Protein AF-0000000086941706 (afdb_homodimer)

Solvent-accessible surface area (backbone atoms only — not comparable to full-atom values): 48973 Å² total; per-residue (Å²): 126,68,74,56,78,68,49,45,41,41,33,47,43,53,58,71,37,87,64,33,77,87,38,59,58,92,59,58,44,35,61,40,73,43,63,93,41,35,32,38,50,45,38,52,51,53,41,37,74,72,24,40,59,58,37,38,34,35,28,29,51,88,45,45,66,62,49,52,56,53,53,68,74,44,100,70,83,53,42,72,44,83,43,72,40,69,71,91,52,90,73,35,62,34,44,53,48,50,73,50,44,89,80,56,88,43,28,35,36,39,34,38,20,37,30,43,57,48,68,65,66,62,59,54,53,47,54,29,59,76,65,67,33,45,33,27,36,38,35,36,53,66,59,75,78,78,89,68,93,62,53,19,58,92,72,91,76,81,80,88,39,40,34,40,27,28,32,66,88,78,34,34,33,62,40,56,44,55,46,82,78,37,77,70,44,41,75,43,59,32,65,55,51,72,73,37,59,38,35,33,40,30,34,52,51,42,76,54,56,34,38,38,33,36,44,51,55,55,54,47,53,58,72,38,88,80,58,41,30,41,80,80,38,47,51,33,50,56,29,57,50,38,80,53,76,75,80,74,76,68,76,62,69,74,68,80,86,66,83,73,75,72,78,76,52,72,57,55,45,51,49,72,69,40,76,46,57,69,49,49,65,65,62,38,68,70,67,64,79,74,68,94,51,54,41,74,71,69,47,88,51,41,36,31,45,43,65,61,63,63,82,54,53,68,48,59,47,55,34,58,66,41,43,53,48,44,48,73,41,40,74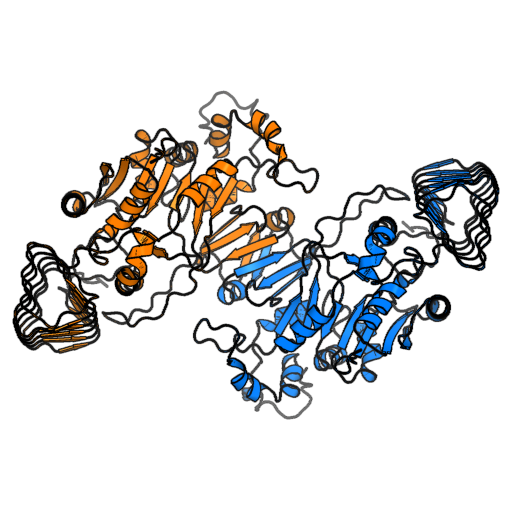,87,41,32,46,69,56,68,74,43,79,86,78,71,46,56,34,87,64,32,46,75,59,38,87,45,58,50,92,59,37,35,36,22,48,55,16,39,35,36,46,70,23,40,40,33,50,25,32,36,30,31,47,22,40,37,35,42,46,22,35,39,36,48,27,40,36,35,38,42,25,36,38,31,41,45,20,38,40,32,39,28,41,35,31,43,45,15,35,40,27,40,44,20,39,36,34,21,22,29,34,13,49,60,24,73,43,60,60,59,40,74,48,64,39,33,68,48,44,62,66,71,70,75,72,64,76,75,124,125,69,74,56,79,67,47,45,40,42,32,48,43,54,58,70,37,87,63,32,78,86,39,58,58,93,59,58,43,36,61,42,73,43,64,95,41,36,32,38,50,45,41,50,49,53,42,37,73,69,23,39,58,58,37,38,34,35,28,28,51,88,45,46,64,61,49,52,57,53,52,69,74,42,99,68,83,52,43,73,44,83,43,74,39,69,70,91,51,89,70,36,60,33,44,52,48,50,71,49,42,88,78,56,88,44,28,35,34,37,34,37,21,38,31,42,57,48,69,65,67,63,58,52,54,47,53,29,59,75,65,66,32,45,34,27,37,39,36,37,53,65,58,74,79,78,87,69,91,63,51,17,59,93,72,91,77,80,81,88,39,40,35,42,28,28,33,67,87,79,34,33,32,62,41,55,45,54,46,81,80,38,77,69,45,41,76,43,60,32,64,55,51,72,73,38,58,39,36,34,40,30,36,51,52,42,74,54,56,33,38,40,32,36,43,51,55,56,54,46,53,57,73,38,88,80,58,42,30,42,79,81,40,46,51,34,50,55,29,57,51,36,80,52,77,75,79,76,76,68,78,70,66,74,72,74,91,62,84,72,76,72,76,76,51,72,57,54,46,52,48,72,69,41,75,44,61,68,48,49,66,63,62,38,67,70,68,65,82,73,69,92,55,55,42,75,70,69,48,90,51,41,35,32,45,44,66,60,62,65,82,54,51,69,47,60,46,54,33,59,64,42,43,54,50,45,47,73,42,40,72,86,41,33,45,70,56,68,74,43,78,86,79,70,46,56,33,87,64,32,44,73,59,39,84,46,58,50,92,60,37,34,38,23,49,56,17,38,35,35,44,70,22,39,40,33,49,24,33,37,28,31,47,21,40,37,34,43,45,22,38,39,34,48,27,40,36,35,36,41,25,35,39,33,40,46,20,38,40,32,39,27,40,35,30,42,44,15,34,39,27,41,43,20,39,37,34,20,22,30,34,12,48,59,24,74,43,60,60,59,40,72,48,65,40,34,68,49,42,62,67,74,68,74,72,63,77,78,125

Nearest PDB structures (foldseek):
  6jlz-assembly1_E  TM=8.530E-01  e=1.316E-26  Schizosaccharomyces pombe 972h-
  7f67-assembly1_E  TM=8.960E-01  e=2.495E-17  Homo sapiens
  7vlk-assembly1_F  TM=8.810E-01  e=3.562E-17  Homo sapiens
  3hl3-assembly1_A  TM=7.445E-01  e=5.877E-09  Bacillus anthracis
  3pkq-assembly3_C  TM=7.030E-01  e=4.557E-09  Salmonella enterica subsp. enterica serovar Typhimurium

pLDDT: mean 86.59, std 17.86, range [18.78, 98.81]

Sequence (918 aa):
MHKILEFQVVVLAAGKGSRMPDVGGSVSKCLLPVGPYPVLWYPLNMLEKIGFQDVMIVVLDEDKSNILNALEKCPLKIKYELIVIPSEEDWGTANSLKHVSARINTDLLVISGDLITNINLNDVLNLHRKHDACVTSLFFNNGPEEWIELPGPKTKSKPDRDLVCIDKETERLVFLASASDFEENVTIPRLLVKKYDALSIYSRLLDAHVYVMKHWILDYIVDSEKFTSIKGEVVPYIVKKQLTKPNNLVEKKGTSEKNAEINKGIFDYAVETGYERKIREISAYNDHKHGNKGVYFNDALRCYAHIPSKNTFAIRVNTLSSFYLSNNKILSKWQDLTGSSLFERFHPNSEVKTKQIDDNCTVGEKTIINEKTSIKNSFIGSNCNIENKVRLTNCILMNNVTIKESCVLQDCVVYTGATVGTNCSMQYCLIGPHHLVPESTKSNHQLHAETTDNMITLGMHKILEFQVVVLAAGKGSRMPDVGGSVSKCLLPVGPYPVLWYPLNMLEKIGFQDVMIVVLDEDKSNILNALEKCPLKIKYELIVIPSEEDWGTANSLKHVSARINTDLLVISGDLITNINLNDVLNLHRKHDACVTSLFFNNGPEEWIELPGPKTKSKPDRDLVCIDKETERLVFLASASDFEENVTIPRLLVKKYDALSIYSRLLDAHVYVMKHWILDYIVDSEKFTSIKGEVVPYIVKKQLTKPNNLVEKKGTSEKNAEINKGIFDYAVETGYERKIREISAYNDHKHGNKGVYFNDALRCYAHIPSKNTFAIRVNTLSSFYLSNNKILSKWQDLTGSSLFERFHPNSEVKTKQIDDNCTVGEKTIINEKTSIKNSFIGSNCNIENKVRLTNCILMNNVTIKESCVLQDCVVYTGATVGTNCSMQYCLIGPHHLVPESTKSNHQLHAETTDNMITLG

Secondary structure (DSSP, 8-state):
-----SEEEEEE-----TTS---SS---GGG-EETTEETTHHHHHHHHHHT--EEEEEEEGGGHHHHHHHHHTS---SEEEEEEE-SSS---HHHHHHHHGGG--SEEEEEETTEEE---THHHHHHHHHTT-SEEEEEE---SPPP-PPSSS---PPPP-EEEEEETTT-BEEEEEEGGG-SSEEEEEHHHHHH-SEEEEESS-EEEEEEEE-HHHHHHHHH-S----IIIIIHHHHHHHTTSPP--SGGGGGS-SSS------HHHHHHHH-TTHHHHHHSTTSS--SSSS-GGGG-S--EEEE---TT--EEE--SHHHHHHHHHHTTTTHHHHHSS----SB-TT-EE--SEE-TT-EE-TT-EE-SS-EEES-EE-SS-EE-TT-EEES-EE-TT-EE-TT-EEES-EE-TT-EEPTT-EEES-EE-TT-EEPTT-EEES-EES---TTS----/-----SEEEEEE-----TTS---SS---GGG-EETTEETTHHHHHHHHHHT--EEEEEEEGGGHHHHHHHHHTS---SEEEEEEE-SSS---HHHHHHHHGGG--SEEEEEETTEEE---THHHHHHHHHTT-SEEEEEE---SPPP-PPSSS---PPPP-EEEEEETTT-BEEEEEEGGG-SSEEEEEHHHHHH-SEEEEESS-EEEEEEEE-HHHHHHHHH-S----IIIIIHHHHHHHTTSPP--STTTTSS-SS-------HHHHHHHH-TTHHHHHHSTTSS--SSSS-GGGG-S--EEEE---TT--EEE--SHHHHHHHHHHTTTTHHHHHSS----SB-TT-EE--SEE-TT-EE-TT-EE-SS-EEES-EE-SS-EE-TT-EEES-EE-TT-EE-TT-EEES-EE-TT-EEPTT-EEES-EE-TT-EEPTT-EEES-EES-----S----

Radius of gyration: 36.16 Å; Cα contacts (8 Å, |Δi|>4): 1972; chains: 2; bounding box: 80×105×86 Å

InterPro domains:
  IPR005835 Nucleotidyl transferase domain [PF00483] (9-140)
  IPR029044 Nucleotide-diphospho-sugar transferases [G3DSA:3.90.550.10] (4-332)
  IPR029044 Nucleotide-diphospho-sugar transferases [SSF53448] (7-417)
  IPR051960 Eukaryotic Initiation Factor 2B Subunit Gamma [PTHR45989] (1-444)
  IPR056764 EIF2B subunit epsilon/gamma, LbH domain [PF25084] (354-437)

Structure (mmCIF, N/CA/C/O backbone):
data_AF-0000000086941706-model_v1
#
loop_
_entity.id
_entity.type
_entity.pdbx_description
1 polymer 'Translation initiation factor eIF2B subunit gamma'
#
loop_
_atom_site.group_PDB
_atom_site.id
_atom_site.type_symbol
_atom_site.label_atom_id
_atom_site.label_alt_id
_atom_site.label_comp_id
_atom_site.label_asym_id
_atom_site.label_entity_id
_atom_site.label_seq_id
_atom_site.pdbx_PDB_ins_code
_atom_site.Cartn_x
_atom_site.Cartn_y
_atom_site.Cartn_z
_atom_site.occupancy
_atom_site.B_iso_or_equiv
_atom_site.auth_seq_id
_atom_site.auth_comp_id
_atom_site.auth_asym_id
_atom_site.auth_atom_id
_atom_site.pdbx_PDB_model_num
ATOM 1 N N . MET A 1 1 ? -17.031 -32.656 9.672 1 50.44 1 MET A N 1
ATOM 2 C CA . MET A 1 1 ? -16.484 -31.625 8.812 1 50.44 1 MET A CA 1
ATOM 3 C C . MET A 1 1 ? -17.594 -30.766 8.219 1 50.44 1 MET A C 1
ATOM 5 O O . MET A 1 1 ? -18.656 -31.266 7.863 1 50.44 1 MET A O 1
ATOM 9 N N . HIS A 1 2 ? -17.672 -29.5 8.469 1 66.5 2 HIS A N 1
ATOM 10 C CA . HIS A 1 2 ? -18.703 -28.578 8.023 1 66.5 2 HIS A CA 1
ATOM 11 C C . HIS A 1 2 ? -18.828 -28.578 6.5 1 66.5 2 HIS A C 1
ATOM 13 O O . HIS A 1 2 ? -17.812 -28.547 5.793 1 66.5 2 HIS A O 1
ATOM 19 N N . LYS A 1 3 ? -20.016 -29.094 5.969 1 73.81 3 LYS A N 1
ATOM 20 C CA . LYS A 1 3 ? -20.312 -29.141 4.543 1 73.81 3 LYS A CA 1
ATOM 21 C C . LYS A 1 3 ? -20.594 -27.75 3.988 1 73.81 3 LYS A C 1
ATOM 23 O O . LYS A 1 3 ? -21.328 -26.969 4.602 1 73.81 3 LYS A O 1
ATOM 28 N N . ILE A 1 4 ? -19.812 -27.406 2.949 1 81.25 4 ILE A N 1
ATOM 29 C CA . ILE A 1 4 ? -20.031 -26.125 2.281 1 81.25 4 ILE A CA 1
ATOM 30 C C . ILE A 1 4 ? -20.984 -26.312 1.104 1 81.25 4 ILE A C 1
ATOM 32 O O . ILE A 1 4 ? -20.625 -26.938 0.104 1 81.25 4 ILE A O 1
ATOM 36 N N . LEU A 1 5 ? -22.203 -25.828 1.22 1 82.94 5 LEU A N 1
ATOM 37 C CA . LEU A 1 5 ? -23.219 -26.016 0.191 1 82.94 5 LEU A CA 1
ATOM 38 C C . LEU A 1 5 ? -23.5 -24.719 -0.542 1 82.94 5 LEU A C 1
ATOM 40 O O . LEU A 1 5 ? -24.125 -24.719 -1.606 1 82.94 5 LEU A O 1
ATOM 44 N N . GLU A 1 6 ? -22.906 -23.719 0.011 1 91.25 6 GLU A N 1
ATOM 45 C CA . GLU A 1 6 ? -23.156 -22.375 -0.508 1 91.25 6 GLU A CA 1
ATOM 46 C C . GLU A 1 6 ? -22.453 -22.156 -1.847 1 91.25 6 GLU A C 1
ATOM 48 O O . GLU A 1 6 ? -22.875 -21.312 -2.639 1 91.25 6 GLU A O 1
ATOM 53 N N . PHE A 1 7 ? -21.469 -22.969 -2.096 1 95.25 7 PHE A N 1
ATOM 54 C CA . PHE A 1 7 ? -20.656 -22.781 -3.295 1 95.25 7 PHE A CA 1
ATOM 55 C C . PHE A 1 7 ? -20.562 -24.078 -4.082 1 95.25 7 PHE A C 1
ATOM 57 O O . PHE A 1 7 ? -20.391 -25.156 -3.496 1 95.25 7 PHE A O 1
ATOM 64 N N . GLN A 1 8 ? -20.75 -24.031 -5.301 1 97 8 GLN A N 1
ATOM 65 C CA . GLN A 1 8 ? -20.328 -25.109 -6.184 1 97 8 GLN A CA 1
ATOM 66 C C . GLN A 1 8 ? -18.922 -24.859 -6.723 1 97 8 GLN A C 1
ATOM 68 O O . GLN A 1 8 ? -18.484 -23.719 -6.824 1 97 8 GLN A O 1
ATOM 73 N N . VAL A 1 9 ? -18.234 -25.938 -7.02 1 98.12 9 VAL A N 1
ATOM 74 C CA . VAL A 1 9 ? -16.812 -25.797 -7.348 1 98.12 9 VAL A CA 1
ATOM 75 C C . VAL A 1 9 ? -16.562 -26.297 -8.773 1 98.12 9 VAL A C 1
ATOM 77 O O . VAL A 1 9 ? -17.031 -27.359 -9.148 1 98.12 9 VAL A O 1
ATOM 80 N N . VAL A 1 10 ? -15.875 -25.469 -9.555 1 98.19 10 VAL A N 1
ATOM 81 C CA . VAL A 1 10 ? -15.391 -25.859 -10.875 1 98.19 10 VAL A CA 1
ATOM 82 C C . VAL A 1 10 ? -13.867 -25.812 -10.898 1 98.19 10 VAL A C 1
ATOM 84 O O . VAL A 1 10 ? -13.258 -24.781 -10.625 1 98.19 10 VAL A O 1
ATOM 87 N N . VAL A 1 11 ? -13.242 -26.938 -11.188 1 98.31 11 VAL A N 1
ATOM 88 C CA . VAL A 1 11 ? -11.797 -27.031 -11.352 1 98.31 11 VAL A CA 1
ATOM 89 C C . VAL A 1 11 ? -11.445 -27.047 -12.836 1 98.31 11 VAL A C 1
ATOM 91 O O . VAL A 1 11 ? -11.914 -27.906 -13.586 1 98.31 11 VAL A O 1
ATOM 94 N N . LEU A 1 12 ? -10.641 -26.078 -13.227 1 96.56 12 LEU A N 1
ATOM 95 C CA . LEU A 1 12 ? -10.234 -25.984 -14.625 1 96.56 12 LEU A CA 1
ATOM 96 C C . LEU A 1 12 ? -8.961 -26.781 -14.883 1 96.56 12 LEU A C 1
ATOM 98 O O . LEU A 1 12 ? -7.883 -26.391 -14.422 1 96.56 12 LEU A O 1
ATOM 102 N N . ALA A 1 13 ? -9.031 -27.844 -15.617 1 95.56 13 ALA A N 1
ATOM 103 C CA . ALA A 1 13 ? -7.898 -28.719 -15.859 1 95.56 13 ALA A CA 1
ATOM 104 C C . ALA A 1 13 ? -7.766 -29.047 -17.344 1 95.56 13 ALA A C 1
ATOM 106 O O . ALA A 1 13 ? -7.305 -30.125 -17.719 1 95.56 13 ALA A O 1
ATOM 107 N N . ALA A 1 14 ? -8.164 -28.109 -18.219 1 90.25 14 ALA A N 1
ATOM 108 C CA . ALA A 1 14 ? -8.156 -28.391 -19.656 1 90.25 14 ALA A CA 1
ATOM 109 C C . ALA A 1 14 ? -7 -27.656 -20.344 1 90.25 14 ALA A C 1
ATOM 111 O O . ALA A 1 14 ? -6.902 -27.656 -21.562 1 90.25 14 ALA A O 1
ATOM 112 N N . GLY A 1 15 ? -6.152 -27.125 -19.594 1 84.25 15 GLY A N 1
ATOM 113 C CA . GLY A 1 15 ? -5.051 -26.391 -20.203 1 84.25 15 GLY A CA 1
ATOM 114 C C . GLY A 1 15 ? -4.031 -27.297 -20.875 1 84.25 15 GLY A C 1
ATOM 115 O O . GLY A 1 15 ? -3.627 -28.312 -20.312 1 84.25 15 GLY A O 1
ATOM 116 N N . LYS A 1 16 ? -3.57 -26.906 -22.016 1 76.81 16 LYS A N 1
ATOM 117 C CA . LYS A 1 16 ? -2.643 -27.719 -22.812 1 76.81 16 LYS A CA 1
ATOM 118 C C . LYS A 1 16 ? -1.199 -27.469 -22.375 1 76.81 16 LYS A C 1
ATOM 120 O O . LYS A 1 16 ? -0.305 -28.25 -22.719 1 76.81 16 LYS A O 1
ATOM 125 N N . GLY A 1 17 ? -0.981 -26.484 -21.562 1 78.5 17 GLY A N 1
ATOM 126 C CA . GLY A 1 17 ? 0.374 -26.188 -21.125 1 78.5 17 GLY A CA 1
ATOM 127 C C . GLY A 1 17 ? 1.203 -25.484 -22.188 1 78.5 17 GLY A C 1
ATOM 128 O O . GLY A 1 17 ? 2.324 -25.906 -22.484 1 78.5 17 GLY A O 1
ATOM 129 N N . SER A 1 18 ? 0.688 -24.469 -22.688 1 74.94 18 SER A N 1
ATOM 130 C CA . SER A 1 18 ? 1.327 -23.75 -23.781 1 74.94 18 SER A CA 1
ATOM 131 C C . SER A 1 18 ? 2.652 -23.141 -23.344 1 74.94 18 SER A C 1
ATOM 133 O O . SER A 1 18 ? 3.518 -22.859 -24.172 1 74.94 18 SER A O 1
ATOM 135 N N . ARG A 1 19 ? 2.891 -23.078 -22.109 1 74.81 19 ARG A N 1
ATOM 136 C CA . ARG A 1 19 ? 4.105 -22.438 -21.594 1 74.81 19 ARG A CA 1
ATOM 137 C C . ARG A 1 19 ? 5.164 -23.484 -21.266 1 74.81 19 ARG A C 1
ATOM 139 O O . ARG A 1 19 ? 6.297 -23.141 -20.922 1 74.81 19 ARG A O 1
ATOM 146 N N . MET A 1 20 ? 4.766 -24.688 -21.375 1 83.81 20 MET A N 1
ATOM 147 C CA . MET A 1 20 ? 5.691 -25.797 -21.188 1 83.81 20 MET A CA 1
ATOM 148 C C . MET A 1 20 ? 6.457 -26.094 -22.469 1 83.81 20 MET A C 1
ATOM 150 O O . MET A 1 20 ? 5.945 -25.859 -23.562 1 83.81 20 MET A O 1
ATOM 154 N N . PRO A 1 21 ? 7.66 -26.516 -22.281 1 82.12 21 PRO A N 1
ATOM 155 C CA . PRO A 1 21 ? 8.406 -26.859 -23.5 1 82.12 21 PRO A CA 1
ATOM 156 C C . PRO A 1 21 ? 7.73 -27.969 -24.312 1 82.12 21 PRO A C 1
ATOM 158 O O . PRO A 1 21 ? 7.094 -28.859 -23.734 1 82.12 21 PRO A O 1
ATOM 161 N N . ASP A 1 22 ? 7.934 -27.766 -25.625 1 81 22 ASP A N 1
ATOM 162 C CA . ASP A 1 22 ? 7.5 -28.844 -26.516 1 81 22 ASP A CA 1
ATOM 163 C C . ASP A 1 22 ? 8.438 -30.047 -26.406 1 81 22 ASP A C 1
ATOM 165 O O . ASP A 1 22 ? 9.594 -29.969 -26.828 1 81 22 ASP A O 1
ATOM 169 N N . VAL A 1 23 ? 7.91 -31.109 -25.891 1 85.25 23 VAL A N 1
ATOM 170 C CA . VAL A 1 23 ? 8.766 -32.25 -25.625 1 85.25 23 VAL A CA 1
ATOM 171 C C . VAL A 1 23 ? 8.453 -33.375 -26.625 1 85.25 23 VAL A C 1
ATOM 173 O O . VAL A 1 23 ? 8.797 -34.531 -26.406 1 85.25 23 VAL A O 1
ATOM 176 N N . GLY A 1 24 ? 7.773 -33.062 -27.719 1 76.06 24 GLY A N 1
ATOM 177 C CA . GLY A 1 24 ? 7.539 -33.969 -28.812 1 76.06 24 GLY A CA 1
ATOM 178 C C . GLY A 1 24 ? 6.344 -34.875 -28.578 1 76.06 24 GLY A C 1
ATOM 179 O O . GLY A 1 24 ? 6.18 -35.875 -29.281 1 76.06 24 GLY A O 1
ATOM 180 N N . GLY A 1 25 ? 5.496 -34.625 -27.625 1 76.75 25 GLY A N 1
ATOM 181 C CA . GLY A 1 25 ? 4.312 -35.406 -27.328 1 76.75 25 GLY A CA 1
ATOM 182 C C . GLY A 1 25 ? 3.303 -34.656 -26.469 1 76.75 25 GLY A C 1
ATOM 183 O O . GLY A 1 25 ? 3.533 -33.531 -26.078 1 76.75 25 GLY A O 1
ATOM 184 N N . SER A 1 26 ? 2.203 -35.406 -26.422 1 74.88 26 SER A N 1
ATOM 185 C CA . SER A 1 26 ? 1.126 -34.812 -25.656 1 74.88 26 SER A CA 1
ATOM 186 C C . SER A 1 26 ? 1.318 -35.062 -24.156 1 74.88 26 SER A C 1
ATOM 188 O O . SER A 1 26 ? 1.572 -36.188 -23.734 1 74.88 26 SER A O 1
ATOM 190 N N . VAL A 1 27 ? 1.432 -34.062 -23.406 1 80 27 VAL A N 1
ATOM 191 C CA . VAL A 1 27 ? 1.508 -34.125 -21.953 1 80 27 VAL A CA 1
ATOM 192 C C . VAL A 1 27 ? 0.434 -33.25 -21.328 1 80 27 VAL A C 1
ATOM 194 O O . VAL A 1 27 ? 0.351 -32.062 -21.641 1 80 27 VAL A O 1
ATOM 197 N N . SER A 1 28 ? -0.455 -33.875 -20.656 1 83.56 28 SER A N 1
ATOM 198 C CA . SER A 1 28 ? -1.454 -33.094 -19.938 1 83.56 28 SER A CA 1
ATOM 199 C C . SER A 1 28 ? -0.85 -32.406 -18.719 1 83.56 28 SER A C 1
ATOM 201 O O . SER A 1 28 ? -0.355 -33.094 -17.812 1 83.56 28 SER A O 1
ATOM 203 N N . LYS A 1 29 ? -0.934 -31.172 -18.609 1 88.94 29 LYS A N 1
ATOM 204 C CA . LYS A 1 29 ? -0.33 -30.391 -17.547 1 88.94 29 LYS A CA 1
ATOM 205 C C . LYS A 1 29 ? -0.837 -30.828 -16.172 1 88.94 29 LYS A C 1
ATOM 207 O O . LYS A 1 29 ? -0.067 -30.906 -15.211 1 88.94 29 LYS A O 1
ATOM 212 N N . CYS A 1 30 ? -2.131 -31.172 -16.125 1 92.12 30 CYS A N 1
ATOM 213 C CA . CYS A 1 30 ? -2.744 -31.484 -14.844 1 92.12 30 CYS A CA 1
ATOM 214 C C . CYS A 1 30 ? -2.299 -32.844 -14.352 1 92.12 30 CYS A C 1
ATOM 216 O O . CYS A 1 30 ? -2.525 -33.219 -13.195 1 92.12 30 CYS A O 1
ATOM 218 N N . LEU A 1 31 ? -1.572 -33.625 -15.219 1 93 31 LEU A N 1
ATOM 219 C CA . LEU A 1 31 ? -1.137 -34.969 -14.844 1 93 31 LEU A CA 1
ATOM 220 C C . LEU A 1 31 ? 0.365 -35 -14.578 1 93 31 LEU A C 1
ATOM 222 O O . LEU A 1 31 ? 0.924 -36.062 -14.266 1 93 31 LEU A O 1
ATOM 226 N N . LEU A 1 32 ? 0.968 -33.875 -14.688 1 94.44 32 LEU A N 1
ATOM 227 C CA . LEU A 1 32 ? 2.387 -33.812 -14.352 1 94.44 32 LEU A CA 1
ATOM 228 C C . LEU A 1 32 ? 2.623 -34.281 -12.914 1 94.44 32 LEU A C 1
ATOM 230 O O . LEU A 1 32 ? 1.889 -33.875 -12.008 1 94.44 32 LEU A O 1
ATOM 234 N N . PRO A 1 33 ? 3.605 -35.094 -12.773 1 95.38 33 PRO A N 1
ATOM 235 C CA . PRO A 1 33 ? 3.855 -35.625 -11.422 1 95.38 33 PRO A CA 1
ATOM 236 C C . PRO A 1 33 ? 4.59 -34.594 -10.539 1 95.38 33 PRO A C 1
ATOM 238 O O . PRO A 1 33 ? 5.637 -34.094 -10.93 1 95.38 33 PRO A O 1
ATOM 241 N N . VAL A 1 34 ? 4.062 -34.312 -9.477 1 95.81 34 VAL A N 1
ATOM 242 C CA . VAL A 1 34 ? 4.719 -33.562 -8.414 1 95.81 34 VAL A CA 1
ATOM 243 C C . VAL A 1 34 ? 4.742 -34.375 -7.133 1 95.81 34 VAL A C 1
ATOM 245 O O . VAL A 1 34 ? 3.711 -34.531 -6.473 1 95.81 34 VAL A O 1
ATOM 248 N N . GLY A 1 35 ? 5.953 -34.781 -6.82 1 92.88 35 GLY A N 1
ATOM 249 C CA . GLY A 1 35 ? 6.004 -35.781 -5.738 1 92.88 35 GLY A CA 1
ATOM 250 C C . GLY A 1 35 ? 5.285 -37.062 -6.062 1 92.88 35 GLY A C 1
ATOM 251 O O . GLY A 1 35 ? 5.52 -37.656 -7.113 1 92.88 35 GLY A O 1
ATOM 252 N N . PRO A 1 36 ? 4.461 -37.5 -5.078 1 89.88 36 PRO A N 1
ATOM 253 C CA . PRO A 1 36 ? 3.828 -38.812 -5.266 1 89.88 36 PRO A CA 1
ATOM 254 C C . PRO A 1 36 ? 2.564 -38.75 -6.121 1 89.88 36 PRO A C 1
ATOM 256 O O . PRO A 1 36 ? 2.059 -39.781 -6.57 1 89.88 36 PRO A O 1
ATOM 259 N N . TYR A 1 37 ? 2.061 -37.562 -6.344 1 93.94 37 TYR A N 1
ATOM 260 C CA . TYR A 1 37 ? 0.763 -37.469 -7.004 1 93.94 37 TYR A CA 1
ATOM 261 C C . TYR A 1 37 ? 0.808 -36.438 -8.141 1 93.94 37 TYR A C 1
ATOM 263 O O . TYR A 1 37 ? 1.704 -35.594 -8.195 1 93.94 37 TYR A O 1
ATOM 271 N N . PRO A 1 38 ? -0.141 -36.594 -9.086 1 95.5 38 PRO A N 1
ATOM 272 C CA . PRO A 1 38 ? -0.213 -35.594 -10.156 1 95.5 38 PRO A CA 1
ATOM 273 C C . PRO A 1 38 ? -0.659 -34.219 -9.641 1 95.5 38 PRO A C 1
ATOM 275 O O . PRO A 1 38 ? -1.306 -34.125 -8.594 1 95.5 38 PRO A O 1
ATOM 278 N N . VAL A 1 39 ? -0.38 -33.219 -10.367 1 96.81 39 VAL A N 1
ATOM 279 C CA . VAL A 1 39 ? -0.642 -31.828 -10 1 96.81 39 VAL A CA 1
ATOM 280 C C . VAL A 1 39 ? -2.115 -31.656 -9.641 1 96.81 39 VAL A C 1
ATOM 282 O O . VAL A 1 39 ? -2.449 -31 -8.664 1 96.81 39 VAL A O 1
ATOM 285 N N . LEU A 1 40 ? -3.041 -32.281 -10.328 1 97.81 40 LEU A N 1
ATOM 286 C CA . LEU A 1 40 ? -4.48 -32.125 -10.172 1 97.81 40 LEU A CA 1
ATOM 287 C C . LEU A 1 40 ? -4.934 -32.594 -8.797 1 97.81 40 LEU A C 1
ATOM 289 O O . LEU A 1 40 ? -5.953 -32.156 -8.273 1 97.81 40 LEU A O 1
ATOM 293 N N . TRP A 1 41 ? -4.18 -33.469 -8.219 1 97.31 41 TRP A N 1
ATOM 294 C CA . TRP A 1 41 ? -4.527 -34.031 -6.918 1 97.31 41 TRP A CA 1
ATOM 295 C C . TRP A 1 41 ? -4.504 -32.938 -5.844 1 97.31 41 TRP A C 1
ATOM 297 O O . TRP A 1 41 ? -5.34 -32.938 -4.941 1 97.31 41 TRP A O 1
ATOM 307 N N . TYR A 1 42 ? -3.662 -32.031 -5.969 1 97.62 42 TYR A N 1
ATOM 308 C CA . TYR A 1 42 ? -3.383 -31.062 -4.902 1 97.62 42 TYR A CA 1
ATOM 309 C C . TYR A 1 42 ? -4.555 -30.109 -4.711 1 97.62 42 TYR A C 1
ATOM 311 O O . TYR A 1 42 ? -5.035 -29.938 -3.59 1 97.62 42 TYR A O 1
ATOM 319 N N . PRO A 1 43 ? -5.043 -29.453 -5.754 1 97.88 43 PRO A N 1
ATOM 320 C CA . PRO A 1 43 ? -6.223 -28.625 -5.52 1 97.88 43 PRO A CA 1
ATOM 321 C C . PRO A 1 43 ? -7.43 -29.438 -5.043 1 97.88 43 PRO A C 1
ATOM 323 O O . PRO A 1 43 ? -8.227 -28.938 -4.242 1 97.88 43 PRO A O 1
ATOM 326 N N . LEU A 1 44 ? -7.578 -30.672 -5.512 1 97.94 44 LEU A N 1
ATOM 327 C CA . LEU A 1 44 ? -8.688 -31.516 -5.086 1 97.94 44 LEU A CA 1
ATOM 328 C C . LEU A 1 44 ? -8.57 -31.859 -3.607 1 97.94 44 LEU A C 1
ATOM 330 O O . LEU A 1 44 ? -9.555 -31.844 -2.871 1 97.94 44 LEU A O 1
ATOM 334 N N . ASN A 1 45 ? -7.355 -32.219 -3.271 1 96.81 45 ASN A N 1
ATOM 335 C CA . ASN A 1 45 ? -7.105 -32.5 -1.864 1 96.81 45 ASN A CA 1
ATOM 336 C C . ASN A 1 45 ? -7.387 -31.297 -0.979 1 96.81 45 ASN A C 1
ATOM 338 O O . ASN A 1 45 ? -7.938 -31.422 0.114 1 96.81 45 ASN A O 1
ATOM 342 N N . MET A 1 46 ? -7 -30.156 -1.422 1 96.5 46 MET A N 1
ATOM 343 C CA . MET A 1 46 ? -7.254 -28.906 -0.692 1 96.5 46 MET A CA 1
ATOM 344 C C . MET A 1 46 ? -8.75 -28.688 -0.518 1 96.5 46 MET A C 1
ATOM 346 O O . MET A 1 46 ? -9.203 -28.328 0.573 1 96.5 46 MET A O 1
ATOM 350 N N . LEU A 1 47 ? -9.523 -28.906 -1.566 1 97.25 47 LEU A N 1
ATOM 351 C CA . LEU A 1 47 ? -10.969 -28.734 -1.538 1 97.25 47 LEU A CA 1
ATOM 352 C C . LEU A 1 47 ? -11.617 -29.75 -0.591 1 97.25 47 LEU A C 1
ATOM 354 O O . LEU A 1 47 ? -12.523 -29.391 0.171 1 97.25 47 LEU A O 1
ATOM 358 N N . GLU A 1 48 ? -11.117 -30.953 -0.643 1 95.38 48 GLU A N 1
ATOM 359 C CA . GLU A 1 48 ? -11.602 -31.984 0.261 1 95.38 48 GLU A CA 1
ATOM 360 C C . GLU A 1 48 ? -11.367 -31.609 1.719 1 95.38 48 GLU A C 1
ATOM 362 O O . GLU A 1 48 ? -12.273 -31.719 2.551 1 95.38 48 GLU A O 1
ATOM 367 N N . LYS A 1 49 ? -10.258 -31.109 2.008 1 93.5 49 LYS A N 1
ATOM 368 C CA . LYS A 1 49 ? -9.859 -30.766 3.373 1 93.5 49 LYS A CA 1
ATOM 369 C C . LYS A 1 49 ? -10.727 -29.656 3.943 1 93.5 49 LYS A C 1
ATOM 371 O O . LYS A 1 49 ? -10.992 -29.625 5.148 1 93.5 49 LYS A O 1
ATOM 376 N N . ILE A 1 50 ? -11.141 -28.781 3.088 1 92.94 50 ILE A N 1
ATOM 377 C CA . ILE A 1 50 ? -11.883 -27.641 3.6 1 92.94 50 ILE A CA 1
ATOM 378 C C . ILE A 1 50 ? -13.367 -28 3.707 1 92.94 50 ILE A C 1
ATOM 380 O O . ILE A 1 50 ? -14.141 -27.266 4.328 1 92.94 50 ILE A O 1
ATOM 384 N N . GLY A 1 51 ? -13.773 -29.094 3.035 1 93.38 51 GLY A N 1
ATOM 385 C CA . GLY A 1 51 ? -15.117 -29.578 3.334 1 93.38 51 GLY A CA 1
ATOM 386 C C . GLY A 1 51 ? -16 -29.688 2.104 1 93.38 51 GLY A C 1
ATOM 387 O O . GLY A 1 51 ? -17.188 -29.969 2.213 1 93.38 51 GLY A O 1
ATOM 388 N N . PHE A 1 52 ? -15.469 -29.484 0.974 1 95.94 52 PHE A N 1
ATOM 389 C CA . PHE A 1 52 ? -16.266 -29.688 -0.23 1 95.94 52 PHE A CA 1
ATOM 390 C C . PHE A 1 52 ? -16.5 -31.172 -0.481 1 95.94 52 PHE A C 1
ATOM 392 O O . PHE A 1 52 ? -15.594 -32 -0.288 1 95.94 52 PHE A O 1
ATOM 399 N N . GLN A 1 53 ? -17.672 -31.484 -0.99 1 94.88 53 GLN A N 1
ATOM 400 C CA . GLN A 1 53 ? -18.047 -32.875 -1.163 1 94.88 53 GLN A CA 1
ATOM 401 C C . GLN A 1 53 ? -17.969 -33.312 -2.631 1 94.88 53 GLN A C 1
ATOM 403 O O . GLN A 1 53 ? -17.734 -34.469 -2.939 1 94.88 53 GLN A O 1
ATOM 408 N N . ASP A 1 54 ? -18.25 -32.406 -3.436 1 95.19 54 ASP A N 1
ATOM 409 C CA . ASP A 1 54 ? -18.25 -32.688 -4.867 1 95.19 54 ASP A CA 1
ATOM 410 C C . ASP A 1 54 ? -17.688 -31.516 -5.664 1 95.19 54 ASP A C 1
ATOM 412 O O . ASP A 1 54 ? -17.766 -30.359 -5.215 1 95.19 54 ASP A O 1
ATOM 416 N N . VAL A 1 55 ? -17.125 -31.875 -6.773 1 97.5 55 VAL A N 1
ATOM 417 C CA . VAL A 1 55 ? -16.547 -30.844 -7.629 1 97.5 55 VAL A CA 1
ATOM 418 C C . VAL A 1 55 ? -16.734 -31.234 -9.094 1 97.5 55 VAL A C 1
ATOM 420 O O . VAL A 1 55 ? -16.859 -32.406 -9.422 1 97.5 55 VAL A O 1
ATOM 423 N N . MET A 1 56 ? -16.844 -30.219 -9.945 1 98.12 56 MET A N 1
ATOM 424 C CA . MET A 1 56 ? -16.797 -30.406 -11.391 1 98.12 56 MET A CA 1
ATOM 425 C C . MET A 1 56 ? -15.406 -30.109 -11.938 1 98.12 56 MET A C 1
ATOM 427 O O . MET A 1 56 ? -14.859 -29.031 -11.695 1 98.12 56 MET A O 1
ATOM 431 N N . ILE A 1 57 ? -14.859 -31.078 -12.656 1 98.12 57 ILE A N 1
ATOM 432 C CA . ILE A 1 57 ? -13.547 -30.891 -13.258 1 98.12 57 ILE A CA 1
ATOM 433 C C . ILE A 1 57 ? -13.688 -30.797 -14.773 1 98.12 57 ILE A C 1
ATOM 435 O O . ILE A 1 57 ? -14.164 -31.734 -15.422 1 98.12 57 ILE A O 1
ATOM 439 N N . VAL A 1 58 ? -13.266 -29.656 -15.312 1 97.12 58 VAL A N 1
ATOM 440 C CA . VAL A 1 58 ? -13.297 -29.469 -16.766 1 97.12 58 VAL A CA 1
ATOM 441 C C . VAL A 1 58 ? -12.016 -30.016 -17.375 1 97.12 58 VAL A C 1
ATOM 443 O O . VAL A 1 58 ? -10.914 -29.578 -17.031 1 97.12 58 VAL A O 1
ATOM 446 N N . VAL A 1 59 ? -12.133 -30.938 -18.297 1 95.81 59 VAL A N 1
ATOM 447 C CA . VAL A 1 59 ? -10.969 -31.594 -18.875 1 95.81 59 VAL A CA 1
ATOM 448 C C . VAL A 1 59 ? -11.125 -31.656 -20.391 1 95.81 59 VAL A C 1
ATOM 450 O O . VAL A 1 59 ? -12.234 -31.531 -20.922 1 95.81 59 VAL A O 1
ATOM 453 N N . LEU A 1 60 ? -10.023 -31.797 -21.062 1 92.81 60 LEU A N 1
ATOM 454 C CA . LEU A 1 60 ? -10.078 -32.062 -22.5 1 92.81 60 LEU A CA 1
ATOM 455 C C . LEU A 1 60 ? -10.516 -33.5 -22.766 1 92.81 60 LEU A C 1
ATOM 457 O O . LEU A 1 60 ? -10.164 -34.406 -22 1 92.81 60 LEU A O 1
ATOM 461 N N . ASP A 1 61 ? -11.18 -33.656 -23.828 1 92.81 61 ASP A N 1
ATOM 462 C CA . ASP A 1 61 ? -11.688 -34.969 -24.188 1 92.81 61 ASP A CA 1
ATOM 463 C C . ASP A 1 61 ? -10.555 -36 -24.281 1 92.81 61 ASP A C 1
ATOM 465 O O . ASP A 1 61 ? -10.68 -37.125 -23.781 1 92.81 61 ASP A O 1
ATOM 469 N N . GLU A 1 62 ? -9.445 -35.656 -24.828 1 89.25 62 GLU A N 1
ATOM 470 C CA . GLU A 1 62 ? -8.328 -36.562 -25.062 1 89.25 62 GLU A CA 1
ATOM 471 C C . GLU A 1 62 ? -7.664 -36.969 -23.75 1 89.25 62 GLU A C 1
ATOM 473 O O . GLU A 1 62 ? -6.969 -38 -23.703 1 89.25 62 GLU A O 1
ATOM 478 N N . ASP A 1 63 ? -7.938 -36.25 -22.719 1 92 63 ASP A N 1
ATOM 479 C CA . ASP A 1 63 ? -7.25 -36.5 -21.453 1 92 63 ASP A CA 1
ATOM 480 C C . ASP A 1 63 ? -8.172 -37.188 -20.453 1 92 63 ASP A C 1
ATOM 482 O O . ASP A 1 63 ? -7.723 -37.625 -19.391 1 92 63 ASP A O 1
ATOM 486 N N . LYS A 1 64 ? -9.422 -37.312 -20.719 1 94.81 64 LYS A N 1
ATOM 487 C CA . LYS A 1 64 ? -10.43 -37.781 -19.766 1 94.81 64 LYS A CA 1
ATOM 488 C C . LYS A 1 64 ? -10.039 -39.125 -19.156 1 94.81 64 LYS A C 1
ATOM 490 O O . LYS A 1 64 ? -9.984 -39.281 -17.938 1 94.81 64 LYS A O 1
ATOM 495 N N . SER A 1 65 ? -9.703 -40.062 -20.016 1 93.88 65 SER A N 1
ATOM 496 C CA . SER A 1 65 ? -9.398 -41.438 -19.547 1 93.88 65 SER A CA 1
ATOM 497 C C . SER A 1 65 ? -8.148 -41.438 -18.688 1 93.88 65 SER A C 1
ATOM 499 O O . SER A 1 65 ? -8.125 -42.094 -17.625 1 93.88 65 SER A O 1
ATOM 501 N N . ASN A 1 66 ? -7.156 -40.781 -19.141 1 92.06 66 ASN A N 1
ATOM 502 C CA . ASN A 1 66 ? -5.906 -40.719 -18.391 1 92.06 66 ASN A CA 1
ATOM 503 C C . ASN A 1 66 ? -6.098 -40.094 -17.031 1 92.06 66 ASN A C 1
ATOM 505 O O . ASN A 1 66 ? -5.523 -40.531 -16.031 1 92.06 66 ASN A O 1
ATOM 509 N N . ILE A 1 67 ? -6.941 -39.062 -17 1 95.31 67 ILE A N 1
ATOM 510 C CA . ILE A 1 67 ? -7.172 -38.344 -15.758 1 95.31 67 ILE A CA 1
ATOM 511 C C . ILE A 1 67 ? -7.969 -39.219 -14.789 1 95.31 67 ILE A C 1
ATOM 513 O O . ILE A 1 67 ? -7.645 -39.281 -13.602 1 95.31 67 ILE A O 1
ATOM 517 N N . LEU A 1 68 ? -8.969 -39.844 -15.289 1 95.31 68 LEU A N 1
ATOM 518 C CA . LEU A 1 68 ? -9.766 -40.75 -14.461 1 95.31 68 LEU A CA 1
ATOM 519 C C . LEU A 1 68 ? -8.891 -41.844 -13.852 1 95.31 68 LEU A C 1
ATOM 521 O O . LEU A 1 68 ? -8.961 -42.094 -12.648 1 95.31 68 LEU A O 1
ATOM 525 N N . ASN A 1 69 ? -8.031 -42.438 -14.688 1 93.12 69 ASN A N 1
ATOM 526 C CA . ASN A 1 69 ? -7.141 -43.5 -14.234 1 93.12 69 ASN A CA 1
ATOM 527 C C . ASN A 1 69 ? -6.168 -43 -13.172 1 93.12 69 ASN A C 1
ATOM 529 O O . ASN A 1 69 ? -5.902 -43.688 -12.195 1 93.12 69 ASN A O 1
ATOM 533 N N . ALA A 1 70 ? -5.656 -41.875 -13.375 1 93 70 ALA A N 1
ATOM 534 C CA . ALA A 1 70 ? -4.684 -41.312 -12.453 1 93 70 ALA A CA 1
ATOM 535 C C . ALA A 1 70 ? -5.332 -41 -11.109 1 93 70 ALA A C 1
ATOM 537 O O . ALA A 1 70 ? -4.773 -41.312 -10.055 1 93 70 ALA A O 1
ATOM 538 N N . LEU A 1 71 ? -6.512 -40.375 -11.117 1 95.31 71 LEU A N 1
ATOM 539 C CA . LEU A 1 71 ? -7.172 -39.938 -9.891 1 95.31 71 LEU A CA 1
ATOM 540 C C . LEU A 1 71 ? -7.66 -41.156 -9.086 1 95.31 71 LEU A C 1
ATOM 542 O O . LEU A 1 71 ? -7.68 -41.125 -7.855 1 95.31 71 LEU A O 1
ATOM 546 N N . GLU A 1 72 ? -7.996 -42.188 -9.758 1 93.5 72 GLU A N 1
ATOM 547 C CA . GLU A 1 72 ? -8.461 -43.375 -9.086 1 93.5 72 GLU A CA 1
ATOM 548 C C . GLU A 1 72 ? -7.352 -44 -8.227 1 93.5 72 GLU A C 1
ATOM 550 O O . GLU A 1 72 ? -7.629 -44.656 -7.227 1 93.5 72 GLU A O 1
ATOM 555 N N . LYS A 1 73 ? -6.168 -43.75 -8.609 1 89.81 73 LYS A N 1
ATOM 556 C CA . LYS A 1 73 ? -5.02 -44.281 -7.902 1 89.81 73 LYS A CA 1
ATOM 557 C C . LYS A 1 73 ? -4.562 -43.375 -6.781 1 89.81 73 LYS A C 1
ATOM 559 O O . LYS A 1 73 ? -3.594 -43.656 -6.078 1 89.81 73 LYS A O 1
ATOM 564 N N . CYS A 1 74 ? -5.176 -42.281 -6.637 1 91.69 74 CYS A N 1
ATOM 565 C CA . CYS A 1 74 ? -4.828 -41.312 -5.609 1 91.69 74 CYS A CA 1
ATOM 566 C C . CYS A 1 74 ? -5.781 -41.406 -4.422 1 91.69 74 CYS A C 1
ATOM 568 O O . CYS A 1 74 ? -6.938 -41.812 -4.578 1 91.69 74 CYS A O 1
ATOM 570 N N . PRO A 1 75 ? -5.25 -41.125 -3.24 1 91.62 75 PRO A N 1
ATOM 571 C CA . PRO A 1 75 ? -6.129 -41.094 -2.068 1 91.62 75 PRO A CA 1
ATOM 572 C C . PRO A 1 75 ? -7.012 -39.875 -2.025 1 91.62 75 PRO A C 1
ATOM 574 O O . PRO A 1 75 ? -6.637 -38.844 -1.417 1 91.62 75 PRO A O 1
ATOM 577 N N . LEU A 1 76 ? -8.148 -39.938 -2.645 1 93.88 76 LEU A N 1
ATOM 578 C CA . LEU A 1 76 ? -9.125 -38.875 -2.689 1 93.88 76 LEU A CA 1
ATOM 579 C C . LEU A 1 76 ? -10.508 -39.375 -2.307 1 93.88 76 LEU A C 1
ATOM 581 O O . LEU A 1 76 ? -10.961 -40.406 -2.807 1 93.88 76 LEU A O 1
ATOM 585 N N . LYS A 1 77 ? -11.172 -38.656 -1.473 1 94.31 77 LYS A N 1
ATOM 586 C CA . LYS A 1 77 ? -12.523 -39 -1.045 1 94.31 77 LYS A CA 1
ATOM 587 C C . LYS A 1 77 ? -13.57 -38.094 -1.7 1 94.31 77 LYS A C 1
ATOM 589 O O . LYS A 1 77 ? -14.734 -38.469 -1.803 1 94.31 77 LYS A O 1
ATOM 594 N N . ILE A 1 78 ? -13.156 -37 -2.137 1 95.31 78 ILE A N 1
ATOM 595 C CA . ILE A 1 78 ? -14.078 -36.031 -2.744 1 95.31 78 ILE A CA 1
ATOM 596 C C . ILE A 1 78 ? -14.648 -36.625 -4.035 1 95.31 78 ILE A C 1
ATOM 598 O O . ILE A 1 78 ? -13.93 -37.25 -4.801 1 95.31 78 ILE A O 1
ATOM 602 N N . LYS A 1 79 ? -15.938 -36.406 -4.227 1 96.69 79 LYS A N 1
ATOM 603 C CA . LYS A 1 79 ? -16.547 -36.812 -5.477 1 96.69 79 LYS A CA 1
ATOM 604 C C . LYS A 1 79 ? -16.266 -35.844 -6.602 1 96.69 79 LYS A C 1
ATOM 606 O O . LYS A 1 79 ? -16.219 -34.625 -6.367 1 96.69 79 LYS A O 1
ATOM 611 N N . TYR A 1 80 ? -16.016 -36.406 -7.734 1 97.19 80 TYR A N 1
ATOM 612 C CA . TYR A 1 80 ? -15.758 -35.5 -8.859 1 97.19 80 TYR A CA 1
ATOM 613 C C . TYR A 1 80 ? -16.469 -36 -10.117 1 97.19 80 TYR A C 1
ATOM 615 O O . TYR A 1 80 ? -16.672 -37.188 -10.297 1 97.19 80 TYR A O 1
ATOM 623 N N . GLU A 1 81 ? -16.922 -35.062 -10.859 1 96.94 81 GLU A N 1
ATOM 624 C CA . GLU A 1 81 ? -17.484 -35.281 -12.188 1 96.94 81 GLU A CA 1
ATOM 625 C C . GLU A 1 81 ? -16.594 -34.625 -13.258 1 96.94 81 GLU A C 1
ATOM 627 O O . GLU A 1 81 ? -16.266 -33.438 -13.172 1 96.94 81 GLU A O 1
ATOM 632 N N . LEU A 1 82 ? -16.188 -35.469 -14.219 1 97.31 82 LEU A N 1
ATOM 633 C CA . LEU A 1 82 ? -15.383 -34.938 -15.32 1 97.31 82 LEU A CA 1
ATOM 634 C C . LEU A 1 82 ? -16.281 -34.375 -16.422 1 97.31 82 LEU A C 1
ATOM 636 O O . LEU A 1 82 ? -17.125 -35.094 -16.969 1 97.31 82 LEU A O 1
ATOM 640 N N . ILE A 1 83 ? -16.172 -33.094 -16.609 1 96.69 83 ILE A N 1
ATOM 641 C CA . ILE A 1 83 ? -16.875 -32.406 -17.703 1 96.69 83 ILE A CA 1
ATOM 642 C C . ILE A 1 83 ? -15.93 -32.219 -18.891 1 96.69 83 ILE A C 1
ATOM 644 O O . ILE A 1 83 ? -14.93 -31.516 -18.781 1 96.69 83 ILE A O 1
ATOM 648 N N . VAL A 1 84 ? -16.328 -32.781 -20.016 1 95.31 84 VAL A N 1
ATOM 649 C CA . VAL A 1 84 ? -15.414 -32.844 -21.156 1 95.31 84 VAL A CA 1
ATOM 650 C C . VAL A 1 84 ? -15.68 -31.656 -22.094 1 95.31 84 VAL A C 1
ATOM 652 O O . VAL A 1 84 ? -16.844 -31.297 -22.328 1 95.31 84 VAL A O 1
ATOM 655 N N . ILE A 1 85 ? -14.641 -31.062 -22.531 1 93.5 85 ILE A N 1
ATOM 656 C CA . ILE A 1 85 ? -14.727 -30.078 -23.609 1 93.5 85 ILE A CA 1
ATOM 657 C C . ILE A 1 85 ? -13.93 -30.578 -24.812 1 93.5 85 ILE A C 1
ATOM 659 O O . ILE A 1 85 ? -13 -31.375 -24.672 1 93.5 85 ILE A O 1
ATOM 663 N N . PRO A 1 86 ? -14.273 -30.031 -26 1 90.06 86 PRO A N 1
ATOM 664 C CA . PRO A 1 86 ? -13.609 -30.531 -27.203 1 90.06 86 PRO A CA 1
ATOM 665 C C . PRO A 1 86 ? -12.133 -30.141 -27.266 1 90.06 86 PRO A C 1
ATOM 667 O O . PRO A 1 86 ? -11.773 -29.031 -26.906 1 90.06 86 PRO A O 1
ATOM 670 N N . SER A 1 87 ? -11.289 -31.078 -27.781 1 83.81 87 SER A N 1
ATOM 671 C CA . SER A 1 87 ? -9.844 -30.875 -27.875 1 83.81 87 SER A CA 1
ATOM 672 C C . SER A 1 87 ? -9.484 -30.047 -29.109 1 83.81 87 SER A C 1
ATOM 674 O O . SER A 1 87 ? -8.414 -29.438 -29.156 1 83.81 87 SER A O 1
ATOM 676 N N . GLU A 1 88 ? -10.289 -30.031 -30.047 1 83.06 88 GLU A N 1
ATOM 677 C CA . GLU A 1 88 ? -10 -29.391 -31.328 1 83.06 88 GLU A CA 1
ATOM 678 C C . GLU A 1 88 ? -10.258 -27.891 -31.266 1 83.06 88 GLU A C 1
ATOM 680 O O . GLU A 1 88 ? -9.789 -27.125 -32.125 1 83.06 88 GLU A O 1
ATOM 685 N N . GLU A 1 89 ? -10.984 -27.516 -30.203 1 81.19 89 GLU A N 1
ATOM 686 C CA . GLU A 1 89 ? -11.281 -26.094 -30.016 1 81.19 89 GLU A CA 1
ATOM 687 C C . GLU A 1 89 ? -10.445 -25.5 -28.891 1 81.19 89 GLU A C 1
ATOM 689 O O . GLU A 1 89 ? -10.117 -26.188 -27.922 1 81.19 89 GLU A O 1
ATOM 694 N N . ASP A 1 90 ? -9.93 -24.375 -29.156 1 81.06 90 ASP A N 1
ATOM 695 C CA . ASP A 1 90 ? -9.156 -23.672 -28.125 1 81.06 90 ASP A CA 1
ATOM 696 C C . ASP A 1 90 ? -10.047 -22.781 -27.281 1 81.06 90 ASP A C 1
ATOM 698 O O . ASP A 1 90 ? -10.023 -21.547 -27.422 1 81.06 90 ASP A O 1
ATOM 702 N N . TRP A 1 91 ? -10.734 -23.438 -26.328 1 87.25 91 TRP A N 1
ATOM 703 C CA . TRP A 1 91 ? -11.641 -22.688 -25.453 1 87.25 91 TRP A CA 1
ATOM 704 C C . TRP A 1 91 ? -10.867 -22 -24.344 1 87.25 91 TRP A C 1
ATOM 706 O O . TRP A 1 91 ? -9.961 -22.578 -23.75 1 87.25 91 TRP A O 1
ATOM 716 N N . GLY A 1 92 ? -11.25 -20.766 -24.109 1 90.62 92 GLY A N 1
ATOM 717 C CA . GLY A 1 92 ? -10.734 -20.094 -22.938 1 90.62 92 GLY A CA 1
ATOM 718 C C . GLY A 1 92 ? -11.445 -20.484 -21.656 1 90.62 92 GLY A C 1
ATOM 719 O O . GLY A 1 92 ? -12.367 -21.312 -21.672 1 90.62 92 GLY A O 1
ATOM 720 N N . THR A 1 93 ? -10.984 -19.984 -20.562 1 93.06 93 THR A N 1
ATOM 721 C CA . THR A 1 93 ? -11.531 -20.328 -19.25 1 93.06 93 THR A CA 1
ATOM 722 C C . THR A 1 93 ? -12.977 -19.859 -19.125 1 93.06 93 THR A C 1
ATOM 724 O O . THR A 1 93 ? -13.805 -20.531 -18.516 1 93.06 93 THR A O 1
ATOM 727 N N . ALA A 1 94 ? -13.297 -18.719 -19.703 1 94.31 94 ALA A N 1
ATOM 728 C CA . ALA A 1 94 ? -14.664 -18.219 -19.641 1 94.31 94 ALA A CA 1
ATOM 729 C C . ALA A 1 94 ? -15.602 -19.094 -20.484 1 94.31 94 ALA A C 1
ATOM 731 O O . ALA A 1 94 ? -16.734 -19.359 -20.094 1 94.31 94 ALA A O 1
ATOM 732 N N . ASN A 1 95 ? -15.094 -19.547 -21.609 1 93.06 95 ASN A N 1
ATOM 733 C CA . ASN A 1 95 ? -15.867 -20.469 -22.438 1 93.06 95 ASN A CA 1
ATOM 734 C C . ASN A 1 95 ? -16.172 -21.766 -21.703 1 93.06 95 ASN A C 1
ATOM 736 O O . ASN A 1 95 ? -17.297 -22.281 -21.781 1 93.06 95 ASN A O 1
ATOM 740 N N . SER A 1 96 ? -15.164 -22.266 -21.016 1 93.31 96 SER A N 1
ATOM 741 C CA . SER A 1 96 ? -15.336 -23.484 -20.234 1 93.31 96 SER A CA 1
ATOM 742 C C . SER A 1 96 ? -16.422 -23.297 -19.172 1 93.31 96 SER A C 1
ATOM 744 O O . SER A 1 96 ? -17.234 -24.203 -18.953 1 93.31 96 SER A O 1
ATOM 746 N N . LEU A 1 97 ? -16.422 -22.172 -18.578 1 94 97 LEU A N 1
ATOM 747 C CA . LEU A 1 97 ? -17.422 -21.891 -17.562 1 94 97 LEU A CA 1
ATOM 748 C C . LEU A 1 97 ? -18.812 -21.812 -18.172 1 94 97 LEU A C 1
ATOM 750 O O . LEU A 1 97 ? -19.781 -22.266 -17.562 1 94 97 LEU A O 1
ATOM 754 N N . LYS A 1 98 ? -18.906 -21.203 -19.328 1 94.06 98 LYS A N 1
ATOM 755 C CA . LYS A 1 98 ? -20.188 -21.156 -20.031 1 94.06 98 LYS A CA 1
ATOM 756 C C . LYS A 1 98 ? -20.719 -22.547 -20.297 1 94.06 98 LYS A C 1
ATOM 758 O O . LYS A 1 98 ? -21.922 -22.797 -20.141 1 94.06 98 LYS A O 1
ATOM 763 N N . HIS A 1 99 ? -19.812 -23.375 -20.609 1 93.12 99 HIS A N 1
ATOM 764 C CA . HIS A 1 99 ? -20.156 -24.75 -20.938 1 93.12 99 HIS A CA 1
ATOM 765 C C . HIS A 1 99 ? -20.75 -25.469 -19.734 1 93.12 99 HIS A C 1
ATOM 767 O O . HIS A 1 99 ? -21.609 -26.328 -19.891 1 93.12 99 HIS A O 1
ATOM 773 N N . VAL A 1 100 ? -20.391 -25.125 -18.547 1 95.06 100 VAL A N 1
ATOM 774 C CA . VAL A 1 100 ? -20.844 -25.828 -17.359 1 95.06 100 VAL A CA 1
ATOM 775 C C . VAL A 1 100 ? -21.938 -25.016 -16.656 1 95.06 100 VAL A C 1
ATOM 777 O O . VAL A 1 100 ? -22.484 -25.438 -15.633 1 95.06 100 VAL A O 1
ATOM 780 N N . SER A 1 101 ? -22.359 -23.938 -17.172 1 94.75 101 SER A N 1
ATOM 781 C CA . SER A 1 101 ? -23.203 -22.953 -16.5 1 94.75 101 SER A CA 1
ATOM 782 C C . SER A 1 101 ? -24.547 -23.562 -16.109 1 94.75 101 SER A C 1
ATOM 784 O O . SER A 1 101 ? -25.094 -23.25 -15.047 1 94.75 101 SER A O 1
ATOM 786 N N . ALA A 1 102 ? -25.062 -24.438 -16.906 1 93.69 102 ALA A N 1
ATOM 787 C CA . ALA A 1 102 ? -26.375 -25.031 -16.688 1 93.69 102 ALA A CA 1
ATOM 788 C C . ALA A 1 102 ? -26.406 -25.891 -15.422 1 93.69 102 ALA A C 1
ATOM 790 O O . ALA A 1 102 ? -27.469 -26.109 -14.836 1 93.69 102 ALA A O 1
ATOM 791 N N . ARG A 1 103 ? -25.266 -26.281 -15.023 1 94.75 103 ARG A N 1
ATOM 792 C CA . ARG A 1 103 ? -25.172 -27.172 -13.883 1 94.75 103 ARG A CA 1
ATOM 793 C C . ARG A 1 103 ? -24.922 -26.391 -12.594 1 94.75 103 ARG A C 1
ATOM 795 O O . ARG A 1 103 ? -24.906 -26.969 -11.5 1 94.75 103 ARG A O 1
ATOM 802 N N . ILE A 1 104 ? -24.75 -25.172 -12.742 1 95.12 104 ILE A N 1
ATOM 803 C CA . ILE A 1 104 ? -24.391 -24.359 -11.594 1 95.12 104 ILE A CA 1
ATOM 804 C C . ILE A 1 104 ? -25.609 -23.531 -11.148 1 95.12 104 ILE A C 1
ATOM 806 O O . ILE A 1 104 ? -26.188 -22.797 -11.945 1 95.12 104 ILE A O 1
ATOM 810 N N . ASN A 1 105 ? -25.953 -23.641 -9.828 1 93.81 105 ASN A N 1
ATOM 811 C CA . ASN A 1 105 ? -27.141 -22.953 -9.344 1 93.81 105 ASN A CA 1
ATOM 812 C C . ASN A 1 105 ? -26.844 -22.125 -8.094 1 93.81 105 ASN A C 1
ATOM 814 O O . ASN A 1 105 ? -27.75 -21.547 -7.5 1 93.81 105 ASN A O 1
ATOM 818 N N . THR A 1 106 ? -25.656 -22.109 -7.648 1 94.88 106 THR A N 1
ATOM 819 C CA . THR A 1 106 ? -25.203 -21.328 -6.5 1 94.88 106 THR A CA 1
ATOM 820 C C . THR A 1 106 ? -24 -20.484 -6.867 1 94.88 106 THR A C 1
ATOM 822 O O . THR A 1 106 ? -23.562 -20.469 -8.016 1 94.88 106 THR A O 1
ATOM 825 N N . ASP A 1 107 ? -23.547 -19.734 -5.883 1 95.81 107 ASP A N 1
ATOM 826 C CA . ASP A 1 107 ? -22.266 -19.078 -6.098 1 95.81 107 ASP A CA 1
ATOM 827 C C . ASP A 1 107 ? -21.172 -20.094 -6.422 1 95.81 107 ASP A C 1
ATOM 829 O O . ASP A 1 107 ? -21.328 -21.281 -6.145 1 95.81 107 ASP A O 1
ATOM 833 N N . LEU A 1 108 ? -20.203 -19.547 -7.055 1 96.25 108 LEU A N 1
ATOM 834 C CA . LEU A 1 108 ? -19.266 -20.484 -7.656 1 96.25 108 LEU A CA 1
ATOM 835 C C . LEU A 1 108 ? -17.828 -20.203 -7.191 1 96.25 108 LEU A C 1
ATOM 837 O O . LEU A 1 108 ? -17.453 -19.047 -7.008 1 96.25 108 LEU A O 1
ATOM 841 N N . LEU A 1 109 ? -17.125 -21.266 -6.906 1 98.19 109 LEU A N 1
ATOM 842 C CA . LEU A 1 109 ? -15.672 -21.234 -6.727 1 98.19 109 LEU A CA 1
ATOM 843 C C . LEU A 1 109 ? -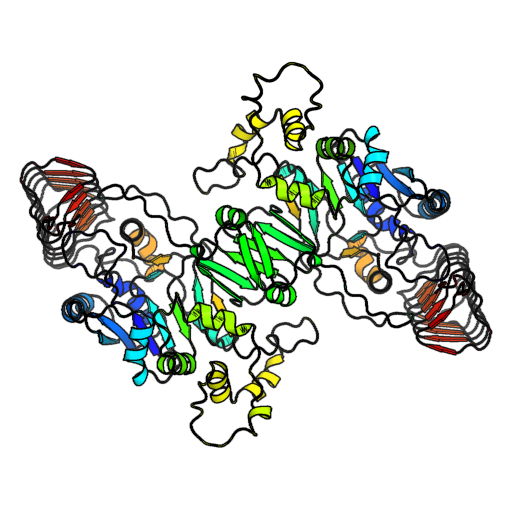14.961 -21.844 -7.93 1 98.19 109 LEU A C 1
ATOM 845 O O . LEU A 1 109 ? -15.188 -23.016 -8.266 1 98.19 109 LEU A O 1
ATOM 849 N N . VAL A 1 110 ? -14.219 -21.031 -8.609 1 98.31 110 VAL A N 1
ATOM 850 C CA . VAL A 1 110 ? -13.422 -21.5 -9.734 1 98.31 110 VAL A CA 1
ATOM 851 C C . VAL A 1 110 ? -11.961 -21.656 -9.305 1 98.31 110 VAL A C 1
ATOM 853 O O . VAL A 1 110 ? -11.383 -20.734 -8.719 1 98.31 110 VAL A O 1
ATOM 856 N N . ILE A 1 111 ? -11.344 -22.781 -9.586 1 98.06 111 ILE A N 1
ATOM 857 C CA . ILE A 1 111 ? -9.961 -23.031 -9.195 1 98.06 111 ILE A CA 1
ATOM 858 C C . ILE A 1 111 ? -9.211 -23.672 -10.359 1 98.06 111 ILE A C 1
ATOM 860 O O . ILE A 1 111 ? -9.75 -24.531 -11.062 1 98.06 111 ILE A O 1
ATOM 864 N N . SER A 1 112 ? -7.988 -23.203 -10.461 1 96.5 112 SER A N 1
ATOM 865 C CA . SER A 1 112 ? -7.133 -23.828 -11.461 1 96.5 112 SER A CA 1
ATOM 866 C C . SER A 1 112 ? -6.668 -25.203 -11.016 1 96.5 112 SER A C 1
ATOM 868 O O . SER A 1 112 ? -6.379 -25.422 -9.828 1 96.5 112 SER A O 1
ATOM 870 N N . GLY A 1 113 ? -6.469 -26.078 -11.953 1 97.12 113 GLY A N 1
ATOM 871 C CA . GLY A 1 113 ? -6.031 -27.438 -11.664 1 97.12 113 GLY A CA 1
ATOM 872 C C . GLY A 1 113 ? -4.527 -27.562 -11.5 1 97.12 113 GLY A C 1
ATOM 873 O O . GLY A 1 113 ? -4.016 -28.641 -11.211 1 97.12 113 GLY A O 1
ATOM 874 N N . ASP A 1 114 ? -3.824 -26.438 -11.609 1 96.44 114 ASP A N 1
ATOM 875 C CA . ASP A 1 114 ? -2.367 -26.5 -11.547 1 96.44 114 ASP A CA 1
ATOM 876 C C . ASP A 1 114 ? -1.835 -25.766 -10.312 1 96.44 114 ASP A C 1
ATOM 878 O O . ASP A 1 114 ? -0.65 -25.438 -10.25 1 96.44 114 ASP A O 1
ATOM 882 N N . LEU A 1 115 ? -2.691 -25.547 -9.344 1 97.25 115 LEU A N 1
ATOM 883 C CA . LEU A 1 115 ? -2.307 -24.781 -8.172 1 97.25 115 LEU A CA 1
ATOM 884 C C . LEU A 1 115 ? -1.903 -25.703 -7.02 1 97.25 115 LEU A C 1
ATOM 886 O O . LEU A 1 115 ? -2.615 -26.656 -6.707 1 97.25 115 LEU A O 1
ATOM 890 N N . ILE A 1 116 ? -0.755 -25.484 -6.457 1 97.88 116 ILE A N 1
ATOM 891 C CA . ILE A 1 116 ? -0.32 -26.109 -5.223 1 97.88 116 ILE A CA 1
ATOM 892 C C . ILE A 1 116 ? -0.101 -25.062 -4.145 1 97.88 116 ILE A C 1
ATOM 894 O O . ILE A 1 116 ? 0.732 -24.156 -4.301 1 97.88 116 ILE A O 1
ATOM 898 N N . THR A 1 117 ? -0.836 -25.125 -3.078 1 97.88 117 THR A N 1
ATOM 899 C CA . THR A 1 117 ? -0.704 -24.125 -2.035 1 97.88 117 THR A CA 1
ATOM 900 C C . THR A 1 117 ? -1.166 -24.672 -0.688 1 97.88 117 THR A C 1
ATOM 902 O O . THR A 1 117 ? -1.934 -25.625 -0.634 1 97.88 117 THR A O 1
ATOM 905 N N . ASN A 1 118 ? -0.67 -24.125 0.368 1 96.44 118 ASN A N 1
ATOM 906 C CA . ASN A 1 118 ? -1.098 -24.5 1.71 1 96.44 118 ASN A CA 1
ATOM 907 C C . ASN A 1 118 ? -2.021 -23.453 2.322 1 96.44 118 ASN A C 1
ATOM 909 O O . ASN A 1 118 ? -2.184 -23.406 3.543 1 96.44 118 ASN A O 1
ATOM 913 N N . ILE A 1 119 ? -2.602 -22.688 1.509 1 96.62 119 ILE A N 1
ATOM 914 C CA . ILE A 1 119 ? -3.498 -21.641 1.988 1 96.62 119 ILE A CA 1
ATOM 915 C C . ILE A 1 119 ? -4.723 -22.266 2.645 1 96.62 119 ILE A C 1
ATOM 917 O O . ILE A 1 119 ? -5.113 -23.391 2.301 1 96.62 119 ILE A O 1
ATOM 921 N N . ASN A 1 120 ? -5.309 -21.562 3.615 1 95.69 120 ASN A N 1
ATOM 922 C CA . ASN A 1 120 ? -6.668 -21.859 4.055 1 95.69 120 ASN A CA 1
ATOM 923 C C . ASN A 1 120 ? -7.707 -21.188 3.164 1 95.69 120 ASN A C 1
ATOM 925 O O . ASN A 1 120 ? -7.984 -20 3.322 1 95.69 120 ASN A O 1
ATOM 929 N N . LEU A 1 121 ? -8.281 -21.938 2.332 1 96.5 121 LEU A N 1
ATOM 930 C CA . LEU A 1 121 ? -9.195 -21.406 1.329 1 96.5 121 LEU A CA 1
ATOM 931 C C . LEU A 1 121 ? -10.406 -20.766 1.988 1 96.5 121 LEU A C 1
ATOM 933 O O . LEU A 1 121 ? -11.094 -19.938 1.374 1 96.5 121 LEU A O 1
ATOM 937 N N . ASN A 1 122 ? -10.719 -21.094 3.244 1 96.12 122 ASN A N 1
ATOM 938 C CA . ASN A 1 122 ? -11.812 -20.453 3.977 1 96.12 122 ASN A CA 1
ATOM 939 C C . ASN A 1 122 ? -11.609 -18.953 4.09 1 96.12 122 ASN A C 1
ATOM 941 O O . ASN A 1 122 ? -12.578 -18.188 4.145 1 96.12 122 ASN A O 1
ATOM 945 N N . ASP A 1 123 ? -10.367 -18.578 4.125 1 96.75 123 ASP A N 1
ATOM 946 C CA . ASP A 1 123 ? -10.078 -17.156 4.215 1 96.75 123 ASP A CA 1
ATOM 947 C C . ASP A 1 123 ? -10.641 -16.406 3.012 1 96.75 123 ASP A C 1
ATOM 949 O O . ASP A 1 123 ? -11.172 -15.297 3.158 1 96.75 123 ASP A O 1
ATOM 953 N N . VAL A 1 124 ? -10.523 -16.969 1.865 1 97.56 124 VAL A N 1
ATOM 954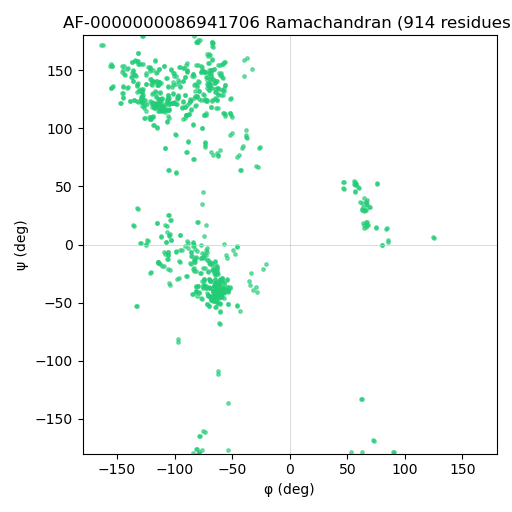 C CA . VAL A 1 124 ? -11.023 -16.375 0.634 1 97.56 124 VAL A CA 1
ATOM 955 C C . VAL A 1 124 ? -12.555 -16.359 0.644 1 97.56 124 VAL A C 1
ATOM 957 O O . VAL A 1 124 ? -13.18 -15.352 0.328 1 97.56 124 VAL A O 1
ATOM 960 N N . LEU A 1 125 ? -13.156 -17.484 1.041 1 97.38 125 LEU A N 1
ATOM 961 C CA . LEU A 1 125 ? -14.609 -17.609 1.086 1 97.38 125 LEU A CA 1
ATOM 962 C C . LEU A 1 125 ? -15.203 -16.641 2.104 1 97.38 125 LEU A C 1
ATOM 964 O O . LEU A 1 125 ? -16.234 -16 1.835 1 97.38 125 LEU A O 1
ATOM 968 N N . ASN A 1 126 ? -14.555 -16.531 3.221 1 96.81 126 ASN A N 1
ATOM 969 C CA . ASN A 1 126 ? -15.016 -15.625 4.266 1 96.81 126 ASN A CA 1
ATOM 970 C C . ASN A 1 126 ? -14.961 -14.172 3.812 1 96.81 126 ASN A C 1
ATOM 972 O O . ASN A 1 126 ? -15.867 -13.391 4.117 1 96.81 126 ASN A O 1
ATOM 976 N N . LEU A 1 127 ? -13.922 -13.859 3.154 1 96.5 127 LEU A N 1
ATOM 977 C CA . LEU A 1 127 ? -13.82 -12.508 2.615 1 96.5 127 LEU A CA 1
ATOM 978 C C . LEU A 1 127 ? -14.961 -12.219 1.651 1 96.5 127 LEU A C 1
ATOM 980 O O . LEU A 1 127 ? -15.555 -11.133 1.694 1 96.5 127 LEU A O 1
ATOM 984 N N . HIS A 1 128 ? -15.273 -13.109 0.821 1 96.5 128 HIS A N 1
ATOM 985 C CA . HIS A 1 128 ? -16.359 -13 -0.139 1 96.5 128 HIS A CA 1
ATOM 986 C C . HIS A 1 128 ? -17.703 -12.805 0.569 1 96.5 128 HIS A C 1
ATOM 988 O O . HIS A 1 128 ? -18.469 -11.906 0.221 1 96.5 128 HIS A O 1
ATOM 994 N N . ARG A 1 129 ? -17.906 -13.594 1.627 1 94.69 129 ARG A N 1
ATOM 995 C CA . ARG A 1 129 ? -19.141 -13.555 2.406 1 94.69 129 ARG A CA 1
ATOM 996 C C . ARG A 1 129 ? -19.266 -12.242 3.176 1 94.69 129 ARG A C 1
ATOM 998 O O . ARG A 1 129 ? -20.312 -11.602 3.15 1 94.69 129 ARG A O 1
ATOM 1005 N N . LYS A 1 130 ? -18.172 -11.93 3.824 1 93.56 130 LYS A N 1
ATOM 1006 C CA . LYS A 1 130 ? -18.141 -10.773 4.707 1 93.56 130 LYS A CA 1
ATOM 1007 C C . LYS A 1 130 ? -18.578 -9.508 3.973 1 93.56 130 LYS A C 1
ATOM 1009 O O . LYS A 1 130 ? -19.297 -8.68 4.527 1 93.56 130 LYS A O 1
ATOM 1014 N N . HIS A 1 131 ? -18.219 -9.398 2.717 1 92.5 131 HIS A N 1
ATOM 1015 C CA . HIS A 1 131 ? -18.469 -8.156 1.996 1 92.5 131 HIS A CA 1
ATOM 1016 C C . HIS A 1 131 ? -19.516 -8.344 0.905 1 92.5 131 HIS A C 1
ATOM 1018 O O . HIS A 1 131 ? -19.719 -7.457 0.075 1 92.5 131 HIS A O 1
ATOM 1024 N N . ASP A 1 132 ? -20.125 -9.562 0.881 1 92.44 132 ASP A N 1
ATOM 1025 C CA . ASP A 1 132 ? -21.078 -9.867 -0.18 1 92.44 132 ASP A CA 1
ATOM 1026 C C . ASP A 1 132 ? -20.516 -9.469 -1.547 1 92.44 132 ASP A C 1
ATOM 1028 O O . ASP A 1 132 ? -21.172 -8.734 -2.295 1 92.44 132 ASP A O 1
ATOM 1032 N N . ALA A 1 133 ? -19.297 -9.859 -1.789 1 95.25 133 ALA A N 1
ATOM 1033 C CA . ALA A 1 133 ? -18.562 -9.492 -2.996 1 95.25 133 ALA A CA 1
ATOM 1034 C C . ALA A 1 133 ? -19.141 -10.188 -4.227 1 95.25 133 ALA A C 1
ATOM 1036 O O . ALA A 1 133 ? -19.719 -11.273 -4.121 1 95.25 133 ALA A O 1
ATOM 1037 N N . CYS A 1 134 ? -19.062 -9.523 -5.344 1 95.44 134 CYS A N 1
ATOM 1038 C CA . CYS A 1 134 ? -19.453 -10.195 -6.578 1 95.44 134 CYS A CA 1
ATOM 1039 C C . CYS A 1 134 ? -18.344 -11.109 -7.078 1 95.44 134 CYS A C 1
ATOM 1041 O O . CYS A 1 134 ? -18.609 -12.18 -7.621 1 95.44 134 CYS A O 1
ATOM 1043 N N . VAL A 1 135 ? -17.078 -10.609 -6.84 1 97.5 135 VAL A N 1
ATOM 1044 C CA . VAL A 1 135 ? -15.922 -11.422 -7.199 1 97.5 135 VAL A CA 1
ATOM 1045 C C . VAL A 1 135 ? -14.836 -11.281 -6.133 1 97.5 135 VAL A C 1
ATOM 1047 O O . VAL A 1 135 ? -14.594 -10.188 -5.621 1 97.5 135 VAL A O 1
ATOM 1050 N N . THR A 1 136 ? -14.242 -12.344 -5.719 1 98.44 136 THR A N 1
ATOM 1051 C CA . THR A 1 136 ? -13.07 -12.375 -4.848 1 98.44 136 THR A CA 1
ATOM 1052 C C . THR A 1 136 ? -11.953 -13.203 -5.473 1 98.44 136 THR A C 1
ATOM 1054 O O . THR A 1 136 ? -12.164 -14.352 -5.863 1 98.44 136 THR A O 1
ATOM 1057 N N . SER A 1 137 ? -10.82 -12.578 -5.609 1 98.44 137 SER A N 1
ATOM 1058 C CA . SER A 1 137 ? -9.672 -13.227 -6.227 1 98.44 137 SER A CA 1
ATOM 1059 C C . SER A 1 137 ? -8.586 -13.531 -5.195 1 98.44 137 SER A C 1
ATOM 1061 O O . SER A 1 137 ? -8.5 -12.859 -4.164 1 98.44 137 SER A O 1
ATOM 1063 N N . LEU A 1 138 ? -7.793 -14.547 -5.504 1 98.5 138 LEU A N 1
ATOM 1064 C CA . LEU A 1 138 ? -6.68 -14.938 -4.645 1 98.5 138 LEU A CA 1
ATOM 1065 C C . LEU A 1 138 ? -5.344 -14.664 -5.332 1 98.5 138 LEU A C 1
ATOM 1067 O O . LEU A 1 138 ? -5.125 -15.102 -6.465 1 98.5 138 LEU A O 1
ATOM 1071 N N . PHE A 1 139 ? -4.523 -13.859 -4.668 1 97.56 139 PHE A N 1
ATOM 1072 C CA . PHE A 1 139 ? -3.17 -13.57 -5.125 1 97.56 139 PHE A CA 1
ATOM 1073 C C . PHE A 1 139 ? -2.145 -13.977 -4.074 1 97.56 139 PHE A C 1
ATOM 1075 O O . PHE A 1 139 ? -2.445 -13.977 -2.877 1 97.56 139 PHE A O 1
ATOM 1082 N N . PHE A 1 140 ? -0.946 -14.32 -4.566 1 96.44 140 PHE A N 1
ATOM 1083 C CA . PHE A 1 140 ? 0.136 -14.617 -3.637 1 96.44 140 PHE A CA 1
ATOM 1084 C C . PHE A 1 140 ? 1.312 -13.672 -3.855 1 96.44 140 PHE A C 1
ATOM 1086 O O . PHE A 1 140 ? 1.652 -13.352 -4.996 1 96.44 140 PHE A O 1
ATOM 1093 N N . ASN A 1 141 ? 1.848 -13.234 -2.723 1 91.75 141 ASN A N 1
ATOM 1094 C CA . ASN A 1 141 ? 3.023 -12.367 -2.75 1 91.75 141 ASN A CA 1
ATOM 1095 C C . ASN A 1 141 ? 4.305 -13.156 -2.496 1 91.75 141 ASN A C 1
ATOM 1097 O O . ASN A 1 141 ? 5.031 -12.883 -1.542 1 91.75 141 ASN A O 1
ATOM 1101 N N . ASN A 1 142 ? 4.664 -14.094 -3.307 1 81.44 142 ASN A N 1
ATOM 1102 C CA . ASN A 1 142 ? 5.789 -14.992 -3.086 1 81.44 142 ASN A CA 1
ATOM 1103 C C . ASN A 1 142 ? 7.105 -14.359 -3.527 1 81.44 142 ASN A C 1
ATOM 1105 O O . ASN A 1 142 ? 8.18 -14.914 -3.277 1 81.44 142 ASN A O 1
ATOM 1109 N N . GLY A 1 143 ? 7.055 -13.172 -4.031 1 75.81 143 GLY A N 1
ATOM 1110 C CA . GLY A 1 143 ? 8.297 -12.586 -4.523 1 75.81 143 GLY A CA 1
ATOM 1111 C C . GLY A 1 143 ? 8.781 -13.219 -5.816 1 75.81 143 GLY A C 1
ATOM 1112 O O . GLY A 1 143 ? 8.047 -13.977 -6.457 1 75.81 143 GLY A O 1
ATOM 1113 N N . PRO A 1 144 ? 9.984 -12.891 -6.156 1 71.88 144 PRO A N 1
ATOM 1114 C CA . PRO A 1 144 ? 10.547 -13.492 -7.367 1 71.88 144 PRO A CA 1
ATOM 1115 C C . PRO A 1 144 ? 10.844 -14.977 -7.207 1 71.88 144 PRO A C 1
ATOM 1117 O O . PRO A 1 144 ? 11.203 -15.43 -6.117 1 71.88 144 PRO A O 1
ATOM 1120 N N . GLU A 1 145 ? 10.508 -15.594 -8.273 1 75.88 145 GLU A N 1
ATOM 1121 C CA . GLU A 1 145 ? 10.812 -17.016 -8.273 1 75.88 145 GLU A CA 1
ATOM 1122 C C . GLU A 1 145 ? 12.297 -17.266 -8.008 1 75.88 145 GLU A C 1
ATOM 1124 O O . GLU A 1 145 ? 13.148 -16.547 -8.523 1 75.88 145 GLU A O 1
ATOM 1129 N N . GLU A 1 146 ? 12.57 -18.234 -7.18 1 79.19 146 GLU A N 1
ATOM 1130 C CA . GLU A 1 146 ? 13.953 -18.625 -6.91 1 79.19 146 GLU A CA 1
ATOM 1131 C C . GLU A 1 146 ? 14.641 -19.125 -8.172 1 79.19 146 GLU A C 1
ATOM 1133 O O . GLU A 1 146 ? 14.039 -19.844 -8.977 1 79.19 146 GLU A O 1
ATOM 1138 N N . TRP A 1 147 ? 15.82 -18.641 -8.336 1 80.44 147 TRP A N 1
ATOM 1139 C CA . TRP A 1 147 ? 16.578 -19.109 -9.492 1 80.44 147 TRP A CA 1
ATOM 1140 C C . TRP A 1 147 ? 17 -20.562 -9.312 1 80.44 147 TRP A C 1
ATOM 1142 O O . TRP A 1 147 ? 17.453 -20.953 -8.234 1 80.44 147 TRP A O 1
ATOM 1152 N N . ILE A 1 148 ? 16.766 -21.328 -10.375 1 85.38 148 ILE A N 1
ATOM 1153 C CA . ILE A 1 148 ? 17.219 -22.719 -10.391 1 85.38 148 ILE A CA 1
ATOM 1154 C C . ILE A 1 148 ? 17.641 -23.109 -11.805 1 85.38 148 ILE A C 1
ATOM 1156 O O . ILE A 1 148 ? 17.031 -22.688 -12.789 1 85.38 148 ILE A O 1
ATOM 1160 N N . GLU A 1 149 ? 18.734 -23.766 -11.797 1 90.69 149 GLU A N 1
ATOM 1161 C CA . GLU A 1 149 ? 19.156 -24.281 -13.102 1 90.69 149 GLU A CA 1
ATOM 1162 C C . GLU A 1 149 ? 18.172 -25.328 -13.633 1 90.69 149 GLU A C 1
ATOM 1164 O O . GLU A 1 149 ? 17.844 -26.281 -12.93 1 90.69 149 GLU A O 1
ATOM 1169 N N . LEU A 1 150 ? 17.672 -25.109 -14.859 1 92 150 LEU A N 1
ATOM 1170 C CA . LEU A 1 150 ? 16.578 -25.922 -15.375 1 92 150 LEU A CA 1
ATOM 1171 C C . LEU A 1 150 ? 17.078 -26.953 -16.391 1 92 150 LEU A C 1
ATOM 1173 O O . LEU A 1 150 ? 18.078 -26.703 -17.062 1 92 150 LEU A O 1
ATOM 1177 N N . PRO A 1 151 ? 16.391 -28.062 -16.453 1 93.62 151 PRO A N 1
ATOM 1178 C CA . PRO A 1 151 ? 16.672 -29 -17.531 1 93.62 151 PRO A CA 1
ATOM 1179 C C . PRO A 1 151 ? 16.219 -28.484 -18.906 1 93.62 151 PRO A C 1
ATOM 1181 O O . PRO A 1 151 ? 15.297 -27.672 -18.984 1 93.62 151 PRO A O 1
ATOM 1184 N N . GLY A 1 152 ? 16.859 -29.031 -19.891 1 90.5 152 GLY A N 1
ATOM 1185 C CA . GLY A 1 152 ? 16.516 -28.625 -21.25 1 90.5 152 GLY A CA 1
ATOM 1186 C C . GLY A 1 152 ? 17.328 -27.438 -21.734 1 90.5 152 GLY A C 1
ATOM 1187 O O . GLY A 1 152 ? 18.203 -26.938 -21.031 1 90.5 152 GLY A O 1
ATOM 1188 N N . PRO A 1 153 ? 17.047 -27.031 -22.891 1 87.44 153 PRO A N 1
ATOM 1189 C CA . PRO A 1 153 ? 17.75 -25.875 -23.438 1 87.44 153 PRO A CA 1
ATOM 1190 C C . PRO A 1 153 ? 17.406 -24.578 -22.719 1 87.44 153 PRO A C 1
ATOM 1192 O O . PRO A 1 153 ? 16.312 -24.438 -22.172 1 87.44 153 PRO A O 1
ATOM 1195 N N . LYS A 1 154 ? 18.438 -23.719 -22.688 1 81.38 154 LYS A N 1
ATOM 1196 C CA . LYS A 1 154 ? 18.234 -22.438 -22.031 1 81.38 154 LYS A CA 1
ATOM 1197 C C . LYS A 1 154 ? 17.156 -21.609 -22.734 1 81.38 154 LYS A C 1
ATOM 1199 O O . LYS A 1 154 ? 17.141 -21.531 -23.969 1 81.38 154 LYS A O 1
ATOM 1204 N N . THR A 1 155 ? 16.141 -21.359 -22.016 1 75.06 155 THR A N 1
ATOM 1205 C CA . THR A 1 155 ? 15.094 -20.5 -22.562 1 75.06 155 THR A CA 1
ATOM 1206 C C . THR A 1 155 ? 14.961 -19.219 -21.75 1 75.06 155 THR A C 1
ATOM 1208 O O . THR A 1 155 ? 15.188 -19.219 -20.531 1 75.06 155 THR A O 1
ATOM 1211 N N . LYS A 1 156 ? 14.938 -18.094 -22.438 1 64.69 156 LYS A N 1
ATOM 1212 C CA . LYS A 1 156 ? 14.68 -16.828 -21.766 1 64.69 156 LYS A CA 1
ATOM 1213 C C . LYS A 1 156 ? 13.18 -16.531 -21.703 1 64.69 156 LYS A C 1
ATOM 1215 O O . LYS A 1 156 ? 12.508 -16.453 -22.719 1 64.69 156 LYS A O 1
ATOM 1220 N N . SER A 1 157 ? 12.477 -16.938 -20.734 1 65.69 157 SER A N 1
ATOM 1221 C CA . SER A 1 157 ? 11.062 -16.594 -20.688 1 65.69 157 SER A CA 1
ATOM 1222 C C . SER A 1 157 ? 10.805 -15.453 -19.703 1 65.69 157 SER A C 1
ATOM 1224 O O . SER A 1 157 ? 11.367 -15.445 -18.594 1 65.69 157 SER A O 1
ATOM 1226 N N . LYS A 1 158 ? 10.203 -14.344 -20.266 1 69.44 158 LYS A N 1
ATOM 1227 C CA . LYS A 1 158 ? 9.781 -13.258 -19.375 1 69.44 158 LYS A CA 1
ATOM 1228 C C . LYS A 1 158 ? 8.367 -13.5 -18.844 1 69.44 158 LYS A C 1
ATOM 1230 O O . LYS A 1 158 ? 7.426 -13.664 -19.625 1 69.44 158 LYS A O 1
ATOM 1235 N N . PRO A 1 159 ? 8.273 -13.562 -17.484 1 72.19 159 PRO A N 1
ATOM 1236 C CA . PRO A 1 159 ? 6.934 -13.797 -16.953 1 72.19 159 PRO A CA 1
ATOM 1237 C C . PRO A 1 159 ? 6 -12.609 -17.156 1 72.19 159 PRO A C 1
ATOM 1239 O O . PRO A 1 159 ? 6.445 -11.461 -17.141 1 72.19 159 PRO A O 1
ATOM 1242 N N . ASP A 1 160 ? 4.727 -12.969 -17.578 1 75.12 160 ASP A N 1
ATOM 1243 C CA . ASP A 1 160 ? 3.693 -11.938 -17.609 1 75.12 160 ASP A CA 1
ATOM 1244 C C . ASP A 1 160 ? 3.398 -11.398 -16.219 1 75.12 160 ASP A C 1
ATOM 1246 O O . ASP A 1 160 ? 3.387 -12.156 -15.242 1 75.12 160 ASP A O 1
ATOM 1250 N N . ARG A 1 161 ? 3.322 -10.094 -16.188 1 85.94 161 ARG A N 1
ATOM 1251 C CA . ARG A 1 161 ? 3.025 -9.477 -14.898 1 85.94 161 ARG A CA 1
ATOM 1252 C C . ARG A 1 161 ? 1.713 -8.695 -14.953 1 85.94 161 ARG A C 1
ATOM 1254 O O . ARG A 1 161 ? 1.352 -8.156 -16 1 85.94 161 ARG A O 1
ATOM 1261 N N . ASP A 1 162 ? 1.009 -8.828 -13.875 1 92.38 162 ASP A N 1
ATOM 1262 C CA . ASP A 1 162 ? -0.215 -8.047 -13.727 1 92.38 162 ASP A CA 1
ATOM 1263 C C . ASP A 1 162 ? -0.033 -6.93 -12.703 1 92.38 162 ASP A C 1
ATOM 1265 O O . ASP A 1 162 ? 0.746 -7.07 -11.758 1 92.38 162 ASP A O 1
ATOM 1269 N N . LEU A 1 163 ? -0.644 -5.863 -13.023 1 94.62 163 LEU A N 1
ATOM 1270 C CA . LEU A 1 163 ? -0.752 -4.789 -12.047 1 94.62 163 LEU A CA 1
ATOM 1271 C C . 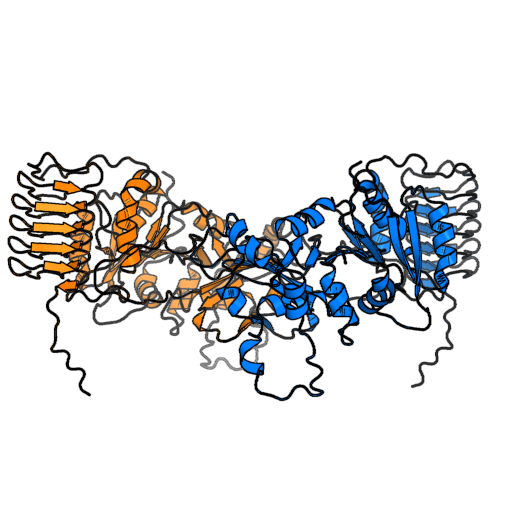LEU A 1 163 ? -2.027 -4.93 -11.227 1 94.62 163 LEU A C 1
ATOM 1273 O O . LEU A 1 163 ? -3.133 -4.918 -11.773 1 94.62 163 LEU A O 1
ATOM 1277 N N . VAL A 1 164 ? -1.839 -5.102 -9.953 1 97 164 VAL A N 1
ATOM 1278 C CA . VAL A 1 164 ? -2.953 -5.309 -9.039 1 97 164 VAL A CA 1
ATOM 1279 C C . VAL A 1 164 ? -3.006 -4.168 -8.023 1 97 164 VAL A C 1
ATOM 1281 O O . VAL A 1 164 ? -2.029 -3.914 -7.312 1 97 164 VAL A O 1
ATOM 1284 N N . CYS A 1 165 ? -4.094 -3.459 -8.008 1 96.88 165 CYS A N 1
ATOM 1285 C CA . CYS A 1 165 ? -4.258 -2.371 -7.051 1 96.88 165 CYS A CA 1
ATOM 1286 C C . CYS A 1 165 ? -5.352 -2.697 -6.039 1 96.88 165 CYS A C 1
ATOM 1288 O O . CYS A 1 165 ? -6.461 -3.076 -6.418 1 96.88 165 CYS A O 1
ATOM 1290 N N . ILE A 1 166 ? -5.031 -2.516 -4.785 1 97.31 166 ILE A N 1
ATOM 1291 C CA . ILE A 1 166 ? -5.941 -2.887 -3.711 1 97.31 166 ILE A CA 1
ATOM 1292 C C . ILE A 1 166 ? -6.047 -1.741 -2.705 1 97.31 166 ILE A C 1
ATOM 1294 O O . ILE A 1 166 ? -5.051 -1.078 -2.404 1 97.31 166 ILE A O 1
ATOM 1298 N N . ASP A 1 167 ? -7.285 -1.514 -2.266 1 95.06 167 ASP A N 1
ATOM 1299 C CA . ASP A 1 167 ? -7.469 -0.584 -1.154 1 95.06 167 ASP A CA 1
ATOM 1300 C C . ASP A 1 167 ? -6.879 -1.148 0.137 1 95.06 167 ASP A C 1
ATOM 1302 O O . ASP A 1 167 ? -7.25 -2.242 0.567 1 95.06 167 ASP A O 1
ATOM 1306 N N . LYS A 1 168 ? -6 -0.421 0.747 1 89 168 LYS A N 1
ATOM 1307 C CA . LYS A 1 168 ? -5.281 -0.906 1.923 1 89 168 LYS A CA 1
ATOM 1308 C C . LYS A 1 168 ? -6.238 -1.151 3.086 1 89 168 LYS A C 1
ATOM 1310 O O . LYS A 1 168 ? -6.047 -2.086 3.867 1 89 168 LYS A O 1
ATOM 1315 N N . GLU A 1 169 ? -7.215 -0.451 3.211 1 87.12 169 GLU A N 1
ATOM 1316 C CA . GLU A 1 169 ? -8.102 -0.5 4.371 1 87.12 169 GLU A CA 1
ATOM 1317 C C . GLU A 1 169 ? -9.102 -1.643 4.254 1 87.12 169 GLU A C 1
ATOM 1319 O O . GLU A 1 169 ? -9.367 -2.346 5.234 1 87.12 169 GLU A O 1
ATOM 1324 N N . THR A 1 170 ? -9.68 -1.929 3.092 1 89.94 170 THR A N 1
ATOM 1325 C CA . THR A 1 170 ? -10.805 -2.844 2.957 1 89.94 170 THR A CA 1
ATOM 1326 C C . THR A 1 170 ? -10.406 -4.082 2.162 1 89.94 170 THR A C 1
ATOM 1328 O O . THR A 1 170 ? -11.156 -5.059 2.105 1 89.94 170 THR A O 1
ATOM 1331 N N . GLU A 1 171 ? -9.312 -4.145 1.449 1 93.69 171 GLU A N 1
ATOM 1332 C CA . GLU A 1 171 ? -8.852 -5.219 0.578 1 93.69 171 GLU A CA 1
ATOM 1333 C C . GLU A 1 171 ? -9.641 -5.254 -0.726 1 93.69 171 GLU A C 1
ATOM 1335 O O . GLU A 1 171 ? -9.672 -6.273 -1.415 1 93.69 171 GLU A O 1
ATOM 1340 N N . ARG A 1 172 ? -10.359 -4.184 -1.002 1 96.31 172 ARG A N 1
ATOM 1341 C CA . ARG A 1 172 ? -11.086 -4.062 -2.258 1 96.31 172 ARG A CA 1
ATOM 1342 C C . ARG A 1 172 ? -10.133 -4.043 -3.447 1 96.31 172 ARG A C 1
ATOM 1344 O O . ARG A 1 172 ? -9.125 -3.332 -3.432 1 96.31 172 ARG A O 1
ATOM 1351 N N . LEU A 1 173 ? -10.375 -4.965 -4.355 1 97.88 173 LEU A N 1
ATOM 1352 C CA . LEU A 1 173 ? -9.648 -4.949 -5.621 1 97.88 173 LEU A CA 1
ATOM 1353 C C . LEU A 1 173 ? -10.164 -3.842 -6.531 1 97.88 173 LEU A C 1
ATOM 1355 O O . LEU A 1 173 ? -11.266 -3.945 -7.082 1 97.88 173 LEU A O 1
ATOM 1359 N N . VAL A 1 174 ? -9.367 -2.787 -6.797 1 96.81 174 VAL A N 1
ATOM 1360 C CA . VAL A 1 174 ? -9.945 -1.583 -7.387 1 96.81 174 VAL A CA 1
ATOM 1361 C C . VAL A 1 174 ? -9.391 -1.377 -8.797 1 96.81 174 VAL A C 1
ATOM 1363 O O . VAL A 1 174 ? -9.93 -0.589 -9.57 1 96.81 174 VAL A O 1
ATOM 1366 N N . PHE A 1 175 ? -8.359 -2.029 -9.102 1 96.25 175 PHE A N 1
ATOM 1367 C CA . PHE A 1 175 ? -7.754 -1.931 -10.422 1 96.25 175 PHE A CA 1
ATOM 1368 C C . PHE A 1 175 ? -6.984 -3.203 -10.766 1 96.25 175 PHE A C 1
ATOM 1370 O O . PHE A 1 175 ? -6.305 -3.77 -9.906 1 96.25 175 PHE A O 1
ATOM 1377 N N . LEU A 1 176 ? -7.121 -3.691 -11.938 1 96.56 176 LEU A N 1
ATOM 1378 C CA . LEU A 1 176 ? -6.461 -4.891 -12.445 1 96.56 176 LEU A CA 1
ATOM 1379 C C . LEU A 1 176 ? -6.172 -4.762 -13.938 1 96.56 176 LEU A C 1
ATOM 1381 O O . LEU A 1 176 ? -7.082 -4.539 -14.734 1 96.56 176 LEU A O 1
ATOM 1385 N N . ALA A 1 177 ? -4.898 -4.887 -14.266 1 93.5 177 ALA A N 1
ATOM 1386 C CA . ALA A 1 177 ? -4.496 -4.793 -15.664 1 93.5 177 ALA A CA 1
ATOM 1387 C C . ALA A 1 177 ? -3.203 -5.559 -15.922 1 93.5 177 ALA A C 1
ATOM 1389 O O . ALA A 1 177 ? -2.42 -5.789 -14.992 1 93.5 177 ALA A O 1
ATOM 1390 N N . SER A 1 178 ? -3.057 -5.988 -17.156 1 90.38 178 SER A N 1
ATOM 1391 C CA . SER A 1 178 ? -1.771 -6.559 -17.547 1 90.38 178 SER A CA 1
ATOM 1392 C C . SER A 1 178 ? -0.69 -5.484 -17.625 1 90.38 178 SER A C 1
ATOM 1394 O O . SER A 1 178 ? -0.938 -4.383 -18.125 1 90.38 178 SER A O 1
ATOM 1396 N N . ALA A 1 179 ? 0.444 -5.781 -17.094 1 85.62 179 ALA A N 1
ATOM 1397 C CA . ALA A 1 179 ? 1.55 -4.828 -17.156 1 85.62 179 ALA A CA 1
ATOM 1398 C C . ALA A 1 179 ? 1.901 -4.496 -18.609 1 85.62 179 ALA A C 1
ATOM 1400 O O . ALA A 1 179 ? 2.354 -3.389 -18.906 1 85.62 179 ALA A O 1
ATOM 1401 N N . SER A 1 180 ? 1.667 -5.418 -19.484 1 84.56 180 SER A N 1
ATOM 1402 C CA . SER A 1 180 ? 2.004 -5.258 -20.891 1 84.56 180 SER A CA 1
ATOM 1403 C C . SER A 1 180 ? 1.11 -4.215 -21.562 1 84.56 180 SER A C 1
ATOM 1405 O O . SER A 1 180 ? 1.414 -3.74 -22.656 1 84.56 180 SER A O 1
ATOM 1407 N N . ASP A 1 181 ? 0.06 -3.898 -20.875 1 87.19 181 ASP A N 1
ATOM 1408 C CA . ASP A 1 181 ? -0.866 -2.918 -21.438 1 87.19 181 ASP A CA 1
ATOM 1409 C C . ASP A 1 181 ? -0.299 -1.505 -21.328 1 87.19 181 ASP A C 1
ATOM 1411 O O . ASP A 1 181 ? -0.821 -0.573 -21.953 1 87.19 181 ASP A O 1
ATOM 1415 N N . PHE A 1 182 ? 0.787 -1.433 -20.547 1 89.88 182 PHE A N 1
ATOM 1416 C CA . PHE A 1 182 ? 1.356 -0.113 -20.297 1 89.88 182 PHE A CA 1
ATOM 1417 C C . PHE A 1 182 ? 2.746 -0.001 -20.922 1 89.88 182 PHE A C 1
ATOM 1419 O O . PHE A 1 182 ? 3.535 -0.946 -20.859 1 89.88 182 PHE A O 1
ATOM 1426 N N . GLU A 1 183 ? 3.039 1.029 -21.516 1 89.44 183 GLU A N 1
ATOM 1427 C CA . GLU A 1 183 ? 4.344 1.234 -22.125 1 89.44 183 GLU A CA 1
ATOM 1428 C C . GLU A 1 183 ? 5.273 2.027 -21.219 1 89.44 183 GLU A C 1
ATOM 1430 O O . GLU A 1 183 ? 5.836 1.478 -20.266 1 89.44 183 GLU A O 1
ATOM 1435 N N . GLU A 1 184 ? 5.152 3.412 -21.188 1 89.88 184 GLU A N 1
ATOM 1436 C CA . GLU A 1 184 ? 6.094 4.238 -20.438 1 89.88 184 GLU A CA 1
ATOM 1437 C C . GLU A 1 184 ? 5.523 4.609 -19.078 1 89.88 184 GLU A C 1
ATOM 1439 O O . GLU A 1 184 ? 6.273 4.77 -18.109 1 89.88 184 GLU A O 1
ATOM 1444 N N . ASN A 1 185 ? 4.254 4.68 -19.078 1 93 185 ASN A N 1
ATOM 1445 C CA . ASN A 1 185 ? 3.596 5.105 -17.859 1 93 185 ASN A CA 1
ATOM 1446 C C . ASN A 1 185 ? 2.412 4.203 -17.516 1 93 185 ASN A C 1
ATOM 1448 O O . ASN A 1 185 ? 1.792 3.621 -18.406 1 93 185 ASN A O 1
ATOM 1452 N N . VAL A 1 186 ? 2.24 4.027 -16.281 1 93.19 186 VAL A N 1
ATOM 1453 C CA . VAL A 1 186 ? 1.033 3.381 -15.773 1 93.19 186 VAL A CA 1
ATOM 1454 C C . VAL A 1 186 ? -0.036 4.434 -15.484 1 93.19 186 VAL A C 1
ATOM 1456 O O . VAL A 1 186 ? 0.231 5.43 -14.805 1 93.19 186 VAL A O 1
ATOM 1459 N N . THR A 1 187 ? -1.197 4.219 -16 1 93.5 187 THR A N 1
ATOM 1460 C CA . THR A 1 187 ? -2.301 5.156 -15.828 1 93.5 187 THR A CA 1
ATOM 1461 C C . THR A 1 187 ? -3.406 4.547 -14.977 1 93.5 187 THR A C 1
ATOM 1463 O O . THR A 1 187 ? -3.904 3.459 -15.281 1 93.5 187 THR A O 1
ATOM 1466 N N . ILE A 1 188 ? -3.768 5.227 -13.914 1 92.69 188 ILE A N 1
ATOM 1467 C CA . ILE A 1 188 ? -4.867 4.809 -13.047 1 92.69 188 ILE A CA 1
ATOM 1468 C C . ILE A 1 188 ? -5.93 5.902 -13 1 92.69 188 ILE A C 1
ATOM 1470 O O . ILE A 1 188 ? -5.602 7.094 -12.992 1 92.69 188 ILE A O 1
ATOM 1474 N N . PRO A 1 189 ? -7.184 5.551 -12.961 1 92.75 189 PRO A N 1
ATOM 1475 C CA . PRO A 1 189 ? -8.234 6.566 -12.867 1 92.75 189 PRO A CA 1
ATOM 1476 C C . PRO A 1 189 ? -8.102 7.445 -11.625 1 92.75 189 PRO A C 1
ATOM 1478 O O . PRO A 1 189 ? -7.926 6.93 -10.523 1 92.75 189 PRO A O 1
ATOM 1481 N N . ARG A 1 190 ? -8.203 8.75 -11.789 1 92.31 190 ARG A N 1
ATOM 1482 C CA . ARG A 1 190 ? -8.086 9.695 -10.688 1 92.31 190 ARG A CA 1
ATOM 1483 C C . ARG A 1 190 ? -9.172 9.453 -9.641 1 92.31 190 ARG A C 1
ATOM 1485 O O . ARG A 1 190 ? -8.961 9.695 -8.453 1 92.31 190 ARG A O 1
ATOM 1492 N N . LEU A 1 191 ? -10.305 8.969 -10.07 1 91.25 191 LEU A N 1
ATOM 1493 C CA . LEU A 1 191 ? -11.43 8.688 -9.188 1 91.25 191 LEU A CA 1
ATOM 1494 C C . LEU A 1 191 ? -11.016 7.719 -8.078 1 91.25 191 LEU A C 1
ATOM 1496 O O . LEU A 1 191 ? -11.531 7.793 -6.961 1 91.25 191 LEU A O 1
ATOM 1500 N N . LEU A 1 192 ? -10.094 6.797 -8.391 1 92.06 192 LEU A N 1
ATOM 1501 C CA . LEU A 1 192 ? -9.641 5.832 -7.398 1 92.06 192 LEU A CA 1
ATOM 1502 C C . LEU A 1 192 ? -8.883 6.531 -6.27 1 92.06 192 LEU A C 1
ATOM 1504 O O . LEU A 1 192 ? -9.078 6.207 -5.094 1 92.06 192 LEU A O 1
ATOM 1508 N N . VAL A 1 193 ? -8.094 7.512 -6.66 1 89.06 193 VAL A N 1
ATOM 1509 C CA . VAL A 1 193 ? -7.289 8.227 -5.68 1 89.06 193 VAL A CA 1
ATOM 1510 C C . VAL A 1 193 ? -8.18 9.164 -4.863 1 89.06 193 VAL A C 1
ATOM 1512 O O . VAL A 1 193 ? -7.887 9.445 -3.699 1 89.06 193 VAL A O 1
ATOM 1515 N N . LYS A 1 194 ? -9.211 9.633 -5.434 1 87.88 194 LYS A N 1
ATOM 1516 C CA . LYS A 1 194 ? -10.172 10.469 -4.719 1 87.88 194 LYS A CA 1
ATOM 1517 C C . LYS A 1 194 ? -11 9.648 -3.742 1 87.88 194 LYS A C 1
ATOM 1519 O O . LYS A 1 194 ? -11.289 10.102 -2.631 1 87.88 194 LYS A O 1
ATOM 1524 N N . LYS A 1 195 ? -11.312 8.438 -4.18 1 88.5 195 LYS A N 1
ATOM 1525 C CA . LYS A 1 195 ? -12.242 7.586 -3.439 1 88.5 195 LYS A CA 1
ATOM 1526 C C . LYS A 1 195 ? -11.539 6.875 -2.285 1 88.5 195 LYS A C 1
ATOM 1528 O O . LYS A 1 195 ? -12.125 6.688 -1.217 1 88.5 195 LYS A O 1
ATOM 1533 N N . TYR A 1 196 ? -10.312 6.516 -2.549 1 90.12 196 TYR A N 1
ATOM 1534 C CA . TYR A 1 196 ? -9.594 5.719 -1.562 1 90.12 196 TYR A CA 1
ATOM 1535 C C . TYR A 1 196 ? -8.406 6.496 -0.992 1 90.12 196 TYR A C 1
ATOM 1537 O O . TYR A 1 196 ? -7.648 7.117 -1.737 1 90.12 196 TYR A O 1
ATOM 1545 N N . ASP A 1 197 ? -8.18 6.43 0.313 1 87.94 197 ASP A N 1
ATOM 1546 C CA . ASP A 1 197 ? -7.145 7.191 1.004 1 87.94 197 ASP A CA 1
ATOM 1547 C C . ASP A 1 197 ? -5.762 6.609 0.735 1 87.94 197 ASP A C 1
ATOM 1549 O O . ASP A 1 197 ? -4.773 7.344 0.674 1 87.94 197 ASP A O 1
ATOM 1553 N N . ALA A 1 198 ? -5.742 5.316 0.627 1 92.69 198 ALA A N 1
ATOM 1554 C CA . ALA A 1 198 ? -4.48 4.609 0.438 1 92.69 198 ALA A CA 1
ATOM 1555 C C . ALA A 1 198 ? -4.664 3.391 -0.463 1 92.69 198 ALA A C 1
ATOM 1557 O O . ALA A 1 198 ? -5.551 2.564 -0.226 1 92.69 198 ALA A O 1
ATOM 1558 N N . LEU A 1 199 ? -3.867 3.32 -1.488 1 95.38 199 LEU A N 1
ATOM 1559 C CA . LEU A 1 199 ? -3.898 2.211 -2.434 1 95.38 199 LEU A CA 1
ATOM 1560 C C . LEU A 1 199 ? -2.557 1.486 -2.467 1 95.38 199 LEU A C 1
ATOM 1562 O O . LEU A 1 199 ? -1.501 2.121 -2.404 1 95.38 199 LEU A O 1
ATOM 1566 N N . SER A 1 200 ? -2.605 0.232 -2.559 1 96.38 200 SER A N 1
ATOM 1567 C CA . SER A 1 200 ? -1.415 -0.582 -2.783 1 96.38 200 SER A CA 1
ATOM 1568 C C . SER A 1 200 ? -1.363 -1.101 -4.215 1 96.38 200 SER A C 1
ATOM 1570 O O . SER A 1 200 ? -2.314 -1.722 -4.691 1 96.38 200 SER A O 1
ATOM 1572 N N . ILE A 1 201 ? -0.309 -0.832 -4.863 1 95.62 201 ILE A N 1
ATOM 1573 C CA . ILE A 1 201 ? -0.093 -1.326 -6.219 1 95.62 201 ILE A CA 1
ATOM 1574 C C . ILE A 1 201 ? 0.948 -2.443 -6.199 1 95.62 201 ILE A C 1
ATOM 1576 O O . ILE A 1 201 ? 2.078 -2.24 -5.746 1 95.62 201 ILE A O 1
ATOM 1580 N N . TYR A 1 202 ? 0.563 -3.582 -6.703 1 95.25 202 TYR A N 1
ATOM 1581 C CA . TYR A 1 202 ? 1.457 -4.73 -6.785 1 95.25 202 TYR A CA 1
ATOM 1582 C C . TYR A 1 202 ? 1.76 -5.082 -8.234 1 95.25 202 TYR A C 1
ATOM 1584 O O . TYR A 1 202 ? 0.871 -5.039 -9.094 1 95.25 202 TYR A O 1
ATOM 1592 N N . SER A 1 203 ? 2.975 -5.422 -8.492 1 92 203 SER A N 1
ATOM 1593 C CA . SER A 1 203 ? 3.336 -5.762 -9.867 1 92 203 SER A CA 1
ATOM 1594 C C . SER A 1 203 ? 3.924 -7.168 -9.945 1 92 203 SER A C 1
ATOM 1596 O O . SER A 1 203 ? 4.242 -7.648 -11.039 1 92 203 SER A O 1
ATOM 1598 N N . ARG A 1 204 ? 3.982 -7.906 -8.852 1 90.69 204 ARG A N 1
ATOM 1599 C CA . ARG A 1 204 ? 4.66 -9.203 -8.891 1 90.69 204 ARG A CA 1
ATOM 1600 C C . ARG A 1 204 ? 3.836 -10.273 -8.188 1 90.69 204 ARG A C 1
ATOM 1602 O O . ARG A 1 204 ? 4.371 -11.305 -7.777 1 90.69 204 ARG A O 1
ATOM 1609 N N . LEU A 1 205 ? 2.598 -9.93 -8 1 94.12 205 LEU A N 1
ATOM 1610 C CA . LEU A 1 205 ? 1.759 -10.945 -7.375 1 94.12 205 LEU A CA 1
ATOM 1611 C C . LEU A 1 205 ? 1.538 -12.125 -8.312 1 94.12 205 LEU A C 1
ATOM 1613 O O . LEU A 1 205 ? 1.436 -11.953 -9.531 1 94.12 205 LEU A O 1
ATOM 1617 N N . LEU A 1 206 ? 1.466 -13.266 -7.73 1 93.69 206 LEU A N 1
ATOM 1618 C CA . LEU A 1 206 ? 1.035 -14.461 -8.453 1 93.69 206 LEU A CA 1
ATOM 1619 C C . LEU A 1 206 ? -0.483 -14.602 -8.414 1 93.69 206 LEU A C 1
ATOM 1621 O O . LEU A 1 206 ? -1.069 -14.766 -7.344 1 93.69 206 LEU A O 1
ATOM 1625 N N . ASP A 1 207 ? -1.085 -14.445 -9.562 1 95.31 207 ASP A N 1
ATOM 1626 C CA . ASP A 1 207 ? -2.504 -14.773 -9.656 1 95.31 207 ASP A CA 1
ATOM 1627 C C . ASP A 1 207 ? -2.73 -16.281 -9.516 1 95.31 207 ASP A C 1
ATOM 1629 O O . ASP A 1 207 ? -2.27 -17.062 -10.344 1 95.31 207 ASP A O 1
ATOM 1633 N N . ALA A 1 208 ? -3.445 -16.688 -8.508 1 97.06 208 ALA A N 1
ATOM 1634 C CA . ALA A 1 208 ? -3.648 -18.109 -8.211 1 97.06 208 ALA A CA 1
ATOM 1635 C C . ALA A 1 208 ? -4.672 -18.734 -9.156 1 97.06 208 ALA A C 1
ATOM 1637 O O . ALA A 1 208 ? -4.809 -19.953 -9.219 1 97.06 208 ALA A O 1
ATOM 1638 N N . HIS A 1 209 ? -5.352 -17.953 -9.875 1 96.94 209 HIS A N 1
ATOM 1639 C CA . HIS A 1 209 ? -6.484 -18.391 -10.68 1 96.94 209 HIS A CA 1
ATOM 1640 C C . HIS A 1 209 ? -7.531 -19.094 -9.812 1 96.94 209 HIS A C 1
ATOM 1642 O O . HIS A 1 209 ? -7.969 -20.203 -10.133 1 96.94 209 HIS A O 1
ATOM 1648 N N . VAL A 1 210 ? -7.797 -18.484 -8.75 1 98.5 210 VAL A N 1
ATOM 1649 C CA . VAL A 1 210 ? -8.875 -18.844 -7.832 1 98.5 210 VAL A CA 1
ATOM 1650 C C . VAL A 1 210 ? -9.859 -17.672 -7.715 1 98.5 210 VAL A C 1
ATOM 1652 O O . VAL A 1 210 ? -9.477 -16.578 -7.312 1 98.5 210 VAL A O 1
ATOM 1655 N N . TYR A 1 211 ? -11.086 -17.938 -8.047 1 98.5 211 TYR A N 1
ATOM 1656 C CA . TYR A 1 211 ? -12.094 -16.875 -8.078 1 98.5 211 TYR A CA 1
ATOM 1657 C C . TYR A 1 211 ? -13.391 -17.344 -7.422 1 98.5 211 TYR A C 1
ATOM 1659 O O . TYR A 1 211 ? -13.938 -18.391 -7.781 1 98.5 211 TYR A O 1
ATOM 1667 N N . VAL A 1 212 ? -13.844 -16.625 -6.461 1 98.31 212 VAL A N 1
ATOM 1668 C CA . VAL A 1 212 ? -15.195 -16.797 -5.938 1 98.31 212 VAL A CA 1
ATOM 1669 C C . VAL A 1 212 ? -16.141 -15.773 -6.578 1 98.31 212 VAL A C 1
ATOM 1671 O O . VAL A 1 212 ? -15.844 -14.578 -6.59 1 98.31 212 VAL A O 1
ATOM 1674 N N . MET A 1 213 ? -17.203 -16.234 -7.133 1 97.12 213 MET A N 1
ATOM 1675 C CA . MET A 1 213 ? -18.078 -15.328 -7.863 1 97.12 213 MET A CA 1
ATOM 1676 C C . MET A 1 213 ? -19.547 -15.594 -7.527 1 97.12 213 MET A C 1
ATOM 1678 O O . MET A 1 213 ? -19.938 -16.734 -7.309 1 97.12 213 MET A O 1
ATOM 1682 N N . LYS A 1 214 ? -20.312 -14.562 -7.594 1 95.56 214 LYS A N 1
ATOM 1683 C CA . LYS A 1 214 ? -21.766 -14.711 -7.516 1 95.56 214 LYS A CA 1
ATOM 1684 C C . LYS A 1 214 ? -22.312 -15.414 -8.758 1 95.56 214 LYS A C 1
ATOM 1686 O O . LYS A 1 214 ? -21.766 -15.258 -9.852 1 95.56 214 LYS A O 1
ATOM 1691 N N . HIS A 1 215 ? -23.359 -16.094 -8.523 1 95.06 215 HIS A N 1
ATOM 1692 C CA . HIS A 1 215 ? -23.969 -16.859 -9.602 1 95.06 215 HIS A CA 1
ATOM 1693 C C . HIS A 1 215 ? -24.359 -15.961 -10.773 1 95.06 215 HIS A C 1
ATOM 1695 O O . HIS A 1 215 ? -24.203 -16.344 -11.93 1 95.06 215 HIS A O 1
ATOM 1701 N N . TRP A 1 216 ? -24.828 -14.797 -10.445 1 92.81 216 TRP A N 1
ATOM 1702 C CA . TRP A 1 216 ? -25.375 -13.93 -11.492 1 92.81 216 TRP A CA 1
ATOM 1703 C C . TRP A 1 216 ? -24.266 -13.469 -12.43 1 92.81 216 TRP A C 1
ATOM 1705 O O . TRP A 1 216 ? -24.531 -13.039 -13.555 1 92.81 216 TRP A O 1
ATOM 1715 N N . ILE A 1 217 ? -23.031 -13.492 -11.977 1 94 217 ILE A N 1
ATOM 1716 C CA . ILE A 1 217 ? -21.906 -13.172 -12.852 1 94 217 ILE A CA 1
ATOM 1717 C C . ILE A 1 217 ? -21.828 -14.203 -13.977 1 94 217 ILE A C 1
ATOM 1719 O O . ILE A 1 217 ? -21.547 -13.852 -15.125 1 94 217 ILE A O 1
ATOM 1723 N N . LEU A 1 218 ? -22.016 -15.469 -13.609 1 93.62 218 LEU A N 1
ATOM 1724 C CA . LEU A 1 218 ? -22.031 -16.531 -14.602 1 93.62 218 LEU A CA 1
ATOM 1725 C C . LEU A 1 218 ? -23.125 -16.281 -15.641 1 93.62 218 LEU A C 1
ATOM 1727 O O . LEU A 1 218 ? -22.906 -16.469 -16.844 1 93.62 218 LEU A O 1
ATOM 1731 N N . ASP A 1 219 ? -24.25 -15.836 -15.133 1 92 219 ASP A N 1
ATOM 1732 C CA . ASP A 1 219 ? -25.344 -15.508 -16.047 1 92 219 ASP A CA 1
ATOM 1733 C C . ASP A 1 219 ? -24.922 -14.406 -17.031 1 92 219 ASP A C 1
ATOM 1735 O O . ASP A 1 219 ? -25.234 -14.484 -18.219 1 92 219 ASP A O 1
ATOM 1739 N N . TYR A 1 220 ? -24.281 -13.484 -16.5 1 92 220 TYR A N 1
ATOM 1740 C CA . TYR A 1 220 ? -23.812 -12.375 -17.312 1 92 220 TYR A CA 1
ATOM 1741 C C . TYR A 1 220 ? -22.812 -12.852 -18.375 1 92 220 TYR A C 1
ATOM 1743 O O . TYR A 1 220 ? -22.875 -12.43 -19.531 1 92 220 TYR A O 1
ATOM 1751 N N . ILE A 1 221 ? -21.875 -13.695 -18 1 92.56 221 ILE A N 1
ATOM 1752 C CA . ILE A 1 221 ? -20.844 -14.227 -18.891 1 92.56 221 ILE A CA 1
ATOM 1753 C C . ILE A 1 221 ? -21.5 -15 -20.031 1 92.56 221 ILE A C 1
ATOM 1755 O O . ILE A 1 221 ? -21.094 -14.883 -21.188 1 92.56 221 ILE A O 1
ATOM 1759 N N . VAL A 1 222 ? -22.484 -15.75 -19.703 1 91.31 222 VAL A N 1
ATOM 1760 C CA . VAL A 1 222 ? -23.188 -16.578 -20.688 1 91.31 222 VAL A CA 1
ATOM 1761 C C . VAL A 1 222 ? -23.891 -15.695 -21.703 1 91.31 222 VAL A C 1
ATOM 1763 O O . VAL A 1 222 ? -23.828 -15.953 -22.906 1 91.31 222 VAL A O 1
ATOM 1766 N N . ASP A 1 223 ? -24.469 -14.656 -21.156 1 89.56 223 ASP A N 1
ATOM 1767 C CA . ASP A 1 223 ? -25.25 -13.781 -22.016 1 89.56 223 ASP A CA 1
ATOM 1768 C C . ASP A 1 223 ? -24.359 -12.867 -22.844 1 89.56 223 ASP A C 1
ATOM 1770 O O . ASP A 1 223 ? -24.734 -12.422 -23.938 1 89.56 223 ASP A O 1
ATOM 1774 N N . SER A 1 224 ? -23.188 -12.703 -22.219 1 85.62 224 SER A N 1
ATOM 1775 C CA . SER A 1 224 ? -22.234 -11.828 -22.906 1 85.62 224 SER A CA 1
ATOM 1776 C C . SER A 1 224 ? -21.344 -12.617 -23.844 1 85.62 224 SER A C 1
ATOM 1778 O O . SER A 1 224 ? -20.875 -13.711 -23.516 1 85.62 224 SER A O 1
ATOM 1780 N N . GLU A 1 225 ? -21.391 -12.523 -25.141 1 79.88 225 GLU A N 1
ATOM 1781 C CA . GLU A 1 225 ? -20.562 -13.281 -26.094 1 79.88 225 GLU A CA 1
ATOM 1782 C C . GLU A 1 225 ? -19.172 -12.672 -26.219 1 79.88 225 GLU A C 1
ATOM 1784 O O . GLU A 1 225 ? -18.344 -13.156 -27 1 79.88 225 GLU A O 1
ATOM 1789 N N . LYS A 1 226 ? -18.812 -11.914 -25.281 1 88.19 226 LYS A N 1
ATOM 1790 C CA . LYS A 1 226 ? -17.594 -11.141 -25.516 1 88.19 226 LYS A CA 1
ATOM 1791 C C . LYS A 1 226 ? -16.422 -11.703 -24.719 1 88.19 226 LYS A C 1
ATOM 1793 O O . LYS A 1 226 ? -15.258 -11.406 -25.016 1 88.19 226 LYS A O 1
ATOM 1798 N N . PHE A 1 227 ? -16.688 -12.594 -23.766 1 92.5 227 PHE A N 1
ATOM 1799 C CA . PHE A 1 227 ? -15.625 -13 -22.859 1 92.5 227 PHE A CA 1
ATOM 1800 C C . PHE A 1 227 ? -15.078 -14.375 -23.25 1 92.5 227 PHE A C 1
ATOM 1802 O O . PHE A 1 227 ? -15.852 -15.305 -23.5 1 92.5 227 PHE A O 1
ATOM 1809 N N . THR A 1 228 ? -13.75 -14.484 -23.234 1 92.44 228 THR A N 1
ATOM 1810 C CA . THR A 1 228 ? -13.102 -15.758 -23.5 1 92.44 228 THR A CA 1
ATOM 1811 C C . THR A 1 228 ? -12.25 -16.203 -22.312 1 92.44 228 THR A C 1
ATOM 1813 O O . THR A 1 228 ? -11.977 -17.391 -22.156 1 92.44 228 THR A O 1
ATOM 1816 N N . SER A 1 229 ? -11.844 -15.273 -21.531 1 94.12 229 SER A N 1
ATOM 1817 C CA . SER A 1 229 ? -10.945 -15.57 -20.422 1 94.12 229 SER A CA 1
ATOM 1818 C C . SER A 1 229 ? -11.422 -14.914 -19.125 1 94.12 229 SER A C 1
ATOM 1820 O O . SER A 1 229 ? -11.836 -13.75 -19.141 1 94.12 229 SER A O 1
ATOM 1822 N N . ILE A 1 230 ? -11.359 -15.664 -18.062 1 94.69 230 ILE A N 1
ATOM 1823 C CA . ILE A 1 230 ? -11.75 -15.125 -16.766 1 94.69 230 ILE A CA 1
ATOM 1824 C C . ILE A 1 230 ? -10.703 -14.117 -16.281 1 94.69 230 ILE A C 1
ATOM 1826 O O . ILE A 1 230 ? -11.031 -12.969 -15.977 1 94.69 230 ILE A O 1
ATOM 1830 N N . LYS A 1 231 ? -9.461 -14.531 -16.297 1 93.38 231 LYS A N 1
ATOM 1831 C CA . LYS A 1 231 ? -8.359 -13.727 -15.781 1 93.38 231 LYS A CA 1
ATOM 1832 C C . LYS A 1 231 ? -8.133 -12.484 -16.656 1 93.38 231 LYS A C 1
ATOM 1834 O O . LYS A 1 231 ? -7.98 -11.383 -16.141 1 93.38 231 LYS A O 1
ATOM 1839 N N . GLY A 1 232 ? -8.148 -12.68 -17.891 1 91.69 232 GLY A N 1
ATOM 1840 C CA . GLY A 1 232 ? -7.738 -11.633 -18.812 1 91.69 232 GLY A CA 1
ATOM 1841 C C . GLY A 1 232 ? -8.844 -10.648 -19.125 1 91.69 232 GLY A C 1
ATOM 1842 O O . GLY A 1 232 ? -8.57 -9.492 -19.469 1 91.69 232 GLY A O 1
ATOM 1843 N N . GLU A 1 233 ? -10.086 -11.094 -18.938 1 94.38 233 GLU A N 1
ATOM 1844 C CA . GLU A 1 233 ? -11.164 -10.234 -19.438 1 94.38 233 GLU A CA 1
ATOM 1845 C C . GLU A 1 233 ? -12.258 -10.055 -18.391 1 94.38 233 GLU A C 1
ATOM 1847 O O . GLU A 1 233 ? -12.57 -8.93 -18 1 94.38 233 GLU A O 1
ATOM 1852 N N . VAL A 1 234 ? -12.781 -11.141 -17.859 1 95.38 234 VAL A N 1
ATOM 1853 C CA . VAL A 1 234 ? -13.969 -11.078 -17.016 1 95.38 234 VAL A CA 1
ATOM 1854 C C . VAL A 1 234 ? -13.648 -10.289 -15.734 1 95.38 234 VAL A C 1
ATOM 1856 O O . VAL A 1 234 ? -14.312 -9.297 -15.438 1 95.38 234 VAL A O 1
ATOM 1859 N N . VAL A 1 235 ? -12.609 -10.695 -15.031 1 96.75 235 VAL A N 1
ATOM 1860 C CA . VAL A 1 235 ? -12.297 -10.102 -13.734 1 96.75 235 VAL A CA 1
ATOM 1861 C C . VAL A 1 235 ? -11.898 -8.641 -13.922 1 96.75 235 VAL A C 1
ATOM 1863 O O . VAL A 1 235 ? -12.461 -7.75 -13.289 1 96.75 235 VAL A O 1
ATOM 1866 N N . PRO A 1 236 ? -10.977 -8.32 -14.875 1 95.62 236 PRO A N 1
ATOM 1867 C CA . PRO A 1 236 ? -10.633 -6.918 -15.094 1 95.62 236 PRO A CA 1
ATOM 1868 C C . PRO A 1 236 ? -11.844 -6.062 -15.469 1 95.62 236 PRO A C 1
ATOM 1870 O O . PRO A 1 236 ? -11.953 -4.914 -15.031 1 95.62 236 PRO A O 1
ATOM 1873 N N . TYR A 1 237 ? -12.734 -6.633 -16.234 1 95.06 237 TYR A N 1
ATOM 1874 C CA . TYR A 1 237 ? -13.93 -5.91 -16.656 1 95.06 237 TYR A CA 1
ATOM 1875 C C . TYR A 1 237 ? -14.797 -5.555 -15.461 1 95.06 237 TYR A C 1
ATOM 1877 O O . TYR A 1 237 ? -15.242 -4.41 -15.328 1 95.06 237 TYR A O 1
ATOM 1885 N N . ILE A 1 238 ? -15.055 -6.508 -14.617 1 95.38 238 ILE A N 1
ATOM 1886 C CA . ILE A 1 238 ? -15.914 -6.297 -13.453 1 95.38 238 ILE A CA 1
ATOM 1887 C C . ILE A 1 238 ? -15.266 -5.293 -12.508 1 95.38 238 ILE A C 1
ATOM 1889 O O . ILE A 1 238 ? -15.938 -4.426 -11.953 1 95.38 238 ILE A O 1
ATOM 1893 N N . VAL A 1 239 ? -13.977 -5.391 -12.328 1 96.25 239 VAL A N 1
ATOM 1894 C CA . VAL A 1 239 ? -13.234 -4.473 -11.469 1 96.25 239 VAL A CA 1
ATOM 1895 C C . VAL A 1 239 ? -13.375 -3.045 -11.984 1 96.25 239 VAL A C 1
ATOM 1897 O O . VAL A 1 239 ? -13.617 -2.117 -11.203 1 96.25 239 VAL A O 1
ATOM 1900 N N . LYS A 1 240 ? -13.258 -2.859 -13.242 1 93.5 240 LYS A N 1
ATOM 1901 C CA . LYS A 1 240 ? -13.398 -1.544 -13.852 1 93.5 240 LYS A CA 1
ATOM 1902 C C . LYS A 1 240 ? -14.812 -0.999 -13.672 1 93.5 240 LYS A C 1
ATOM 1904 O O . LYS A 1 240 ? -15 0.194 -13.422 1 93.5 240 LYS A O 1
ATOM 1909 N N . LYS A 1 241 ? -15.797 -1.854 -13.781 1 92.56 241 LYS A N 1
ATOM 1910 C CA . LYS A 1 241 ? -17.203 -1.455 -13.727 1 92.56 241 LYS A CA 1
ATOM 1911 C C . LYS A 1 241 ? -17.609 -1.031 -12.32 1 92.56 241 LYS A C 1
ATOM 1913 O O . LYS A 1 241 ? -18.641 -0.403 -12.125 1 92.56 241 LYS A O 1
ATOM 1918 N N . GLN A 1 242 ? -16.781 -1.329 -11.312 1 89.69 242 GLN A N 1
ATOM 1919 C CA . GLN A 1 242 ? -17.062 -0.907 -9.945 1 89.69 242 GLN A CA 1
ATOM 1920 C C . GLN A 1 242 ? -17.141 0.614 -9.844 1 89.69 242 GLN A C 1
ATOM 1922 O O . GLN A 1 242 ? -17.828 1.146 -8.977 1 89.69 242 GLN A O 1
ATOM 1927 N N . LEU A 1 243 ? -16.375 1.304 -10.695 1 86.56 243 LEU A N 1
ATOM 1928 C CA . LEU A 1 243 ? -16.266 2.758 -10.641 1 86.56 243 LEU A CA 1
ATOM 1929 C C . LEU A 1 243 ? -17.453 3.422 -11.336 1 86.56 243 LEU A C 1
ATOM 1931 O O . LEU A 1 243 ? -17.641 4.637 -11.227 1 86.56 243 LEU A O 1
ATOM 1935 N N . THR A 1 244 ? -18.188 2.643 -12.023 1 84.5 244 THR A N 1
ATOM 1936 C CA . THR A 1 244 ? -19.312 3.201 -12.781 1 84.5 244 THR A CA 1
ATOM 1937 C C . THR A 1 244 ? -20.625 3.016 -12.031 1 84.5 244 THR A C 1
ATOM 1939 O O . THR A 1 244 ? -20.766 2.076 -11.25 1 84.5 244 THR A O 1
ATOM 1942 N N . LYS A 1 245 ? -21.531 4.02 -12.164 1 77.19 245 LYS A N 1
ATOM 1943 C CA . LYS A 1 245 ? -22.859 3.945 -11.562 1 77.19 245 LYS A CA 1
ATOM 1944 C C . LYS A 1 245 ? -23.859 3.295 -12.508 1 77.19 245 LYS A C 1
ATOM 1946 O O . LYS A 1 245 ? -23.734 3.414 -13.734 1 77.19 245 LYS A O 1
ATOM 1951 N N . PRO A 1 246 ? -24.875 2.578 -11.852 1 73.94 246 PRO A N 1
ATOM 1952 C CA . PRO A 1 246 ? -25.906 1.978 -12.695 1 73.94 246 PRO A CA 1
ATOM 1953 C C . PRO A 1 246 ? -26.703 3.018 -13.477 1 73.94 246 PRO A C 1
ATOM 1955 O O . PRO A 1 246 ? -26.906 4.137 -12.992 1 73.94 246 PRO A O 1
ATOM 1958 N N . ASN A 1 247 ? -26.875 2.898 -14.789 1 61.34 247 ASN A N 1
ATOM 1959 C CA . ASN A 1 247 ? -27.719 3.779 -15.578 1 61.34 247 ASN A CA 1
ATOM 1960 C C . ASN A 1 247 ? -29.156 3.789 -15.055 1 61.34 247 ASN A C 1
ATOM 1962 O O . ASN A 1 247 ? -29.703 2.74 -14.703 1 61.34 247 ASN A O 1
ATOM 1966 N N . ASN A 1 248 ? -29.719 4.879 -14.484 1 49.72 248 ASN A N 1
ATOM 1967 C CA . ASN A 1 248 ? -31.141 4.996 -14.125 1 49.72 248 ASN A CA 1
ATOM 1968 C C . ASN A 1 248 ? -32.031 4.625 -15.289 1 49.72 248 ASN A C 1
ATOM 1970 O O . ASN A 1 248 ? -31.859 5.102 -16.406 1 49.72 248 ASN A O 1
ATOM 1974 N N . LEU A 1 249 ? -32.812 3.469 -15.266 1 41 249 LEU A N 1
ATOM 1975 C CA . LEU A 1 249 ? -33.875 3.133 -16.188 1 41 249 LEU A CA 1
ATOM 1976 C C . LEU A 1 249 ? -34.844 4.301 -16.359 1 41 249 LEU A C 1
ATOM 1978 O O . LEU A 1 249 ? -35.875 4.172 -17 1 41 249 LEU A O 1
ATOM 1982 N N . VAL A 1 250 ? -34.875 5.5 -15.719 1 37.94 250 VAL A N 1
ATOM 1983 C CA . VAL A 1 250 ? -36.062 6.34 -15.914 1 37.94 250 VAL A CA 1
ATOM 1984 C C . VAL A 1 250 ? -36.219 6.684 -17.391 1 37.94 250 VAL A C 1
ATOM 1986 O O . VAL A 1 250 ? -37.312 6.672 -17.938 1 37.94 250 VAL A O 1
ATOM 1989 N N . GLU A 1 251 ? -35.219 7.309 -18.016 1 39.97 251 GLU A N 1
ATOM 1990 C CA . GLU A 1 251 ? -35.594 8.102 -19.172 1 39.97 251 GLU A CA 1
ATOM 1991 C C . GLU A 1 251 ? -35.875 7.219 -20.391 1 39.97 251 GLU A C 1
ATOM 1993 O O . GLU A 1 251 ? -36.094 7.715 -21.5 1 39.97 251 GLU A O 1
ATOM 1998 N N . LYS A 1 252 ? -35.594 5.957 -20.25 1 40.69 252 LYS A N 1
ATOM 1999 C CA . LYS A 1 252 ? -35.875 5.293 -21.516 1 40.69 252 LYS A CA 1
ATOM 2000 C C . LYS A 1 252 ? -37.375 5.117 -21.75 1 40.69 252 LYS A C 1
ATOM 2002 O O . LYS A 1 252 ? -37.781 4.281 -22.547 1 40.69 252 LYS A O 1
ATOM 2007 N N . LYS A 1 253 ? -38.25 5.621 -21 1 36.19 253 LYS A N 1
ATOM 2008 C CA . LYS A 1 253 ? -39.656 5.387 -21.312 1 36.19 253 LYS A CA 1
ATOM 2009 C C . LYS A 1 253 ? -39.969 5.777 -22.75 1 36.19 253 LYS A C 1
ATOM 2011 O O . LYS A 1 253 ? -41.094 5.562 -23.234 1 36.19 253 LYS A O 1
ATOM 2016 N N . GLY A 1 254 ? -39.438 6.898 -23.281 1 36.91 254 GLY A N 1
ATOM 2017 C CA . GLY A 1 254 ? -40.094 7.328 -24.5 1 36.91 254 GLY A CA 1
ATOM 2018 C C . GLY A 1 254 ? -39.906 6.387 -25.672 1 36.91 254 GLY A C 1
ATOM 2019 O O . GLY A 1 254 ? -40.375 6.645 -26.781 1 36.91 254 GLY A O 1
ATOM 2020 N N . THR A 1 255 ? -38.625 5.82 -25.938 1 34.97 255 THR A N 1
ATOM 2021 C CA . THR A 1 255 ? -38.688 5.184 -27.25 1 34.97 255 THR A CA 1
ATOM 2022 C C . THR A 1 255 ? -39.531 3.918 -27.188 1 34.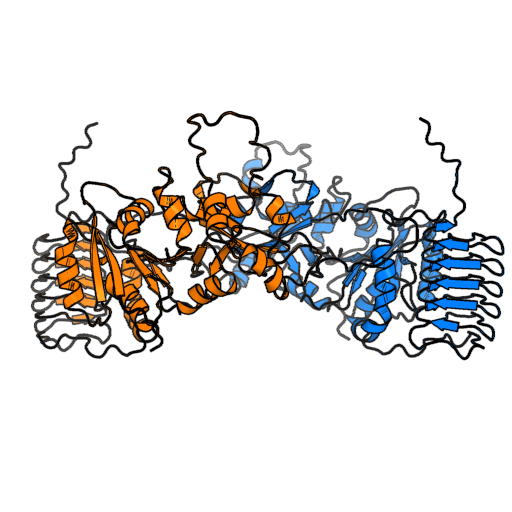97 255 THR A C 1
ATOM 2024 O O . THR A 1 255 ? -39.625 3.266 -26.141 1 34.97 255 THR A O 1
ATOM 2027 N N . SER A 1 256 ? -40.438 3.531 -28.297 1 34.34 256 SER A N 1
ATOM 2028 C CA . SER A 1 256 ? -41.344 2.445 -28.641 1 34.34 256 SER A CA 1
ATOM 2029 C C . SER A 1 256 ? -40.781 1.092 -28.234 1 34.34 256 SER A C 1
ATOM 2031 O O . SER A 1 256 ? -39.562 0.938 -28.094 1 34.34 256 SER A O 1
ATOM 2033 N N . GLU A 1 257 ? -41.625 0.086 -27.781 1 35.06 257 GLU A N 1
ATOM 2034 C CA . GLU A 1 257 ? -41.656 -1.323 -27.406 1 35.06 257 GLU A CA 1
ATOM 2035 C C . GLU A 1 257 ? -40.688 -2.137 -28.281 1 35.06 257 GLU A C 1
ATOM 2037 O O . GLU A 1 257 ? -40.5 -3.334 -28.047 1 35.06 257 GLU A O 1
ATOM 2042 N N . LYS A 1 258 ? -40.594 -1.668 -29.625 1 37.94 258 LYS A N 1
ATOM 2043 C CA . LYS A 1 258 ? -40.125 -2.764 -30.469 1 37.94 258 LYS A CA 1
ATOM 2044 C C . LYS A 1 258 ? -38.844 -3.357 -29.922 1 37.94 258 LYS A C 1
ATOM 2046 O O . LYS A 1 258 ? -38.469 -3.125 -28.766 1 37.94 258 LYS A O 1
ATOM 2051 N N . ASN A 1 259 ? -37.844 -3.604 -31.047 1 33.88 259 ASN A N 1
ATOM 2052 C CA . ASN A 1 259 ? -36.719 -4.504 -31.219 1 33.88 259 ASN A CA 1
ATOM 2053 C C . ASN A 1 259 ? -35.531 -4.078 -30.344 1 33.88 259 ASN A C 1
ATOM 2055 O O . ASN A 1 259 ? -34.375 -4.418 -30.641 1 33.88 259 ASN A O 1
ATOM 2059 N N . ALA A 1 260 ? -35.625 -2.932 -29.688 1 37.28 260 ALA A N 1
ATOM 2060 C CA . ALA A 1 260 ? -34.312 -2.605 -29.109 1 37.28 260 ALA A CA 1
ATOM 2061 C C . ALA A 1 260 ? -33.875 -3.658 -28.094 1 37.28 260 ALA A C 1
ATOM 2063 O O . ALA A 1 260 ? -34.5 -3.795 -27.031 1 37.28 260 ALA A O 1
ATOM 2064 N N . GLU A 1 261 ? -33.406 -4.867 -28.422 1 40.84 261 GLU A N 1
ATOM 2065 C CA . GLU A 1 261 ? -32.656 -5.828 -27.625 1 40.84 261 GLU A CA 1
ATOM 2066 C C . GLU A 1 261 ? -31.812 -5.125 -26.578 1 40.84 261 GLU A C 1
ATOM 2068 O O . GLU A 1 261 ? -30.828 -4.449 -26.906 1 40.84 261 GLU A O 1
ATOM 2073 N N . ILE A 1 262 ? -32.25 -4.523 -25.641 1 46.75 262 ILE A N 1
ATOM 2074 C CA . ILE A 1 262 ? -31.609 -3.822 -24.547 1 46.75 262 ILE A CA 1
ATOM 2075 C C . ILE A 1 262 ? -30.484 -4.688 -23.969 1 46.75 262 ILE A C 1
ATOM 2077 O O . ILE A 1 262 ? -30.734 -5.742 -23.391 1 46.75 262 ILE A O 1
ATOM 2081 N N . ASN A 1 263 ? -29.375 -4.801 -24.625 1 56.62 263 ASN A N 1
ATOM 2082 C CA . ASN A 1 263 ? -28.172 -5.43 -24.078 1 56.62 263 ASN A CA 1
ATOM 2083 C C . ASN A 1 263 ? -27.984 -5.109 -22.609 1 56.62 263 ASN A C 1
ATOM 2085 O O . ASN A 1 263 ? -27.812 -3.947 -22.234 1 56.62 263 ASN A O 1
ATOM 2089 N N . LYS A 1 264 ? -28.516 -5.996 -21.703 1 72.5 264 LYS A N 1
ATOM 2090 C CA . LYS A 1 264 ? -28.422 -5.898 -20.234 1 72.5 264 LYS A CA 1
ATOM 2091 C C . LYS A 1 264 ? -26.984 -5.711 -19.797 1 72.5 264 LYS A C 1
ATOM 2093 O O . LYS A 1 264 ? -26.078 -6.414 -20.266 1 72.5 264 LYS A O 1
ATOM 2098 N N . GLY A 1 265 ? -26.734 -4.586 -19.266 1 79.75 265 GLY A N 1
ATOM 2099 C CA . GLY A 1 265 ? -25.422 -4.363 -18.656 1 79.75 265 GLY A CA 1
ATOM 2100 C C . GLY A 1 265 ? -25.219 -5.148 -17.375 1 79.75 265 GLY A C 1
ATOM 2101 O O . GLY A 1 265 ? -26.141 -5.812 -16.891 1 79.75 265 GLY A O 1
ATOM 2102 N N . ILE A 1 266 ? -24.125 -5.289 -16.922 1 84.62 266 ILE A N 1
ATOM 2103 C CA . ILE A 1 266 ? -23.766 -6.09 -15.75 1 84.62 266 ILE A CA 1
ATOM 2104 C C . ILE A 1 266 ? -24.594 -5.652 -14.547 1 84.62 266 ILE A C 1
ATOM 2106 O O . ILE A 1 266 ? -24.922 -6.469 -13.688 1 84.62 266 ILE A O 1
ATOM 2110 N N . PHE A 1 267 ? -24.969 -4.418 -14.492 1 82.94 267 PHE A N 1
ATOM 2111 C CA . PHE A 1 267 ? -25.719 -3.891 -13.359 1 82.94 267 PHE A CA 1
ATOM 2112 C C . PHE A 1 267 ? -27.125 -4.477 -13.312 1 82.94 267 PHE A C 1
ATOM 2114 O O . PHE A 1 267 ? -27.719 -4.625 -12.242 1 82.94 267 PHE A O 1
ATOM 2121 N N . ASP A 1 268 ? -27.641 -4.758 -14.461 1 79.56 268 ASP A N 1
ATOM 2122 C CA . ASP A 1 268 ? -28.953 -5.367 -14.531 1 79.56 268 ASP A CA 1
ATOM 2123 C C . ASP A 1 268 ? -28.969 -6.742 -13.859 1 79.56 268 ASP A C 1
ATOM 2125 O O . ASP A 1 268 ? -29.953 -7.117 -13.219 1 79.56 268 ASP A O 1
ATOM 2129 N N . TYR A 1 269 ? -27.938 -7.426 -14.023 1 81.81 269 TYR A N 1
ATOM 2130 C CA . TYR A 1 269 ? -27.812 -8.75 -13.414 1 81.81 269 TYR A CA 1
ATOM 2131 C C . TYR A 1 269 ? -27.594 -8.641 -11.906 1 81.81 269 TYR A C 1
ATOM 2133 O O . TYR A 1 269 ? -28.109 -9.461 -11.141 1 81.81 269 TYR A O 1
ATOM 2141 N N . ALA A 1 270 ? -26.891 -7.664 -11.5 1 75.38 270 ALA A N 1
ATOM 2142 C CA . ALA A 1 270 ? -26.609 -7.438 -10.086 1 75.38 270 ALA A CA 1
ATOM 2143 C C . ALA A 1 270 ? -27.875 -7.07 -9.32 1 75.38 270 ALA A C 1
ATOM 2145 O O . ALA A 1 270 ? -28.062 -7.5 -8.18 1 75.38 270 ALA A O 1
ATOM 2146 N N . VAL A 1 271 ? -28.672 -6.176 -9.82 1 64 271 VAL A N 1
ATOM 2147 C CA . VAL A 1 271 ? -29.891 -5.656 -9.203 1 64 271 VAL A CA 1
ATOM 2148 C C . VAL A 1 271 ? -30.938 -6.754 -9.133 1 64 271 VAL A C 1
ATOM 2150 O O . VAL A 1 271 ? -31.641 -6.883 -8.133 1 64 271 VAL A O 1
ATOM 2153 N N . GLU A 1 272 ? -31.047 -7.434 -10.297 1 54.97 272 GLU A N 1
ATOM 2154 C CA . GLU A 1 272 ? -32.062 -8.469 -10.344 1 54.97 272 GLU A CA 1
ATOM 2155 C C . GLU A 1 272 ? -31.938 -9.438 -9.164 1 54.97 272 GLU A C 1
ATOM 2157 O O . GLU A 1 272 ? -32.938 -9.906 -8.625 1 54.97 272 GLU A O 1
ATOM 2162 N N . THR A 1 273 ? -30.719 -9.633 -8.906 1 50.34 273 THR A N 1
ATOM 2163 C CA . THR A 1 273 ? -30.531 -10.594 -7.824 1 50.34 273 THR A CA 1
ATOM 2164 C C . THR A 1 273 ? -30.516 -9.891 -6.469 1 50.34 273 THR A C 1
ATOM 2166 O O . THR A 1 273 ? -30.625 -10.539 -5.426 1 50.34 273 THR A O 1
ATOM 2169 N N . GLY A 1 274 ? -30.141 -8.656 -6.355 1 47.66 274 GLY A N 1
ATOM 2170 C CA . GLY A 1 274 ? -30 -7.848 -5.148 1 47.66 274 GLY A CA 1
ATOM 2171 C C . GLY A 1 274 ? -31.328 -7.371 -4.602 1 47.66 274 GLY A C 1
ATOM 2172 O O . GLY A 1 274 ? -31.656 -6.188 -4.703 1 47.66 274 GLY A O 1
ATOM 2173 N N . TYR A 1 275 ? -32.375 -7.953 -4.609 1 40.44 275 TYR A N 1
ATOM 2174 C CA . TYR A 1 275 ? -33.344 -7.672 -3.576 1 40.44 275 TYR A CA 1
ATOM 2175 C C . TYR A 1 275 ? -32.688 -7.051 -2.35 1 40.44 275 TYR A C 1
ATOM 2177 O O . TYR A 1 275 ? -33.375 -6.492 -1.488 1 40.44 275 TYR A O 1
ATOM 2185 N N . GLU A 1 276 ? -31.391 -7.148 -2.203 1 39.66 276 GLU A N 1
ATOM 2186 C CA . GLU A 1 276 ? -30.766 -6.824 -0.93 1 39.66 276 GLU A CA 1
ATOM 2187 C C . GLU A 1 276 ? -30.406 -5.344 -0.857 1 39.66 276 GLU A C 1
ATOM 2189 O O . GLU A 1 276 ? -29.641 -4.926 0.02 1 39.66 276 GLU A O 1
ATOM 2194 N N . ARG A 1 277 ? -30.656 -4.52 -1.725 1 40.28 277 ARG A N 1
ATOM 2195 C CA . ARG A 1 277 ? -30.484 -3.082 -1.538 1 40.28 277 ARG A CA 1
ATOM 2196 C C . ARG A 1 277 ? -31.062 -2.635 -0.196 1 40.28 277 ARG A C 1
ATOM 2198 O O . ARG A 1 277 ? -30.469 -1.797 0.487 1 40.28 277 ARG A O 1
ATOM 2205 N N . LYS A 1 278 ? -32.312 -3.027 -0.023 1 40.28 278 LYS A N 1
ATOM 2206 C CA . LYS A 1 278 ? -32.906 -2.658 1.258 1 40.28 278 LYS A CA 1
ATOM 2207 C C . LYS A 1 278 ? -32.031 -3.123 2.424 1 40.28 278 LYS A C 1
ATOM 2209 O O . LYS A 1 278 ? -31.938 -2.436 3.441 1 40.28 278 LYS A O 1
ATOM 2214 N N . ILE A 1 279 ? -31.5 -4.258 2.295 1 37.88 279 ILE A N 1
ATOM 2215 C CA . ILE A 1 279 ? -30.688 -4.77 3.396 1 37.88 279 ILE A CA 1
ATOM 2216 C C . ILE A 1 279 ? -29.344 -4.047 3.432 1 37.88 279 ILE A C 1
ATOM 2218 O O . ILE A 1 279 ? -28.703 -3.98 4.48 1 37.88 279 ILE A O 1
ATOM 2222 N N . ARG A 1 280 ? -28.875 -3.648 2.316 1 41.06 280 ARG A N 1
ATOM 2223 C CA . ARG A 1 280 ? -27.609 -2.922 2.326 1 41.06 280 ARG A CA 1
ATOM 2224 C C . ARG A 1 280 ? -27.734 -1.607 3.092 1 41.06 280 ARG A C 1
ATOM 2226 O O . ARG A 1 280 ? -26.75 -1.098 3.631 1 41.06 280 ARG A O 1
ATOM 2233 N N . GLU A 1 281 ? -28.891 -1.049 2.998 1 40.94 281 GLU A N 1
ATOM 2234 C CA . GLU A 1 281 ? -29.156 0.117 3.838 1 40.94 281 GLU A CA 1
ATOM 2235 C C . GLU A 1 281 ? -28.953 -0.214 5.316 1 40.94 281 GLU A C 1
ATOM 2237 O O . GLU A 1 281 ? -28.484 0.625 6.09 1 40.94 281 GLU A O 1
ATOM 2242 N N . ILE A 1 282 ? -29.422 -1.434 5.699 1 40.22 282 ILE A N 1
ATOM 2243 C CA . ILE A 1 282 ? -29.344 -1.779 7.117 1 40.22 282 ILE A CA 1
ATOM 2244 C C . ILE A 1 282 ? -27.906 -2.137 7.48 1 40.22 282 ILE A C 1
ATOM 2246 O O . ILE A 1 282 ? -27.438 -1.816 8.578 1 40.22 282 ILE A O 1
ATOM 2250 N N . SER A 1 283 ? -27.219 -2.977 6.676 1 36.06 283 SER A N 1
ATOM 2251 C CA . SER A 1 283 ? -25.875 -3.422 7.059 1 36.06 283 SER A CA 1
ATOM 2252 C C . SER A 1 283 ? -24.859 -2.297 6.922 1 36.06 283 SER A C 1
ATOM 2254 O O . SER A 1 283 ? -23.656 -2.525 7.051 1 36.06 283 SER A O 1
ATOM 2256 N N . ALA A 1 284 ? -25.156 -1.195 6.488 1 37.06 284 ALA A N 1
ATOM 2257 C CA . ALA A 1 284 ? -24.344 0.017 6.434 1 37.06 284 ALA A CA 1
ATOM 2258 C C . ALA A 1 284 ? -23.625 0.255 7.754 1 37.06 284 ALA A C 1
ATOM 2260 O O . ALA A 1 284 ? -23.047 1.326 7.973 1 37.06 284 ALA A O 1
ATOM 2261 N N . TYR A 1 285 ? -23.891 -0.652 8.711 1 34.62 285 TYR A N 1
ATOM 2262 C CA . TYR A 1 285 ? -23.281 -0.252 9.977 1 34.62 285 TYR A CA 1
ATOM 2263 C C . TYR A 1 285 ? -21.766 -0.159 9.844 1 34.62 285 TYR A C 1
ATOM 2265 O O . TYR A 1 285 ? -21.141 0.765 10.375 1 34.62 285 TYR A O 1
ATOM 2273 N N . ASN A 1 286 ? -21.031 -1.408 9.648 1 35.59 286 ASN A N 1
ATOM 2274 C CA . ASN A 1 286 ? -19.688 -1.532 10.203 1 35.59 286 ASN A CA 1
ATOM 2275 C C . ASN A 1 286 ? -18.641 -0.884 9.297 1 35.59 286 ASN A C 1
ATOM 2277 O O . ASN A 1 286 ? -17.453 -0.891 9.609 1 35.59 286 ASN A O 1
ATOM 2281 N N . ASP A 1 287 ? -18.828 -1.099 8.023 1 37 287 ASP A N 1
ATOM 2282 C CA . ASP A 1 287 ? -17.484 -0.898 7.5 1 37 287 ASP A CA 1
ATOM 2283 C C . ASP A 1 287 ? -17 0.53 7.746 1 37 287 ASP A C 1
ATOM 2285 O O . ASP A 1 287 ? -16.016 0.747 8.453 1 37 287 ASP A O 1
ATOM 2289 N N . HIS A 1 288 ? -16.844 1.39 6.594 1 38.91 288 HIS A N 1
ATOM 2290 C CA . HIS A 1 288 ? -15.969 2.555 6.656 1 38.91 288 HIS A CA 1
ATOM 2291 C C . HIS A 1 288 ? -16.594 3.67 7.488 1 38.91 288 HIS A C 1
ATOM 2293 O O . HIS A 1 288 ? -17.703 4.121 7.191 1 38.91 288 HIS A O 1
ATOM 2299 N N . LYS A 1 289 ? -16.453 3.629 8.734 1 37.53 289 LYS A N 1
ATOM 2300 C CA . LYS A 1 289 ? -16.844 4.688 9.664 1 37.53 289 LYS A CA 1
ATOM 2301 C C . LYS A 1 289 ? -16.625 6.066 9.047 1 37.53 289 LYS A C 1
ATOM 2303 O O . LYS A 1 289 ? -16.812 7.086 9.719 1 37.53 289 LYS A O 1
ATOM 2308 N N . HIS A 1 290 ? -15.562 6.211 8.133 1 37.12 290 HIS A N 1
ATOM 2309 C CA . HIS A 1 290 ? -15.188 7.586 7.812 1 37.12 290 HIS A CA 1
ATOM 2310 C C . HIS A 1 290 ? -16.078 8.164 6.719 1 37.12 290 HIS A C 1
ATOM 2312 O O . HIS A 1 290 ? -16.266 7.535 5.676 1 37.12 290 HIS A O 1
ATOM 2318 N N . GLY A 1 291 ? -16.766 9.383 6.906 1 41.62 291 GLY A N 1
ATOM 2319 C CA . GLY A 1 291 ? -17.578 10.461 6.383 1 41.62 291 GLY A CA 1
ATOM 2320 C C . GLY A 1 291 ? -18.938 10 5.895 1 41.62 291 GLY A C 1
ATOM 2321 O O . GLY A 1 291 ? -19.328 8.844 6.094 1 41.62 291 GLY A O 1
ATOM 2322 N N . ASN A 1 292 ? -19.797 10.945 5.332 1 45.31 292 ASN A N 1
ATOM 2323 C CA . ASN A 1 292 ? -21.172 10.883 4.84 1 45.31 292 ASN A CA 1
ATOM 2324 C C . ASN A 1 292 ? -21.344 9.797 3.783 1 45.31 292 ASN A C 1
ATOM 2326 O O . ASN A 1 292 ? -22.359 9.758 3.082 1 45.31 292 ASN A O 1
ATOM 2330 N N . LYS A 1 293 ? -20.281 9.273 3.379 1 48.56 293 LYS A N 1
ATOM 2331 C CA . LYS A 1 293 ? -20.562 8.352 2.289 1 48.56 293 LYS A CA 1
ATOM 2332 C C . LYS A 1 293 ? -21.047 7.004 2.822 1 48.56 293 LYS A C 1
ATOM 2334 O O . LYS A 1 293 ? -20.688 6.605 3.932 1 48.56 293 LYS A O 1
ATOM 2339 N N . GLY A 1 294 ? -22.141 6.582 2.34 1 50.84 294 GLY A N 1
ATOM 2340 C CA . GLY A 1 294 ? -22.75 5.297 2.646 1 50.84 294 GLY A CA 1
ATOM 2341 C C . GLY A 1 294 ? -21.734 4.172 2.754 1 50.84 294 GLY A C 1
ATOM 2342 O O . GLY A 1 294 ? -20.578 4.328 2.355 1 50.84 294 GLY A O 1
ATOM 2343 N N . VAL A 1 295 ? -22.109 3.156 3.4 1 55.19 295 VAL A N 1
ATOM 2344 C CA . VAL A 1 295 ? -21.359 1.909 3.516 1 55.19 295 VAL A CA 1
ATOM 2345 C C . VAL A 1 295 ? -20.953 1.422 2.127 1 55.19 295 VAL A C 1
ATOM 2347 O O . VAL A 1 295 ? -21.766 1.431 1.196 1 55.19 295 VAL A O 1
ATOM 2350 N N . TYR A 1 296 ? -19.672 1.14 1.84 1 63.75 296 TYR A N 1
ATOM 2351 C CA . TYR A 1 296 ? -19.094 0.64 0.598 1 63.75 296 TYR A CA 1
ATOM 2352 C C . TYR A 1 296 ? -19.219 1.673 -0.516 1 63.75 296 TYR A C 1
ATOM 2354 O O . TYR A 1 296 ? -19.359 1.317 -1.688 1 63.75 296 TYR A O 1
ATOM 2362 N N . PHE A 1 297 ? -19.422 2.953 -0.206 1 62.88 297 PHE A N 1
ATOM 2363 C CA . PHE A 1 297 ? -19.547 4.031 -1.178 1 62.88 297 PHE A CA 1
ATOM 2364 C C . PHE A 1 297 ? -20.797 3.836 -2.045 1 62.88 297 PHE A C 1
ATOM 2366 O O . PHE A 1 297 ? -20.828 4.281 -3.195 1 62.88 297 PHE A O 1
ATOM 2373 N N . ASN A 1 298 ? -21.719 2.912 -1.585 1 66.62 298 ASN A N 1
ATOM 2374 C CA . ASN A 1 298 ? -22.953 2.58 -2.299 1 66.62 298 ASN A CA 1
ATOM 2375 C C . ASN A 1 298 ? -22.656 1.881 -3.623 1 66.62 298 ASN A C 1
ATOM 2377 O O . ASN A 1 298 ? -23.406 2.041 -4.594 1 66.62 298 ASN A O 1
ATOM 2381 N N . ASP A 1 299 ? -21.594 1.178 -3.676 1 79.19 299 ASP A N 1
ATOM 2382 C CA . ASP A 1 299 ? -21.203 0.501 -4.91 1 79.19 299 ASP A CA 1
ATOM 2383 C C . ASP A 1 299 ? -22.016 -0.782 -5.105 1 79.19 299 ASP A C 1
ATOM 2385 O O . ASP A 1 299 ? -22.125 -1.594 -4.188 1 79.19 299 ASP A O 1
ATOM 2389 N N . ALA A 1 300 ? -22.578 -1.009 -6.281 1 79.94 300 ALA A N 1
ATOM 2390 C CA . ALA A 1 300 ? -23.328 -2.207 -6.629 1 79.94 300 ALA A CA 1
ATOM 2391 C C . ALA A 1 300 ? -22.406 -3.393 -6.867 1 79.94 300 ALA A C 1
ATOM 2393 O O . ALA A 1 300 ? -22.75 -4.535 -6.547 1 79.94 300 ALA A O 1
ATOM 2394 N N . LEU A 1 301 ? -21.312 -3.133 -7.426 1 90.75 301 LEU A N 1
ATOM 2395 C CA . LEU A 1 301 ? -20.297 -4.152 -7.684 1 90.75 301 LEU A CA 1
ATOM 2396 C C . LEU A 1 301 ? -19.125 -4.004 -6.727 1 90.75 301 LEU A C 1
ATOM 2398 O O . LEU A 1 301 ? -18.625 -2.896 -6.516 1 90.75 301 LEU A O 1
ATOM 2402 N N . ARG A 1 302 ? -18.781 -5.121 -6.094 1 94 302 ARG A N 1
ATOM 2403 C CA . ARG A 1 302 ? -17.656 -5.121 -5.164 1 94 302 ARG A CA 1
ATOM 2404 C C . ARG A 1 302 ? -16.734 -6.297 -5.434 1 94 302 ARG A C 1
ATOM 2406 O O . ARG A 1 302 ? -17.156 -7.449 -5.445 1 94 302 ARG A O 1
ATOM 2413 N N . CYS A 1 303 ? -15.516 -5.988 -5.672 1 97.62 303 CYS A N 1
ATOM 2414 C CA . CYS A 1 303 ? -14.484 -7 -5.906 1 97.62 303 CYS A CA 1
ATOM 2415 C C . CYS A 1 303 ? -13.422 -6.953 -4.82 1 97.62 303 CYS A C 1
ATOM 2417 O O . CYS A 1 303 ? -13.031 -5.875 -4.371 1 97.62 303 CYS A O 1
ATOM 2419 N N . TYR A 1 304 ? -12.969 -8.078 -4.406 1 98.06 304 TYR A N 1
ATOM 2420 C CA . TYR A 1 304 ? -11.961 -8.141 -3.348 1 98.06 304 TYR A CA 1
ATOM 2421 C C . TYR A 1 304 ? -10.82 -9.07 -3.734 1 98.06 304 TYR A C 1
ATOM 2423 O O . TYR A 1 304 ? -10.969 -9.898 -4.637 1 98.06 304 TYR A O 1
ATOM 2431 N N . ALA A 1 305 ? -9.695 -8.867 -3.17 1 98.19 305 ALA A N 1
ATOM 2432 C CA . ALA A 1 305 ? -8.508 -9.688 -3.371 1 98.19 305 ALA A CA 1
ATOM 2433 C C . ALA A 1 305 ? -7.918 -10.133 -2.035 1 98.19 305 ALA A C 1
ATOM 2435 O O . ALA A 1 305 ? -7.66 -9.305 -1.157 1 98.19 305 ALA A O 1
ATOM 2436 N N . HIS A 1 306 ? -7.812 -11.383 -1.88 1 98.19 306 HIS A N 1
ATOM 2437 C CA . HIS A 1 306 ? -7.121 -11.914 -0.711 1 98.19 306 HIS A CA 1
ATOM 2438 C C . HIS A 1 306 ? -5.645 -12.164 -1.013 1 98.19 306 HIS A C 1
ATOM 2440 O O . HIS A 1 306 ? -5.312 -12.844 -1.984 1 98.19 306 HIS A O 1
ATOM 2446 N N . ILE A 1 307 ? -4.773 -11.57 -0.263 1 96.94 307 ILE A N 1
ATOM 2447 C CA . ILE A 1 307 ? -3.33 -11.781 -0.338 1 96.94 307 ILE A CA 1
ATOM 2448 C C . ILE A 1 307 ? -2.822 -12.344 0.99 1 96.94 307 ILE A C 1
ATOM 2450 O O . ILE A 1 307 ? -2.645 -11.594 1.956 1 96.94 307 ILE A O 1
ATOM 2454 N N . PRO A 1 308 ? -2.564 -13.656 1.005 1 96.56 308 PRO A N 1
ATOM 2455 C CA . PRO A 1 308 ? -2.068 -14.242 2.256 1 96.56 308 PRO A CA 1
ATOM 2456 C C . PRO A 1 308 ? -0.668 -13.75 2.617 1 96.56 308 PRO A C 1
ATOM 2458 O O . PRO A 1 308 ? -0.045 -13.023 1.843 1 96.56 308 PRO A O 1
ATOM 2461 N N . SER A 1 309 ? -0.243 -14.156 3.779 1 93.88 309 SER A N 1
ATOM 2462 C CA . SER A 1 309 ? 1.093 -13.812 4.254 1 93.88 309 SER A CA 1
ATOM 2463 C C . SER A 1 309 ? 2.168 -14.305 3.293 1 93.88 309 SER A C 1
ATOM 2465 O O . SER A 1 309 ? 1.968 -15.297 2.59 1 93.88 309 SER A O 1
ATOM 2467 N N . LYS A 1 310 ? 3.295 -13.664 3.314 1 90.06 310 LYS A N 1
ATOM 2468 C CA . LYS A 1 310 ? 4.398 -13.977 2.414 1 90.06 310 LYS A CA 1
ATOM 2469 C C . LYS A 1 310 ? 4.93 -15.383 2.66 1 90.06 310 LYS A C 1
ATOM 2471 O O . LYS A 1 310 ? 5.562 -15.977 1.786 1 90.06 310 LYS A O 1
ATOM 2476 N N . ASN A 1 311 ? 4.637 -15.93 3.762 1 91.25 311 ASN A N 1
ATOM 2477 C CA . ASN A 1 311 ? 5.141 -17.25 4.129 1 91.25 311 ASN A CA 1
ATOM 2478 C C . ASN A 1 311 ? 4.254 -18.359 3.572 1 91.25 311 ASN A C 1
ATOM 2480 O O . ASN A 1 311 ? 4.613 -19.531 3.641 1 91.25 311 ASN A O 1
ATOM 2484 N N . THR A 1 312 ? 3.135 -18.062 2.979 1 95.81 312 THR A N 1
ATOM 2485 C CA . THR A 1 312 ? 2.238 -19.062 2.414 1 95.81 312 THR A CA 1
ATOM 2486 C C . THR A 1 312 ? 2.822 -19.656 1.134 1 95.81 312 THR A C 1
ATOM 2488 O O . THR A 1 312 ? 3.223 -18.922 0.231 1 95.81 312 THR A O 1
ATOM 2491 N N . PHE A 1 313 ? 2.922 -20.922 1.172 1 95.62 313 PHE A N 1
ATOM 2492 C CA . PHE A 1 313 ? 3.465 -21.625 0.009 1 95.62 313 PHE A CA 1
ATOM 2493 C C . PHE A 1 313 ? 2.443 -21.672 -1.121 1 95.62 313 PHE A C 1
ATOM 2495 O O . PHE A 1 313 ? 1.282 -22.016 -0.903 1 95.62 313 PHE A O 1
ATOM 2502 N N . ALA A 1 314 ? 2.877 -21.266 -2.307 1 96.94 314 ALA A N 1
ATOM 2503 C CA . ALA A 1 314 ? 2.01 -21.344 -3.479 1 96.94 314 ALA A CA 1
ATOM 2504 C C . ALA A 1 314 ? 2.828 -21.422 -4.762 1 96.94 314 ALA A C 1
ATOM 2506 O O . ALA A 1 314 ? 3.801 -20.688 -4.934 1 96.94 314 ALA A O 1
ATOM 2507 N N . ILE A 1 315 ? 2.453 -22.297 -5.609 1 95.62 315 ILE A N 1
ATOM 2508 C CA . ILE A 1 315 ? 3.072 -22.453 -6.922 1 95.62 315 ILE A CA 1
ATOM 2509 C C . ILE A 1 315 ? 2.016 -22.875 -7.945 1 95.62 315 ILE A C 1
ATOM 2511 O O . ILE A 1 315 ? 1.157 -23.703 -7.66 1 95.62 315 ILE A O 1
ATOM 2515 N N . ARG A 1 316 ? 1.986 -22.203 -9.039 1 94.12 316 ARG A N 1
ATOM 2516 C CA . ARG A 1 316 ? 1.257 -22.688 -10.203 1 94.12 316 ARG A CA 1
ATOM 2517 C C . ARG A 1 316 ? 2.172 -23.484 -11.133 1 94.12 316 ARG A C 1
ATOM 2519 O O . ARG A 1 316 ? 3.164 -22.953 -11.633 1 94.12 316 ARG A O 1
ATOM 2526 N N . VAL A 1 317 ? 1.868 -24.703 -11.312 1 94.81 317 VAL A N 1
ATOM 2527 C CA . VAL A 1 317 ? 2.713 -25.578 -12.125 1 94.81 317 VAL A CA 1
ATOM 2528 C C . VAL A 1 317 ? 2.35 -25.422 -13.602 1 94.81 317 VAL A C 1
ATOM 2530 O O . VAL A 1 317 ? 1.729 -26.312 -14.188 1 94.81 317 VAL A O 1
ATOM 2533 N N . ASN A 1 318 ? 2.754 -24.281 -14.156 1 90.56 318 ASN A N 1
ATOM 2534 C CA . ASN A 1 318 ? 2.369 -24 -15.531 1 90.56 318 ASN A CA 1
ATOM 2535 C C . ASN A 1 318 ? 3.586 -23.703 -16.406 1 90.56 318 ASN A C 1
ATOM 2537 O O . ASN A 1 318 ? 3.451 -23.453 -17.609 1 90.56 318 ASN A O 1
ATOM 2541 N N . THR A 1 319 ? 4.754 -23.75 -15.852 1 89.31 319 THR A N 1
ATOM 2542 C CA . THR A 1 319 ? 6.02 -23.641 -16.562 1 89.31 319 THR A CA 1
ATOM 2543 C C . THR A 1 319 ? 6.98 -24.734 -16.141 1 89.31 319 THR A C 1
ATOM 2545 O O . THR A 1 319 ? 6.754 -25.406 -15.125 1 89.31 319 THR A O 1
ATOM 2548 N N . LEU A 1 320 ? 8.023 -24.906 -16.953 1 91.06 320 LEU A N 1
ATOM 2549 C CA . LEU A 1 320 ? 9.039 -25.891 -16.594 1 91.06 320 LEU A CA 1
ATOM 2550 C C . LEU A 1 320 ? 9.695 -25.516 -15.258 1 91.06 320 LEU A C 1
ATOM 2552 O O . LEU A 1 320 ? 9.945 -26.391 -14.422 1 91.06 320 LEU A O 1
ATOM 2556 N N . SER A 1 321 ? 9.922 -24.281 -15.148 1 91.06 321 SER A N 1
ATOM 2557 C CA . SER A 1 321 ? 10.555 -23.797 -13.922 1 91.06 321 SER A CA 1
ATOM 2558 C C . SER A 1 321 ? 9.703 -24.109 -12.695 1 91.06 321 SER A C 1
ATOM 2560 O O . SER A 1 321 ? 10.195 -24.672 -11.719 1 91.06 321 SER A O 1
ATOM 2562 N N . SER A 1 322 ? 8.445 -23.75 -12.773 1 92.31 322 SER A N 1
ATOM 2563 C CA . SER A 1 322 ? 7.562 -24 -11.633 1 92.31 322 SER A CA 1
ATOM 2564 C C . SER A 1 322 ? 7.383 -25.5 -11.391 1 92.31 322 SER A C 1
ATOM 2566 O O . SER A 1 322 ? 7.258 -25.938 -10.242 1 92.31 322 SER A O 1
ATOM 2568 N N . PHE A 1 323 ? 7.371 -26.297 -12.414 1 94.56 323 PHE A N 1
ATOM 2569 C CA . PHE A 1 323 ? 7.273 -27.75 -12.289 1 94.56 323 PHE A CA 1
ATOM 2570 C C . PHE A 1 323 ? 8.484 -28.312 -11.555 1 94.56 323 PHE A C 1
ATOM 2572 O O . PHE A 1 323 ? 8.336 -29.062 -10.586 1 94.56 323 PHE A O 1
ATOM 2579 N N . TYR A 1 324 ? 9.578 -27.906 -12.023 1 94.19 324 TYR A N 1
ATOM 2580 C CA . TYR A 1 324 ? 10.828 -28.375 -11.43 1 94.19 324 TYR A CA 1
ATOM 2581 C C . TYR A 1 324 ? 10.953 -27.891 -9.984 1 94.19 324 TYR A C 1
ATOM 2583 O O . TYR A 1 324 ? 11.305 -28.672 -9.094 1 94.19 324 TYR A O 1
ATOM 2591 N N . LEU A 1 325 ? 10.625 -26.688 -9.758 1 93.12 325 LEU A N 1
ATOM 2592 C CA . LEU A 1 325 ? 10.703 -26.094 -8.422 1 93.12 325 LEU A CA 1
ATOM 2593 C C . LEU A 1 325 ? 9.742 -26.797 -7.469 1 93.12 325 LEU A C 1
ATOM 2595 O O . LEU A 1 325 ? 10.07 -27.031 -6.305 1 93.12 325 LEU A O 1
ATOM 2599 N N . SER A 1 326 ? 8.562 -27.047 -7.945 1 95.44 326 SER A N 1
ATOM 2600 C CA . SER A 1 326 ? 7.574 -27.719 -7.102 1 95.44 326 SER A CA 1
ATOM 2601 C C . SER A 1 326 ? 8.086 -29.078 -6.629 1 95.44 326 SER A C 1
ATOM 2603 O O . SER A 1 326 ? 7.883 -29.453 -5.473 1 95.44 326 SER A O 1
ATOM 2605 N N . ASN A 1 327 ? 8.719 -29.781 -7.484 1 95.38 327 ASN A N 1
ATOM 2606 C CA . ASN A 1 327 ? 9.234 -31.094 -7.117 1 95.38 327 ASN A CA 1
ATOM 2607 C C . ASN A 1 327 ? 10.406 -30.984 -6.145 1 95.38 327 ASN A C 1
ATOM 2609 O O . ASN A 1 327 ? 10.602 -31.859 -5.301 1 95.38 327 ASN A O 1
ATOM 2613 N N . ASN A 1 328 ? 11.109 -29.938 -6.262 1 92.5 328 ASN A N 1
ATOM 2614 C CA . ASN A 1 328 ? 12.227 -29.703 -5.352 1 92.5 328 ASN A CA 1
ATOM 2615 C C . ASN A 1 328 ? 11.734 -29.359 -3.945 1 92.5 328 ASN A C 1
ATOM 2617 O O . ASN A 1 328 ? 12.422 -29.625 -2.961 1 92.5 328 ASN A O 1
ATOM 2621 N N . LYS A 1 329 ? 10.555 -28.891 -3.873 1 93.62 329 LYS A N 1
ATOM 2622 C CA . LYS A 1 329 ? 10.102 -28.344 -2.594 1 93.62 329 LYS A CA 1
ATOM 2623 C C . LYS A 1 329 ? 8.984 -29.203 -2 1 93.62 329 LYS A C 1
ATOM 2625 O O . LYS A 1 329 ? 8.68 -29.094 -0.81 1 93.62 329 LYS A O 1
ATOM 2630 N N . ILE A 1 330 ? 8.367 -30.031 -2.703 1 95.19 330 ILE A N 1
ATOM 2631 C CA . ILE A 1 330 ? 7.094 -30.656 -2.367 1 95.19 330 ILE A CA 1
ATOM 2632 C C . ILE A 1 330 ? 7.242 -31.469 -1.085 1 95.19 330 ILE A C 1
ATOM 2634 O O . ILE A 1 330 ? 6.375 -31.422 -0.206 1 95.19 330 ILE A O 1
ATOM 2638 N N . LEU A 1 331 ? 8.32 -32.188 -0.903 1 93.88 331 LEU A N 1
ATOM 2639 C CA . LEU A 1 331 ? 8.484 -33.062 0.258 1 93.88 331 LEU A CA 1
ATOM 2640 C C . LEU A 1 331 ? 8.68 -32.219 1.528 1 93.88 331 LEU A C 1
ATOM 2642 O O . LEU A 1 331 ? 8.117 -32.562 2.576 1 93.88 331 LEU A O 1
ATOM 2646 N N . SER A 1 332 ? 9.516 -31.188 1.417 1 92.69 332 SER A N 1
ATOM 2647 C CA . SER A 1 332 ? 9.742 -30.328 2.574 1 92.69 332 SER A CA 1
ATOM 2648 C C . SER A 1 332 ? 8.461 -29.625 2.99 1 92.69 332 SER A C 1
ATOM 2650 O O . SER A 1 332 ? 8.297 -29.25 4.156 1 92.69 332 SER A O 1
ATOM 2652 N N . LYS A 1 333 ? 7.52 -29.484 2.062 1 94.88 333 LYS A N 1
ATOM 2653 C CA . LYS A 1 333 ? 6.281 -28.75 2.342 1 94.88 333 LYS A CA 1
ATOM 2654 C C . LYS A 1 333 ? 5.113 -29.719 2.523 1 94.88 333 LYS A C 1
ATOM 2656 O O . LYS A 1 333 ? 3.967 -29.297 2.682 1 94.88 333 LYS A O 1
ATOM 2661 N N . TRP A 1 334 ? 5.371 -30.969 2.568 1 95.12 334 TRP A N 1
ATOM 2662 C CA . TRP A 1 334 ? 4.336 -31.984 2.51 1 95.12 334 TRP A CA 1
ATOM 2663 C C . TRP A 1 334 ? 3.395 -31.875 3.703 1 95.12 334 TRP A C 1
ATOM 2665 O O . TRP A 1 334 ? 2.172 -31.844 3.537 1 95.12 334 TRP A O 1
ATOM 2675 N N . GLN A 1 335 ? 3.961 -31.734 4.863 1 93.75 335 GLN A N 1
ATOM 2676 C CA . GLN A 1 335 ? 3.152 -31.672 6.074 1 93.75 335 GLN A CA 1
ATOM 2677 C C . GLN A 1 335 ? 2.254 -30.438 6.066 1 93.75 335 GLN A C 1
ATOM 2679 O O . GLN A 1 335 ? 1.083 -30.516 6.445 1 93.75 335 GLN A O 1
ATOM 2684 N N . ASP A 1 336 ? 2.775 -29.375 5.652 1 93.88 336 ASP A N 1
ATOM 2685 C CA . ASP A 1 336 ? 2.01 -28.125 5.59 1 93.88 336 ASP A CA 1
ATOM 2686 C C . ASP A 1 336 ? 0.882 -28.234 4.566 1 93.88 336 ASP A C 1
ATOM 2688 O O . ASP A 1 336 ? -0.18 -27.625 4.746 1 93.88 336 ASP A O 1
ATOM 2692 N N . LEU A 1 337 ? 1.118 -28.922 3.502 1 94.44 337 LEU A N 1
ATOM 2693 C CA . LEU A 1 337 ? 0.183 -29.016 2.385 1 94.44 337 LEU A CA 1
ATOM 2694 C C . LEU A 1 337 ? -0.942 -30 2.703 1 94.44 337 LEU A C 1
ATOM 2696 O O . LEU A 1 337 ? -2.107 -29.734 2.4 1 94.44 337 LEU A O 1
ATOM 2700 N N . THR A 1 338 ? -0.58 -31.125 3.338 1 92 338 THR A N 1
ATOM 2701 C CA . THR A 1 338 ? -1.538 -32.219 3.432 1 92 338 THR A CA 1
ATOM 2702 C C . THR A 1 338 ? -2.016 -32.406 4.871 1 92 338 THR A C 1
ATOM 2704 O O . THR A 1 338 ? -3.035 -33.062 5.117 1 92 338 THR A O 1
ATOM 2707 N N . GLY A 1 339 ? -1.282 -31.875 5.777 1 89.62 339 GLY A N 1
ATOM 2708 C CA . GLY A 1 339 ? -1.625 -32.031 7.18 1 89.62 339 GLY A CA 1
ATOM 2709 C C . GLY A 1 339 ? -1.188 -33.375 7.742 1 89.62 339 GLY A C 1
ATOM 2710 O O . GLY A 1 339 ? -1.437 -33.688 8.906 1 89.62 339 GLY A O 1
ATOM 2711 N N . SER A 1 340 ? -0.571 -34.188 6.875 1 87.19 340 SER A N 1
ATOM 2712 C CA . SER A 1 340 ? -0.116 -35.531 7.301 1 87.19 340 SER A CA 1
ATOM 2713 C C . SER A 1 340 ? 1.275 -35.812 6.758 1 87.19 340 SER A C 1
ATOM 2715 O O . SER A 1 340 ? 1.759 -35.156 5.852 1 87.19 340 SER A O 1
ATOM 2717 N N . SER A 1 341 ? 1.905 -36.719 7.449 1 86.94 341 SER A N 1
ATOM 2718 C CA . SER A 1 341 ? 3.209 -37.156 6.961 1 86.94 341 SER A CA 1
ATOM 2719 C C . SER A 1 341 ? 3.068 -38.094 5.762 1 86.94 341 SER A C 1
ATOM 2721 O O . SER A 1 341 ? 2.031 -38.75 5.582 1 86.94 341 SER A O 1
ATOM 2723 N N . LEU A 1 342 ? 4.043 -38 4.965 1 86.12 342 LEU A N 1
ATOM 2724 C CA . LEU A 1 342 ? 4.082 -38.938 3.844 1 86.12 342 LEU A CA 1
ATOM 2725 C C . LEU A 1 342 ? 4.52 -40.344 4.301 1 86.12 342 LEU A C 1
ATOM 2727 O O . LEU A 1 342 ? 5.684 -40.531 4.66 1 86.12 342 LEU A O 1
ATOM 2731 N N . PHE A 1 343 ? 3.652 -41.219 4.484 1 76.5 343 PHE A N 1
ATOM 2732 C CA . PHE A 1 343 ? 3.955 -42.5 5.09 1 76.5 343 PHE A CA 1
ATOM 2733 C C . PHE A 1 343 ? 4.465 -43.5 4.047 1 76.5 343 PHE A C 1
ATOM 2735 O O . PHE A 1 343 ? 5.414 -44.219 4.301 1 76.5 343 PHE A O 1
ATOM 2742 N N . GLU A 1 344 ? 3.898 -43.562 2.934 1 83.06 344 GLU A N 1
ATOM 2743 C CA . GLU A 1 344 ? 4.27 -44.562 1.933 1 83.06 344 GLU A CA 1
ATOM 2744 C C . GLU A 1 344 ? 5.012 -43.906 0.764 1 83.06 344 GLU A C 1
ATOM 2746 O O . GLU A 1 344 ? 4.43 -43.688 -0.301 1 83.06 344 GLU A O 1
ATOM 2751 N N . ARG A 1 345 ? 6.348 -43.719 1.014 1 90.75 345 ARG A N 1
ATOM 2752 C CA . ARG A 1 345 ? 7.172 -43.156 -0.051 1 90.75 345 ARG A CA 1
ATOM 2753 C C . ARG A 1 345 ? 7.355 -44.156 -1.188 1 90.75 345 ARG A C 1
ATOM 2755 O O . ARG A 1 345 ? 7.395 -43.781 -2.359 1 90.75 345 ARG A O 1
ATOM 2762 N N . PHE A 1 346 ? 7.473 -45.438 -0.772 1 94.12 346 PHE A N 1
ATOM 2763 C CA . PHE A 1 346 ? 7.566 -46.5 -1.747 1 94.12 346 PHE A CA 1
ATOM 2764 C C . PHE A 1 346 ? 6.262 -47.281 -1.815 1 94.12 346 PHE A C 1
ATOM 2766 O O . PHE A 1 346 ? 5.77 -47.781 -0.795 1 94.12 346 PHE A O 1
ATOM 2773 N N . HIS A 1 347 ? 5.695 -47.375 -2.988 1 92.81 347 HIS A N 1
ATOM 2774 C CA . HIS A 1 347 ? 4.473 -48.156 -3.139 1 92.81 347 HIS A CA 1
ATOM 2775 C C . HIS A 1 347 ? 4.688 -49.594 -2.715 1 92.81 347 HIS A C 1
ATOM 2777 O O . HIS A 1 347 ? 5.734 -50.188 -3.008 1 92.81 347 HIS A O 1
ATOM 2783 N N . PRO A 1 348 ? 3.682 -50.219 -2.115 1 92.06 348 PRO A N 1
ATOM 2784 C CA . PRO A 1 348 ? 3.83 -51.594 -1.61 1 92.06 348 PRO A CA 1
ATOM 2785 C C . PRO A 1 348 ? 4.098 -52.594 -2.721 1 92.06 348 PRO A C 1
ATOM 2787 O O . PRO A 1 348 ? 4.742 -53.625 -2.484 1 92.06 348 PRO A O 1
ATOM 2790 N N . ASN A 1 349 ? 3.701 -52.281 -3.887 1 94.69 349 ASN A N 1
ATOM 2791 C CA . ASN A 1 349 ? 3.855 -53.219 -5.004 1 94.69 349 ASN A CA 1
ATOM 2792 C C . ASN A 1 349 ? 5.133 -52.938 -5.789 1 94.69 349 ASN A C 1
ATOM 2794 O O . ASN A 1 349 ? 5.348 -53.5 -6.859 1 94.69 349 ASN A O 1
ATOM 2798 N N . SER A 1 350 ? 5.914 -52.062 -5.242 1 95.69 350 SER A N 1
ATOM 2799 C CA . SER A 1 350 ? 7.195 -51.812 -5.891 1 95.69 350 SER A CA 1
ATOM 2800 C C . SER A 1 350 ? 8.281 -52.719 -5.355 1 95.69 350 SER A C 1
ATOM 2802 O O . SER A 1 350 ? 8.109 -53.375 -4.309 1 95.69 350 SER A O 1
ATOM 2804 N N . GLU A 1 351 ? 9.312 -52.969 -6.172 1 97.75 351 GLU A N 1
ATOM 2805 C CA . GLU A 1 351 ? 10.469 -53.75 -5.777 1 97.75 351 GLU A CA 1
ATOM 2806 C C . GLU A 1 351 ? 11.742 -52.906 -5.766 1 97.75 351 GLU A C 1
ATOM 2808 O O . GLU A 1 351 ? 12.352 -52.688 -6.812 1 97.75 351 GLU A O 1
ATOM 2813 N N . VAL A 1 352 ? 12.133 -52.5 -4.559 1 97.06 352 VAL A N 1
ATOM 2814 C CA . VAL A 1 352 ? 13.328 -51.688 -4.402 1 97.06 352 VAL A CA 1
ATOM 2815 C C . VAL A 1 352 ? 14.453 -52.531 -3.805 1 97.06 352 VAL A C 1
ATOM 2817 O O . VAL A 1 352 ? 14.484 -52.781 -2.596 1 97.06 352 VAL A O 1
ATOM 2820 N N . LYS A 1 353 ? 15.391 -52.844 -4.691 1 97.06 353 LYS A N 1
ATOM 2821 C CA . LYS A 1 353 ? 16.453 -53.781 -4.285 1 97.06 353 LYS A CA 1
ATOM 2822 C C . LYS A 1 353 ? 17.688 -53.031 -3.818 1 97.06 353 LYS A C 1
ATOM 2824 O O . LYS A 1 353 ? 18.562 -53.594 -3.174 1 97.06 353 LYS A O 1
ATOM 2829 N N . THR A 1 354 ? 17.734 -51.781 -4.113 1 95.44 354 THR A N 1
ATOM 2830 C CA . THR A 1 354 ? 18.906 -51 -3.742 1 95.44 354 THR A CA 1
ATOM 2831 C C . THR A 1 354 ? 18.828 -50.562 -2.283 1 95.44 354 THR A C 1
ATOM 2833 O O . THR A 1 354 ? 17.734 -50.406 -1.736 1 95.44 354 THR A O 1
ATOM 2836 N N . LYS A 1 355 ? 20.031 -50.312 -1.643 1 94.12 355 LYS A N 1
ATOM 2837 C CA . LYS A 1 355 ? 20.125 -49.781 -0.288 1 94.12 355 LYS A CA 1
ATOM 2838 C C . LYS A 1 355 ? 20.547 -48.312 -0.303 1 94.12 355 LYS A C 1
ATOM 2840 O O . LYS A 1 355 ? 20.531 -47.656 0.733 1 94.12 355 LYS A O 1
ATOM 2845 N N . GLN A 1 356 ? 20.875 -47.844 -1.473 1 96.56 356 GLN A N 1
ATOM 2846 C CA . GLN A 1 356 ? 21.359 -46.5 -1.609 1 96.56 356 GLN A CA 1
ATOM 2847 C C . GLN A 1 356 ? 20.281 -45.594 -2.201 1 96.56 356 GLN A C 1
ATOM 2849 O O . GLN A 1 356 ? 20.453 -45.031 -3.287 1 96.56 356 GLN A O 1
ATOM 2854 N N . ILE A 1 357 ? 19.234 -45.406 -1.552 1 95.75 357 ILE A N 1
ATOM 2855 C CA . ILE A 1 357 ? 18.125 -44.531 -1.909 1 95.75 357 ILE A CA 1
ATOM 2856 C C . ILE A 1 357 ? 17.797 -43.625 -0.73 1 95.75 357 ILE A C 1
ATOM 2858 O O . ILE A 1 357 ? 17.609 -44.094 0.395 1 95.75 357 ILE A O 1
ATOM 2862 N N . ASP A 1 358 ? 17.828 -42.375 -0.924 1 94.5 358 ASP A N 1
ATOM 2863 C CA . ASP A 1 358 ? 17.703 -41.438 0.194 1 94.5 358 ASP A CA 1
ATOM 2864 C C . ASP A 1 358 ? 16.25 -41.188 0.538 1 94.5 358 ASP A C 1
ATOM 2866 O O . ASP A 1 358 ? 15.344 -41.75 -0.088 1 94.5 358 ASP A O 1
ATOM 2870 N N . ASP A 1 359 ? 16 -40.312 1.573 1 91.69 359 ASP A N 1
ATOM 2871 C CA . ASP A 1 359 ? 14.68 -40.125 2.152 1 91.69 359 ASP A CA 1
ATOM 2872 C C . ASP A 1 359 ? 13.852 -39.156 1.302 1 91.69 359 ASP A C 1
ATOM 2874 O O . ASP A 1 359 ? 12.648 -39 1.52 1 91.69 359 ASP A O 1
ATOM 2878 N N . ASN A 1 360 ? 14.406 -38.594 0.273 1 93.31 360 ASN A N 1
ATOM 2879 C CA . ASN A 1 360 ? 13.703 -37.625 -0.563 1 93.31 360 ASN A CA 1
ATOM 2880 C C . ASN A 1 360 ? 13.289 -38.219 -1.901 1 93.31 360 ASN A C 1
ATOM 2882 O O . ASN A 1 360 ? 13.203 -37.531 -2.908 1 93.31 360 ASN A O 1
ATOM 2886 N N . CYS A 1 361 ? 13.133 -39.531 -1.917 1 94.75 361 CYS A N 1
ATOM 2887 C CA . CYS A 1 361 ? 12.727 -40.219 -3.135 1 94.75 361 CYS A CA 1
ATOM 2888 C C . CYS A 1 361 ? 11.359 -40.875 -2.961 1 94.75 361 CYS A C 1
ATOM 2890 O O . CYS A 1 361 ? 10.977 -41.25 -1.848 1 94.75 361 CYS A O 1
ATOM 2892 N N . THR A 1 362 ? 10.648 -40.938 -4.016 1 95.44 362 THR A N 1
ATOM 2893 C CA . THR A 1 362 ? 9.414 -41.719 -4.07 1 95.44 362 THR A CA 1
ATOM 2894 C C . THR A 1 362 ? 9.453 -42.719 -5.223 1 95.44 362 THR A C 1
ATOM 2896 O O . THR A 1 362 ? 10.117 -42.469 -6.234 1 95.44 362 THR A O 1
ATOM 2899 N N . VAL A 1 363 ? 8.789 -43.875 -5.004 1 96.62 363 VAL A N 1
ATOM 2900 C CA . VAL A 1 363 ? 8.75 -44.938 -6.012 1 96.62 363 VAL A CA 1
ATOM 2901 C C . VAL A 1 363 ? 7.305 -45.375 -6.234 1 96.62 363 VAL A C 1
ATOM 2903 O O . VAL A 1 363 ? 6.602 -45.75 -5.289 1 96.62 363 VAL A O 1
ATOM 2906 N N . GLY A 1 364 ? 6.863 -45.375 -7.477 1 94.75 364 GLY A N 1
ATOM 2907 C CA . GLY A 1 364 ? 5.48 -45.688 -7.816 1 94.75 364 GLY A CA 1
ATOM 2908 C C . GLY A 1 364 ? 5.191 -47.156 -7.875 1 94.75 364 GLY A C 1
ATOM 2909 O O . GLY A 1 364 ? 6.07 -48 -7.605 1 94.75 364 GLY A O 1
ATOM 2910 N N . GLU A 1 365 ? 4 -47.469 -8.258 1 94.06 365 GLU A N 1
ATOM 2911 C CA . GLU A 1 365 ? 3.494 -48.844 -8.281 1 94.06 365 GLU A CA 1
ATOM 2912 C C . GLU A 1 365 ? 4.191 -49.656 -9.352 1 94.06 365 GLU A C 1
ATOM 2914 O O . GLU A 1 365 ? 4.422 -49.188 -10.469 1 94.06 365 GLU A O 1
ATOM 2919 N N . LYS A 1 366 ? 4.605 -50.875 -9.039 1 96.69 366 LYS A N 1
ATOM 2920 C CA . LYS A 1 366 ? 5.125 -51.875 -9.953 1 96.69 366 LYS A CA 1
ATOM 2921 C C . LYS A 1 366 ? 6.469 -51.438 -10.531 1 96.69 366 LYS A C 1
ATOM 2923 O O . LYS A 1 366 ? 6.875 -51.938 -11.594 1 96.69 366 LYS A O 1
ATOM 2928 N N . THR A 1 367 ? 7.051 -50.5 -9.898 1 97.69 367 THR A N 1
ATOM 2929 C CA . THR A 1 367 ? 8.391 -50.094 -10.305 1 97.69 367 THR A CA 1
ATOM 2930 C C . THR A 1 367 ? 9.453 -51 -9.711 1 97.69 367 THR A C 1
ATOM 2932 O O . THR A 1 367 ? 9.344 -51.406 -8.547 1 97.69 367 THR A O 1
ATOM 2935 N N . ILE A 1 368 ? 10.445 -51.344 -10.562 1 98.56 368 ILE A N 1
ATOM 2936 C CA . ILE A 1 368 ? 11.539 -52.188 -10.133 1 98.56 368 ILE A CA 1
ATOM 2937 C C . ILE A 1 368 ? 12.852 -51.406 -10.148 1 98.56 368 ILE A C 1
ATOM 2939 O O . ILE A 1 368 ? 13.25 -50.875 -11.195 1 98.56 368 ILE A O 1
ATOM 2943 N N . ILE A 1 369 ? 13.492 -51.312 -9 1 98.25 369 ILE A N 1
ATOM 2944 C CA . ILE A 1 369 ? 14.82 -50.719 -8.883 1 98.25 369 ILE A CA 1
ATOM 2945 C C . ILE A 1 369 ? 15.836 -51.781 -8.492 1 98.25 369 ILE A C 1
ATOM 2947 O O . ILE A 1 369 ? 15.766 -52.344 -7.395 1 98.25 369 ILE A O 1
ATOM 2951 N N . ASN A 1 370 ? 16.75 -52.031 -9.383 1 97.69 370 ASN A N 1
ATOM 2952 C CA . ASN A 1 370 ? 17.688 -53.125 -9.203 1 97.69 370 ASN A CA 1
ATOM 2953 C C . ASN A 1 370 ? 18.828 -52.719 -8.266 1 97.69 370 ASN A C 1
ATOM 2955 O O . ASN A 1 370 ? 18.891 -51.594 -7.793 1 97.69 370 ASN A O 1
ATOM 2959 N N . GLU A 1 371 ? 19.734 -53.688 -7.902 1 96 371 GLU A N 1
ATOM 2960 C CA . GLU A 1 371 ? 20.828 -53.5 -6.945 1 96 371 GLU A CA 1
ATOM 2961 C C . GLU A 1 371 ? 21.922 -52.625 -7.508 1 96 371 GLU A C 1
ATOM 2963 O O . GLU A 1 371 ? 21.922 -52.281 -8.695 1 96 371 GLU A O 1
ATOM 2968 N N . LYS A 1 372 ? 22.766 -52.094 -6.699 1 96.19 372 LYS A N 1
ATOM 2969 C CA . LYS A 1 372 ? 23.922 -51.281 -7.035 1 96.19 372 LYS A CA 1
ATOM 2970 C C . LYS A 1 372 ? 23.516 -49.969 -7.715 1 96.19 372 LYS A C 1
ATOM 2972 O O . LYS A 1 372 ? 24.141 -49.562 -8.688 1 96.19 372 LYS A O 1
ATOM 2977 N N . THR A 1 373 ? 22.406 -49.5 -7.328 1 96.69 373 THR A N 1
ATOM 2978 C CA . THR A 1 373 ? 21.891 -48.25 -7.859 1 96.69 373 THR A CA 1
ATOM 2979 C C . THR A 1 373 ? 21.859 -47.188 -6.77 1 96.69 373 THR A C 1
ATOM 2981 O O . THR A 1 373 ? 21.656 -47.5 -5.594 1 96.69 373 THR A O 1
ATOM 2984 N N . SER A 1 374 ? 22.219 -46 -7.121 1 98.06 374 SER A N 1
ATOM 2985 C CA . SER A 1 374 ? 22.172 -44.875 -6.211 1 98.06 374 SER A CA 1
ATOM 2986 C C . SER A 1 374 ? 21.125 -43.844 -6.648 1 98.06 374 SER A C 1
ATOM 2988 O O . SER A 1 374 ? 21.219 -43.281 -7.734 1 98.06 374 SER A O 1
ATOM 2990 N N . ILE A 1 375 ? 20.156 -43.625 -5.82 1 97.75 375 ILE A N 1
ATOM 2991 C CA . ILE A 1 375 ? 19.062 -42.719 -6.156 1 97.75 375 ILE A CA 1
ATOM 2992 C C . ILE A 1 375 ? 18.938 -41.625 -5.086 1 97.75 375 ILE A C 1
ATOM 2994 O O . ILE A 1 375 ? 18.719 -41.938 -3.908 1 97.75 375 ILE A O 1
ATOM 2998 N N . LYS A 1 376 ? 19.062 -40.438 -5.52 1 97.19 376 LYS A N 1
ATOM 2999 C CA . LYS A 1 376 ? 19.016 -39.281 -4.598 1 97.19 376 LYS A CA 1
ATOM 3000 C C . LYS A 1 376 ? 18.016 -38.25 -5.07 1 97.19 376 LYS A C 1
ATOM 3002 O O . LYS A 1 376 ? 18.031 -37.844 -6.242 1 97.19 376 LYS A O 1
ATOM 3007 N N . ASN A 1 377 ? 17.156 -37.781 -4.16 1 95.88 377 ASN A N 1
ATOM 3008 C CA . ASN A 1 377 ? 16.234 -36.688 -4.41 1 95.88 377 ASN A CA 1
ATOM 3009 C C . ASN A 1 377 ? 15.516 -36.844 -5.746 1 95.88 377 ASN A C 1
ATOM 3011 O O . ASN A 1 377 ? 15.555 -35.938 -6.586 1 95.88 377 ASN A O 1
ATOM 3015 N N . SER A 1 378 ? 14.898 -37.969 -5.953 1 96.88 378 SER A N 1
ATOM 3016 C CA . SER A 1 378 ? 14.297 -38.25 -7.246 1 96.88 378 SER A CA 1
ATOM 3017 C C . SER A 1 378 ? 12.906 -38.875 -7.082 1 96.88 378 SER A C 1
ATOM 3019 O O . SER A 1 378 ? 12.656 -39.594 -6.117 1 96.88 378 SER A O 1
ATOM 3021 N N . PHE A 1 379 ? 12.109 -38.562 -7.992 1 97.06 379 PHE A N 1
ATOM 3022 C CA . PHE A 1 379 ? 10.75 -39.094 -8.023 1 97.06 379 PHE A CA 1
ATOM 3023 C C . PHE A 1 379 ? 10.578 -40.062 -9.188 1 97.06 379 PHE A C 1
ATOM 3025 O O . PHE A 1 379 ? 10.703 -39.656 -10.352 1 97.06 379 PHE A O 1
ATOM 3032 N N . ILE A 1 380 ? 10.266 -41.25 -8.836 1 97.56 380 ILE A N 1
ATOM 3033 C CA . ILE A 1 380 ? 10.141 -42.281 -9.852 1 97.56 380 ILE A CA 1
ATOM 3034 C C . ILE A 1 380 ? 8.68 -42.75 -9.953 1 97.56 380 ILE A C 1
ATOM 3036 O O . ILE A 1 380 ? 8.086 -43.156 -8.953 1 97.56 380 ILE A O 1
ATOM 3040 N N . GLY A 1 381 ? 8.078 -42.688 -11.102 1 95.88 381 GLY A N 1
ATOM 3041 C CA . GLY A 1 381 ? 6.684 -43.031 -11.336 1 95.88 381 GLY A CA 1
ATOM 3042 C C . GLY A 1 381 ? 6.414 -44.531 -11.305 1 95.88 381 GLY A C 1
ATOM 3043 O O . GLY A 1 381 ? 7.199 -45.281 -10.75 1 95.88 381 GLY A O 1
ATOM 3044 N N . SER A 1 382 ? 5.281 -44.906 -11.891 1 95.75 382 SER A N 1
ATOM 3045 C CA . SER A 1 382 ? 4.844 -46.281 -11.883 1 95.75 382 SER A CA 1
ATOM 3046 C C . SER A 1 382 ? 5.379 -47.062 -13.086 1 95.75 382 SER A C 1
ATOM 3048 O O . SER A 1 382 ? 5.637 -46.469 -14.141 1 95.75 382 SER A O 1
ATOM 3050 N N . ASN A 1 383 ? 5.566 -48.312 -12.891 1 97.06 383 ASN A N 1
ATOM 3051 C CA . ASN A 1 383 ? 5.938 -49.219 -13.961 1 97.06 383 ASN A CA 1
ATOM 3052 C C . ASN A 1 383 ? 7.277 -48.844 -14.586 1 97.06 383 ASN A C 1
ATOM 3054 O O . ASN A 1 383 ? 7.43 -48.875 -15.805 1 97.06 383 ASN A O 1
ATOM 3058 N N . CYS A 1 384 ? 8.125 -48.406 -13.742 1 98.06 384 CYS A N 1
ATOM 3059 C CA . CYS A 1 384 ? 9.469 -48.062 -14.219 1 98.06 384 CYS A CA 1
ATOM 3060 C C . CYS A 1 384 ? 10.422 -49.25 -13.969 1 98.06 384 CYS A C 1
ATOM 3062 O O . CYS A 1 384 ? 10.156 -50.094 -13.117 1 98.06 384 CYS A O 1
ATOM 3064 N N . ASN A 1 385 ? 11.438 -49.312 -14.82 1 98.75 385 ASN A N 1
ATOM 3065 C CA . ASN A 1 385 ? 12.508 -50.281 -14.672 1 98.75 385 ASN A CA 1
ATOM 3066 C C . ASN A 1 385 ? 13.875 -49.625 -14.641 1 98.75 385 ASN A C 1
ATOM 3068 O O . ASN A 1 385 ? 14.352 -49.125 -15.672 1 98.75 385 ASN A O 1
ATOM 3072 N N . ILE A 1 386 ? 14.492 -49.625 -13.461 1 98.69 386 ILE A N 1
ATOM 3073 C CA . ILE A 1 386 ? 15.828 -49.062 -13.297 1 98.69 386 ILE A CA 1
ATOM 3074 C C . ILE A 1 386 ? 16.844 -50.188 -13.148 1 98.69 386 ILE A C 1
ATOM 3076 O O . ILE A 1 386 ? 16.875 -50.875 -12.125 1 98.69 386 ILE A O 1
ATOM 3080 N N . GLU A 1 387 ? 17.656 -50.344 -14.125 1 98.25 387 GLU A N 1
ATOM 3081 C CA . GLU A 1 387 ? 18.609 -51.469 -14.172 1 98.25 387 GLU A CA 1
ATOM 3082 C C . GLU A 1 387 ? 19.812 -51.188 -13.266 1 98.25 387 GLU A C 1
ATOM 3084 O O . GLU A 1 387 ? 19.828 -50.219 -12.531 1 98.25 387 GLU A O 1
ATOM 3089 N N . ASN A 1 388 ? 20.797 -52.188 -13.266 1 97.56 388 ASN A N 1
ATOM 3090 C CA . ASN A 1 388 ? 21.922 -52.156 -12.344 1 97.56 388 ASN A CA 1
ATOM 3091 C C . ASN A 1 388 ? 22.875 -51 -12.656 1 97.56 388 ASN A C 1
ATOM 3093 O O . ASN A 1 388 ? 22.969 -50.562 -13.797 1 97.56 388 ASN A O 1
ATOM 3097 N N . LYS A 1 389 ? 23.562 -50.469 -11.609 1 97.44 389 LYS A N 1
ATOM 3098 C CA . LYS A 1 389 ? 24.641 -49.5 -11.711 1 97.44 389 LYS A CA 1
ATOM 3099 C C . LYS A 1 389 ? 24.141 -48.156 -12.25 1 97.44 389 LYS A C 1
ATOM 3101 O O . LYS A 1 389 ? 24.828 -47.531 -13.055 1 97.44 389 LYS A O 1
ATOM 3106 N N . VAL A 1 390 ? 22.953 -47.844 -11.898 1 98.38 390 VAL A N 1
ATOM 3107 C CA . VAL A 1 390 ? 22.375 -46.562 -12.312 1 98.38 390 VAL A CA 1
ATOM 3108 C C . VAL A 1 390 ? 22.484 -45.531 -11.18 1 98.38 390 VAL A C 1
ATOM 3110 O O . VAL A 1 390 ? 22.344 -45.906 -10.008 1 98.38 390 VAL A O 1
ATOM 3113 N N . ARG A 1 391 ? 22.828 -44.312 -11.516 1 98.56 391 ARG A N 1
ATOM 3114 C CA . ARG A 1 391 ? 22.844 -43.188 -10.57 1 98.56 391 ARG A CA 1
ATOM 3115 C C . ARG A 1 391 ? 21.859 -42.094 -10.992 1 98.56 391 ARG A C 1
ATOM 3117 O O . ARG A 1 391 ? 22.016 -41.5 -12.062 1 98.56 391 ARG A O 1
ATOM 3124 N N . LEU A 1 392 ? 20.891 -41.844 -10.195 1 98.25 392 LEU A N 1
ATOM 3125 C CA . LEU A 1 392 ? 19.922 -40.781 -10.414 1 98.25 392 LEU A CA 1
ATOM 3126 C C . LEU A 1 392 ? 20 -39.719 -9.32 1 98.25 392 LEU A C 1
ATOM 3128 O O . LEU A 1 392 ? 19.922 -40.031 -8.133 1 98.25 392 LEU A O 1
ATOM 3132 N N . THR A 1 393 ? 20.25 -38.469 -9.711 1 98 393 THR A N 1
ATOM 3133 C CA . THR A 1 393 ? 20.281 -37.375 -8.766 1 98 393 THR A CA 1
ATOM 3134 C C . THR A 1 393 ? 19.359 -36.219 -9.242 1 98 393 THR A C 1
ATOM 3136 O O . THR A 1 393 ? 19.578 -35.656 -10.312 1 98 393 THR A O 1
ATOM 3139 N N . ASN A 1 394 ? 18.328 -35.875 -8.422 1 96.88 394 ASN A N 1
ATOM 3140 C CA . ASN A 1 394 ? 17.406 -34.812 -8.719 1 96.88 394 ASN A CA 1
ATOM 3141 C C . ASN A 1 394 ? 16.656 -35.031 -10.031 1 96.88 394 ASN A C 1
ATOM 3143 O O . ASN A 1 394 ? 16.641 -34.188 -10.906 1 96.88 394 ASN A O 1
ATOM 3147 N N . CYS A 1 395 ? 16.109 -36.219 -10.18 1 97.88 395 CYS A N 1
ATOM 3148 C CA . CYS A 1 395 ? 15.438 -36.594 -11.422 1 97.88 395 CYS A CA 1
ATOM 3149 C C . CYS A 1 395 ? 13.945 -36.781 -11.203 1 97.88 395 CYS A C 1
ATOM 3151 O O . CYS A 1 395 ? 13.516 -37.094 -10.086 1 97.88 395 CYS A O 1
ATOM 3153 N N . ILE A 1 396 ? 13.266 -36.531 -12.219 1 98 396 ILE A N 1
ATOM 3154 C CA . ILE A 1 396 ? 11.836 -36.844 -12.273 1 98 396 ILE A CA 1
ATOM 3155 C C . ILE A 1 396 ? 11.562 -37.844 -13.398 1 98 396 ILE A C 1
ATOM 3157 O O . ILE A 1 396 ? 11.711 -37.5 -14.578 1 98 396 ILE A O 1
ATOM 3161 N N . LEU A 1 397 ? 11.219 -39.031 -13.031 1 98 397 LEU A N 1
ATOM 3162 C CA . LEU A 1 397 ? 10.844 -40.062 -13.992 1 98 397 LEU A CA 1
ATOM 3163 C C . LEU A 1 397 ? 9.336 -40.281 -13.992 1 98 397 LEU A C 1
ATOM 3165 O O . LEU A 1 397 ? 8.766 -40.688 -12.977 1 98 397 LEU A O 1
ATOM 3169 N N . MET A 1 398 ? 8.719 -40.094 -15.102 1 95.88 398 MET A N 1
ATOM 3170 C CA . MET A 1 398 ? 7.289 -40.344 -15.211 1 95.88 398 MET A CA 1
ATOM 3171 C C . MET A 1 398 ? 7.012 -41.844 -15.352 1 95.88 398 MET A C 1
ATOM 3173 O O . MET A 1 398 ? 7.84 -42.688 -14.969 1 95.88 398 MET A O 1
ATOM 3177 N N . ASN A 1 399 ? 5.836 -42.188 -15.766 1 94.88 399 ASN A N 1
ATOM 3178 C CA . ASN A 1 399 ? 5.441 -43.594 -15.773 1 94.88 399 ASN A CA 1
ATOM 3179 C C . ASN A 1 399 ? 6.062 -44.344 -16.953 1 94.88 399 ASN A C 1
ATOM 3181 O O . ASN A 1 399 ? 6.352 -43.75 -17.984 1 94.88 399 ASN A O 1
ATOM 3185 N N . ASN A 1 400 ? 6.332 -45.625 -16.75 1 96.81 400 ASN A N 1
ATOM 3186 C CA . ASN A 1 400 ? 6.734 -46.531 -17.812 1 96.81 400 ASN A CA 1
ATOM 3187 C C . ASN A 1 400 ? 8.102 -46.156 -18.375 1 96.81 400 ASN A C 1
ATOM 3189 O O . ASN A 1 400 ? 8.32 -46.25 -19.594 1 96.81 400 ASN A O 1
ATOM 3193 N N . VAL A 1 401 ? 8.93 -45.719 -17.531 1 98 401 VAL A N 1
ATOM 3194 C CA . VAL A 1 401 ? 10.273 -45.312 -17.953 1 98 401 VAL A CA 1
ATOM 3195 C C . VAL A 1 401 ? 11.25 -46.469 -17.703 1 98 401 VAL A C 1
ATOM 3197 O O . VAL A 1 401 ? 11.141 -47.156 -16.703 1 98 401 VAL A O 1
ATOM 3200 N N . THR A 1 402 ? 12.172 -46.625 -18.641 1 98.75 402 THR A N 1
ATOM 3201 C CA . THR A 1 402 ? 13.234 -47.625 -18.484 1 98.75 402 THR A CA 1
ATOM 3202 C C . THR A 1 402 ? 14.602 -46.938 -18.531 1 98.75 402 THR A C 1
ATOM 3204 O O . THR A 1 402 ? 14.922 -46.25 -19.516 1 98.75 402 THR A O 1
ATOM 3207 N N . ILE A 1 403 ? 15.367 -47.125 -17.5 1 98.75 403 ILE A N 1
ATOM 3208 C CA . ILE A 1 403 ? 16.75 -46.656 -17.469 1 98.75 403 ILE A CA 1
ATOM 3209 C C . ILE A 1 403 ? 17.688 -47.875 -17.484 1 98.75 403 ILE A C 1
ATOM 3211 O O . ILE A 1 403 ? 17.734 -48.656 -16.531 1 98.75 403 ILE A O 1
ATOM 3215 N N . LYS A 1 404 ? 18.438 -48.031 -18.516 1 98.44 404 LYS A N 1
ATOM 3216 C CA . LYS A 1 404 ? 19.281 -49.188 -18.688 1 98.44 404 LYS A CA 1
ATOM 3217 C C . LYS A 1 404 ? 20.562 -49.094 -17.859 1 98.44 404 LYS A C 1
ATOM 3219 O O . LYS A 1 404 ? 20.781 -48.094 -17.172 1 98.44 404 LYS A O 1
ATOM 3224 N N . GLU A 1 405 ? 21.344 -50.125 -18 1 98 405 GLU A N 1
ATOM 3225 C CA . GLU A 1 405 ? 22.469 -50.344 -17.094 1 98 405 GLU A CA 1
ATOM 3226 C C . GLU A 1 405 ? 23.516 -49.219 -17.219 1 98 405 GLU A C 1
ATOM 3228 O O . GLU A 1 405 ? 23.781 -48.75 -18.328 1 98 405 GLU A O 1
ATOM 3233 N N . SER A 1 406 ? 24.094 -48.781 -16.141 1 97.81 406 SER A N 1
ATOM 3234 C CA . SER A 1 406 ? 25.281 -47.938 -16.031 1 97.81 406 SER A CA 1
ATOM 3235 C C . SER A 1 406 ? 25 -46.531 -16.516 1 97.81 406 SER A C 1
ATOM 3237 O O . SER A 1 406 ? 25.875 -45.875 -17.094 1 97.81 406 SER A O 1
ATOM 3239 N N . CYS A 1 407 ? 23.75 -46.062 -16.328 1 98.44 407 CYS A N 1
ATOM 3240 C CA . CYS A 1 407 ? 23.406 -44.688 -16.688 1 98.44 407 CYS A CA 1
ATOM 3241 C C . CYS A 1 407 ? 23.625 -43.75 -15.5 1 98.44 407 CYS A C 1
ATOM 3243 O O . CYS A 1 407 ? 23.469 -44.156 -14.344 1 98.44 407 CYS A O 1
ATOM 3245 N N . VAL A 1 408 ? 24.062 -42.531 -15.75 1 98.62 408 VAL A N 1
ATOM 3246 C CA . VAL A 1 408 ? 24.188 -41.469 -14.766 1 98.62 408 VAL A CA 1
ATOM 3247 C C . VAL A 1 408 ? 23.344 -40.281 -15.195 1 98.62 408 VAL A C 1
ATOM 3249 O O . VAL A 1 408 ? 23.688 -39.562 -16.156 1 98.62 408 VAL A O 1
ATOM 3252 N N . LEU A 1 409 ? 22.266 -40.031 -14.531 1 98.44 409 LEU A N 1
ATOM 3253 C CA . LEU A 1 409 ? 21.375 -38.938 -14.836 1 98.44 409 LEU A CA 1
ATOM 3254 C C . LEU A 1 409 ? 21.328 -37.938 -13.672 1 98.44 409 LEU A C 1
ATOM 3256 O O . LEU A 1 409 ? 21.141 -38.344 -12.516 1 98.44 409 LEU A O 1
ATOM 3260 N N . GLN A 1 410 ? 21.562 -36.719 -13.945 1 98.25 410 GLN A N 1
ATOM 3261 C CA . GLN A 1 410 ? 21.484 -35.656 -12.961 1 98.25 410 GLN A CA 1
ATOM 3262 C C . GLN A 1 410 ? 20.594 -34.5 -13.461 1 98.25 410 GLN A C 1
ATOM 3264 O O . GLN A 1 410 ? 20.828 -33.969 -14.547 1 98.25 410 GLN A O 1
ATOM 3269 N N . ASP A 1 411 ? 19.609 -34.125 -12.656 1 97.5 411 ASP A N 1
ATOM 3270 C CA . ASP A 1 411 ? 18.719 -33 -12.969 1 97.5 411 ASP A CA 1
ATOM 3271 C C . ASP A 1 411 ? 18.047 -33.188 -14.328 1 97.5 411 ASP A C 1
ATOM 3273 O O . ASP A 1 411 ? 18.062 -32.281 -15.172 1 97.5 411 ASP A O 1
ATOM 3277 N N . CYS A 1 412 ? 17.438 -34.344 -14.492 1 97.75 412 CYS A N 1
ATOM 3278 C CA . CYS A 1 412 ? 16.75 -34.688 -15.734 1 97.75 412 CYS A CA 1
ATOM 3279 C C . CYS A 1 412 ? 15.273 -34.938 -15.5 1 97.75 412 CYS A C 1
ATOM 3281 O O . CYS A 1 412 ? 14.883 -35.344 -14.398 1 97.75 412 CYS A O 1
ATOM 3283 N N . VAL A 1 413 ? 14.555 -34.656 -16.5 1 97.31 413 VAL A N 1
ATOM 3284 C CA . VAL A 1 413 ? 13.148 -35.062 -16.531 1 97.31 413 VAL A CA 1
ATOM 3285 C C . VAL A 1 413 ? 12.922 -36.062 -17.672 1 97.31 413 VAL A C 1
ATOM 3287 O O . VAL A 1 413 ? 13.195 -35.75 -18.828 1 97.31 413 VAL A O 1
ATOM 3290 N N . VAL A 1 414 ? 12.5 -37.219 -17.266 1 97.38 414 VAL A N 1
ATOM 3291 C CA . VAL A 1 414 ? 12.242 -38.25 -18.234 1 97.38 414 VAL A CA 1
ATOM 3292 C C . VAL A 1 414 ? 10.734 -38.5 -18.344 1 97.38 414 VAL A C 1
ATOM 3294 O O . VAL A 1 414 ? 10.117 -39 -17.406 1 97.38 414 VAL A O 1
ATOM 3297 N N . TYR A 1 415 ? 10.141 -38.25 -19.484 1 95.44 415 TYR A N 1
ATOM 3298 C CA . TYR A 1 415 ? 8.695 -38.312 -19.656 1 95.44 415 TYR A CA 1
ATOM 3299 C C . TYR A 1 415 ? 8.242 -39.75 -19.875 1 95.44 415 TYR A C 1
ATOM 3301 O O . TYR A 1 415 ? 9.062 -40.656 -19.969 1 95.44 415 TYR A O 1
ATOM 3309 N N . THR A 1 416 ? 6.973 -39.875 -19.922 1 94.56 416 THR A N 1
ATOM 3310 C CA . THR A 1 416 ? 6.312 -41.156 -19.891 1 94.56 416 THR A CA 1
ATOM 3311 C C . THR A 1 416 ? 6.785 -42.031 -21.047 1 94.56 416 THR A C 1
ATOM 3313 O O . THR A 1 416 ? 6.855 -41.594 -22.203 1 94.56 416 THR A O 1
ATOM 3316 N N . GLY A 1 417 ? 7.191 -43.219 -20.75 1 95.06 417 GLY A N 1
ATOM 3317 C CA . GLY A 1 417 ? 7.449 -44.25 -21.766 1 95.06 417 GLY A CA 1
ATOM 3318 C C . GLY A 1 417 ? 8.844 -44.156 -22.359 1 95.06 417 GLY A C 1
ATOM 3319 O O . GLY A 1 417 ? 9.219 -44.969 -23.203 1 95.06 417 GLY A O 1
ATOM 3320 N N . ALA A 1 418 ? 9.617 -43.312 -21.938 1 96.5 418 ALA A N 1
ATOM 3321 C CA . ALA A 1 418 ? 10.953 -43.094 -22.5 1 96.5 418 ALA A CA 1
ATOM 3322 C C . ALA A 1 418 ? 11.914 -44.188 -22.031 1 96.5 418 ALA A C 1
ATOM 3324 O O . ALA A 1 418 ? 11.688 -44.812 -21 1 96.5 418 ALA A O 1
ATOM 3325 N N . THR A 1 419 ? 12.922 -44.438 -22.859 1 98.38 419 THR A N 1
ATOM 3326 C CA . THR A 1 419 ? 13.977 -45.406 -22.531 1 98.38 419 THR A CA 1
ATOM 3327 C C . THR A 1 419 ? 15.352 -44.75 -22.719 1 98.38 419 THR A C 1
ATOM 3329 O O . THR A 1 419 ? 15.641 -44.156 -23.75 1 98.38 419 THR A O 1
ATOM 3332 N N . VAL A 1 420 ? 16.125 -44.844 -21.688 1 98.38 420 VAL A N 1
ATOM 3333 C CA . VAL A 1 420 ? 17.5 -44.375 -21.766 1 98.38 420 VAL A CA 1
ATOM 3334 C C . VAL A 1 420 ? 18.453 -45.562 -21.938 1 98.38 420 VAL A C 1
ATOM 3336 O O . VAL A 1 420 ? 18.531 -46.438 -21.062 1 98.38 420 VAL A O 1
ATOM 3339 N N . GLY A 1 421 ? 19.219 -45.594 -22.984 1 97.94 421 GLY A N 1
ATOM 3340 C CA . GLY A 1 421 ? 20.109 -46.688 -23.312 1 97.94 421 GLY A CA 1
ATOM 3341 C C . GLY A 1 421 ? 21.25 -46.844 -22.312 1 97.94 421 GLY A C 1
ATOM 3342 O O . GLY A 1 421 ? 21.422 -46 -21.438 1 97.94 421 GLY A O 1
ATOM 3343 N N . THR A 1 422 ? 21.984 -47.969 -22.578 1 97.94 422 THR A N 1
ATOM 3344 C CA . THR A 1 422 ? 23.031 -48.344 -21.641 1 97.94 422 THR A CA 1
ATOM 3345 C C . THR A 1 422 ? 24.156 -47.312 -21.641 1 97.94 422 THR A C 1
ATOM 3347 O O . THR A 1 422 ? 24.469 -46.75 -22.688 1 97.94 422 THR A O 1
ATOM 3350 N N . ASN A 1 423 ? 24.719 -47.031 -20.547 1 97.94 423 ASN A N 1
ATOM 3351 C CA . ASN A 1 423 ? 25.938 -46.25 -20.375 1 97.94 423 ASN A CA 1
ATOM 3352 C C . ASN A 1 423 ? 25.75 -44.812 -20.828 1 97.94 423 ASN A C 1
ATOM 3354 O O . ASN A 1 423 ? 26.609 -44.25 -21.5 1 97.94 423 ASN A O 1
ATOM 3358 N N . CYS A 1 424 ? 24.578 -44.25 -20.516 1 98.31 424 CYS A N 1
ATOM 3359 C CA . CYS A 1 424 ? 24.312 -42.844 -20.844 1 98.31 424 CYS A CA 1
ATOM 3360 C C . CYS A 1 424 ? 24.688 -41.938 -19.672 1 98.31 424 CYS A C 1
ATOM 3362 O O . CYS A 1 424 ? 24.547 -42.344 -18.516 1 98.31 424 CYS A O 1
ATOM 3364 N N . SER A 1 425 ? 25.266 -40.781 -19.922 1 98.5 425 SER A N 1
ATOM 3365 C CA . SER A 1 425 ? 25.547 -39.719 -18.969 1 98.5 425 SER A CA 1
ATOM 3366 C C . SER A 1 425 ? 24.859 -38.438 -19.344 1 98.5 425 SER A C 1
ATOM 3368 O O . SER A 1 425 ? 25.266 -37.75 -20.312 1 98.5 425 SER A O 1
ATOM 3370 N N . MET A 1 426 ? 23.859 -38.031 -18.594 1 98 426 MET A N 1
ATOM 3371 C CA . MET A 1 426 ? 23.031 -36.906 -18.969 1 98 426 MET A CA 1
ATOM 3372 C C . MET A 1 426 ? 22.844 -35.938 -17.797 1 98 426 MET A C 1
ATOM 3374 O O . MET A 1 426 ? 22.594 -36.375 -16.672 1 98 426 MET A O 1
ATOM 3378 N N . GLN A 1 427 ? 23.047 -34.656 -18.031 1 97.69 427 GLN A N 1
ATOM 3379 C CA . GLN A 1 427 ? 22.859 -33.594 -17.047 1 97.69 427 GLN A CA 1
ATOM 3380 C C . GLN A 1 427 ? 21.953 -32.5 -17.594 1 97.69 427 GLN A C 1
ATOM 3382 O O . GLN A 1 427 ? 22.188 -32 -18.688 1 97.69 427 GLN A O 1
ATOM 3387 N N . TYR A 1 428 ? 20.969 -32.188 -16.812 1 97.06 428 TYR A N 1
ATOM 3388 C CA . TYR A 1 428 ? 20.047 -31.125 -17.188 1 97.06 428 TYR A CA 1
ATOM 3389 C C . TYR A 1 428 ? 19.406 -31.406 -18.531 1 97.06 428 TYR A C 1
ATOM 3391 O O . TYR A 1 428 ? 19.406 -30.547 -19.422 1 97.06 428 TYR A O 1
ATOM 3399 N N . CYS A 1 429 ? 18.812 -32.562 -18.656 1 97.06 429 CYS A N 1
ATOM 3400 C CA . CYS A 1 429 ? 18.234 -32.938 -19.938 1 97.06 429 CYS A CA 1
ATOM 3401 C C . CYS A 1 429 ? 16.734 -33.25 -19.781 1 97.06 429 CYS A C 1
ATOM 3403 O O . CYS A 1 429 ? 16.281 -33.562 -18.703 1 97.06 429 CYS A O 1
ATOM 3405 N N . LEU A 1 430 ? 16.094 -33.031 -20.891 1 96.06 430 LEU A N 1
ATOM 3406 C CA . LEU A 1 430 ? 14.719 -33.469 -21.047 1 96.06 430 LEU A CA 1
ATOM 3407 C C . LEU A 1 430 ? 14.617 -34.594 -22.047 1 96.06 430 LEU A C 1
ATOM 3409 O O . LEU A 1 430 ? 15.18 -34.531 -23.141 1 96.06 430 LEU A O 1
ATOM 3413 N N . ILE A 1 431 ? 14.016 -35.656 -21.578 1 96.38 431 ILE A N 1
ATOM 3414 C CA . ILE A 1 431 ? 13.789 -36.781 -22.484 1 96.38 431 ILE A CA 1
ATOM 3415 C C . ILE A 1 431 ? 12.297 -36.906 -22.766 1 96.38 431 ILE A C 1
ATOM 3417 O O . ILE A 1 431 ? 11.516 -37.25 -21.875 1 96.38 431 ILE A O 1
ATOM 3421 N N . GLY A 1 432 ? 11.867 -36.719 -24 1 94.19 432 GLY A N 1
ATOM 3422 C CA . GLY A 1 432 ? 10.469 -36.656 -24.391 1 94.19 432 GLY A CA 1
ATOM 3423 C C . GLY A 1 432 ? 9.766 -38 -24.234 1 94.19 432 GLY A C 1
ATOM 3424 O O . GLY A 1 432 ? 10.414 -39.031 -24.016 1 94.19 432 GLY A O 1
ATOM 3425 N N . PRO A 1 433 ? 8.438 -37.938 -24.391 1 93.44 433 PRO A N 1
ATOM 3426 C CA . PRO A 1 433 ? 7.652 -39.188 -24.234 1 93.44 433 PRO A CA 1
ATOM 3427 C C . PRO A 1 433 ? 7.98 -40.219 -25.281 1 93.44 433 PRO A C 1
ATOM 3429 O O . PRO A 1 433 ? 8.094 -39.906 -26.469 1 93.44 433 PRO A O 1
ATOM 3432 N N . HIS A 1 434 ? 8.219 -41.469 -24.812 1 93.62 434 HIS A N 1
ATOM 3433 C CA . HIS A 1 434 ? 8.422 -42.656 -25.656 1 93.62 434 HIS A CA 1
ATOM 3434 C C . HIS A 1 434 ? 9.688 -42.5 -26.5 1 93.62 434 HIS A C 1
ATOM 3436 O O . HIS A 1 434 ? 9.828 -43.188 -27.531 1 93.62 434 HIS A O 1
ATOM 3442 N N . HIS A 1 435 ? 10.5 -41.656 -26.125 1 94.81 435 HIS A N 1
ATOM 3443 C CA . HIS A 1 435 ? 11.75 -41.469 -26.859 1 94.81 435 HIS A CA 1
ATOM 3444 C C . HIS A 1 435 ? 12.805 -42.469 -26.391 1 94.81 435 HIS A C 1
ATOM 3446 O O . HIS A 1 435 ? 12.891 -42.781 -25.203 1 94.81 435 HIS A O 1
ATOM 3452 N N . LEU A 1 436 ? 13.578 -42.875 -27.344 1 96.75 436 LEU A N 1
ATOM 3453 C CA . LEU A 1 436 ? 14.695 -43.75 -27.047 1 96.75 436 LEU A CA 1
ATOM 3454 C C . LEU A 1 436 ? 16.031 -43.031 -27.172 1 96.75 436 LEU A C 1
ATOM 3456 O O . LEU A 1 436 ? 16.391 -42.594 -28.281 1 96.75 436 LEU A O 1
ATOM 3460 N N . VAL A 1 437 ? 16.688 -42.938 -26.094 1 97.19 437 VAL A N 1
ATOM 3461 C CA . VAL A 1 437 ? 18.016 -42.344 -26.125 1 97.19 437 VAL A CA 1
ATOM 3462 C C . VAL A 1 437 ? 19.047 -43.438 -26.453 1 97.19 437 VAL A C 1
ATOM 3464 O O . VAL A 1 437 ? 19.141 -44.438 -25.766 1 97.19 437 VAL A O 1
ATOM 3467 N N . PRO A 1 438 ? 19.812 -43.219 -27.438 1 96.88 438 PRO A N 1
ATOM 3468 C CA . PRO A 1 438 ? 20.812 -44.219 -27.828 1 96.88 438 PRO A CA 1
ATOM 3469 C C . PRO A 1 438 ? 21.844 -44.469 -26.734 1 96.88 438 PRO A C 1
ATOM 3471 O O . PRO A 1 438 ? 22.109 -43.594 -25.906 1 96.88 438 PRO A O 1
ATOM 3474 N N . GLU A 1 439 ? 22.438 -45.719 -26.797 1 97 439 GLU A N 1
ATOM 3475 C CA . GLU A 1 439 ? 23.438 -46.156 -25.812 1 97 439 GLU A CA 1
ATOM 3476 C C . GLU A 1 439 ? 24.656 -45.219 -25.828 1 97 439 GLU A C 1
ATOM 3478 O O . GLU A 1 439 ? 25.016 -44.688 -26.875 1 97 439 GLU A O 1
ATOM 3483 N N . SER A 1 440 ? 25.25 -45.031 -24.781 1 97.38 440 SER A N 1
ATOM 3484 C CA . SER A 1 440 ? 26.5 -44.312 -24.594 1 97.38 440 SER A CA 1
ATOM 3485 C C . SER A 1 440 ? 26.359 -42.844 -24.984 1 97.38 440 SER A C 1
ATOM 3487 O O . SER A 1 440 ? 27.297 -42.219 -25.516 1 97.38 440 SER A O 1
ATOM 3489 N N . THR A 1 441 ? 25.141 -42.312 -24.828 1 97.19 441 THR A N 1
ATOM 3490 C CA . THR A 1 441 ? 24.906 -40.875 -25.125 1 97.19 441 THR A CA 1
ATOM 3491 C C . THR A 1 441 ? 25.359 -40 -23.953 1 97.19 441 THR A C 1
ATOM 3493 O O . THR A 1 441 ? 25.047 -40.312 -22.797 1 97.19 441 THR A O 1
ATOM 3496 N N . LYS A 1 442 ? 26.188 -39 -24.188 1 97.5 442 LYS A N 1
ATOM 3497 C CA . LYS A 1 442 ? 26.562 -37.969 -23.25 1 97.5 442 LYS A CA 1
ATOM 3498 C C . LYS A 1 442 ? 25.922 -36.625 -23.625 1 97.5 442 LYS A C 1
ATOM 3500 O O . LYS A 1 442 ? 26.125 -36.125 -24.75 1 97.5 442 LYS A O 1
ATOM 3505 N N . SER A 1 443 ? 25.109 -36.094 -22.734 1 96.12 443 SER A N 1
ATOM 3506 C CA . SER A 1 443 ? 24.359 -34.906 -23.094 1 96.12 443 SER A CA 1
ATOM 3507 C C . SER A 1 443 ? 24.234 -33.938 -21.906 1 96.12 443 SER A C 1
ATOM 3509 O O . SER A 1 443 ? 24.234 -34.375 -20.75 1 96.12 443 SER A O 1
ATOM 3511 N N . ASN A 1 444 ? 24.234 -32.656 -22.188 1 96.44 444 ASN A N 1
ATOM 3512 C CA . ASN A 1 444 ? 24.062 -31.594 -21.219 1 96.44 444 ASN A CA 1
ATOM 3513 C C . ASN A 1 444 ? 23.156 -30.5 -21.75 1 96.44 444 ASN A C 1
ATOM 3515 O O . ASN A 1 444 ? 23.406 -29.922 -22.797 1 96.44 444 ASN A O 1
ATOM 3519 N N . HIS A 1 445 ? 22.141 -30.266 -21 1 95.62 445 HIS A N 1
ATOM 3520 C CA . HIS A 1 445 ? 21.203 -29.203 -21.344 1 95.62 445 HIS A CA 1
ATOM 3521 C C . HIS A 1 445 ? 20.609 -29.422 -22.734 1 95.62 445 HIS A C 1
ATOM 3523 O O . HIS A 1 445 ? 20.594 -28.516 -23.562 1 95.62 445 HIS A O 1
ATOM 3529 N N . GLN A 1 446 ? 20.094 -30.609 -22.891 1 94.56 446 GLN A N 1
ATOM 3530 C CA . GLN A 1 446 ? 19.531 -30.953 -24.188 1 94.56 446 GLN A CA 1
ATOM 3531 C C . GLN A 1 446 ? 18.109 -31.516 -24.047 1 94.56 446 GLN A C 1
ATOM 3533 O O . GLN A 1 446 ? 17.734 -31.984 -22.969 1 94.56 446 GLN A O 1
ATOM 3538 N N . LEU A 1 447 ? 17.391 -31.375 -25.078 1 94.44 447 LEU A N 1
ATOM 3539 C CA . LEU A 1 447 ? 16.109 -32.031 -25.234 1 94.44 447 LEU A CA 1
ATOM 3540 C C . LEU A 1 447 ? 16.203 -33.219 -26.203 1 94.44 447 LEU A C 1
ATOM 3542 O O . LEU A 1 447 ? 16.641 -33.062 -27.344 1 94.44 447 LEU A O 1
ATOM 3546 N N . HIS A 1 448 ? 15.969 -34.375 -25.688 1 94.56 448 HIS A N 1
ATOM 3547 C CA . HIS A 1 448 ? 15.922 -35.594 -26.516 1 94.56 448 HIS A CA 1
ATOM 3548 C C . HIS A 1 448 ? 14.484 -35.969 -26.844 1 94.56 448 HIS A C 1
ATOM 3550 O O . HIS A 1 448 ? 13.781 -36.531 -26 1 94.56 448 HIS A O 1
ATOM 3556 N N . ALA A 1 449 ? 13.961 -35.562 -27.953 1 89.88 449 ALA A N 1
ATOM 3557 C CA . ALA A 1 449 ? 12.586 -35.812 -28.359 1 89.88 449 ALA A CA 1
ATOM 3558 C C . ALA A 1 449 ? 12.5 -36.031 -29.875 1 89.88 449 ALA A C 1
ATOM 3560 O O . ALA A 1 449 ? 13.461 -35.781 -30.609 1 89.88 449 ALA A O 1
ATOM 3561 N N . GLU A 1 450 ? 11.484 -36.781 -30.391 1 74.44 450 GLU A N 1
ATOM 3562 C CA . GLU A 1 450 ? 11.258 -36.875 -31.828 1 74.44 450 GLU A CA 1
ATOM 3563 C C . GLU A 1 450 ? 10.914 -35.531 -32.438 1 74.44 450 GLU A C 1
ATOM 3565 O O . GLU A 1 450 ? 10.086 -34.781 -31.891 1 74.44 450 GLU A O 1
ATOM 3570 N N . THR A 1 451 ? 11.914 -34.719 -32.625 1 57.69 451 THR A N 1
ATOM 3571 C CA . THR A 1 451 ? 11.586 -33.438 -33.25 1 57.69 451 THR A CA 1
ATOM 3572 C C . THR A 1 451 ? 10.766 -33.656 -34.5 1 57.69 451 THR A C 1
ATOM 3574 O O . THR A 1 451 ? 11.109 -34.5 -35.344 1 57.69 451 THR A O 1
ATOM 3577 N N . THR A 1 452 ? 9.531 -33.594 -34.5 1 45.84 452 THR A N 1
ATOM 3578 C CA . THR A 1 452 ? 8.93 -33.438 -35.812 1 45.84 452 THR A CA 1
ATOM 3579 C C . THR A 1 452 ? 9.695 -32.406 -36.656 1 45.84 452 THR A C 1
ATOM 3581 O O . THR A 1 452 ? 9.688 -31.219 -36.344 1 45.84 452 THR A O 1
ATOM 3584 N N . ASP A 1 453 ? 10.883 -32.562 -37.031 1 38.94 453 ASP A N 1
ATOM 3585 C CA . ASP A 1 453 ? 11.5 -31.766 -38.062 1 38.94 453 ASP A CA 1
ATOM 3586 C C . ASP A 1 453 ? 10.453 -31.281 -39.094 1 38.94 453 ASP A C 1
ATOM 3588 O O . ASP A 1 453 ? 10.734 -30.391 -39.906 1 38.94 453 ASP A O 1
ATOM 3592 N N . ASN A 1 454 ? 9.398 -32.156 -39.438 1 34.06 454 ASN A N 1
ATOM 3593 C CA . ASN A 1 454 ? 8.633 -31.719 -40.625 1 34.06 454 ASN A CA 1
ATOM 3594 C C . ASN A 1 454 ? 7.848 -30.438 -40.344 1 34.06 454 ASN A C 1
ATOM 3596 O O . ASN A 1 454 ? 6.941 -30.078 -41.094 1 34.06 454 ASN A O 1
ATOM 3600 N N . MET A 1 455 ? 7.598 -29.953 -39.219 1 31.7 455 MET A N 1
ATOM 3601 C CA . MET A 1 455 ? 6.977 -28.656 -39.469 1 31.7 455 MET A CA 1
ATOM 3602 C C . MET A 1 455 ? 7.988 -27.672 -40.062 1 31.7 455 MET A C 1
ATOM 3604 O O . MET A 1 455 ? 8.93 -27.25 -39.375 1 31.7 455 MET A O 1
ATOM 3608 N N . ILE A 1 456 ? 8.266 -27.734 -41.281 1 29.66 456 ILE A N 1
ATOM 3609 C CA . ILE A 1 456 ? 8.734 -26.781 -42.281 1 29.66 456 ILE A CA 1
ATOM 3610 C C . ILE A 1 456 ? 8.281 -25.375 -41.875 1 29.66 456 ILE A C 1
ATOM 3612 O O . ILE A 1 456 ? 7.086 -25.094 -41.781 1 29.66 456 ILE A O 1
ATOM 3616 N N . THR A 1 457 ? 8.875 -24.656 -41.062 1 24.81 457 THR A N 1
ATOM 3617 C CA . THR A 1 457 ? 8.742 -23.25 -41.375 1 24.81 457 THR A CA 1
ATOM 3618 C C . THR A 1 457 ? 8.883 -23 -42.875 1 24.81 457 THR A C 1
ATOM 3620 O O . THR A 1 457 ? 9.93 -23.312 -43.469 1 24.81 457 THR A O 1
ATOM 3623 N N . LEU A 1 458 ? 7.863 -23.156 -43.688 1 22.55 458 LEU A N 1
ATOM 3624 C CA . LEU A 1 458 ? 7.773 -22.312 -44.875 1 22.55 458 LEU A CA 1
ATOM 3625 C C . LEU A 1 458 ? 8.234 -20.891 -44.562 1 22.55 458 LEU A C 1
ATOM 3627 O O . LEU A 1 458 ? 7.695 -20.25 -43.656 1 22.55 458 LEU A O 1
ATOM 3631 N N . GLY A 1 459 ? 9.422 -20.562 -44.875 1 18.98 459 GLY A N 1
ATOM 3632 C CA . GLY A 1 459 ? 9.734 -19.234 -45.375 1 18.98 459 GLY A CA 1
ATOM 3633 C C . GLY A 1 459 ? 8.797 -18.766 -46.469 1 18.98 459 GLY A C 1
ATOM 3634 O O . GLY A 1 459 ? 8.266 -19.578 -47.219 1 18.98 459 GLY A O 1
ATOM 3635 N N . MET B 1 1 ? 20.859 14.82 28.5 1 50.62 1 MET B N 1
ATOM 3636 C CA . MET B 1 1 ? 20.141 14.781 27.234 1 50.62 1 MET B CA 1
ATOM 3637 C C . MET B 1 1 ? 21.109 14.758 26.047 1 50.62 1 MET B C 1
ATOM 3639 O O . MET B 1 1 ? 22.125 15.445 26.062 1 50.62 1 MET B O 1
ATOM 3643 N N . HIS B 1 2 ? 21.125 13.766 25.219 1 67 2 HIS B N 1
ATOM 3644 C CA . HIS B 1 2 ? 22.031 13.594 24.078 1 67 2 HIS B CA 1
ATOM 3645 C C . HIS B 1 2 ? 21.922 14.758 23.109 1 67 2 HIS B C 1
ATOM 3647 O O . HIS B 1 2 ? 20.812 15.203 22.781 1 67 2 HIS B O 1
ATOM 3653 N N . LYS B 1 3 ? 23.062 15.594 22.984 1 73.56 3 LYS B N 1
ATOM 3654 C CA . LYS B 1 3 ? 23.141 16.734 22.078 1 73.56 3 LYS B CA 1
ATOM 3655 C C . LYS B 1 3 ? 23.25 16.281 20.625 1 73.56 3 LYS B C 1
ATOM 3657 O O . LYS B 1 3 ? 24.016 15.352 20.312 1 73.56 3 LYS B O 1
ATOM 3662 N N . ILE B 1 4 ? 22.297 16.766 19.812 1 81.06 4 ILE B N 1
ATOM 3663 C CA . ILE B 1 4 ? 22.344 16.469 18.375 1 81.06 4 ILE B CA 1
ATOM 3664 C C . ILE B 1 4 ? 23.125 17.547 17.641 1 81.06 4 ILE B C 1
ATOM 3666 O O . ILE B 1 4 ? 22.672 18.688 17.547 1 81.06 4 ILE B O 1
ATOM 3670 N N . LEU B 1 5 ? 24.328 17.234 17.156 1 82.88 5 LEU B N 1
ATOM 3671 C CA . LEU B 1 5 ? 25.188 18.203 16.516 1 82.88 5 LEU B CA 1
ATOM 3672 C C . LEU B 1 5 ? 25.281 17.938 15.016 1 82.88 5 LEU B C 1
ATOM 3674 O O . LEU B 1 5 ? 25.75 18.797 14.258 1 82.88 5 LEU B O 1
ATOM 3678 N N . GLU B 1 6 ? 24.688 16.844 14.688 1 91.06 6 GLU B N 1
ATOM 3679 C CA . GLU B 1 6 ? 24.781 16.391 13.305 1 91.06 6 GLU B CA 1
ATOM 3680 C C . GLU B 1 6 ? 23.875 17.219 12.383 1 91.06 6 GLU B C 1
ATOM 3682 O O . GLU B 1 6 ? 24.125 17.297 11.18 1 91.06 6 GLU B O 1
ATOM 3687 N N . PHE B 1 7 ? 22.922 17.844 12.977 1 95.25 7 PHE B N 1
ATOM 3688 C CA . PHE B 1 7 ? 21.938 18.594 12.195 1 95.25 7 PHE B CA 1
ATOM 3689 C C . PHE B 1 7 ? 21.812 20.016 12.703 1 95.25 7 PHE B C 1
ATOM 3691 O O . PHE B 1 7 ? 21.797 20.25 13.914 1 95.25 7 PHE B O 1
ATOM 3698 N N . GLN B 1 8 ? 21.812 20.922 11.859 1 97 8 GLN B N 1
ATOM 3699 C CA . GLN B 1 8 ? 21.344 22.266 12.188 1 97 8 GLN B CA 1
ATOM 3700 C C . GLN B 1 8 ? 19.859 22.422 11.859 1 97 8 GLN B C 1
ATOM 3702 O O . GLN B 1 8 ? 19.344 21.719 10.984 1 97 8 GLN B O 1
ATOM 3707 N N . VAL B 1 9 ? 19.188 23.297 12.578 1 98.12 9 VAL B N 1
ATOM 3708 C CA . VAL B 1 9 ? 17.734 23.359 12.461 1 98.12 9 VAL B CA 1
ATOM 3709 C C . VAL B 1 9 ? 17.312 24.734 11.977 1 98.12 9 VAL B C 1
ATOM 3711 O O . VAL B 1 9 ? 17.797 25.75 12.477 1 98.12 9 VAL B O 1
ATOM 3714 N N . VAL B 1 10 ? 16.484 24.766 10.953 1 98.19 10 VAL B N 1
ATOM 3715 C CA . VAL B 1 10 ? 15.844 25.984 10.477 1 98.19 10 VAL B CA 1
ATOM 3716 C C . VAL B 1 10 ? 14.328 25.875 10.648 1 98.19 10 VAL B C 1
ATOM 3718 O O . VAL B 1 10 ? 13.703 24.953 10.117 1 98.19 10 VAL B O 1
ATOM 3721 N N . VAL B 1 11 ? 13.734 26.781 11.406 1 98.31 11 VAL B N 1
ATOM 3722 C CA . VAL B 1 11 ? 12.289 26.859 11.586 1 98.31 11 VAL B CA 1
ATOM 3723 C C . VAL B 1 11 ? 11.727 27.969 10.703 1 98.31 11 VAL B C 1
ATOM 3725 O O . VAL B 1 11 ? 12.141 29.125 10.812 1 98.31 11 VAL B O 1
ATOM 3728 N N . LEU B 1 12 ? 10.82 27.594 9.836 1 96.62 12 LEU B N 1
ATOM 3729 C CA . LEU B 1 12 ? 10.211 28.562 8.938 1 96.62 12 LEU B CA 1
ATOM 3730 C C . LEU B 1 12 ? 8.969 29.172 9.562 1 96.62 12 LEU B C 1
ATOM 3732 O O . LEU B 1 12 ? 7.941 28.516 9.703 1 96.62 12 LEU B O 1
ATOM 3736 N N . ALA B 1 13 ? 9 30.422 9.898 1 95.69 13 ALA B N 1
ATOM 3737 C CA . ALA B 1 13 ? 7.898 31.109 10.578 1 95.69 13 ALA B CA 1
ATOM 3738 C C . ALA B 1 13 ? 7.574 32.438 9.898 1 95.69 13 ALA B C 1
ATOM 3740 O O . ALA B 1 13 ? 7.129 33.375 10.547 1 95.69 13 ALA B O 1
ATOM 3741 N N . ALA B 1 14 ? 7.789 32.531 8.578 1 90.5 14 ALA B N 1
ATOM 3742 C CA . ALA B 1 14 ? 7.586 33.781 7.867 1 90.5 14 ALA B CA 1
ATOM 3743 C C . ALA B 1 14 ? 6.293 33.75 7.055 1 90.5 14 ALA B C 1
ATOM 3745 O O . ALA B 1 14 ? 6.012 34.688 6.293 1 90.5 14 ALA B O 1
ATOM 3746 N N . GLY B 1 15 ? 5.527 32.781 7.242 1 84.25 15 GLY B N 1
ATOM 3747 C CA . GLY B 1 15 ? 4.301 32.688 6.465 1 84.25 15 GLY B CA 1
ATOM 3748 C C . GLY B 1 15 ? 3.258 33.719 6.867 1 84.25 15 GLY B C 1
ATOM 3749 O O . GLY B 1 15 ? 3 33.906 8.055 1 84.25 15 GLY B O 1
ATOM 3750 N N . LYS B 1 16 ? 2.621 34.312 5.91 1 77.12 16 LYS B N 1
ATOM 3751 C CA . LYS B 1 16 ? 1.643 35.344 6.152 1 77.12 16 LYS B CA 1
ATOM 3752 C C . LYS B 1 16 ? 0.264 34.781 6.445 1 77.12 16 LYS B C 1
ATOM 3754 O O . LYS B 1 16 ? -0.618 35.469 6.953 1 77.12 16 LYS B O 1
ATOM 3759 N N . GLY B 1 17 ? 0.102 33.5 6.238 1 78.88 17 GLY B N 1
ATOM 3760 C CA . GLY B 1 17 ? -1.192 32.875 6.484 1 78.88 17 GLY B CA 1
ATOM 3761 C C . GLY B 1 17 ? -2.209 33.188 5.398 1 78.88 17 GLY B C 1
ATOM 3762 O O . GLY B 1 17 ? -3.33 33.594 5.684 1 78.88 17 GLY B O 1
ATOM 3763 N N . SER B 1 18 ? -1.843 32.938 4.23 1 75.5 18 SER B N 1
ATOM 3764 C CA . SER B 1 18 ? -2.68 33.25 3.08 1 75.5 18 SER B CA 1
ATOM 3765 C C . SER B 1 18 ? -3.965 32.438 3.084 1 75.5 18 SER B C 1
ATOM 3767 O O . SER B 1 18 ? -4.957 32.844 2.463 1 75.5 18 SER B O 1
ATOM 3769 N N . ARG B 1 19 ? -4.027 31.438 3.844 1 75.19 19 ARG B N 1
ATOM 3770 C CA . ARG B 1 19 ? -5.195 30.562 3.865 1 75.19 19 ARG B CA 1
ATOM 3771 C C . ARG B 1 19 ? -6.117 30.906 5.031 1 75.19 19 ARG B C 1
ATOM 3773 O O . ARG B 1 19 ? -7.211 30.344 5.152 1 75.19 19 ARG B O 1
ATOM 3780 N N . MET B 1 20 ? -5.66 31.797 5.82 1 84 20 MET B N 1
ATOM 3781 C CA . MET B 1 20 ? -6.477 32.312 6.922 1 84 20 MET B CA 1
ATOM 3782 C C . MET B 1 20 ? -7.398 33.438 6.441 1 84 20 MET B C 1
ATOM 3784 O O . MET B 1 20 ? -7.074 34.125 5.488 1 84 20 MET B O 1
ATOM 3788 N N . PRO B 1 21 ? -8.508 33.469 7.055 1 82.44 21 PRO B N 1
ATOM 3789 C CA . PRO B 1 21 ? -9.398 34.562 6.652 1 82.44 21 PRO B CA 1
ATOM 3790 C C . PRO B 1 21 ? -8.789 35.938 6.883 1 82.44 21 PRO B C 1
ATOM 3792 O O . PRO B 1 21 ? -8.016 36.125 7.828 1 82.44 21 PRO B O 1
ATOM 3795 N N . ASP B 1 22 ? -9.195 36.781 5.918 1 81.25 22 ASP B N 1
ATOM 3796 C CA . ASP B 1 22 ? -8.836 38.188 6.113 1 81.25 22 ASP B CA 1
ATOM 3797 C C . ASP B 1 22 ? -9.664 38.844 7.227 1 81.25 22 ASP B C 1
ATOM 3799 O O . ASP B 1 22 ? -10.875 39.031 7.07 1 81.25 22 ASP B O 1
ATOM 3803 N N . VAL B 1 23 ? -9 39.156 8.289 1 85.62 23 VAL B N 1
ATOM 3804 C CA . VAL B 1 23 ? -9.734 39.656 9.453 1 85.62 23 VAL B CA 1
ATOM 3805 C C . VAL B 1 23 ? -9.5 41.156 9.617 1 85.62 23 VAL B C 1
ATOM 3807 O O . VAL B 1 23 ? -9.734 41.719 10.688 1 85.62 23 VAL B O 1
ATOM 3810 N N . GLY B 1 24 ? -9 41.812 8.586 1 75.94 24 GLY B N 1
ATOM 3811 C CA . GLY B 1 24 ? -8.875 43.25 8.562 1 75.94 24 GLY B CA 1
ATOM 3812 C C . GLY B 1 24 ? -7.605 43.75 9.234 1 75.94 24 GLY B C 1
ATOM 3813 O O . GLY B 1 24 ? -7.504 44.938 9.57 1 75.94 24 GLY B O 1
ATOM 3814 N N . GLY B 1 25 ? -6.648 42.906 9.492 1 77.19 25 GLY B N 1
ATOM 3815 C CA . GLY B 1 25 ? -5.387 43.281 10.117 1 77.19 25 GLY B CA 1
ATOM 3816 C C . GLY B 1 25 ? -4.309 42.219 9.953 1 77.19 25 GLY B C 1
ATOM 3817 O O . GLY B 1 25 ? -4.555 41.156 9.383 1 77.19 25 GLY B O 1
ATOM 3818 N N . SER B 1 26 ? -3.176 42.75 10.391 1 75.5 26 SER B N 1
ATOM 3819 C CA . SER B 1 26 ? -2.035 41.844 10.273 1 75.5 26 SER B CA 1
ATOM 3820 C C . SER B 1 26 ? -1.99 40.844 11.43 1 75.5 26 SER B C 1
ATOM 3822 O O . SER B 1 26 ? -2.092 41.25 12.594 1 75.5 26 SER B O 1
ATOM 3824 N N . VAL B 1 27 ? -2.045 39.625 11.164 1 80.19 27 VAL B N 1
ATOM 3825 C CA . VAL B 1 27 ? -1.902 38.562 12.164 1 80.19 27 VAL B CA 1
ATOM 3826 C C . VAL B 1 27 ? -0.814 37.594 11.727 1 80.19 27 VAL B C 1
ATOM 3828 O O . VAL B 1 27 ? -0.861 37.062 10.609 1 80.19 27 VAL B O 1
ATOM 3831 N N . SER B 1 28 ? 0.196 37.531 12.523 1 83.75 28 SER B N 1
ATOM 3832 C CA . SER B 1 28 ? 1.231 36.562 12.227 1 83.75 28 SER B CA 1
ATOM 3833 C C . SER B 1 28 ? 0.766 35.156 12.578 1 83.75 28 SER B C 1
ATOM 3835 O O . SER B 1 28 ? 0.461 34.875 13.734 1 83.75 28 SER B O 1
ATOM 3837 N N . LYS B 1 29 ? 0.793 34.281 11.688 1 89 29 LYS B N 1
ATOM 3838 C CA . LYS B 1 29 ? 0.3 32.906 11.852 1 89 29 LYS B CA 1
ATOM 3839 C C . LYS B 1 29 ? 1.031 32.219 12.984 1 89 29 LYS B C 1
ATOM 3841 O O . LYS B 1 29 ? 0.417 31.469 13.758 1 89 29 LYS B O 1
ATOM 3846 N N . CYS B 1 30 ? 2.332 32.469 13.07 1 92.31 30 CYS B N 1
ATOM 3847 C CA . CYS B 1 30 ? 3.148 31.75 14.039 1 92.31 30 CYS B CA 1
ATOM 3848 C C . CYS B 1 30 ? 2.873 32.219 15.461 1 92.31 30 CYS B C 1
ATOM 3850 O O . CYS B 1 30 ? 3.283 31.578 16.422 1 92.31 30 CYS B O 1
ATOM 3852 N N . LEU B 1 31 ? 2.082 33.344 15.602 1 93.12 31 LEU B N 1
ATOM 3853 C CA . LEU B 1 31 ? 1.799 33.906 16.922 1 93.12 31 LEU B CA 1
ATOM 3854 C C . LEU B 1 31 ? 0.356 33.625 17.328 1 93.12 31 LEU B C 1
ATOM 3856 O O . LEU B 1 31 ? -0.079 34.031 18.406 1 93.12 31 LEU B O 1
ATOM 3860 N N . LEU B 1 32 ? -0.331 32.938 16.5 1 94.5 32 LEU B N 1
ATOM 3861 C CA . LEU B 1 32 ? -1.688 32.531 16.859 1 94.5 32 LEU B CA 1
ATOM 3862 C C . LEU B 1 32 ? -1.685 31.719 18.156 1 94.5 32 LEU B C 1
ATOM 3864 O O . LEU B 1 32 ? -0.85 30.828 18.328 1 94.5 32 LEU B O 1
ATOM 3868 N N . PRO B 1 33 ? -2.578 32.094 19.031 1 95.38 33 PRO B N 1
ATOM 3869 C CA . PRO B 1 33 ? -2.6 31.375 20.297 1 95.38 33 PRO B CA 1
ATOM 3870 C C . PRO B 1 33 ? -3.26 30 20.203 1 95.38 33 PRO B C 1
ATOM 3872 O O . PRO B 1 33 ? -4.383 29.891 19.703 1 95.38 33 PRO B O 1
ATOM 3875 N N . VAL B 1 34 ? -2.6 29.047 20.562 1 95.88 34 VAL B N 1
ATOM 3876 C CA . VAL B 1 34 ? -3.143 27.703 20.766 1 95.88 34 VAL B CA 1
ATOM 3877 C C . VAL B 1 34 ? -2.92 27.266 22.203 1 95.88 34 VAL B C 1
ATOM 3879 O O . VAL B 1 34 ? -1.797 26.938 22.594 1 95.88 34 VAL B O 1
ATOM 3882 N N . GLY B 1 35 ? -4.047 27.219 22.891 1 92.88 35 GLY B N 1
ATOM 3883 C CA . GLY B 1 35 ? -3.873 27.031 24.328 1 92.88 35 GLY B CA 1
ATOM 3884 C C . GLY B 1 35 ? -3.125 28.156 25 1 92.88 35 GLY B C 1
ATOM 3885 O O . GLY B 1 35 ? -3.469 29.328 24.812 1 92.88 35 GLY B O 1
ATOM 3886 N N . PRO B 1 36 ? -2.143 27.75 25.844 1 89.94 36 PRO B N 1
ATOM 3887 C CA . PRO B 1 36 ? -1.456 28.781 26.625 1 89.94 36 PRO B CA 1
ATOM 3888 C C . PRO B 1 36 ? -0.338 29.469 25.844 1 89.94 36 PRO B C 1
ATOM 3890 O O . PRO B 1 36 ? 0.165 30.516 26.266 1 89.94 36 PRO B O 1
ATOM 3893 N N . TYR B 1 37 ? 0.049 28.906 24.734 1 93.94 37 TYR B N 1
ATOM 3894 C CA . TYR B 1 37 ? 1.229 29.422 24.062 1 93.94 37 TYR B CA 1
ATOM 3895 C C . TYR B 1 37 ? 0.95 29.641 22.578 1 93.94 37 TYR B C 1
ATOM 3897 O O . TYR B 1 37 ? 0.005 29.062 22.031 1 93.94 37 TYR B O 1
ATOM 3905 N N . PRO B 1 38 ? 1.756 30.516 21.953 1 95.5 38 PRO B N 1
ATOM 3906 C CA . PRO B 1 38 ? 1.607 30.672 20.5 1 95.5 38 PRO B CA 1
ATOM 3907 C C . PRO B 1 38 ? 2.033 29.438 19.719 1 95.5 38 PRO B C 1
ATOM 3909 O O . PRO B 1 38 ? 2.822 28.625 20.219 1 95.5 38 PRO B O 1
ATOM 3912 N N . VAL B 1 39 ? 1.577 29.312 18.547 1 96.88 39 VAL B N 1
ATOM 3913 C CA . VAL B 1 39 ? 1.801 28.156 17.688 1 96.88 39 VAL B CA 1
ATOM 3914 C C . VAL B 1 39 ? 3.297 27.875 17.578 1 96.88 39 VAL B C 1
ATOM 3916 O O . VAL B 1 39 ? 3.727 26.719 17.625 1 96.88 39 VAL B O 1
ATOM 3919 N N . LEU B 1 40 ? 4.148 28.859 17.484 1 97.88 40 LEU B N 1
ATOM 3920 C CA . LEU B 1 40 ? 5.586 28.734 17.25 1 97.88 40 LEU B CA 1
ATOM 3921 C C . LEU B 1 40 ? 6.262 28.031 18.422 1 97.88 40 LEU B C 1
ATOM 3923 O O . LEU B 1 40 ? 7.312 27.406 18.266 1 97.88 40 LEU B O 1
ATOM 3927 N N . TRP B 1 41 ? 5.66 28.109 19.547 1 97.38 41 TRP B N 1
ATOM 3928 C CA . TRP B 1 41 ? 6.23 27.5 20.75 1 97.38 41 TRP B CA 1
ATOM 3929 C C . TRP B 1 41 ? 6.289 25.984 20.609 1 97.38 41 TRP B C 1
ATOM 3931 O O . TRP B 1 41 ? 7.246 25.344 21.062 1 97.38 41 TRP B O 1
ATOM 3941 N N . TYR B 1 42 ? 5.383 25.422 19.953 1 97.62 42 TYR B N 1
ATOM 3942 C CA . TYR B 1 42 ? 5.199 23.984 19.938 1 97.62 42 TYR B CA 1
ATOM 3943 C C . TYR B 1 42 ? 6.32 23.297 19.172 1 97.62 42 TYR B C 1
ATOM 3945 O O . TYR B 1 42 ? 6.949 22.359 19.672 1 97.62 42 TYR B O 1
ATOM 3953 N N . PRO B 1 43 ? 6.605 23.703 17.938 1 97.88 43 PRO B N 1
ATOM 3954 C CA . PRO B 1 43 ? 7.754 23.062 17.281 1 97.88 43 PRO B CA 1
ATOM 3955 C C . PRO B 1 43 ? 9.062 23.297 18.031 1 97.88 43 PRO B C 1
ATOM 3957 O O . PRO B 1 43 ? 9.938 22.438 18.047 1 97.88 43 PRO B O 1
ATOM 3960 N N . LEU B 1 44 ? 9.227 24.469 18.656 1 97.94 44 LEU B N 1
ATOM 3961 C CA . LEU B 1 44 ? 10.445 24.766 19.406 1 97.94 44 LEU B CA 1
ATOM 3962 C C . LEU B 1 44 ? 10.555 23.859 20.641 1 97.94 44 LEU B C 1
ATOM 3964 O O . LEU B 1 44 ? 11.641 23.359 20.938 1 97.94 44 LEU B O 1
ATOM 3968 N N . ASN B 1 45 ? 9.43 23.75 21.281 1 96.81 45 ASN B N 1
ATOM 3969 C CA . ASN B 1 45 ? 9.414 22.844 22.438 1 96.81 45 ASN B CA 1
ATOM 3970 C C . ASN B 1 45 ? 9.734 21.406 22.031 1 96.81 45 ASN B C 1
ATOM 3972 O O . ASN B 1 45 ? 10.438 20.703 22.75 1 96.81 45 ASN B O 1
ATOM 3976 N N . MET B 1 46 ? 9.211 20.984 20.938 1 96.5 46 MET B N 1
ATOM 3977 C CA . MET B 1 46 ? 9.492 19.641 20.422 1 96.5 46 MET B CA 1
ATOM 3978 C C . MET B 1 46 ? 10.977 19.469 20.141 1 96.5 46 MET B C 1
ATOM 3980 O O . MET B 1 46 ? 11.562 18.438 20.5 1 96.5 46 MET B O 1
ATOM 3984 N N . LEU B 1 47 ? 11.609 20.469 19.547 1 97.25 47 LEU B N 1
ATOM 3985 C CA . LEU B 1 47 ? 13.031 20.438 19.219 1 97.25 47 LEU B CA 1
ATOM 3986 C C . LEU B 1 47 ? 13.875 20.406 20.5 1 97.25 47 LEU B C 1
ATOM 3988 O O . LEU B 1 47 ? 14.852 19.672 20.578 1 97.25 47 LEU B O 1
ATOM 3992 N N . GLU B 1 48 ? 13.438 21.188 21.438 1 95.38 48 GLU B N 1
ATOM 3993 C CA . GLU B 1 48 ? 14.117 21.203 22.734 1 95.38 48 GLU B CA 1
ATOM 3994 C C . GLU B 1 48 ? 14.078 19.844 23.406 1 95.38 48 GLU B C 1
ATOM 3996 O O . GLU B 1 48 ? 15.102 19.344 23.891 1 95.38 48 GLU B O 1
ATOM 4001 N N . LYS B 1 49 ? 12.984 19.219 23.375 1 93.5 49 LYS B N 1
ATOM 4002 C CA . LYS B 1 49 ? 12.773 17.938 24.031 1 93.5 49 LYS B CA 1
ATOM 4003 C C . LYS B 1 49 ? 13.648 16.844 23.422 1 93.5 49 LYS B C 1
ATOM 4005 O O . LYS B 1 49 ? 14.078 15.93 24.125 1 93.5 49 LYS B O 1
ATOM 4010 N N . ILE B 1 50 ? 13.867 16.969 22.156 1 92.94 50 ILE B N 1
ATOM 4011 C CA . ILE B 1 50 ? 14.602 15.891 21.5 1 92.94 50 ILE B CA 1
ATOM 4012 C C . ILE B 1 50 ? 16.109 16.141 21.641 1 92.94 50 ILE B C 1
ATOM 4014 O O . ILE B 1 50 ? 16.922 15.25 21.359 1 92.94 50 ILE B O 1
ATOM 4018 N N . GLY B 1 51 ? 16.484 17.391 21.984 1 93.31 51 GLY B N 1
ATOM 4019 C CA . GLY B 1 51 ? 17.891 17.562 22.344 1 93.31 51 GLY B CA 1
ATOM 4020 C C . GLY B 1 51 ? 18.578 18.625 21.531 1 93.31 51 GLY B C 1
ATOM 4021 O O . GLY B 1 51 ? 19.797 18.812 21.641 1 93.31 51 GLY B O 1
ATOM 4022 N N . PHE B 1 52 ? 17.891 19.312 20.734 1 95.94 52 PHE B N 1
ATOM 4023 C CA . PHE B 1 52 ? 18.516 20.422 20.016 1 95.94 52 PHE B CA 1
ATOM 4024 C C . PHE B 1 52 ? 18.797 21.594 20.953 1 95.94 52 PHE B C 1
ATOM 4026 O O . PHE B 1 52 ? 17.984 21.906 21.812 1 95.94 52 PHE B O 1
ATOM 4033 N N . GLN B 1 53 ? 19.906 22.266 20.703 1 94.94 53 GLN B N 1
ATOM 4034 C CA . GLN B 1 53 ? 20.344 23.328 21.609 1 94.94 53 GLN B CA 1
ATOM 4035 C C . GLN B 1 53 ? 20.062 24.703 21 1 94.94 53 GLN B C 1
ATOM 4037 O O . GLN B 1 53 ? 19.859 25.672 21.734 1 94.94 53 GLN B O 1
ATOM 4042 N N . ASP B 1 54 ? 20.188 24.75 19.766 1 95.25 54 ASP B N 1
ATOM 4043 C CA . ASP B 1 54 ? 19.984 26.016 19.078 1 95.25 54 ASP B CA 1
ATOM 4044 C C . ASP B 1 54 ? 19.234 25.828 17.75 1 95.25 54 ASP B C 1
ATOM 4046 O O . ASP B 1 54 ? 19.297 24.75 17.156 1 95.25 54 ASP B O 1
ATOM 4050 N N . VAL B 1 55 ? 18.547 26.875 17.406 1 97.56 55 VAL B N 1
ATOM 4051 C CA . VAL B 1 55 ? 17.781 26.828 16.172 1 97.56 55 VAL B CA 1
ATOM 4052 C C . VAL B 1 55 ? 17.766 28.203 15.5 1 97.56 55 VAL B C 1
ATOM 4054 O O . VAL B 1 55 ? 17.938 29.219 16.172 1 97.56 55 VAL B O 1
ATOM 4057 N N . MET B 1 56 ? 17.703 28.188 14.172 1 98.12 56 MET B N 1
ATOM 4058 C CA . MET B 1 56 ? 17.453 29.422 13.414 1 98.12 56 MET B CA 1
ATOM 4059 C C . MET B 1 56 ? 15.984 29.531 13.031 1 98.12 56 MET B C 1
ATOM 4061 O O . MET B 1 56 ? 15.414 28.625 12.438 1 98.12 56 MET B O 1
ATOM 4065 N N . ILE B 1 57 ? 15.398 30.672 13.391 1 98.19 57 ILE B N 1
ATOM 4066 C CA . ILE B 1 57 ? 14 30.922 13.055 1 98.19 57 ILE B CA 1
ATOM 4067 C C . ILE B 1 57 ? 13.914 32.031 12 1 98.19 57 ILE B C 1
ATOM 4069 O O . ILE B 1 57 ? 14.352 33.156 12.227 1 98.19 57 ILE B O 1
ATOM 4073 N N . VAL B 1 58 ? 13.352 31.656 10.844 1 97.19 58 VAL B N 1
ATOM 4074 C CA . VAL B 1 58 ? 13.156 32.656 9.789 1 97.19 58 VAL B CA 1
ATOM 4075 C C . VAL B 1 58 ? 11.836 33.375 10 1 97.19 58 VAL B C 1
ATOM 4077 O O . VAL B 1 58 ? 10.773 32.75 10.047 1 97.19 58 VAL B O 1
ATOM 4080 N N . VAL B 1 59 ? 11.875 34.688 10.109 1 95.94 59 VAL B N 1
ATOM 4081 C CA . VAL B 1 59 ? 10.688 35.469 10.398 1 95.94 59 VAL B CA 1
ATOM 4082 C C . VAL B 1 59 ? 10.625 36.688 9.469 1 95.94 59 VAL B C 1
ATOM 4084 O O . VAL B 1 59 ? 11.641 37.062 8.883 1 95.94 59 VAL B O 1
ATOM 4087 N N . LEU B 1 60 ? 9.453 37.219 9.305 1 92.88 60 LEU B N 1
ATOM 4088 C CA . LEU B 1 60 ? 9.32 38.469 8.602 1 92.88 60 LEU B CA 1
ATOM 4089 C C . LEU B 1 60 ? 9.805 39.625 9.461 1 92.88 60 LEU B C 1
ATOM 4091 O O . LEU B 1 60 ? 9.625 39.625 10.68 1 92.88 60 LEU B O 1
ATOM 4095 N N . ASP B 1 61 ? 10.32 40.594 8.797 1 92.94 61 ASP B N 1
ATOM 4096 C CA . ASP B 1 61 ? 10.852 41.75 9.492 1 92.94 61 ASP B CA 1
ATOM 4097 C C . ASP B 1 61 ? 9.789 42.406 10.375 1 92.94 61 ASP B C 1
ATOM 4099 O O . ASP B 1 61 ? 10.062 42.75 11.523 1 92.94 61 ASP B O 1
ATOM 4103 N N . GLU B 1 62 ? 8.602 42.531 9.922 1 89.38 62 GLU B N 1
ATOM 4104 C CA . GLU B 1 62 ? 7.52 43.219 10.625 1 89.38 62 GLU B CA 1
ATOM 4105 C C . GLU B 1 62 ? 7.082 42.438 11.867 1 89.38 62 GLU B C 1
ATOM 4107 O O . GLU B 1 62 ? 6.477 43 12.773 1 89.38 62 GLU B O 1
ATOM 4112 N N . ASP B 1 63 ? 7.457 41.188 11.938 1 92.12 63 ASP B N 1
ATOM 4113 C CA . ASP B 1 63 ? 6.977 40.344 13.016 1 92.12 63 ASP B CA 1
ATOM 4114 C C . ASP B 1 63 ? 8.078 40.094 14.055 1 92.12 63 ASP B C 1
ATOM 4116 O O . ASP B 1 63 ? 7.812 39.531 15.125 1 92.12 63 ASP B O 1
ATOM 4120 N N . LYS B 1 64 ? 9.281 40.469 13.805 1 94.88 64 LYS B N 1
ATOM 4121 C CA . LYS B 1 64 ? 10.445 40.125 14.609 1 94.88 64 LYS B CA 1
ATOM 4122 C C . LYS B 1 64 ? 10.227 40.5 16.078 1 94.88 64 LYS B C 1
ATOM 4124 O O . LYS B 1 64 ? 10.359 39.656 16.969 1 94.88 64 LYS B O 1
ATOM 4129 N N . SER B 1 65 ? 9.836 41.719 16.297 1 93.94 65 SER B N 1
ATOM 4130 C CA . SER B 1 65 ? 9.688 42.219 17.672 1 93.94 65 SER B CA 1
ATOM 4131 C C . SER B 1 65 ? 8.586 41.5 18.406 1 93.94 65 SER B C 1
ATOM 4133 O O . SER B 1 65 ? 8.75 41.125 19.578 1 93.94 65 SER B O 1
ATOM 4135 N N . ASN B 1 66 ? 7.492 41.344 17.75 1 92.06 66 ASN B N 1
ATOM 4136 C CA . ASN B 1 66 ? 6.363 40.656 18.375 1 92.06 66 ASN B CA 1
ATOM 4137 C C . ASN B 1 66 ? 6.711 39.219 18.719 1 92.06 66 ASN B C 1
ATOM 4139 O O . ASN B 1 66 ? 6.312 38.688 19.766 1 92.06 66 ASN B O 1
ATOM 4143 N N . ILE B 1 67 ? 7.488 38.594 17.844 1 95.38 67 ILE B N 1
ATOM 4144 C CA . ILE B 1 67 ? 7.852 37.188 18.047 1 95.38 67 ILE B CA 1
ATOM 4145 C C . ILE B 1 67 ? 8.828 37.062 19.203 1 95.38 67 ILE B C 1
ATOM 4147 O O . ILE B 1 67 ? 8.688 36.188 20.062 1 95.38 67 ILE B O 1
ATOM 4151 N N . LEU B 1 68 ? 9.781 37.938 19.234 1 95.31 68 LEU B N 1
ATOM 4152 C CA . LEU B 1 68 ? 10.75 37.938 20.328 1 95.31 68 LEU B CA 1
ATOM 4153 C C . LEU B 1 68 ? 10.047 38.125 21.672 1 95.31 68 LEU B C 1
ATOM 4155 O O . LEU B 1 68 ? 10.312 37.375 22.609 1 95.31 68 LEU B O 1
ATOM 4159 N N . ASN B 1 69 ? 9.109 39.094 21.719 1 93.12 69 ASN B N 1
ATOM 4160 C CA . ASN B 1 69 ? 8.367 39.375 22.938 1 93.12 69 ASN B CA 1
ATOM 4161 C C . ASN B 1 69 ? 7.531 38.188 23.375 1 93.12 69 ASN B C 1
ATOM 4163 O O . ASN B 1 69 ? 7.449 37.875 24.562 1 93.12 69 ASN B O 1
ATOM 4167 N N . ALA B 1 70 ? 6.922 37.562 22.469 1 93.12 70 ALA B N 1
ATOM 4168 C CA . ALA B 1 70 ? 6.062 36.406 22.75 1 93.12 70 ALA B CA 1
ATOM 4169 C C . ALA B 1 70 ? 6.875 35.25 23.266 1 93.12 70 ALA B C 1
ATOM 4171 O O . ALA B 1 70 ? 6.5 34.594 24.266 1 93.12 70 ALA B O 1
ATOM 4172 N N . LEU B 1 71 ? 8 34.938 22.625 1 95.38 71 LEU B N 1
ATOM 4173 C CA . LEU B 1 71 ? 8.812 33.781 22.984 1 95.38 71 LEU B CA 1
ATOM 4174 C C . LEU B 1 71 ? 9.484 33.969 24.344 1 95.38 71 LEU B C 1
ATOM 4176 O O . LEU B 1 71 ? 9.68 33.031 25.094 1 95.38 71 LEU B O 1
ATOM 4180 N N . GLU B 1 72 ? 9.781 35.188 24.641 1 93.56 72 GLU B N 1
ATOM 4181 C CA . GLU B 1 72 ? 10.422 35.469 25.922 1 93.56 72 GLU B CA 1
ATOM 4182 C C . GLU B 1 72 ? 9.492 35.156 27.078 1 93.56 72 GLU B C 1
ATOM 4184 O O . GLU B 1 72 ? 9.953 34.844 28.188 1 93.56 72 GLU B O 1
ATOM 4189 N N . LYS B 1 73 ? 8.242 35.188 26.812 1 89.75 73 LYS B N 1
ATOM 4190 C CA . LYS B 1 73 ? 7.246 34.938 27.859 1 89.75 73 LYS B CA 1
ATOM 4191 C C . LYS B 1 73 ? 6.898 33.438 27.922 1 89.75 73 LYS B C 1
ATOM 4193 O O . LYS B 1 73 ? 6.066 33.031 28.734 1 89.75 73 LYS B O 1
ATOM 4198 N N . CYS B 1 74 ? 7.449 32.688 27.125 1 91.69 74 CYS B N 1
ATOM 4199 C CA . CYS B 1 74 ? 7.191 31.25 27.078 1 91.69 74 CYS B CA 1
ATOM 4200 C C . CYS B 1 74 ? 8.312 30.469 27.766 1 91.69 74 CYS B C 1
ATOM 4202 O O . CYS B 1 74 ? 9.453 30.922 27.797 1 91.69 74 CYS B O 1
ATOM 4204 N N . PRO B 1 75 ? 7.945 29.359 28.375 1 91.56 75 PRO B N 1
ATOM 4205 C CA . PRO B 1 75 ? 8.977 28.5 28.969 1 91.56 75 PRO B CA 1
ATOM 4206 C C . PRO B 1 75 ? 9.773 27.734 27.922 1 91.56 75 PRO B C 1
ATOM 4208 O O . PRO B 1 75 ? 9.438 26.594 27.609 1 91.56 75 PRO B O 1
ATOM 4211 N N . LEU B 1 76 ? 10.812 28.328 27.438 1 93.88 76 LEU B N 1
ATOM 4212 C CA . LEU B 1 76 ? 11.695 27.734 26.438 1 93.88 76 LEU B CA 1
ATOM 4213 C C . LEU B 1 76 ? 13.156 27.859 26.859 1 93.88 76 LEU B C 1
ATOM 4215 O O . LEU B 1 76 ? 13.594 28.938 27.266 1 93.88 76 LEU B O 1
ATOM 4219 N N . LYS B 1 77 ? 13.883 26.797 26.766 1 94.38 77 LYS B N 1
ATOM 4220 C CA . LYS B 1 77 ? 15.305 26.797 27.109 1 94.38 77 LYS B CA 1
ATOM 4221 C C . LYS B 1 77 ? 16.172 26.797 25.859 1 94.38 77 LYS B C 1
ATOM 4223 O O . LYS B 1 77 ? 17.344 27.188 25.906 1 94.38 77 LYS B O 1
ATOM 4228 N N . ILE B 1 78 ? 15.633 26.375 24.797 1 95.44 78 ILE B N 1
ATOM 4229 C CA . ILE B 1 78 ? 16.391 26.281 23.562 1 95.44 78 ILE B CA 1
ATOM 4230 C C . ILE B 1 78 ? 16.812 27.688 23.094 1 95.44 78 ILE B C 1
ATOM 4232 O O . ILE B 1 78 ? 16.031 28.641 23.203 1 95.44 78 ILE B O 1
ATOM 4236 N N . LYS B 1 79 ? 18.047 27.766 22.625 1 96.75 79 LYS B N 1
ATOM 4237 C CA . LYS B 1 79 ? 18.5 29.047 22.078 1 96.75 79 LYS B CA 1
ATOM 4238 C C . LYS B 1 79 ? 17.984 29.234 20.656 1 96.75 79 LYS B C 1
ATOM 4240 O O . LYS B 1 79 ? 17.875 28.266 19.891 1 96.75 79 LYS B O 1
ATOM 4245 N N . TYR B 1 80 ? 17.609 30.453 20.406 1 97.19 80 TYR B N 1
ATOM 4246 C CA . TYR B 1 80 ? 17.141 30.719 19.047 1 97.19 80 TYR B CA 1
ATOM 4247 C C . TYR B 1 80 ? 17.688 32.031 18.516 1 97.19 80 TYR B C 1
ATOM 4249 O O . TYR B 1 80 ? 17.938 32.969 19.281 1 97.19 80 TYR B O 1
ATOM 4257 N N . GLU B 1 81 ? 17.969 32.031 17.266 1 96.94 81 GLU B N 1
ATOM 4258 C CA . GLU B 1 81 ? 18.328 33.219 16.5 1 96.94 81 GLU B CA 1
ATOM 4259 C C . GLU B 1 81 ? 17.266 33.531 15.469 1 96.94 81 GLU B C 1
ATOM 4261 O O . GLU B 1 81 ? 16.875 32.688 14.664 1 96.94 81 GLU B O 1
ATOM 4266 N N . LEU B 1 82 ? 16.781 34.781 15.555 1 97.31 82 LEU B N 1
ATOM 4267 C CA . LEU B 1 82 ? 15.797 35.219 14.562 1 97.31 82 LEU B CA 1
ATOM 4268 C C . LEU B 1 82 ? 16.484 35.75 13.312 1 97.31 82 LEU B C 1
ATOM 4270 O O . LEU B 1 82 ? 17.281 36.688 13.383 1 97.31 82 LEU B O 1
ATOM 4274 N N . ILE B 1 83 ? 16.25 35.062 12.219 1 96.75 83 ILE B N 1
ATOM 4275 C CA . ILE B 1 83 ? 16.75 35.5 10.922 1 96.75 83 ILE B CA 1
ATOM 4276 C C . ILE B 1 83 ? 15.633 36.219 10.156 1 96.75 83 ILE B C 1
ATOM 4278 O O . ILE B 1 83 ? 14.617 35.625 9.828 1 96.75 83 ILE B O 1
ATOM 4282 N N . VAL B 1 84 ? 15.891 37.469 9.805 1 95.38 84 VAL B N 1
ATOM 4283 C CA . VAL B 1 84 ? 14.836 38.312 9.258 1 95.38 84 VAL B CA 1
ATOM 4284 C C . VAL B 1 84 ? 14.883 38.281 7.73 1 95.38 84 VAL B C 1
ATOM 4286 O O . VAL B 1 84 ? 15.969 38.281 7.141 1 95.38 84 VAL B O 1
ATOM 4289 N N . ILE B 1 85 ? 13.742 38.156 7.152 1 93.62 85 ILE B N 1
ATOM 4290 C CA . ILE B 1 85 ? 13.602 38.344 5.715 1 93.62 85 ILE B CA 1
ATOM 4291 C C . ILE B 1 85 ? 12.68 39.531 5.441 1 93.62 85 ILE B C 1
ATOM 4293 O O . ILE B 1 85 ? 11.828 39.875 6.266 1 93.62 85 ILE B O 1
ATOM 4297 N N . PRO B 1 86 ? 12.812 40.125 4.223 1 90.19 86 PRO B N 1
ATOM 4298 C CA . PRO B 1 86 ? 12.008 41.312 3.934 1 90.19 86 PRO B CA 1
ATOM 4299 C C . PRO B 1 86 ? 10.523 41 3.811 1 90.19 86 PRO B C 1
ATOM 4301 O O . PRO B 1 86 ? 10.141 39.969 3.242 1 90.19 86 PRO B O 1
ATOM 4304 N N . SER B 1 87 ? 9.672 41.938 4.32 1 84 8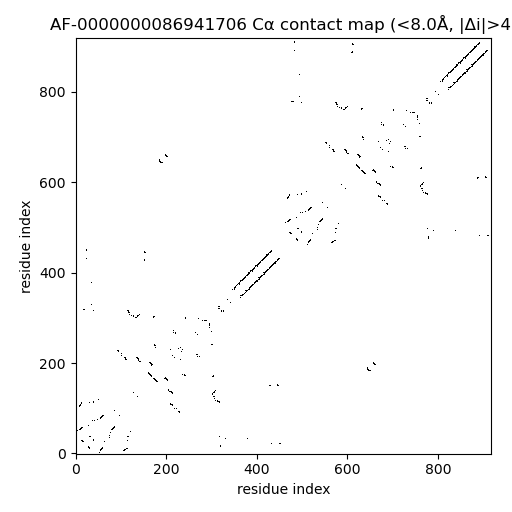7 SER B N 1
ATOM 4305 C CA . SER B 1 87 ? 8.219 41.75 4.312 1 84 87 SER B CA 1
ATOM 4306 C C . SER B 1 87 ? 7.625 42.156 2.963 1 84 87 SER B C 1
ATOM 4308 O O . SER B 1 87 ? 6.523 41.719 2.617 1 84 87 SER B O 1
ATOM 4310 N N . GLU B 1 88 ? 8.289 42.906 2.238 1 83.25 88 GLU B N 1
ATOM 4311 C CA . GLU B 1 88 ? 7.77 43.438 0.982 1 83.25 88 GLU B CA 1
ATOM 4312 C C . GLU B 1 88 ? 7.934 42.438 -0.155 1 83.25 88 GLU B C 1
ATOM 4314 O O . GLU B 1 88 ? 7.289 42.562 -1.198 1 83.25 88 GLU B O 1
ATOM 4319 N N . GLU B 1 89 ? 8.781 41.438 0.143 1 81.44 89 GLU B N 1
ATOM 4320 C CA . GLU B 1 89 ? 9.016 40.406 -0.862 1 81.44 89 GLU B CA 1
ATOM 4321 C C . GLU B 1 89 ? 8.312 39.125 -0.48 1 81.44 89 GLU B C 1
ATOM 4323 O O . GLU B 1 89 ? 8.18 38.812 0.705 1 81.44 89 GLU B O 1
ATOM 4328 N N . ASP B 1 90 ? 7.703 38.531 -1.423 1 81.31 90 ASP B N 1
ATOM 4329 C CA . ASP B 1 90 ? 7.043 37.25 -1.194 1 81.31 90 ASP B CA 1
ATOM 4330 C C . ASP B 1 90 ? 7.996 36.094 -1.466 1 81.31 90 ASP B C 1
ATOM 4332 O O . ASP B 1 90 ? 7.867 35.406 -2.477 1 81.31 90 ASP B O 1
ATOM 4336 N N . TRP B 1 91 ? 8.852 35.844 -0.46 1 87.31 91 TRP B N 1
ATOM 4337 C CA . TRP B 1 91 ? 9.82 34.781 -0.603 1 87.31 91 TRP B CA 1
ATOM 4338 C C . TRP B 1 91 ? 9.18 33.406 -0.321 1 87.31 91 TRP B C 1
ATOM 4340 O O . TRP B 1 91 ? 8.414 33.281 0.636 1 87.31 91 TRP B O 1
ATOM 4350 N N . GLY B 1 92 ? 9.5 32.469 -1.163 1 90.69 92 GLY B N 1
ATOM 4351 C CA . GLY B 1 92 ? 9.125 31.094 -0.868 1 90.69 92 GLY B CA 1
ATOM 4352 C C . GLY B 1 92 ? 10.031 30.438 0.145 1 90.69 92 GLY B C 1
ATOM 4353 O O . GLY B 1 92 ? 10.984 31.047 0.629 1 90.69 92 GLY B O 1
ATOM 4354 N N . THR B 1 93 ? 9.703 29.25 0.508 1 93.12 93 THR B N 1
ATOM 4355 C CA . THR B 1 93 ? 10.453 28.516 1.521 1 93.12 93 THR B CA 1
ATOM 4356 C C . THR B 1 93 ? 11.867 28.203 1.033 1 93.12 93 THR B C 1
ATOM 4358 O O . THR B 1 93 ? 12.82 28.234 1.814 1 93.12 93 THR B O 1
ATOM 4361 N N . ALA B 1 94 ? 12.023 27.922 -0.231 1 94.31 94 ALA B N 1
ATOM 4362 C CA . ALA B 1 94 ? 13.352 27.656 -0.778 1 94.31 94 ALA B CA 1
ATOM 4363 C C . ALA B 1 94 ? 14.211 28.922 -0.774 1 94.31 94 ALA B C 1
ATOM 4365 O O . ALA B 1 94 ? 15.414 28.859 -0.493 1 94.31 94 ALA B O 1
ATOM 4366 N N . ASN B 1 95 ? 13.586 30.031 -1.057 1 93.06 95 ASN B N 1
ATOM 4367 C CA . ASN B 1 95 ? 14.289 31.312 -1 1 93.06 95 ASN B CA 1
ATOM 4368 C C . ASN B 1 95 ? 14.781 31.609 0.412 1 93.06 95 ASN B C 1
ATOM 4370 O O . ASN B 1 95 ? 15.898 32.094 0.59 1 93.06 95 ASN B O 1
ATOM 4374 N N . SER B 1 96 ? 13.914 31.344 1.359 1 93.31 96 SER B N 1
ATOM 4375 C CA . SER B 1 96 ? 14.281 31.547 2.758 1 93.31 96 SER B CA 1
ATOM 4376 C C . SER B 1 96 ? 15.492 30.703 3.137 1 93.31 96 SER B C 1
ATOM 4378 O O . SER B 1 96 ? 16.391 31.172 3.852 1 93.31 96 SER B O 1
ATOM 4380 N N . LEU B 1 97 ? 15.492 29.516 2.65 1 94 97 LEU B N 1
ATOM 4381 C CA . LEU B 1 97 ? 16.609 28.625 2.941 1 94 97 LEU B CA 1
ATOM 4382 C C . LEU B 1 97 ? 17.891 29.141 2.297 1 94 97 LEU B C 1
ATOM 4384 O O . LEU B 1 97 ? 18.969 29.031 2.887 1 94 97 LEU B O 1
ATOM 4388 N N . LYS B 1 98 ? 17.781 29.641 1.087 1 94.12 98 LYS B N 1
ATOM 4389 C CA . LYS B 1 98 ? 18.938 30.234 0.417 1 94.12 98 LYS B CA 1
ATOM 4390 C C . LYS B 1 98 ? 19.516 31.375 1.243 1 94.12 98 LYS B C 1
ATOM 4392 O O . LYS B 1 98 ? 20.75 31.516 1.344 1 94.12 98 LYS B O 1
ATOM 4397 N N . HIS B 1 99 ? 18.625 32.062 1.797 1 93.12 99 HIS B N 1
ATOM 4398 C CA . HIS B 1 99 ? 19.016 33.25 2.588 1 93.12 99 HIS B CA 1
ATOM 4399 C C . HIS B 1 99 ? 19.828 32.812 3.809 1 93.12 99 HIS B C 1
ATOM 4401 O O . HIS B 1 99 ? 20.703 33.562 4.25 1 93.12 99 HIS B O 1
ATOM 4407 N N . VAL B 1 100 ? 19.625 31.688 4.352 1 95.06 100 VAL B N 1
ATOM 4408 C CA . VAL B 1 100 ? 20.297 31.266 5.578 1 95.06 100 VAL B CA 1
ATOM 4409 C C . VAL B 1 100 ? 21.406 30.281 5.246 1 95.06 100 VAL B C 1
ATOM 4411 O O . VAL B 1 100 ? 22.125 29.828 6.137 1 95.06 100 VAL B O 1
ATOM 4414 N N . SER B 1 101 ? 21.672 30 4.039 1 94.75 101 SER B N 1
ATOM 4415 C CA . SER B 1 101 ? 22.547 28.922 3.59 1 94.75 101 SER B CA 1
ATOM 4416 C C . SER B 1 101 ? 23.969 29.109 4.109 1 94.75 101 SER B C 1
ATOM 4418 O O . SER B 1 101 ? 24.641 28.141 4.461 1 94.75 101 SER B O 1
ATOM 4420 N N . ALA B 1 102 ? 24.406 30.312 4.211 1 93.69 102 ALA B N 1
ATOM 4421 C CA . ALA B 1 102 ? 25.781 30.609 4.602 1 93.69 102 ALA B CA 1
ATOM 4422 C C . ALA B 1 102 ? 26.047 30.203 6.051 1 93.69 102 ALA B C 1
ATOM 4424 O O . ALA B 1 102 ? 27.188 29.984 6.445 1 93.69 102 ALA B O 1
ATOM 4425 N N . ARG B 1 103 ? 25.016 30.094 6.766 1 94.75 103 ARG B N 1
ATOM 4426 C CA . ARG B 1 103 ? 25.141 29.781 8.188 1 94.75 103 ARG B CA 1
ATOM 4427 C C . ARG B 1 103 ? 25.031 28.281 8.445 1 94.75 103 ARG B C 1
ATOM 4429 O O . ARG B 1 103 ? 25.219 27.828 9.57 1 94.75 103 ARG B O 1
ATOM 4436 N N . ILE B 1 104 ? 24.766 27.594 7.438 1 95.12 104 ILE B N 1
ATOM 4437 C CA . ILE B 1 104 ? 24.516 26.172 7.586 1 95.12 104 ILE B CA 1
ATOM 4438 C C . ILE B 1 104 ? 25.734 25.391 7.078 1 95.12 104 ILE B C 1
ATOM 4440 O O . ILE B 1 104 ? 26.141 25.547 5.926 1 95.12 104 ILE B O 1
ATOM 4444 N N . ASN B 1 105 ? 26.266 24.484 7.949 1 93.69 105 ASN B N 1
ATOM 4445 C CA . ASN B 1 105 ? 27.469 23.75 7.57 1 93.69 105 ASN B CA 1
ATOM 4446 C C . ASN B 1 105 ? 27.312 22.25 7.773 1 93.69 105 ASN B C 1
ATOM 4448 O O . ASN B 1 105 ? 28.25 21.484 7.574 1 93.69 105 ASN B O 1
ATOM 4452 N N . THR B 1 106 ? 26.203 21.812 8.203 1 94.81 106 THR B N 1
ATOM 4453 C CA . THR B 1 106 ? 25.875 20.406 8.406 1 94.81 106 THR B CA 1
ATOM 4454 C C . THR B 1 106 ? 24.562 20.047 7.703 1 94.81 106 THR B C 1
ATOM 4456 O O . THR B 1 106 ? 23.969 20.891 7.039 1 94.81 106 THR B O 1
ATOM 4459 N N . ASP B 1 107 ? 24.203 18.781 7.824 1 95.81 107 ASP B N 1
ATOM 4460 C CA . ASP B 1 107 ? 22.859 18.422 7.371 1 95.81 107 ASP B CA 1
ATOM 4461 C C . ASP B 1 107 ? 21.812 19.266 8.094 1 95.81 107 ASP B C 1
ATOM 4463 O O . ASP B 1 107 ? 22.078 19.828 9.156 1 95.81 107 ASP B O 1
ATOM 4467 N N . LEU B 1 108 ? 20.734 19.328 7.422 1 96.25 108 LEU B N 1
ATOM 4468 C CA . LEU B 1 108 ? 19.781 20.328 7.879 1 96.25 108 LEU B CA 1
ATOM 4469 C C . LEU B 1 108 ? 18.422 19.688 8.164 1 96.25 108 LEU B C 1
ATOM 4471 O O . LEU B 1 108 ? 18 18.766 7.453 1 96.25 108 LEU B O 1
ATOM 4475 N N . LEU B 1 109 ? 17.812 20.109 9.258 1 98.12 109 LEU B N 1
ATOM 4476 C CA . LEU B 1 109 ? 16.422 19.844 9.555 1 98.12 109 LEU B CA 1
ATOM 4477 C C . LEU B 1 109 ? 15.578 21.109 9.352 1 98.12 109 LEU B C 1
ATOM 4479 O O . LEU B 1 109 ? 15.828 22.125 10 1 98.12 109 LEU B O 1
ATOM 4483 N N . VAL B 1 110 ? 14.695 21.047 8.414 1 98.31 110 VAL B N 1
ATOM 4484 C CA . VAL B 1 110 ? 13.773 22.156 8.164 1 98.31 110 VAL B CA 1
ATOM 4485 C C . VAL B 1 110 ? 12.406 21.828 8.766 1 98.31 110 VAL B C 1
ATOM 4487 O O . VAL B 1 110 ? 11.859 20.75 8.523 1 98.31 110 VAL B O 1
ATOM 4490 N N . ILE B 1 111 ? 11.828 22.719 9.539 1 98.06 111 ILE B N 1
ATOM 4491 C CA . ILE B 1 111 ? 10.531 22.5 10.172 1 98.06 111 ILE B CA 1
ATOM 4492 C C . ILE B 1 111 ? 9.664 23.75 10.039 1 98.06 111 ILE B C 1
ATOM 4494 O O . ILE B 1 111 ? 10.156 24.875 10.156 1 98.06 111 ILE B O 1
ATOM 4498 N N . SER B 1 112 ? 8.414 23.438 9.789 1 96.56 112 SER B N 1
ATOM 4499 C CA . SER B 1 112 ? 7.469 24.547 9.75 1 96.56 112 SER B CA 1
ATOM 4500 C C . SER B 1 112 ? 7.164 25.062 11.148 1 96.56 112 SER B C 1
ATOM 4502 O O . SER B 1 112 ? 7.059 24.281 12.094 1 96.56 112 SER B O 1
ATOM 4504 N N . GLY B 1 113 ? 6.891 26.328 11.242 1 97.19 113 GLY B N 1
ATOM 4505 C CA . GLY B 1 113 ? 6.59 26.953 12.516 1 97.19 113 GLY B CA 1
ATOM 4506 C C . GLY B 1 113 ? 5.137 26.812 12.93 1 97.19 113 GLY B C 1
ATOM 4507 O O . GLY B 1 113 ? 4.742 27.25 14.008 1 97.19 113 GLY B O 1
ATOM 4508 N N . ASP B 1 114 ? 4.352 26.109 12.109 1 96.5 114 ASP B N 1
ATOM 4509 C CA . ASP B 1 114 ? 2.928 26 12.406 1 96.5 114 ASP B CA 1
ATOM 4510 C C . ASP B 1 114 ? 2.531 24.562 12.711 1 96.5 114 ASP B C 1
ATOM 4512 O O . ASP B 1 114 ? 1.35 24.203 12.664 1 96.5 114 ASP B O 1
ATOM 4516 N N . LEU B 1 115 ? 3.51 23.734 13.039 1 97.31 115 LEU B N 1
ATOM 4517 C CA . LEU B 1 115 ? 3.25 22.312 13.25 1 97.31 115 LEU B CA 1
ATOM 4518 C C . LEU B 1 115 ? 3.074 22.016 14.734 1 97.31 115 LEU B C 1
ATOM 4520 O O . LEU B 1 115 ? 3.883 22.438 15.562 1 97.31 115 LEU B O 1
ATOM 4524 N N . ILE B 1 116 ? 2.01 21.359 15.094 1 97.88 116 ILE B N 1
ATOM 4525 C CA . ILE B 1 116 ? 1.798 20.812 16.422 1 97.88 116 ILE B CA 1
ATOM 4526 C C . ILE B 1 116 ? 1.671 19.281 16.328 1 97.88 116 ILE B C 1
ATOM 4528 O O . ILE B 1 116 ? 0.767 18.766 15.672 1 97.88 116 ILE B O 1
ATOM 4532 N N . THR B 1 117 ? 2.559 18.578 16.953 1 97.88 117 THR B N 1
ATOM 4533 C CA . THR B 1 117 ? 2.516 17.125 16.859 1 97.88 117 THR B CA 1
ATOM 4534 C C . THR B 1 117 ? 3.205 16.484 18.062 1 97.88 117 THR B C 1
ATOM 4536 O O . THR B 1 117 ? 4.039 17.125 18.719 1 97.88 117 THR B O 1
ATOM 4539 N N . ASN B 1 118 ? 2.83 15.305 18.406 1 96.44 118 ASN B N 1
ATOM 4540 C CA . ASN B 1 118 ? 3.473 14.562 19.484 1 96.44 118 ASN B CA 1
ATOM 4541 C C . ASN B 1 118 ? 4.402 13.477 18.938 1 96.44 118 ASN B C 1
ATOM 4543 O O . ASN B 1 118 ? 4.738 12.523 19.641 1 96.44 118 ASN B O 1
ATOM 4547 N N . ILE B 1 119 ? 4.805 13.625 17.75 1 96.56 119 ILE B N 1
ATOM 4548 C CA . ILE B 1 119 ? 5.688 12.641 17.125 1 96.56 119 ILE B CA 1
ATOM 4549 C C . ILE B 1 119 ? 7.035 12.633 17.844 1 96.56 119 ILE B C 1
ATOM 4551 O O . ILE B 1 119 ? 7.441 13.641 18.422 1 96.56 119 ILE B O 1
ATOM 4555 N N . ASN B 1 120 ? 7.703 11.484 17.844 1 95.62 120 ASN B N 1
ATOM 4556 C CA . ASN B 1 120 ? 9.133 11.438 18.156 1 95.62 120 ASN B CA 1
ATOM 4557 C C . ASN B 1 120 ? 9.977 11.75 16.922 1 95.62 120 ASN B C 1
ATOM 4559 O O . ASN B 1 120 ? 10.211 10.875 16.078 1 95.62 120 ASN B O 1
ATOM 4563 N N . LEU B 1 121 ? 10.477 12.906 16.891 1 96.5 121 LEU B N 1
ATOM 4564 C CA . LEU B 1 121 ? 11.195 13.391 15.711 1 96.5 121 LEU B CA 1
ATOM 4565 C C . LEU B 1 121 ? 12.445 12.555 15.461 1 96.5 121 LEU B C 1
ATOM 4567 O O . LEU B 1 121 ? 12.977 12.531 14.352 1 96.5 121 LEU B O 1
ATOM 4571 N N . ASN B 1 122 ? 12.961 11.828 16.469 1 96.06 122 ASN B N 1
ATOM 4572 C CA . ASN B 1 122 ? 14.102 10.938 16.297 1 96.06 122 ASN B CA 1
ATOM 4573 C C . ASN B 1 122 ? 13.82 9.867 15.242 1 96.06 122 ASN B C 1
ATOM 4575 O O . ASN B 1 122 ? 14.734 9.406 14.562 1 96.06 122 ASN B O 1
ATOM 4579 N N . ASP B 1 123 ? 12.57 9.516 15.156 1 96.75 123 ASP B N 1
ATOM 4580 C CA . ASP B 1 123 ? 12.211 8.508 14.172 1 96.75 123 ASP B CA 1
ATOM 4581 C C . ASP B 1 123 ? 12.539 8.977 12.758 1 96.75 123 ASP B C 1
ATOM 4583 O O . ASP B 1 123 ? 13.016 8.188 11.938 1 96.75 123 ASP B O 1
ATOM 4587 N N . VAL B 1 124 ? 12.305 10.203 12.484 1 97.5 124 VAL B N 1
ATOM 4588 C CA . VAL B 1 124 ? 12.578 10.789 11.18 1 97.5 124 VAL B CA 1
ATOM 4589 C C . VAL B 1 124 ? 14.094 10.883 10.961 1 97.5 124 VAL B C 1
ATOM 4591 O O . VAL B 1 124 ? 14.594 10.516 9.898 1 97.5 124 VAL B O 1
ATOM 4594 N N . LEU B 1 125 ? 14.812 11.344 11.969 1 97.31 125 LEU B N 1
ATOM 4595 C CA . LEU B 1 125 ? 16.266 11.484 11.891 1 97.31 125 LEU B CA 1
ATOM 4596 C C . LEU B 1 125 ? 16.938 10.133 11.711 1 97.31 125 LEU B C 1
ATOM 4598 O O . LEU B 1 125 ? 17.859 9.992 10.914 1 97.31 125 LEU B O 1
ATOM 4602 N N . ASN B 1 126 ? 16.438 9.172 12.438 1 96.75 126 ASN B N 1
ATOM 4603 C CA . ASN B 1 126 ? 17 7.82 12.344 1 96.75 126 ASN B CA 1
ATOM 4604 C C . ASN B 1 126 ? 16.781 7.223 10.953 1 96.75 126 ASN B C 1
ATOM 4606 O O . ASN B 1 126 ? 17.672 6.547 10.422 1 96.75 126 ASN B O 1
ATOM 4610 N N . LEU B 1 127 ? 15.641 7.441 10.445 1 96.44 127 LEU B N 1
ATOM 4611 C CA . LEU B 1 127 ? 15.367 6.973 9.094 1 96.44 127 LEU B CA 1
ATOM 4612 C C . LEU B 1 127 ? 16.344 7.602 8.102 1 96.44 127 LEU B C 1
ATOM 4614 O O . LEU B 1 127 ? 16.859 6.914 7.219 1 96.44 127 LEU B O 1
ATOM 4618 N N . HIS B 1 128 ? 16.594 8.836 8.211 1 96.5 128 HIS B N 1
ATOM 4619 C CA . HIS B 1 128 ? 17.516 9.57 7.363 1 96.5 128 HIS B CA 1
ATOM 4620 C C . HIS B 1 128 ? 18.922 9 7.469 1 96.5 128 HIS B C 1
ATOM 4622 O O . HIS B 1 128 ? 19.578 8.742 6.453 1 96.5 128 HIS B O 1
ATOM 4628 N N . ARG B 1 129 ? 19.344 8.711 8.711 1 94.69 129 ARG B N 1
ATOM 4629 C CA . ARG B 1 129 ? 20.672 8.18 8.992 1 94.69 129 ARG B CA 1
ATOM 4630 C C . ARG B 1 129 ? 20.812 6.758 8.461 1 94.69 129 ARG B C 1
ATOM 4632 O O . ARG B 1 129 ? 21.797 6.434 7.805 1 94.69 129 ARG B O 1
ATOM 4639 N N . LYS B 1 130 ? 19.812 5.984 8.789 1 93.44 130 LYS B N 1
ATOM 4640 C CA . LYS B 1 130 ? 19.828 4.559 8.477 1 93.44 130 LYS B CA 1
ATOM 4641 C C . LYS B 1 130 ? 20.078 4.332 6.984 1 93.44 130 LYS B C 1
ATOM 4643 O O . LYS B 1 130 ? 20.812 3.426 6.602 1 93.44 130 LYS B O 1
ATOM 4648 N N . HIS B 1 131 ? 19.531 5.184 6.16 1 92.38 131 HIS B N 1
ATOM 4649 C CA . HIS B 1 131 ? 19.594 4.949 4.723 1 92.38 131 HIS B CA 1
ATOM 4650 C C . HIS B 1 131 ? 20.469 5.973 4.027 1 92.38 131 HIS B C 1
ATOM 4652 O O . HIS B 1 131 ? 20.5 6.047 2.797 1 92.38 131 HIS B O 1
ATOM 4658 N N . ASP B 1 132 ? 21.156 6.824 4.852 1 92.31 132 ASP B N 1
ATOM 4659 C CA . ASP B 1 132 ? 21.953 7.895 4.277 1 92.31 132 ASP B CA 1
ATOM 4660 C C . ASP B 1 132 ? 21.188 8.641 3.189 1 92.31 132 ASP B C 1
ATOM 4662 O O . ASP B 1 132 ? 21.672 8.781 2.062 1 92.31 132 ASP B O 1
ATOM 4666 N N . ALA B 1 133 ? 19.969 9.008 3.51 1 95.19 133 ALA B N 1
ATOM 4667 C CA . ALA B 1 133 ? 19.047 9.641 2.578 1 95.19 133 ALA B CA 1
ATOM 4668 C C . ALA B 1 133 ? 19.484 11.062 2.24 1 95.19 133 ALA B C 1
ATOM 4670 O O . ALA B 1 133 ? 20.141 11.719 3.051 1 95.19 133 ALA B O 1
ATOM 4671 N N . CYS B 1 134 ? 19.203 11.477 1.044 1 95.38 134 CYS B N 1
ATOM 4672 C CA . CYS B 1 134 ? 19.453 12.875 0.72 1 95.38 134 CYS B CA 1
ATOM 4673 C C . CYS B 1 134 ? 18.344 13.766 1.252 1 95.38 134 CYS B C 1
ATOM 4675 O O . CYS B 1 134 ? 18.594 14.891 1.682 1 95.38 134 CYS B O 1
ATOM 4677 N N . VAL B 1 135 ? 17.094 13.18 1.2 1 97.44 135 VAL B N 1
ATOM 4678 C CA . VAL B 1 135 ? 15.953 13.891 1.755 1 97.44 135 VAL B CA 1
ATOM 4679 C C . VAL B 1 135 ? 15.031 12.914 2.48 1 97.44 135 VAL B C 1
ATOM 4681 O O . VAL B 1 135 ? 14.797 11.805 2.004 1 97.44 135 VAL B O 1
ATOM 4684 N N . THR B 1 136 ? 14.562 13.242 3.629 1 98.44 136 THR B N 1
ATOM 4685 C CA . THR B 1 136 ? 13.539 12.523 4.375 1 98.44 136 THR B CA 1
ATOM 4686 C C . THR B 1 136 ? 12.391 13.453 4.766 1 98.44 136 THR B C 1
ATOM 4688 O O . THR B 1 136 ? 12.617 14.508 5.359 1 98.44 136 THR B O 1
ATOM 4691 N N . SER B 1 137 ? 11.219 13.078 4.375 1 98.44 137 SER B N 1
ATOM 4692 C CA . SER B 1 137 ? 10.031 13.883 4.641 1 98.44 137 SER B CA 1
ATOM 4693 C C . SER B 1 137 ? 9.133 13.219 5.676 1 98.44 137 SER B C 1
ATOM 4695 O O . SER B 1 137 ? 9.148 12 5.832 1 98.44 137 SER B O 1
ATOM 4697 N N . LEU B 1 138 ? 8.375 14.055 6.379 1 98.5 138 LEU B N 1
ATOM 4698 C CA . LEU B 1 138 ? 7.422 13.578 7.375 1 98.5 138 LEU B CA 1
ATOM 4699 C C . LEU B 1 138 ? 5.988 13.836 6.922 1 98.5 138 LEU B C 1
ATOM 4701 O O . LEU B 1 138 ? 5.637 14.961 6.574 1 98.5 138 LEU B O 1
ATOM 4705 N N . PHE B 1 139 ? 5.223 12.75 6.852 1 97.62 139 PHE B N 1
ATOM 4706 C CA . PHE B 1 139 ? 3.801 12.82 6.535 1 97.62 139 PHE B CA 1
ATOM 4707 C C . PHE B 1 139 ? 2.969 12.211 7.652 1 97.62 139 PHE B C 1
ATOM 4709 O O . PHE B 1 139 ? 3.439 11.328 8.375 1 97.62 139 PHE B O 1
ATOM 4716 N N . PHE B 1 140 ? 1.736 12.727 7.785 1 96.5 140 PHE B N 1
ATOM 4717 C CA . PHE B 1 140 ? 0.822 12.141 8.758 1 96.5 140 PHE B CA 1
ATOM 4718 C C . PHE B 1 140 ? -0.431 11.609 8.07 1 96.5 140 PHE B C 1
ATOM 4720 O O . PHE B 1 140 ? -0.954 12.242 7.148 1 96.5 140 PHE B O 1
ATOM 4727 N N . ASN B 1 141 ? -0.824 10.422 8.516 1 91.88 141 ASN B N 1
ATOM 4728 C CA . ASN B 1 141 ? -2.047 9.805 8.016 1 91.88 141 ASN B CA 1
ATOM 4729 C C . ASN B 1 141 ? -3.219 10.023 8.969 1 91.88 141 ASN B C 1
ATOM 4731 O O . ASN B 1 141 ? -3.814 9.07 9.461 1 91.88 141 ASN B O 1
ATOM 4735 N N . ASN B 1 142 ? -3.629 11.227 9.211 1 81.75 142 ASN B N 1
ATOM 4736 C CA . ASN B 1 142 ? -4.645 11.555 10.203 1 81.75 142 ASN B CA 1
ATOM 4737 C C . ASN B 1 142 ? -6.055 11.391 9.641 1 81.75 142 ASN B C 1
ATOM 4739 O O . ASN B 1 142 ? -7.035 11.477 10.383 1 81.75 142 ASN B O 1
ATOM 4743 N N . GLY B 1 143 ? -6.164 11.023 8.398 1 76.06 143 GLY B N 1
ATOM 4744 C CA . GLY B 1 143 ? -7.5 10.93 7.836 1 76.06 143 GLY B CA 1
ATOM 4745 C C . GLY B 1 143 ? -8.133 12.281 7.566 1 76.06 143 GLY B C 1
ATOM 4746 O O . GLY B 1 143 ? -7.457 13.312 7.625 1 76.06 143 GLY B O 1
ATOM 4747 N N . PRO B 1 144 ? -9.391 12.234 7.281 1 72.31 144 PRO B N 1
ATOM 4748 C CA . PRO B 1 144 ? -10.094 13.5 7.047 1 72.31 144 PRO B CA 1
ATOM 4749 C C . PRO B 1 144 ? -10.258 14.328 8.32 1 72.31 144 PRO B C 1
ATOM 4751 O O . PRO B 1 144 ? -10.43 13.766 9.406 1 72.31 144 PRO B O 1
ATOM 4754 N N . GLU B 1 145 ? -10.039 15.547 8.055 1 76.12 145 GLU B N 1
ATOM 4755 C CA . GLU B 1 145 ? -10.242 16.453 9.188 1 76.12 145 GLU B CA 1
ATOM 4756 C C . GLU B 1 145 ? -11.648 16.312 9.758 1 76.12 145 GLU B C 1
ATOM 4758 O O . GLU B 1 145 ? -12.625 16.188 9.008 1 76.12 145 GLU B O 1
ATOM 4763 N N . GLU B 1 146 ? -11.742 16.297 11.055 1 79.38 146 GLU B N 1
ATOM 4764 C CA . GLU B 1 146 ? -13.031 16.266 11.734 1 79.38 146 GLU B CA 1
ATOM 4765 C C . GLU B 1 146 ? -13.859 17.5 11.406 1 79.38 146 GLU B C 1
ATOM 4767 O O . GLU B 1 146 ? -13.336 18.609 11.359 1 79.38 146 GLU B O 1
ATOM 4772 N N . TRP B 1 147 ? -15.086 17.25 11.109 1 80.56 147 TRP B N 1
ATOM 4773 C CA . TRP B 1 147 ? -15.969 18.375 10.844 1 80.56 147 TRP B CA 1
ATOM 4774 C C . TRP B 1 147 ? -16.25 19.156 12.125 1 80.56 147 TRP B C 1
ATOM 4776 O O . TRP B 1 147 ? -16.5 18.562 13.18 1 80.56 147 TRP B O 1
ATOM 4786 N N . ILE B 1 148 ? -16.125 20.469 12 1 85.5 148 ILE B N 1
ATOM 4787 C CA . ILE B 1 148 ? -16.469 21.359 13.102 1 85.5 148 ILE B CA 1
ATOM 4788 C C . ILE B 1 148 ? -17.078 22.656 12.562 1 85.5 148 ILE B C 1
ATOM 4790 O O . ILE B 1 148 ? -16.641 23.156 11.531 1 85.5 148 ILE B O 1
ATOM 4794 N N . GLU B 1 149 ? -18.109 23 13.227 1 90.75 149 GLU B N 1
ATOM 4795 C CA . GLU B 1 149 ? -18.688 24.297 12.852 1 90.75 149 GLU B CA 1
ATOM 4796 C C . GLU B 1 149 ? -17.719 25.438 13.156 1 90.75 149 GLU B C 1
ATOM 4798 O O . GLU B 1 149 ? -17.234 25.562 14.281 1 90.75 149 GLU B O 1
ATOM 4803 N N . LEU B 1 150 ? -17.422 26.25 12.133 1 92.19 150 LEU B N 1
ATOM 4804 C CA . LEU B 1 150 ? -16.359 27.25 12.266 1 92.19 150 LEU B CA 1
ATOM 4805 C C . LEU B 1 150 ? -16.953 28.641 12.477 1 92.19 150 LEU B C 1
ATOM 4807 O O . LEU B 1 150 ? -18.047 28.938 12.008 1 92.19 150 LEU B O 1
ATOM 4811 N N . PRO B 1 151 ? -16.188 29.453 13.18 1 93.81 151 PRO B N 1
ATOM 4812 C CA . PRO B 1 151 ? -16.578 30.875 13.242 1 93.81 151 PRO B CA 1
ATOM 4813 C C . PRO B 1 151 ? -16.359 31.609 11.922 1 93.81 151 PRO B C 1
ATOM 4815 O O . PRO B 1 151 ? -15.508 31.203 11.125 1 93.81 151 PRO B O 1
ATOM 4818 N N . GLY B 1 152 ? -17.109 32.656 11.797 1 90.81 152 GLY B N 1
ATOM 4819 C CA . GLY B 1 152 ? -17 33.438 10.578 1 90.81 152 GLY B CA 1
ATOM 4820 C C . GLY B 1 152 ? -17.938 33 9.484 1 90.81 152 GLY B C 1
ATOM 4821 O O . GLY B 1 152 ? -18.75 32.062 9.695 1 90.81 152 GLY B O 1
ATOM 4822 N N . PRO B 1 153 ? -17.859 33.625 8.398 1 87.56 153 PRO B N 1
ATOM 4823 C CA . PRO B 1 153 ? -18.719 33.25 7.277 1 87.56 153 PRO B CA 1
ATOM 4824 C C . PRO B 1 153 ? -18.359 31.875 6.695 1 87.56 153 PRO B C 1
ATOM 4826 O O . PRO B 1 153 ? -17.203 31.453 6.781 1 87.56 153 PRO B O 1
ATOM 4829 N N . LYS B 1 154 ? -19.406 31.234 6.195 1 81.19 154 LYS B N 1
ATOM 4830 C CA . LYS B 1 154 ? -19.203 29.906 5.613 1 81.19 154 LYS B CA 1
ATOM 4831 C C . LYS B 1 154 ? -18.297 29.984 4.383 1 81.19 154 LYS B C 1
ATOM 4833 O O . LYS B 1 154 ? -18.469 30.875 3.537 1 81.19 154 LYS B O 1
ATOM 4838 N N . THR B 1 155 ? -17.203 29.344 4.52 1 74.88 155 THR B N 1
ATOM 4839 C CA . THR B 1 155 ? -16.312 29.281 3.371 1 74.88 155 THR B CA 1
ATOM 4840 C C . THR B 1 155 ? -16.141 27.844 2.896 1 74.88 155 THR B C 1
ATOM 4842 O O . THR B 1 155 ? -16.203 26.906 3.699 1 74.88 155 THR B O 1
ATOM 4845 N N . LYS B 1 156 ? -16.281 27.656 1.601 1 64.56 156 LYS B N 1
ATOM 4846 C CA . LYS B 1 156 ? -16.016 26.344 1.015 1 64.56 156 LYS B CA 1
ATOM 4847 C C . LYS B 1 156 ? -14.547 26.203 0.638 1 64.56 156 LYS B C 1
ATOM 4849 O O . LYS B 1 156 ? -14.031 26.953 -0.187 1 64.56 156 LYS B O 1
ATOM 4854 N N . SER B 1 157 ? -13.695 25.781 1.453 1 65.62 157 SER B N 1
ATOM 4855 C CA . SER B 1 157 ? -12.305 25.594 1.032 1 65.62 157 SER B CA 1
ATOM 4856 C C . SER B 1 157 ? -12 24.141 0.742 1 65.62 157 SER B C 1
ATOM 4858 O O . SER B 1 157 ? -12.414 23.25 1.489 1 65.62 157 SER B O 1
ATOM 4860 N N . LYS B 1 158 ? -11.531 23.891 -0.55 1 69.69 158 LYS B N 1
ATOM 4861 C CA . LYS B 1 158 ? -11.062 22.547 -0.883 1 69.69 158 LYS B CA 1
ATOM 4862 C C . LYS B 1 158 ? -9.578 22.391 -0.576 1 69.69 158 LYS B C 1
ATOM 4864 O O . LYS B 1 158 ? -8.75 23.156 -1.077 1 69.69 158 LYS B O 1
ATOM 4869 N N . PRO B 1 159 ? -9.305 21.406 0.326 1 72.19 159 PRO B N 1
ATOM 4870 C CA . PRO B 1 159 ? -7.887 21.25 0.653 1 72.19 159 PRO B CA 1
ATOM 4871 C C . PRO B 1 159 ? -7.07 20.703 -0.518 1 72.19 159 PRO B C 1
ATOM 4873 O O . PRO B 1 159 ? -7.586 19.922 -1.321 1 72.19 159 PRO B O 1
ATOM 4876 N N . ASP B 1 160 ? -5.844 21.328 -0.674 1 75.12 160 ASP B N 1
ATOM 4877 C CA . ASP B 1 160 ? -4.895 20.781 -1.634 1 75.12 160 ASP B CA 1
ATOM 4878 C C . ASP B 1 160 ? -4.434 19.391 -1.203 1 75.12 160 ASP B C 1
ATOM 4880 O O . ASP B 1 160 ? -4.219 19.141 -0.015 1 75.12 160 ASP B O 1
ATOM 4884 N N . ARG B 1 161 ? -4.449 18.531 -2.193 1 85.88 161 ARG B N 1
ATOM 4885 C CA . ARG B 1 161 ? -4.008 17.172 -1.889 1 85.88 161 ARG B CA 1
ATOM 4886 C C . ARG B 1 161 ? -2.77 16.797 -2.701 1 85.88 161 ARG B C 1
ATOM 4888 O O . ARG B 1 161 ? -2.596 17.281 -3.826 1 85.88 161 ARG B O 1
ATOM 4895 N N . ASP B 1 162 ? -1.912 16.125 -2.01 1 92.38 162 ASP B N 1
ATOM 4896 C CA . ASP B 1 162 ? -0.733 15.586 -2.686 1 92.38 162 ASP B CA 1
ATOM 4897 C C . ASP B 1 162 ? -0.835 14.07 -2.855 1 92.38 162 ASP B C 1
ATOM 4899 O O . ASP B 1 162 ? -1.459 13.391 -2.039 1 92.38 162 ASP B O 1
ATOM 4903 N N . LEU B 1 163 ? -0.346 13.664 -3.963 1 94.62 163 LEU B N 1
ATOM 4904 C CA . LEU B 1 163 ? -0.167 12.234 -4.172 1 94.62 163 LEU B CA 1
ATOM 4905 C C . LEU B 1 163 ? 1.222 11.789 -3.727 1 94.62 163 LEU B C 1
ATOM 4907 O O . LEU B 1 163 ? 2.23 12.273 -4.242 1 94.62 163 LEU B O 1
ATOM 4911 N N . VAL B 1 164 ? 1.227 10.922 -2.76 1 97.06 164 VAL B N 1
ATOM 4912 C CA . VAL B 1 164 ? 2.475 10.43 -2.186 1 97.06 164 VAL B CA 1
ATOM 4913 C C . VAL B 1 164 ? 2.596 8.93 -2.42 1 97.06 164 VAL B C 1
ATOM 4915 O O . VAL B 1 164 ? 1.719 8.156 -2.02 1 97.06 164 VAL B O 1
ATOM 4918 N N . CYS B 1 165 ? 3.625 8.531 -3.113 1 96.94 165 CYS B N 1
ATOM 4919 C CA . CYS B 1 165 ? 3.857 7.113 -3.359 1 96.94 165 CYS B CA 1
ATOM 4920 C C . CYS B 1 165 ? 5.105 6.629 -2.631 1 96.94 165 CYS B C 1
ATOM 4922 O O . CYS B 1 165 ? 6.168 7.238 -2.744 1 96.94 165 CYS B O 1
ATOM 4924 N N . ILE B 1 166 ? 4.953 5.535 -1.923 1 97.31 166 ILE B N 1
ATOM 4925 C CA . ILE B 1 166 ? 6.035 5.02 -1.094 1 97.31 166 ILE B CA 1
ATOM 4926 C C . ILE B 1 166 ? 6.207 3.523 -1.345 1 97.31 166 ILE B C 1
ATOM 4928 O O . ILE B 1 166 ? 5.227 2.799 -1.518 1 97.31 166 ILE B O 1
ATOM 4932 N N . ASP B 1 167 ? 7.48 3.129 -1.416 1 95.06 167 ASP B N 1
ATOM 4933 C CA . ASP B 1 167 ? 7.762 1.696 -1.446 1 95.06 167 ASP B CA 1
ATOM 4934 C C . ASP B 1 167 ? 7.406 1.038 -0.115 1 95.06 167 ASP B C 1
ATOM 4936 O O . ASP B 1 167 ? 7.91 1.441 0.936 1 95.06 167 ASP B O 1
ATOM 4940 N N . LYS B 1 168 ? 6.574 0.049 -0.151 1 89 168 LYS B N 1
ATOM 4941 C CA . LYS B 1 168 ? 6.074 -0.585 1.064 1 89 168 LYS B CA 1
ATOM 4942 C C . LYS B 1 168 ? 7.203 -1.246 1.849 1 89 168 LYS B C 1
ATOM 4944 O O . LYS B 1 168 ? 7.191 -1.251 3.08 1 89 168 LYS B O 1
ATOM 4949 N N . GLU B 1 169 ? 8.141 -1.724 1.248 1 87.19 169 GLU B N 1
ATOM 4950 C CA . GLU B 1 169 ? 9.188 -2.518 1.892 1 87.19 169 GLU B CA 1
ATOM 4951 C C . GLU B 1 169 ? 10.234 -1.622 2.545 1 87.19 169 GLU B C 1
ATOM 4953 O O . GLU B 1 169 ? 10.688 -1.896 3.658 1 87.19 169 GLU B O 1
ATOM 4958 N N . THR B 1 170 ? 10.656 -0.509 1.937 1 89.94 170 THR B N 1
ATOM 4959 C CA . THR B 1 170 ? 11.812 0.259 2.387 1 89.94 170 THR B CA 1
ATOM 4960 C C . THR B 1 170 ? 11.383 1.635 2.889 1 89.94 170 THR B C 1
ATOM 4962 O O . THR B 1 170 ? 12.18 2.355 3.494 1 89.94 170 THR B O 1
ATOM 4965 N N . GLU B 1 171 ? 10.203 2.152 2.639 1 93.75 171 GLU B N 1
ATOM 4966 C CA . GLU B 1 171 ? 9.695 3.48 2.977 1 93.75 171 GLU B CA 1
ATOM 4967 C C . GLU B 1 171 ? 10.289 4.547 2.064 1 93.75 171 GLU B C 1
ATOM 4969 O O . GLU B 1 171 ? 10.289 5.734 2.402 1 93.75 171 GLU B O 1
ATOM 4974 N N . ARG B 1 172 ? 10.891 4.113 0.971 1 96.31 172 ARG B N 1
ATOM 4975 C CA . ARG B 1 172 ? 11.422 5.043 -0.019 1 96.31 172 ARG B CA 1
ATOM 4976 C C . ARG B 1 172 ? 10.305 5.871 -0.648 1 96.31 172 ARG B C 1
ATOM 4978 O O . ARG B 1 172 ? 9.266 5.332 -1.031 1 96.31 172 ARG B O 1
ATOM 4985 N N . LEU B 1 173 ? 10.461 7.164 -0.558 1 97.88 173 LEU B N 1
ATOM 4986 C CA . LEU B 1 173 ? 9.555 8.07 -1.264 1 97.88 173 LEU B CA 1
ATOM 4987 C C . LEU B 1 173 ? 9.859 8.078 -2.758 1 97.88 173 LEU B C 1
ATOM 4989 O O . LEU B 1 173 ? 10.867 8.648 -3.186 1 97.88 173 LEU B O 1
ATOM 4993 N N . VAL B 1 174 ? 8.961 7.543 -3.613 1 96.81 174 VAL B N 1
ATOM 4994 C CA . VAL B 1 174 ? 9.367 7.254 -4.984 1 96.81 174 VAL B CA 1
ATOM 4995 C C . VAL B 1 174 ? 8.594 8.148 -5.953 1 96.81 174 VAL B C 1
ATOM 4997 O O . VAL B 1 174 ? 8.961 8.266 -7.125 1 96.81 174 VAL B O 1
ATOM 5000 N N . PHE B 1 175 ? 7.586 8.734 -5.5 1 96.31 175 PHE B N 1
ATOM 5001 C CA . PHE B 1 175 ? 6.785 9.633 -6.324 1 96.31 175 PHE B CA 1
ATOM 5002 C C . PHE B 1 175 ? 6.062 10.664 -5.461 1 96.31 175 PHE B C 1
ATOM 5004 O O . PHE B 1 175 ? 5.551 10.328 -4.387 1 96.31 175 PHE B O 1
ATOM 5011 N N . LEU B 1 176 ? 6.062 11.883 -5.852 1 96.56 176 LEU B N 1
ATOM 5012 C CA . LEU B 1 176 ? 5.422 13 -5.172 1 96.56 176 LEU B CA 1
ATOM 5013 C C . LEU B 1 176 ? 4.906 14.023 -6.172 1 96.56 176 LEU B C 1
ATOM 5015 O O . LEU B 1 176 ? 5.68 14.547 -6.984 1 96.56 176 LEU B O 1
ATOM 5019 N N . ALA B 1 177 ? 3.613 14.266 -6.105 1 93.56 177 ALA B N 1
ATOM 5020 C CA . ALA B 1 177 ? 3.01 15.242 -7.008 1 93.56 177 ALA B CA 1
ATOM 5021 C C . ALA B 1 177 ? 1.743 15.844 -6.402 1 93.56 177 ALA B C 1
ATOM 5023 O O . ALA B 1 177 ? 1.123 15.234 -5.523 1 93.56 177 ALA B O 1
ATOM 5024 N N . SER B 1 178 ? 1.453 17.062 -6.836 1 90.38 178 SER B N 1
ATOM 5025 C CA . SER B 1 178 ? 0.165 17.641 -6.465 1 90.38 178 SER B CA 1
ATOM 5026 C C . SER B 1 178 ? -0.984 16.922 -7.176 1 90.38 178 SER B C 1
ATOM 5028 O O . SER B 1 178 ? -0.883 16.609 -8.359 1 90.38 178 SER B O 1
ATOM 5030 N N . ALA B 1 179 ? -2.021 16.625 -6.449 1 85.88 179 ALA B N 1
ATOM 5031 C CA . ALA B 1 179 ? -3.184 15.992 -7.059 1 85.88 179 ALA B CA 1
ATOM 5032 C C . ALA B 1 179 ? -3.764 16.859 -8.18 1 85.88 179 ALA B C 1
ATOM 5034 O O . ALA B 1 179 ? -4.324 16.328 -9.141 1 85.88 179 ALA B O 1
ATOM 5035 N N . SER B 1 180 ? -3.59 18.125 -8.062 1 84.94 180 SER B N 1
ATOM 5036 C CA . SER B 1 180 ? -4.141 19.078 -9.031 1 84.94 180 SER B CA 1
ATOM 5037 C C . SER B 1 180 ? -3.424 18.969 -10.375 1 84.94 180 SER B C 1
ATOM 5039 O O . SER B 1 180 ? -3.914 19.469 -11.391 1 84.94 180 SER B O 1
ATOM 5041 N N . ASP B 1 181 ? -2.303 18.328 -10.336 1 87.31 181 ASP B N 1
ATOM 5042 C CA . ASP B 1 181 ? -1.534 18.188 -11.57 1 87.31 181 ASP B CA 1
ATOM 5043 C C . ASP B 1 181 ? -2.172 17.156 -12.492 1 87.31 181 ASP B C 1
ATOM 5045 O O . ASP B 1 181 ? -1.81 17.047 -13.672 1 87.31 181 ASP B O 1
ATOM 5049 N N . PHE B 1 182 ? -3.137 16.422 -11.891 1 90 182 PHE B N 1
ATOM 5050 C CA . PHE B 1 182 ? -3.75 15.352 -12.656 1 90 182 PHE B CA 1
ATOM 5051 C C . PHE B 1 182 ? -5.219 15.648 -12.93 1 90 182 PHE B C 1
ATOM 5053 O O . PHE B 1 182 ? -5.926 16.172 -12.062 1 90 182 PHE B O 1
ATOM 5060 N N . GLU B 1 183 ? -5.664 15.398 -14.047 1 89.44 183 GLU B N 1
ATOM 5061 C CA . GLU B 1 183 ? -7.059 15.648 -14.414 1 89.44 183 GLU B CA 1
ATOM 5062 C C . GLU B 1 183 ? -7.895 14.383 -14.289 1 89.44 183 GLU B C 1
ATOM 5064 O O . GLU B 1 183 ? -8.25 13.961 -13.188 1 89.44 183 GLU B O 1
ATOM 5069 N N . GLU B 1 184 ? -7.891 13.484 -15.352 1 90 184 GLU B N 1
ATOM 5070 C CA . GLU B 1 184 ? -8.766 12.32 -15.359 1 90 184 GLU B CA 1
ATOM 5071 C C . GLU B 1 184 ? -8.039 11.078 -14.859 1 90 184 GLU B C 1
ATOM 5073 O O . GLU B 1 184 ? -8.648 10.188 -14.258 1 90 184 GLU B O 1
ATOM 5078 N N . ASN B 1 185 ? -6.781 11.117 -15.094 1 93.06 185 ASN B N 1
ATOM 5079 C CA . ASN B 1 185 ? -5.984 9.953 -14.727 1 93.06 185 ASN B CA 1
ATOM 5080 C C . ASN B 1 185 ? -4.703 10.359 -14 1 93.06 185 ASN B C 1
ATOM 5082 O O . ASN B 1 185 ? -4.184 11.453 -14.211 1 93.06 185 ASN B O 1
ATOM 5086 N N . VAL B 1 186 ? -4.348 9.547 -13.109 1 93.19 186 VAL B N 1
ATOM 5087 C CA . VAL B 1 186 ? -3.037 9.664 -12.469 1 93.19 186 VAL B CA 1
ATOM 5088 C C . VAL B 1 186 ? -2.012 8.836 -13.242 1 93.19 186 VAL B C 1
ATOM 5090 O O . VAL B 1 186 ? -2.246 7.66 -13.539 1 93.19 186 VAL B O 1
ATOM 5093 N N . THR B 1 187 ? -0.926 9.445 -13.586 1 93.56 187 THR B N 1
ATOM 5094 C CA . THR B 1 187 ? 0.124 8.781 -14.352 1 93.56 187 THR B CA 1
ATOM 5095 C C . THR B 1 187 ? 1.382 8.602 -13.508 1 93.56 187 THR B C 1
ATOM 5097 O O . THR B 1 187 ? 1.899 9.57 -12.945 1 93.56 187 THR B O 1
ATOM 5100 N N . ILE B 1 188 ? 1.851 7.383 -13.406 1 92.69 188 ILE B N 1
ATOM 5101 C CA . ILE B 1 188 ? 3.092 7.078 -12.703 1 92.69 188 ILE B CA 1
ATOM 5102 C C . ILE B 1 188 ? 4.07 6.398 -13.656 1 92.69 188 ILE B C 1
ATOM 5104 O O . ILE B 1 188 ? 3.668 5.602 -14.508 1 92.69 188 ILE B O 1
ATOM 5108 N N . PRO B 1 189 ? 5.348 6.695 -13.547 1 92.75 189 PRO B N 1
ATOM 5109 C CA . PRO B 1 189 ? 6.328 6.043 -14.414 1 92.75 189 PRO B CA 1
ATOM 5110 C C . PRO B 1 189 ? 6.316 4.52 -14.281 1 92.75 189 PRO B C 1
ATOM 5112 O O . PRO B 1 189 ? 6.332 3.998 -13.164 1 92.75 189 PRO B O 1
ATOM 5115 N N . ARG B 1 190 ? 6.305 3.793 -15.391 1 92.25 190 ARG B N 1
ATOM 5116 C CA . ARG B 1 190 ? 6.289 2.332 -15.398 1 92.25 190 ARG B CA 1
ATOM 5117 C C . ARG B 1 190 ? 7.527 1.769 -14.711 1 92.25 190 ARG B C 1
ATOM 5119 O O . ARG B 1 190 ? 7.473 0.692 -14.109 1 92.25 190 ARG B O 1
ATOM 5126 N N . LEU B 1 191 ? 8.617 2.496 -14.773 1 91.25 191 LEU B N 1
ATOM 5127 C CA . LEU B 1 191 ? 9.875 2.08 -14.156 1 91.25 191 LEU B CA 1
ATOM 5128 C C . LEU B 1 191 ? 9.695 1.837 -12.664 1 91.25 191 LEU B C 1
ATOM 5130 O O . LEU B 1 191 ? 10.352 0.968 -12.086 1 91.25 191 LEU B O 1
ATOM 5134 N N . LEU B 1 192 ? 8.805 2.609 -12.023 1 92.19 192 LEU B N 1
ATOM 5135 C CA . LEU B 1 192 ? 8.555 2.447 -10.594 1 92.19 192 LEU B CA 1
ATOM 5136 C C . LEU B 1 192 ? 7.93 1.089 -10.297 1 92.19 192 LEU B C 1
ATOM 5138 O O . LEU B 1 192 ? 8.312 0.417 -9.336 1 92.19 192 LEU B O 1
ATOM 5142 N N . VAL B 1 193 ? 7.027 0.702 -11.188 1 89.06 193 VAL B N 1
ATOM 5143 C CA . VAL B 1 193 ? 6.324 -0.562 -10.992 1 89.06 193 VAL B CA 1
ATOM 5144 C C . VAL B 1 193 ? 7.254 -1.728 -11.312 1 89.06 193 VAL B C 1
ATOM 5146 O O . VAL B 1 193 ? 7.113 -2.816 -10.75 1 89.06 193 VAL B O 1
ATOM 5149 N N . LYS B 1 194 ? 8.164 -1.535 -12.172 1 87.94 194 LYS B N 1
ATOM 5150 C CA . LYS B 1 194 ? 9.156 -2.559 -12.5 1 87.94 194 LYS B CA 1
ATOM 5151 C C . LYS B 1 194 ? 10.172 -2.717 -11.375 1 87.94 194 LYS B C 1
ATOM 5153 O O . LYS B 1 194 ? 10.578 -3.834 -11.055 1 87.94 194 LYS B O 1
ATOM 5158 N N . LYS B 1 195 ? 10.508 -1.576 -10.773 1 88.56 195 LYS B N 1
ATOM 5159 C CA . LYS B 1 195 ? 11.586 -1.528 -9.797 1 88.56 195 LYS B CA 1
ATOM 5160 C C . LYS B 1 195 ? 11.109 -1.995 -8.422 1 88.56 195 LYS B C 1
ATOM 5162 O O . LYS B 1 195 ? 11.852 -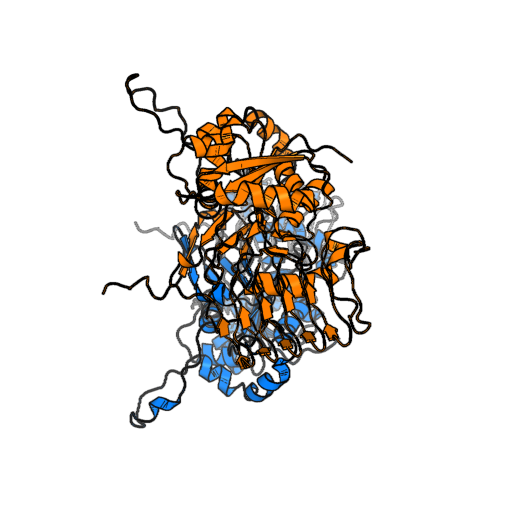2.646 -7.691 1 88.56 195 LYS B O 1
ATOM 5167 N N . TYR B 1 196 ? 9.883 -1.65 -8.141 1 90.12 196 TYR B N 1
ATOM 5168 C CA . TYR B 1 196 ? 9.367 -1.936 -6.805 1 90.12 196 TYR B CA 1
ATOM 5169 C C . TYR B 1 196 ? 8.227 -2.949 -6.863 1 90.12 196 TYR B C 1
ATOM 5171 O O . TYR B 1 196 ? 7.328 -2.834 -7.699 1 90.12 196 TYR B O 1
ATOM 5179 N N . ASP B 1 197 ? 8.195 -3.91 -5.961 1 87.94 197 ASP B N 1
ATOM 5180 C CA . ASP B 1 197 ? 7.223 -4.996 -5.957 1 87.94 197 ASP B CA 1
ATOM 5181 C C . ASP B 1 197 ? 5.859 -4.508 -5.477 1 87.94 197 ASP B C 1
ATOM 5183 O O . ASP B 1 197 ? 4.824 -4.996 -5.93 1 87.94 197 ASP B O 1
ATOM 5187 N N . ALA B 1 198 ? 5.906 -3.588 -4.555 1 92.81 198 ALA B N 1
ATOM 5188 C CA . ALA B 1 198 ? 4.684 -3.072 -3.949 1 92.81 198 ALA B CA 1
ATOM 5189 C C . ALA B 1 198 ? 4.816 -1.589 -3.617 1 92.81 198 ALA B C 1
ATOM 5191 O O . ALA B 1 198 ? 5.781 -1.177 -2.969 1 92.81 198 ALA B O 1
ATOM 5192 N N . LEU B 1 199 ? 3.889 -0.825 -4.109 1 95.44 199 LEU B N 1
ATOM 5193 C CA . LEU B 1 199 ? 3.859 0.614 -3.867 1 95.44 199 LEU B CA 1
ATOM 5194 C C . LEU B 1 199 ? 2.578 1.017 -3.145 1 95.44 199 LEU B C 1
ATOM 5196 O O . LEU B 1 199 ? 1.503 0.489 -3.438 1 95.44 199 LEU B O 1
ATOM 5200 N N . SER B 1 200 ? 2.695 1.908 -2.256 1 96.44 200 SER B N 1
ATOM 5201 C CA . SER B 1 200 ? 1.541 2.525 -1.611 1 96.44 200 SER B CA 1
ATOM 5202 C C . SER B 1 200 ? 1.319 3.947 -2.119 1 96.44 200 SER B C 1
ATOM 5204 O O . SER B 1 200 ? 2.234 4.773 -2.088 1 96.44 200 SER B O 1
ATOM 5206 N N . ILE B 1 201 ? 0.172 4.191 -2.582 1 95.62 201 ILE B N 1
ATOM 5207 C CA . ILE B 1 201 ? -0.203 5.527 -3.031 1 95.62 201 ILE B CA 1
ATOM 5208 C C . ILE B 1 201 ? -1.155 6.164 -2.021 1 95.62 201 ILE B C 1
ATOM 5210 O O . ILE B 1 201 ? -2.223 5.617 -1.736 1 95.62 201 ILE B O 1
ATOM 5214 N N . TYR B 1 202 ? -0.769 7.309 -1.52 1 95.25 202 TYR B N 1
ATOM 5215 C CA . TYR B 1 202 ? -1.59 8.055 -0.572 1 95.25 202 TYR B CA 1
ATOM 5216 C C . TYR B 1 202 ? -2.078 9.359 -1.184 1 95.25 202 TYR B C 1
ATOM 5218 O O . TYR B 1 202 ? -1.327 10.039 -1.887 1 95.25 202 TYR B O 1
ATOM 5226 N N . SER B 1 203 ? -3.291 9.695 -0.909 1 92.06 203 SER B N 1
ATOM 5227 C CA . SER B 1 203 ? -3.826 10.93 -1.466 1 92.06 203 SER B CA 1
ATOM 5228 C C . SER B 1 203 ? -4.336 11.859 -0.367 1 92.06 203 SER B C 1
ATOM 5230 O O . SER B 1 203 ? -4.777 12.969 -0.646 1 92.06 203 SER B O 1
ATOM 5232 N N . ARG B 1 204 ? -4.168 11.5 0.901 1 90.75 204 ARG B N 1
ATOM 5233 C CA . ARG B 1 204 ? -4.762 12.32 1.956 1 90.75 204 ARG B CA 1
ATOM 5234 C C . ARG B 1 204 ? -3.779 12.531 3.102 1 90.75 204 ARG B C 1
ATOM 5236 O O . ARG B 1 204 ? -4.184 12.836 4.227 1 90.75 204 ARG B O 1
ATOM 5243 N N . LEU B 1 205 ? -2.553 12.258 2.781 1 94.25 205 LEU B N 1
ATOM 5244 C CA . LEU B 1 205 ? -1.566 12.5 3.83 1 94.25 205 LEU B CA 1
ATOM 5245 C C . LEU B 1 205 ? -1.408 13.992 4.102 1 94.25 205 LEU B C 1
ATOM 5247 O O . LEU B 1 205 ? -1.497 14.805 3.182 1 94.25 205 LEU B O 1
ATOM 5251 N N . LEU B 1 206 ? -1.175 14.297 5.324 1 93.81 206 LEU B N 1
ATOM 5252 C CA . LEU B 1 206 ? -0.773 15.641 5.711 1 93.81 206 LEU B CA 1
ATOM 5253 C C . LEU B 1 206 ? 0.741 15.805 5.617 1 93.81 206 LEU B C 1
ATOM 5255 O O . LEU B 1 206 ? 1.486 15.133 6.336 1 93.81 206 LEU B O 1
ATOM 5259 N N . ASP B 1 207 ? 1.158 16.609 4.684 1 95.44 207 ASP B N 1
ATOM 5260 C CA . ASP B 1 207 ? 2.568 16.984 4.676 1 95.44 207 ASP B CA 1
ATOM 5261 C C . ASP B 1 207 ? 2.912 17.875 5.875 1 95.44 207 ASP B C 1
ATOM 5263 O O . ASP B 1 207 ? 2.385 18.969 6.012 1 95.44 207 ASP B O 1
ATOM 5267 N N . ALA B 1 208 ? 3.791 17.422 6.723 1 97.06 208 ALA B N 1
ATOM 5268 C CA . ALA B 1 208 ? 4.129 18.125 7.961 1 97.06 208 ALA B CA 1
ATOM 5269 C C . ALA B 1 208 ? 5.039 19.312 7.688 1 97.06 208 ALA B C 1
ATOM 5271 O O . ALA B 1 208 ? 5.242 20.172 8.562 1 97.06 208 ALA B O 1
ATOM 5272 N N . HIS B 1 209 ? 5.555 19.406 6.539 1 96.94 209 HIS B N 1
ATOM 5273 C CA . HIS B 1 209 ? 6.582 20.391 6.215 1 96.94 209 HIS B CA 1
ATOM 5274 C C . HIS B 1 209 ? 7.785 20.25 7.141 1 96.94 209 HIS B C 1
ATOM 5276 O O . HIS B 1 209 ? 8.242 21.234 7.723 1 96.94 209 HIS B O 1
ATOM 5282 N N . VAL B 1 210 ? 8.172 19.062 7.312 1 98.5 210 VAL B N 1
ATOM 5283 C CA . VAL B 1 210 ? 9.398 18.672 8.008 1 98.5 210 VAL B CA 1
ATOM 5284 C C . VAL B 1 210 ? 10.305 17.891 7.051 1 98.5 210 VAL B C 1
ATOM 5286 O O . VAL B 1 210 ? 9.914 16.859 6.52 1 98.5 210 VAL B O 1
ATOM 5289 N N . TYR B 1 211 ? 11.477 18.406 6.859 1 98.5 211 TYR B N 1
ATOM 5290 C CA . TYR B 1 211 ? 12.398 17.828 5.891 1 98.5 211 TYR B CA 1
ATOM 5291 C C . TYR B 1 211 ? 13.805 17.719 6.477 1 98.5 211 TYR B C 1
ATOM 5293 O O . TYR B 1 211 ? 14.359 18.703 6.965 1 98.5 211 TYR B O 1
ATOM 5301 N N . VAL B 1 212 ? 14.352 16.547 6.473 1 98.31 212 VAL B N 1
ATOM 5302 C CA . VAL B 1 212 ? 15.773 16.359 6.742 1 98.31 212 VAL B CA 1
ATOM 5303 C C . VAL B 1 212 ? 16.547 16.25 5.426 1 98.31 212 VAL B C 1
ATOM 5305 O O . VAL B 1 212 ? 16.172 15.477 4.547 1 98.31 212 VAL B O 1
ATOM 5308 N N . MET B 1 213 ? 17.547 17.047 5.273 1 97.12 213 MET B N 1
ATOM 5309 C CA . MET B 1 213 ? 18.25 17.078 3.992 1 97.12 213 MET B CA 1
ATOM 5310 C C . MET B 1 213 ? 19.75 17.094 4.199 1 97.12 213 MET B C 1
ATOM 5312 O O . MET B 1 213 ? 20.25 17.688 5.156 1 97.12 213 MET B O 1
ATOM 5316 N N . LYS B 1 214 ? 20.438 16.531 3.271 1 95.44 214 LYS B N 1
ATOM 5317 C CA . LYS B 1 214 ? 21.891 16.672 3.227 1 95.44 214 LYS B CA 1
ATOM 5318 C C . LYS B 1 214 ? 22.297 18.094 2.895 1 95.44 214 LYS B C 1
ATOM 5320 O O . LYS B 1 214 ? 21.609 18.797 2.156 1 95.44 214 LYS B O 1
ATOM 5325 N N . HIS B 1 215 ? 23.406 18.422 3.406 1 95 215 HIS B N 1
ATOM 5326 C CA . HIS B 1 215 ? 23.906 19.781 3.223 1 95 215 HIS B CA 1
ATOM 5327 C C . HIS B 1 215 ? 24.062 20.109 1.742 1 95 215 HIS B C 1
ATOM 5329 O O . HIS B 1 215 ? 23.781 21.234 1.32 1 95 215 HIS B O 1
ATOM 5335 N N . TRP B 1 216 ? 24.516 19.141 0.996 1 92.81 216 TRP B N 1
ATOM 5336 C CA . TRP B 1 216 ? 24.828 19.422 -0.402 1 92.81 216 TRP B CA 1
ATOM 5337 C C . TRP B 1 216 ? 23.562 19.75 -1.192 1 92.81 216 TRP B C 1
ATOM 5339 O O . TRP B 1 216 ? 23.641 20.344 -2.27 1 92.81 216 TRP B O 1
ATOM 5349 N N . ILE B 1 217 ? 22.422 19.328 -0.71 1 94 217 ILE B N 1
ATOM 5350 C CA . ILE B 1 217 ? 21.172 19.719 -1.345 1 94 217 ILE B CA 1
ATOM 5351 C C . ILE B 1 217 ? 20.984 21.234 -1.266 1 94 217 ILE B C 1
ATOM 5353 O O . ILE B 1 217 ? 20.516 21.859 -2.219 1 94 217 ILE B O 1
ATOM 5357 N N . LEU B 1 218 ? 21.297 21.781 -0.088 1 93.56 218 LEU B N 1
ATOM 5358 C CA . LEU B 1 218 ? 21.234 23.234 0.086 1 93.56 218 LEU B CA 1
ATOM 5359 C C . LEU B 1 218 ? 22.156 23.938 -0.907 1 93.56 218 LEU B C 1
ATOM 5361 O O . LEU B 1 218 ? 21.781 24.953 -1.493 1 93.56 218 LEU B O 1
ATOM 5365 N N . ASP B 1 219 ? 23.312 23.344 -1.093 1 92 219 ASP B N 1
ATOM 5366 C CA . ASP B 1 219 ? 24.234 23.891 -2.074 1 92 219 ASP B CA 1
ATOM 5367 C C . ASP B 1 219 ? 23.625 23.906 -3.471 1 92 219 ASP B C 1
ATOM 5369 O O . ASP B 1 219 ? 23.75 24.875 -4.207 1 92 219 ASP B O 1
ATOM 5373 N N . TYR B 1 220 ? 23 22.859 -3.748 1 92 220 TYR B N 1
ATOM 5374 C CA . TYR B 1 220 ? 22.344 22.734 -5.047 1 92 220 TYR B CA 1
ATOM 5375 C C . TYR B 1 220 ? 21.234 23.781 -5.207 1 92 220 TYR B C 1
ATOM 5377 O O . TYR B 1 220 ? 21.094 24.391 -6.266 1 92 220 TYR B O 1
ATOM 5385 N N . ILE B 1 221 ? 20.406 23.969 -4.199 1 92.56 221 ILE B N 1
ATOM 5386 C CA . ILE B 1 221 ? 19.297 24.922 -4.215 1 92.56 221 ILE B CA 1
ATOM 5387 C C . ILE B 1 221 ? 19.844 26.328 -4.441 1 92.56 221 ILE B C 1
ATOM 5389 O O . ILE B 1 221 ? 19.25 27.109 -5.203 1 92.56 221 ILE B O 1
ATOM 5393 N N . VAL B 1 222 ? 20.922 26.625 -3.809 1 91.25 222 VAL B N 1
ATOM 5394 C CA . VAL B 1 222 ? 21.5 27.953 -3.891 1 91.25 222 VAL B CA 1
ATOM 5395 C C . VAL B 1 222 ? 22 28.203 -5.312 1 91.25 222 VAL B C 1
ATOM 5397 O O . VAL B 1 222 ? 21.797 29.297 -5.867 1 91.25 222 VAL B O 1
ATOM 5400 N N . ASP B 1 223 ? 22.578 27.172 -5.836 1 89.62 223 ASP B N 1
ATOM 5401 C CA . ASP B 1 223 ? 23.172 27.328 -7.16 1 89.62 223 ASP B CA 1
ATOM 5402 C C . ASP B 1 223 ? 22.109 27.297 -8.25 1 89.62 223 ASP B C 1
ATOM 5404 O O . ASP B 1 223 ? 22.297 27.859 -9.328 1 89.62 223 ASP B O 1
ATOM 5408 N N . SER B 1 224 ? 21.031 26.625 -7.809 1 85.44 224 SER B N 1
ATOM 5409 C CA . SER B 1 224 ? 19.938 26.531 -8.773 1 85.44 224 SER B CA 1
ATOM 5410 C C . SER B 1 224 ? 18.969 27.688 -8.648 1 85.44 224 SER B C 1
ATOM 5412 O O . SER B 1 224 ? 18.656 28.125 -7.535 1 85.44 224 SER B O 1
ATOM 5414 N N . GLU B 1 225 ? 18.812 28.625 -9.539 1 79.69 225 GLU B N 1
ATOM 5415 C CA . GLU B 1 225 ? 17.922 29.781 -9.438 1 79.69 225 GLU B CA 1
ATOM 5416 C C . GLU B 1 225 ? 16.484 29.391 -9.789 1 79.69 225 GLU B C 1
ATOM 5418 O O . GLU B 1 225 ? 15.594 30.25 -9.805 1 79.69 225 GLU B O 1
ATOM 5423 N N . LYS B 1 226 ? 16.219 28.156 -9.719 1 88.19 226 LYS B N 1
ATOM 5424 C CA . LYS B 1 226 ? 14.93 27.766 -10.289 1 88.19 226 LYS B CA 1
ATOM 5425 C C . LYS B 1 226 ? 13.922 27.438 -9.188 1 88.19 226 LYS B C 1
ATOM 5427 O O . LYS B 1 226 ? 12.719 27.391 -9.438 1 88.19 226 LYS B O 1
ATOM 5432 N N . PHE B 1 227 ? 14.383 27.297 -7.953 1 92.56 227 PHE B N 1
ATOM 5433 C CA . PHE B 1 227 ? 13.477 26.797 -6.922 1 92.56 227 PHE B CA 1
ATOM 5434 C C . PHE B 1 227 ? 12.969 27.953 -6.047 1 92.56 227 PHE B C 1
ATOM 5436 O O . PHE B 1 227 ? 13.75 28.797 -5.605 1 92.56 227 PHE B O 1
ATOM 5443 N N . THR B 1 228 ? 11.672 27.906 -5.75 1 92.44 228 THR B N 1
ATOM 5444 C CA . THR B 1 228 ? 11.07 28.891 -4.863 1 92.44 228 THR B CA 1
ATOM 5445 C C . THR B 1 228 ? 10.438 28.219 -3.654 1 92.44 228 THR B C 1
ATOM 5447 O O . THR B 1 228 ? 10.273 28.828 -2.602 1 92.44 228 THR B O 1
ATOM 5450 N N . SER B 1 229 ? 10.086 26.984 -3.812 1 94.12 229 SER B N 1
ATOM 5451 C CA . SER B 1 229 ? 9.375 26.281 -2.754 1 94.12 229 SER B CA 1
ATOM 5452 C C . SER B 1 229 ? 10 24.906 -2.502 1 94.12 229 SER B C 1
ATOM 5454 O O . SER B 1 229 ? 10.344 24.188 -3.445 1 94.12 229 SER B O 1
ATOM 5456 N N . ILE B 1 230 ? 10.141 24.562 -1.245 1 94.69 230 ILE B N 1
ATOM 5457 C CA . ILE B 1 230 ? 10.68 23.25 -0.888 1 94.69 230 ILE B CA 1
ATOM 5458 C C . ILE B 1 230 ? 9.656 22.172 -1.198 1 94.69 230 ILE B C 1
ATOM 5460 O O . ILE B 1 230 ? 9.945 21.219 -1.924 1 94.69 230 ILE B O 1
ATOM 5464 N N . LYS B 1 231 ? 8.453 22.359 -0.715 1 93.38 231 LYS B N 1
ATOM 5465 C CA . LYS B 1 231 ? 7.383 21.375 -0.849 1 93.38 231 LYS B CA 1
ATOM 5466 C C . LYS B 1 231 ? 6.961 21.219 -2.307 1 93.38 231 LYS B C 1
ATOM 5468 O O . LYS B 1 231 ? 6.809 20.094 -2.799 1 93.38 231 LYS B O 1
ATOM 5473 N N . GLY B 1 232 ? 6.812 22.297 -2.947 1 91.75 232 GLY B N 1
ATOM 5474 C CA . GLY B 1 232 ? 6.199 22.281 -4.266 1 91.75 232 GLY B CA 1
ATOM 5475 C C . GLY B 1 232 ? 7.18 21.969 -5.379 1 91.75 232 GLY B C 1
ATOM 5476 O O . GLY B 1 232 ? 6.789 21.469 -6.434 1 91.75 232 GLY B O 1
ATOM 5477 N N . GLU B 1 233 ? 8.461 22.188 -5.098 1 94.38 233 GLU B N 1
ATOM 5478 C CA . GLU B 1 233 ? 9.398 22.094 -6.215 1 94.38 233 GLU B CA 1
ATOM 5479 C C . GLU B 1 233 ? 10.617 21.266 -5.848 1 94.38 233 GLU B C 1
ATOM 5481 O O . GLU B 1 233 ? 10.914 20.266 -6.508 1 94.38 233 GLU B O 1
ATOM 5486 N N . VAL B 1 234 ? 11.289 21.594 -4.762 1 95.38 234 VAL B N 1
ATOM 5487 C CA . VAL B 1 234 ? 12.578 20.984 -4.441 1 95.38 234 VAL B CA 1
ATOM 5488 C C . VAL B 1 234 ? 12.398 19.5 -4.191 1 95.38 234 VAL B C 1
ATOM 5490 O O . VAL B 1 234 ? 13.031 18.672 -4.848 1 95.38 234 VAL B O 1
ATOM 5493 N N . VAL B 1 235 ? 11.492 19.141 -3.285 1 96.69 235 VAL B N 1
ATOM 5494 C CA . VAL B 1 235 ? 11.336 17.75 -2.873 1 96.69 235 VAL B CA 1
ATOM 5495 C C . VAL B 1 235 ? 10.82 16.922 -4.047 1 96.69 235 VAL B C 1
ATOM 5497 O O . VAL B 1 235 ? 11.414 15.898 -4.398 1 96.69 235 VAL B O 1
ATOM 5500 N N . PRO B 1 236 ? 9.75 17.375 -4.754 1 95.62 236 PRO B N 1
ATOM 5501 C CA . PRO B 1 236 ? 9.289 16.609 -5.914 1 95.62 236 PRO B CA 1
ATOM 5502 C C . PRO B 1 236 ? 10.375 16.422 -6.973 1 95.62 236 PRO B C 1
ATOM 5504 O O . PRO B 1 236 ? 10.477 15.352 -7.582 1 95.62 236 PRO B O 1
ATOM 5507 N N . TYR B 1 237 ? 11.18 17.438 -7.152 1 95.06 237 TYR B N 1
ATOM 5508 C CA . TYR B 1 237 ? 12.25 17.375 -8.141 1 95.06 237 TYR B CA 1
ATOM 5509 C C . TYR B 1 237 ? 13.258 16.297 -7.773 1 95.06 237 TYR B C 1
ATOM 5511 O O . TYR B 1 237 ? 13.648 15.492 -8.625 1 95.06 237 TYR B O 1
ATOM 5519 N N . ILE B 1 238 ? 13.695 16.281 -6.555 1 95.38 238 ILE B N 1
ATOM 5520 C CA . ILE B 1 238 ? 14.703 15.328 -6.105 1 95.38 238 ILE B CA 1
ATOM 5521 C C . ILE B 1 238 ? 14.133 13.914 -6.18 1 95.38 238 ILE B C 1
ATOM 5523 O O . ILE B 1 238 ? 14.828 12.977 -6.586 1 95.38 238 ILE B O 1
ATOM 5527 N N . VAL B 1 239 ? 12.891 13.742 -5.797 1 96.25 239 VAL B N 1
ATOM 5528 C CA . VAL B 1 239 ? 12.227 12.445 -5.844 1 96.25 239 VAL B CA 1
ATOM 5529 C C . VAL B 1 239 ? 12.211 11.93 -7.277 1 96.25 239 VAL B C 1
ATOM 5531 O O . VAL B 1 239 ? 12.5 10.758 -7.527 1 96.25 239 VAL B O 1
ATOM 5534 N N . LYS B 1 240 ? 11.883 12.758 -8.195 1 93.5 240 LYS B N 1
ATOM 5535 C CA . LYS B 1 240 ? 11.844 12.391 -9.609 1 93.5 240 LYS B CA 1
ATOM 5536 C C . LYS B 1 240 ? 13.234 12 -10.109 1 93.5 240 LYS B C 1
ATOM 5538 O O . LYS B 1 240 ? 13.375 11.047 -10.891 1 93.5 240 LYS B O 1
ATOM 5543 N N . LYS B 1 241 ? 14.25 12.695 -9.664 1 92.5 241 LYS B N 1
ATOM 5544 C CA . LYS B 1 241 ? 15.609 12.492 -10.141 1 92.5 241 LYS B CA 1
ATOM 5545 C C . LYS B 1 241 ? 16.188 11.172 -9.633 1 92.5 241 LYS B C 1
ATOM 5547 O O . LYS B 1 241 ? 17.203 10.695 -10.141 1 92.5 241 LYS B O 1
ATOM 5552 N N . GLN B 1 242 ? 15.531 10.547 -8.656 1 89.62 242 GLN B N 1
ATOM 5553 C CA . GLN B 1 242 ? 15.977 9.258 -8.148 1 89.62 242 GLN B CA 1
ATOM 5554 C C . GLN B 1 242 ? 15.977 8.203 -9.25 1 89.62 242 GLN B C 1
ATOM 5556 O O . GLN B 1 242 ? 16.75 7.246 -9.203 1 89.62 242 GLN B O 1
ATOM 5561 N N . LEU B 1 243 ? 15.055 8.344 -10.203 1 86.62 243 LEU B N 1
ATOM 5562 C CA . LEU B 1 243 ? 14.859 7.352 -11.258 1 86.62 243 LEU B CA 1
ATOM 5563 C C . LEU B 1 243 ? 15.883 7.531 -12.375 1 86.62 243 LEU B C 1
ATOM 5565 O O . LEU B 1 243 ? 16 6.676 -13.25 1 86.62 243 LEU B O 1
ATOM 5569 N N . THR B 1 244 ? 16.578 8.609 -12.312 1 84.44 244 THR B N 1
ATOM 5570 C CA . THR B 1 244 ? 17.516 8.898 -13.383 1 84.44 244 THR B CA 1
ATOM 5571 C C . THR B 1 244 ? 18.938 8.539 -12.953 1 84.44 244 THR B C 1
ATOM 5573 O O . THR B 1 244 ? 19.266 8.562 -11.766 1 84.44 244 THR B O 1
ATOM 5576 N N . LYS B 1 245 ? 19.75 8.047 -13.938 1 76.94 245 LYS B N 1
ATOM 5577 C CA . LYS B 1 245 ? 21.156 7.73 -13.688 1 76.94 245 LYS B CA 1
ATOM 5578 C C . LYS B 1 245 ? 22.047 8.938 -13.938 1 76.94 245 LYS B C 1
ATOM 5580 O O . LYS B 1 245 ? 21.75 9.781 -14.789 1 76.94 245 LYS B O 1
ATOM 5585 N N . PRO B 1 246 ? 23.203 8.969 -13.117 1 73.69 246 PRO B N 1
ATOM 5586 C CA . PRO B 1 246 ? 24.141 10.07 -13.336 1 73.69 246 PRO B CA 1
ATOM 5587 C C . PRO B 1 246 ? 24.75 10.047 -14.734 1 73.69 246 PRO B C 1
ATOM 5589 O O . PRO B 1 246 ? 24.953 8.977 -15.305 1 73.69 246 PRO B O 1
ATOM 5592 N N . ASN B 1 247 ? 24.734 11.125 -15.508 1 61.38 247 ASN B N 1
ATOM 5593 C CA . ASN B 1 247 ? 25.422 11.219 -16.797 1 61.38 247 ASN B CA 1
ATOM 5594 C C . ASN B 1 247 ? 26.906 10.922 -16.672 1 61.38 247 ASN B C 1
ATOM 5596 O O . ASN B 1 247 ? 27.562 11.391 -15.727 1 61.38 247 ASN B O 1
ATOM 5600 N N . ASN B 1 248 ? 27.484 9.82 -17.172 1 49.47 248 ASN B N 1
ATOM 5601 C CA . ASN B 1 248 ? 28.938 9.578 -17.219 1 49.47 248 ASN B CA 1
ATOM 5602 C C . ASN B 1 248 ? 29.672 10.766 -17.828 1 49.47 248 ASN B C 1
ATOM 5604 O O . ASN B 1 248 ? 29.312 11.258 -18.891 1 49.47 248 ASN B O 1
ATOM 5608 N N . LEU B 1 249 ? 30.484 11.586 -17.047 1 41.72 249 LEU B N 1
ATOM 5609 C CA . LEU B 1 249 ? 31.438 12.578 -17.531 1 41.72 249 LEU B CA 1
ATOM 5610 C C . LEU B 1 249 ? 32.312 11.984 -18.641 1 41.72 249 LEU B C 1
ATOM 5612 O O . LEU B 1 249 ? 33.25 12.641 -19.109 1 41.72 249 LEU B O 1
ATOM 5616 N N . VAL B 1 250 ? 32.438 10.734 -19.109 1 37.06 250 VAL B N 1
ATOM 5617 C CA . VAL B 1 250 ? 33.562 10.406 -20 1 37.06 250 VAL B CA 1
ATOM 5618 C C . VAL B 1 250 ? 33.469 11.273 -21.266 1 37.06 250 VAL B C 1
ATOM 5620 O O . VAL B 1 250 ? 34.5 11.766 -21.734 1 37.06 250 VAL B O 1
ATOM 5623 N N . GLU B 1 251 ? 32.375 11.258 -22.062 1 39.88 251 GLU B N 1
ATOM 5624 C CA . GLU B 1 251 ? 32.594 11.617 -23.453 1 39.88 251 GLU B CA 1
ATOM 5625 C C . GLU B 1 251 ? 32.75 13.125 -23.625 1 39.88 251 GLU B C 1
ATOM 5627 O O . GLU B 1 251 ? 32.719 13.641 -24.734 1 39.88 251 GLU B O 1
ATOM 5632 N N . LYS B 1 252 ? 32.656 13.891 -22.531 1 38.78 252 LYS B N 1
ATOM 5633 C CA . LYS B 1 252 ? 32.906 15.258 -22.969 1 38.78 252 LYS B CA 1
ATOM 5634 C C . LYS B 1 252 ? 34.375 15.477 -23.297 1 38.78 252 LYS B C 1
ATOM 5636 O O . LYS B 1 252 ? 35.062 16.25 -22.609 1 38.78 252 LYS B O 1
ATOM 5641 N N . LYS B 1 253 ? 35.188 14.531 -23.5 1 36.53 253 LYS B N 1
ATOM 5642 C CA . LYS B 1 253 ? 36.531 14.914 -23.844 1 36.53 253 LYS B CA 1
ATOM 5643 C C . LYS B 1 253 ? 36.562 16.047 -24.859 1 36.53 253 LYS B C 1
ATOM 5645 O O . LYS B 1 253 ? 37.531 16.781 -24.969 1 36.53 253 LYS B O 1
ATOM 5650 N N . GLY B 1 254 ? 35.938 15.977 -26.109 1 36.25 254 GLY B N 1
ATOM 5651 C CA . GLY B 1 254 ? 36.406 16.766 -27.234 1 36.25 254 GLY B CA 1
ATOM 5652 C C . GLY B 1 254 ? 36.094 18.25 -27.109 1 36.25 254 GLY B C 1
ATOM 5653 O O . GLY B 1 254 ? 36.406 19.031 -27.984 1 36.25 254 GLY B O 1
ATOM 5654 N N . THR B 1 255 ? 34.875 18.672 -26.641 1 34.38 255 THR B N 1
ATOM 5655 C CA . THR B 1 255 ? 34.781 20.094 -26.953 1 34.38 255 THR B CA 1
ATOM 5656 C C . THR B 1 255 ? 35.719 20.906 -26.047 1 34.38 255 THR B C 1
ATOM 5658 O O . THR B 1 255 ? 35.938 20.531 -24.891 1 34.38 255 THR B O 1
ATOM 5661 N N . SER B 1 256 ? 36.562 21.953 -26.594 1 34.16 256 SER B N 1
ATOM 5662 C CA . SER B 1 256 ? 37.469 22.984 -26.094 1 34.16 256 SER B CA 1
ATOM 5663 C C . SER B 1 256 ? 37 23.516 -24.75 1 34.16 256 SER B C 1
ATOM 5665 O O . SER B 1 256 ? 35.812 23.422 -24.391 1 34.16 256 SER B O 1
ATOM 5667 N N . GLU B 1 257 ? 37.969 24 -23.859 1 35.53 257 GLU B N 1
ATOM 5668 C CA . GLU B 1 257 ? 38.031 24.75 -22.609 1 35.53 257 GLU B CA 1
ATOM 5669 C C . GLU B 1 257 ? 36.906 25.781 -22.547 1 35.53 257 GLU B C 1
ATOM 5671 O O . GLU B 1 257 ? 36.844 26.594 -21.609 1 35.53 257 GLU B O 1
ATOM 5676 N N . LYS B 1 258 ? 36.406 26.203 -23.797 1 34.31 258 LYS B N 1
ATOM 5677 C CA . LYS B 1 258 ? 35.688 27.469 -23.672 1 34.31 258 LYS B CA 1
ATOM 5678 C C . LYS B 1 258 ? 34.594 27.391 -22.594 1 34.31 258 LYS B C 1
ATOM 5680 O O . LYS B 1 258 ? 34.219 26.281 -22.203 1 34.31 258 LYS B O 1
ATOM 5685 N N . ASN B 1 259 ? 33.781 28.609 -22.453 1 33.62 259 ASN B N 1
ATOM 5686 C CA . ASN B 1 259 ? 32.875 29.172 -21.469 1 33.62 259 ASN B CA 1
ATOM 5687 C C . ASN B 1 259 ? 31.719 28.219 -21.156 1 33.62 259 ASN B C 1
ATOM 5689 O O . ASN B 1 259 ? 30.641 28.656 -20.766 1 33.62 259 ASN B O 1
ATOM 5693 N N . ALA B 1 260 ? 31.641 27.047 -21.75 1 35.75 260 ALA B N 1
ATOM 5694 C CA . ALA B 1 260 ? 30.359 26.391 -21.484 1 35.75 260 ALA B CA 1
ATOM 5695 C C . ALA B 1 260 ? 30.156 26.141 -20 1 35.75 260 ALA B C 1
ATOM 5697 O O . ALA B 1 260 ? 30.953 25.422 -19.375 1 35.75 260 ALA B O 1
ATOM 5698 N N . GLU B 1 261 ? 29.734 27.062 -19.172 1 40.12 261 GLU B N 1
ATOM 5699 C CA . GLU B 1 261 ? 29.156 26.969 -17.828 1 40.12 261 GLU B CA 1
ATOM 5700 C C . GLU B 1 261 ? 28.453 25.641 -17.641 1 40.12 261 GLU B C 1
ATOM 5702 O O . GLU B 1 261 ? 27.391 25.391 -18.234 1 40.12 261 GLU B O 1
ATOM 5707 N N . ILE B 1 262 ? 29 24.562 -17.609 1 46.47 262 ILE B N 1
ATOM 5708 C CA . ILE B 1 262 ? 28.469 23.219 -17.344 1 46.47 262 ILE B CA 1
ATOM 5709 C C . ILE B 1 262 ? 27.516 23.266 -16.156 1 46.47 262 ILE B C 1
ATOM 5711 O O . ILE B 1 262 ? 27.922 23.547 -15.023 1 46.47 262 ILE B O 1
ATOM 5715 N N . ASN B 1 263 ? 26.312 23.734 -16.281 1 56.59 263 ASN B N 1
ATOM 5716 C CA . ASN B 1 263 ? 25.234 23.656 -15.305 1 56.59 263 ASN B CA 1
ATOM 5717 C C . ASN B 1 263 ? 25.234 22.328 -14.562 1 56.59 263 ASN B C 1
ATOM 5719 O O . ASN B 1 263 ? 25.062 21.266 -15.172 1 56.59 263 ASN B O 1
ATOM 5723 N N . LYS B 1 264 ? 25.938 22.25 -13.375 1 73 264 LYS B N 1
ATOM 5724 C CA . LYS B 1 264 ? 26.047 21.094 -12.492 1 73 264 LYS B CA 1
ATOM 5725 C C . LYS B 1 264 ? 24.672 20.547 -12.141 1 73 264 LYS B C 1
ATOM 5727 O O . LYS B 1 264 ? 23.766 21.297 -11.789 1 73 264 LYS B O 1
ATOM 5732 N N . GLY B 1 265 ? 24.438 19.375 -12.617 1 79.81 265 GLY B N 1
ATOM 5733 C CA . GLY B 1 265 ? 23.219 18.688 -12.211 1 79.81 265 GLY B CA 1
ATOM 5734 C C . GLY B 1 265 ? 23.25 18.203 -10.781 1 79.81 265 GLY B C 1
ATOM 5735 O O . GLY B 1 265 ? 24.266 18.328 -10.102 1 79.81 265 GLY B O 1
ATOM 5736 N N . ILE B 1 266 ? 22.234 17.875 -10.219 1 84.31 266 ILE B N 1
ATOM 5737 C CA . ILE B 1 266 ? 22.094 17.484 -8.82 1 84.31 266 ILE B CA 1
ATOM 5738 C C . ILE B 1 266 ? 23.062 16.344 -8.516 1 84.31 266 ILE B C 1
ATOM 5740 O O . ILE B 1 266 ? 23.562 16.234 -7.391 1 84.31 266 ILE B O 1
ATOM 5744 N N . PHE B 1 267 ? 23.375 15.531 -9.484 1 82.38 267 PHE B N 1
ATOM 5745 C CA . PHE B 1 267 ? 24.25 14.383 -9.273 1 82.38 267 PHE B CA 1
ATOM 5746 C C . PHE B 1 267 ? 25.672 14.828 -9 1 82.38 267 PHE B C 1
ATOM 5748 O O . PHE B 1 267 ? 26.422 14.148 -8.289 1 82.38 267 PHE B O 1
ATOM 5755 N N . ASP B 1 268 ? 26.016 15.914 -9.578 1 79.38 268 ASP B N 1
ATOM 5756 C CA . ASP B 1 268 ? 27.359 16.453 -9.352 1 79.38 268 ASP B CA 1
ATOM 5757 C C . ASP B 1 268 ? 27.547 16.828 -7.883 1 79.38 268 ASP B C 1
ATOM 5759 O O . ASP B 1 268 ? 28.641 16.656 -7.328 1 79.38 268 ASP B O 1
ATOM 5763 N N . TYR B 1 269 ? 26.562 17.312 -7.309 1 81.31 269 TYR B N 1
ATOM 5764 C CA . TYR B 1 269 ? 26.625 17.688 -5.902 1 81.31 269 TYR B CA 1
ATOM 5765 C C . TYR B 1 269 ? 26.625 16.469 -5 1 81.31 269 TYR B C 1
ATOM 5767 O O . TYR B 1 269 ? 27.297 16.438 -3.967 1 81.31 269 TYR B O 1
ATOM 5775 N N . ALA B 1 270 ? 25.906 15.484 -5.398 1 75 270 ALA B N 1
ATOM 5776 C CA . ALA B 1 270 ? 25.828 14.242 -4.633 1 75 270 ALA B CA 1
ATOM 5777 C C . ALA B 1 270 ? 27.156 13.516 -4.605 1 75 270 ALA B C 1
ATOM 5779 O O . ALA B 1 270 ? 27.547 12.953 -3.582 1 75 270 ALA B O 1
ATOM 5780 N N . VAL B 1 271 ? 27.828 13.383 -5.707 1 63.91 271 VAL B N 1
ATOM 5781 C CA . VAL B 1 271 ? 29.094 12.664 -5.891 1 63.91 271 VAL B CA 1
ATOM 5782 C C . VAL B 1 271 ? 30.219 13.391 -5.16 1 63.91 271 VAL B C 1
ATOM 5784 O O . VAL B 1 271 ? 31.062 12.758 -4.531 1 63.91 271 VAL B O 1
ATOM 5787 N N . GLU B 1 272 ? 30.203 14.727 -5.391 1 55.06 272 GLU B N 1
ATOM 5788 C CA . GLU B 1 272 ? 31.266 15.5 -4.773 1 55.06 272 GLU B CA 1
ATOM 5789 C C . GLU B 1 272 ? 31.359 15.219 -3.277 1 55.06 272 GLU B C 1
ATOM 5791 O O . GLU B 1 272 ? 32.469 15.195 -2.713 1 55.06 272 GLU B O 1
ATOM 5796 N N . THR B 1 273 ? 30.219 15.055 -2.777 1 50.16 273 THR B N 1
ATOM 5797 C CA . THR B 1 273 ? 30.266 14.852 -1.333 1 50.16 273 THR B CA 1
ATOM 5798 C C . THR B 1 273 ? 30.391 13.367 -0.999 1 50.16 273 THR B C 1
ATOM 5800 O O . THR B 1 273 ? 30.703 13.008 0.14 1 50.16 273 THR B O 1
ATOM 5803 N N . GLY B 1 274 ? 29.953 12.453 -1.791 1 47.47 274 GLY B N 1
ATOM 5804 C CA . GLY B 1 274 ? 29.953 11.008 -1.609 1 47.47 274 GLY B CA 1
ATOM 5805 C C . GLY B 1 274 ? 31.328 10.383 -1.812 1 47.47 274 GLY B C 1
ATOM 5806 O O . GLY B 1 274 ? 31.656 9.938 -2.916 1 47.47 274 GLY B O 1
ATOM 5807 N N . TYR B 1 275 ? 32.344 10.789 -1.375 1 40.38 275 TYR B N 1
ATOM 5808 C CA . TYR B 1 275 ? 33.406 9.859 -1.079 1 40.38 275 TYR B CA 1
ATOM 5809 C C . TYR B 1 275 ? 32.875 8.453 -0.855 1 40.38 275 TYR B C 1
ATOM 5811 O O . TYR B 1 275 ? 33.625 7.477 -0.874 1 40.38 275 TYR B O 1
ATOM 5819 N N . GLU B 1 276 ? 31.609 8.289 -0.53 1 39.66 276 GLU B N 1
ATOM 5820 C CA . GLU B 1 276 ? 31.125 7.039 0.056 1 39.66 276 GLU B CA 1
ATOM 5821 C C . GLU B 1 276 ? 30.719 6.043 -1.024 1 39.66 276 GLU B C 1
ATOM 5823 O O . GLU B 1 276 ? 30.047 5.047 -0.738 1 39.66 276 GLU B O 1
ATOM 5828 N N . ARG B 1 277 ? 30.812 6.242 -2.238 1 40.25 277 ARG B N 1
ATOM 5829 C CA . ARG B 1 277 ? 30.594 5.164 -3.201 1 40.25 277 ARG B CA 1
ATOM 5830 C C . ARG B 1 277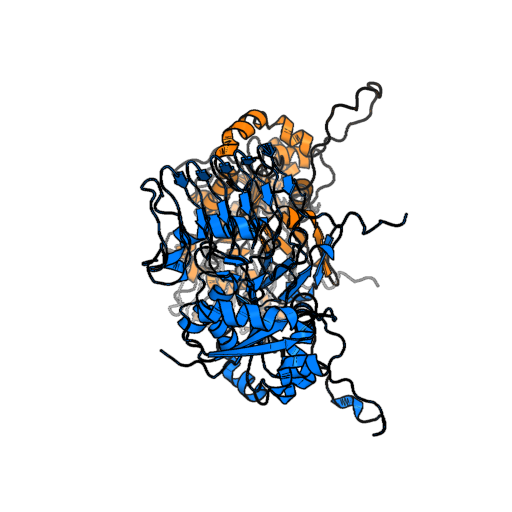 ? 31.328 3.898 -2.775 1 40.25 277 ARG B C 1
ATOM 5832 O O . ARG B 1 277 ? 30.812 2.791 -2.912 1 40.25 277 ARG B O 1
ATOM 5839 N N . LYS B 1 278 ? 32.625 4.125 -2.508 1 40.16 278 LYS B N 1
ATOM 5840 C CA . LYS B 1 278 ? 33.375 2.955 -2.061 1 40.16 278 LYS B CA 1
ATOM 5841 C C . LYS B 1 278 ? 32.688 2.297 -0.858 1 40.16 278 LYS B C 1
ATOM 5843 O O . LYS B 1 278 ? 32.688 1.069 -0.732 1 40.16 278 LYS B O 1
ATOM 5848 N N . ILE B 1 279 ? 32.188 3.09 -0.002 1 37.81 279 ILE B N 1
ATOM 5849 C CA . ILE B 1 279 ? 31.578 2.523 1.194 1 37.81 279 ILE B CA 1
ATOM 5850 C C . ILE B 1 279 ? 30.203 1.933 0.846 1 37.81 279 ILE B C 1
ATOM 5852 O O . ILE B 1 279 ? 29.719 1.029 1.53 1 37.81 279 ILE B O 1
ATOM 5856 N N . ARG B 1 280 ? 29.562 2.496 -0.086 1 41.06 280 ARG B N 1
ATOM 5857 C CA . ARG B 1 280 ? 28.281 1.915 -0.477 1 41.06 280 ARG B CA 1
ATOM 5858 C C . ARG B 1 280 ? 28.453 0.5 -1.014 1 41.06 280 ARG B C 1
ATOM 5860 O O . ARG B 1 280 ? 27.547 -0.327 -0.92 1 41.06 280 ARG B O 1
ATOM 5867 N N . GLU B 1 281 ? 29.562 0.316 -1.628 1 41.06 281 GLU B N 1
ATOM 5868 C CA . GLU B 1 281 ? 29.891 -1.052 -2.014 1 41.06 281 GLU B CA 1
ATOM 5869 C C . GLU B 1 281 ? 29.953 -1.971 -0.797 1 41.06 281 GLU B C 1
ATOM 5871 O O . GLU B 1 281 ? 29.578 -3.141 -0.877 1 41.06 281 GLU B O 1
ATOM 5876 N N . ILE B 1 282 ? 30.516 -1.421 0.307 1 40.38 282 ILE B N 1
ATOM 5877 C CA . ILE B 1 282 ? 30.672 -2.27 1.481 1 40.38 282 ILE B CA 1
ATOM 5878 C C . ILE B 1 282 ? 29.328 -2.43 2.193 1 40.38 282 ILE B C 1
ATOM 5880 O O . ILE B 1 282 ? 29.016 -3.506 2.711 1 40.38 282 ILE B O 1
ATOM 5884 N N . SER B 1 283 ? 28.578 -1.335 2.396 1 35.94 283 SER B N 1
ATOM 5885 C CA . SER B 1 283 ? 27.344 -1.44 3.172 1 35.94 283 SER B CA 1
ATOM 5886 C C . SER B 1 283 ? 26.25 -2.146 2.379 1 35.94 283 SER B C 1
ATOM 5888 O O . SER B 1 283 ? 25.109 -2.244 2.836 1 35.94 283 SER B O 1
ATOM 5890 N N . ALA B 1 284 ? 26.391 -2.479 1.213 1 36.72 284 ALA B N 1
ATOM 5891 C CA . ALA B 1 284 ? 25.5 -3.289 0.379 1 36.72 284 ALA B CA 1
ATOM 5892 C C . ALA B 1 284 ? 25.031 -4.531 1.129 1 36.72 284 ALA B C 1
ATOM 5894 O O . ALA B 1 284 ? 24.422 -5.422 0.54 1 36.72 284 ALA B O 1
ATOM 5895 N N . TYR B 1 285 ? 25.562 -4.664 2.375 1 34.69 285 TYR B N 1
ATOM 5896 C CA . TYR B 1 285 ? 25.172 -5.945 2.957 1 34.69 285 TYR B CA 1
ATOM 5897 C C . TYR B 1 285 ? 23.656 -6.035 3.096 1 34.69 285 TYR B C 1
ATOM 5899 O O . TYR B 1 285 ? 23.062 -7.094 2.854 1 34.69 285 TYR B O 1
ATOM 5907 N N . ASN B 1 286 ? 23.016 -5.148 4.051 1 35.34 286 ASN B N 1
ATOM 5908 C CA . ASN B 1 286 ? 21.812 -5.602 4.73 1 35.34 286 ASN B CA 1
ATOM 5909 C C . ASN B 1 286 ? 20.578 -5.438 3.85 1 35.34 286 ASN B C 1
ATOM 5911 O O . ASN B 1 286 ? 19.469 -5.781 4.258 1 35.34 286 ASN B O 1
ATOM 5915 N N . ASP B 1 287 ? 20.5 -4.312 3.221 1 35.56 287 ASP B N 1
ATOM 5916 C CA . ASP B 1 287 ? 19.078 -4.16 2.953 1 35.56 287 ASP B CA 1
ATOM 5917 C C . ASP B 1 287 ? 18.562 -5.281 2.049 1 35.56 287 ASP B C 1
ATOM 5919 O O . ASP B 1 287 ? 17.609 -5.984 2.398 1 35.56 287 ASP B O 1
ATOM 5923 N N . HIS B 1 288 ? 18.219 -5 0.757 1 38.56 288 HIS B N 1
ATOM 5924 C CA . HIS B 1 288 ? 17.281 -5.848 0.024 1 38.56 288 HIS B CA 1
ATOM 5925 C C . HIS B 1 288 ? 17.938 -7.172 -0.368 1 38.56 288 HIS B C 1
ATOM 5927 O O . HIS B 1 288 ? 18.969 -7.184 -1.041 1 38.56 288 HIS B O 1
ATOM 5933 N N . LYS B 1 289 ? 17.938 -8.141 0.463 1 37.66 289 LYS B N 1
ATOM 5934 C CA . LYS B 1 289 ? 18.297 -9.531 0.206 1 37.66 289 LYS B CA 1
ATOM 5935 C C . LYS B 1 289 ? 17.953 -9.938 -1.223 1 37.66 289 LYS B C 1
ATOM 5937 O O . LYS B 1 289 ? 18.156 -11.086 -1.617 1 37.66 289 LYS B O 1
ATOM 5942 N N . HIS B 1 290 ? 16.734 -9.414 -1.714 1 36.81 290 HIS B N 1
ATOM 5943 C CA . HIS B 1 290 ? 16.266 -10.055 -2.938 1 36.81 290 HIS B CA 1
ATOM 5944 C C . HIS B 1 290 ? 16.953 -9.477 -4.164 1 36.81 290 HIS B C 1
ATOM 5946 O O . HIS B 1 290 ? 17.109 -8.258 -4.281 1 36.81 290 HIS B O 1
ATOM 5952 N N . GLY B 1 291 ? 17.531 -10.336 -5.199 1 40.97 291 GLY B N 1
ATOM 5953 C CA . GLY B 1 291 ? 18.188 -10.562 -6.477 1 40.97 291 GLY B CA 1
ATOM 5954 C C . GLY B 1 291 ? 19.469 -9.773 -6.641 1 40.97 291 GLY B C 1
ATOM 5955 O O . GLY B 1 291 ? 19.922 -9.117 -5.699 1 40.97 291 GLY B O 1
ATOM 5956 N N . ASN B 1 292 ? 20.188 -9.867 -7.809 1 44.16 292 ASN B N 1
ATOM 5957 C CA . ASN B 1 292 ? 21.469 -9.359 -8.289 1 44.16 292 ASN B CA 1
ATOM 5958 C C . ASN B 1 292 ? 21.547 -7.84 -8.156 1 44.16 292 ASN B C 1
ATOM 5960 O O . ASN B 1 292 ? 22.453 -7.211 -8.703 1 44.16 292 ASN B O 1
ATOM 5964 N N . LYS B 1 293 ? 20.484 -7.234 -7.891 1 48.34 293 LYS B N 1
ATOM 5965 C CA . LYS B 1 293 ? 20.688 -5.793 -7.938 1 48.34 293 LYS B CA 1
ATOM 5966 C C . LYS B 1 293 ? 21.297 -5.285 -6.633 1 48.34 293 LYS B C 1
ATOM 5968 O O . LYS B 1 293 ? 21.094 -5.875 -5.57 1 48.34 293 LYS B O 1
ATOM 5973 N N . GLY B 1 294 ? 22.375 -4.566 -6.766 1 50.44 294 GLY B N 1
ATOM 5974 C CA . GLY B 1 294 ? 23.078 -3.924 -5.668 1 50.44 294 GLY B CA 1
ATOM 5975 C C . GLY B 1 294 ? 22.156 -3.369 -4.602 1 50.44 294 GLY B C 1
ATOM 5976 O O . GLY B 1 294 ? 20.938 -3.275 -4.812 1 50.44 294 GLY B O 1
ATOM 5977 N N . VAL B 1 295 ? 22.703 -3.166 -3.48 1 56.31 295 VAL B N 1
ATOM 5978 C CA . VAL B 1 295 ? 22.047 -2.518 -2.352 1 56.31 295 VAL B CA 1
ATOM 5979 C C . VAL B 1 295 ? 21.438 -1.19 -2.799 1 56.31 295 VAL B C 1
ATOM 5981 O O . VAL B 1 295 ? 22.094 -0.412 -3.504 1 56.31 295 VAL B O 1
ATOM 5984 N N . TYR B 1 296 ? 20.156 -0.897 -2.615 1 64.12 296 TYR B N 1
ATOM 5985 C CA . TYR B 1 296 ? 19.406 0.312 -2.93 1 64.12 296 TYR B CA 1
ATOM 5986 C C . TYR B 1 296 ? 19.297 0.506 -4.438 1 64.12 296 TYR B C 1
ATOM 5988 O O . TYR B 1 296 ? 19.266 1.64 -4.922 1 64.12 296 TYR B O 1
ATOM 5996 N N . PHE B 1 297 ? 19.5 -0.523 -5.266 1 62.78 297 PHE B N 1
ATOM 5997 C CA . PHE B 1 297 ? 19.406 -0.464 -6.719 1 62.78 297 PHE B CA 1
ATOM 5998 C C . PHE B 1 297 ? 20.5 0.42 -7.293 1 62.78 297 PHE B C 1
ATOM 6000 O O . PHE B 1 297 ? 20.328 1.017 -8.359 1 62.78 297 PHE B O 1
ATOM 6007 N N . ASN B 1 298 ? 21.562 0.729 -6.426 1 66.88 298 ASN B N 1
ATOM 6008 C CA . ASN B 1 298 ? 22.688 1.575 -6.805 1 66.88 298 ASN B CA 1
ATOM 6009 C C . ASN B 1 298 ? 22.25 3.014 -7.066 1 66.88 298 ASN B C 1
ATOM 6011 O O . ASN B 1 298 ? 22.828 3.699 -7.91 1 66.88 298 ASN B O 1
ATOM 6015 N N . ASP B 1 299 ? 21.234 3.432 -6.418 1 79.31 299 ASP B N 1
ATOM 6016 C CA . ASP B 1 299 ? 20.719 4.777 -6.625 1 79.31 299 ASP B CA 1
ATOM 6017 C C . ASP B 1 299 ? 21.562 5.812 -5.887 1 79.31 299 ASP B C 1
ATOM 6019 O O . ASP B 1 299 ? 21.875 5.637 -4.707 1 79.31 299 ASP B O 1
ATOM 6023 N N . ALA B 1 300 ? 21.969 6.906 -6.531 1 80 300 ALA B N 1
ATOM 6024 C CA . ALA B 1 300 ? 22.734 8 -5.945 1 80 300 ALA B CA 1
ATOM 6025 C C . ALA B 1 300 ? 21.859 8.875 -5.059 1 80 300 ALA B C 1
ATOM 6027 O O . ALA B 1 300 ? 22.312 9.391 -4.039 1 80 300 ALA B O 1
ATOM 6028 N N . LEU B 1 301 ? 20.688 9.062 -5.465 1 90.69 301 LEU B N 1
ATOM 6029 C CA . LEU B 1 301 ? 19.719 9.844 -4.707 1 90.69 301 LEU B CA 1
ATOM 6030 C C . LEU B 1 301 ? 18.688 8.938 -4.043 1 90.69 301 LEU B C 1
ATOM 6032 O O . LEU B 1 301 ? 18.141 8.031 -4.68 1 90.69 301 LEU B O 1
ATOM 6036 N N . ARG B 1 302 ? 18.531 9.156 -2.748 1 93.94 302 ARG B N 1
ATOM 6037 C CA . ARG B 1 302 ? 17.547 8.375 -1.997 1 93.94 302 ARG B CA 1
ATOM 6038 C C . ARG B 1 302 ? 16.672 9.273 -1.141 1 93.94 302 ARG B C 1
ATOM 6040 O O . ARG B 1 302 ? 17.172 10.055 -0.328 1 93.94 302 ARG B O 1
ATOM 6047 N N . CYS B 1 303 ? 15.406 9.188 -1.353 1 97.62 303 CYS B N 1
ATOM 6048 C CA . CYS B 1 303 ? 14.43 9.945 -0.58 1 97.62 303 CYS B CA 1
ATOM 6049 C C . CYS B 1 303 ? 13.531 9.016 0.224 1 97.62 303 CYS B C 1
ATOM 6051 O O . CYS B 1 303 ? 13.141 7.953 -0.26 1 97.62 303 CYS B O 1
ATOM 6053 N N . TYR B 1 304 ? 13.227 9.391 1.404 1 98.06 304 TYR B N 1
ATOM 6054 C CA . TYR B 1 304 ? 12.391 8.562 2.266 1 98.06 304 TYR B CA 1
ATOM 6055 C C . TYR B 1 304 ? 11.266 9.375 2.889 1 98.06 304 TYR B C 1
ATOM 6057 O O . TYR B 1 304 ? 11.328 10.609 2.93 1 98.06 304 TYR B O 1
ATOM 6065 N N . ALA B 1 305 ? 10.227 8.742 3.252 1 98.19 305 ALA B N 1
ATOM 6066 C CA . ALA B 1 305 ? 9.07 9.344 3.92 1 98.19 305 ALA B CA 1
ATOM 6067 C C . ALA B 1 305 ? 8.711 8.578 5.188 1 98.19 305 ALA B C 1
ATOM 6069 O O . ALA B 1 305 ? 8.539 7.355 5.152 1 98.19 305 ALA B O 1
ATOM 6070 N N . HIS B 1 306 ? 8.711 9.266 6.258 1 98.19 306 HIS B N 1
ATOM 6071 C CA . HIS B 1 306 ? 8.227 8.672 7.5 1 98.19 306 HIS B CA 1
ATOM 6072 C C . HIS B 1 306 ? 6.746 8.961 7.711 1 98.19 306 HIS B C 1
ATOM 6074 O O . HIS B 1 306 ? 6.324 10.117 7.664 1 98.19 306 HIS B O 1
ATOM 6080 N N . ILE B 1 307 ? 5.957 7.934 7.863 1 97 307 ILE B N 1
ATOM 6081 C CA . ILE B 1 307 ? 4.539 8.031 8.188 1 97 307 ILE B CA 1
ATOM 6082 C C . ILE B 1 307 ? 4.266 7.348 9.523 1 97 307 ILE B C 1
ATOM 6084 O O . ILE B 1 307 ? 4.191 6.117 9.594 1 97 307 ILE B O 1
ATOM 6088 N N . PRO B 1 308 ? 4.09 8.172 10.578 1 96.62 308 PRO B N 1
ATOM 6089 C CA . PRO B 1 308 ? 3.822 7.566 11.883 1 96.62 308 PRO B CA 1
ATOM 6090 C C . PRO B 1 308 ? 2.459 6.879 11.938 1 96.62 308 PRO B C 1
ATOM 6092 O O . PRO B 1 308 ? 1.686 6.949 10.984 1 96.62 308 PRO B O 1
ATOM 6095 N N . SER B 1 309 ? 2.236 6.227 13.047 1 93.94 309 SER B N 1
ATOM 6096 C CA . SER B 1 309 ? 0.964 5.551 13.273 1 93.94 309 SER B CA 1
ATOM 6097 C C . SER B 1 309 ? -0.203 6.531 13.203 1 93.94 309 SER B C 1
ATOM 6099 O O . SER B 1 309 ? -0.04 7.719 13.484 1 93.94 309 SER B O 1
ATOM 6101 N N . LYS B 1 310 ? -1.353 6.016 12.891 1 90.12 310 LYS B N 1
ATOM 6102 C CA . LYS B 1 310 ? -2.555 6.828 12.719 1 90.12 310 LYS B CA 1
ATOM 6103 C C . LYS B 1 310 ? -2.945 7.516 14.023 1 90.12 310 LYS B C 1
ATOM 6105 O O . LYS B 1 310 ? -3.66 8.516 14.016 1 90.12 310 LYS B O 1
ATOM 6110 N N . ASN B 1 311 ? -2.459 7.059 15.094 1 91.31 311 ASN B N 1
ATOM 6111 C CA . ASN B 1 311 ? -2.814 7.598 16.406 1 91.31 311 ASN B CA 1
ATOM 6112 C C . ASN B 1 311 ? -1.945 8.797 16.766 1 91.31 311 ASN B C 1
ATOM 6114 O O . ASN B 1 311 ? -2.207 9.477 17.766 1 91.31 311 ASN B O 1
ATOM 6118 N N . THR B 1 312 ? -0.948 9.133 15.992 1 95.88 312 THR B N 1
ATOM 6119 C CA . THR B 1 312 ? -0.078 10.273 16.266 1 95.88 312 THR B CA 1
ATOM 6120 C C . THR B 1 312 ? -0.804 11.586 15.984 1 95.88 312 THR B C 1
ATOM 6122 O O . THR B 1 312 ? -1.384 11.766 14.906 1 95.88 312 THR B O 1
ATOM 6125 N N . PHE B 1 313 ? -0.805 12.383 16.984 1 95.69 313 PHE B N 1
ATOM 6126 C CA . PHE B 1 313 ? -1.465 13.672 16.859 1 95.69 313 PHE B CA 1
ATOM 6127 C C . PHE B 1 313 ? -0.621 14.633 16.031 1 95.69 313 PHE B C 1
ATOM 6129 O O . PHE B 1 313 ? 0.581 14.773 16.266 1 95.69 313 PHE B O 1
ATOM 6136 N N . ALA B 1 314 ? -1.255 15.242 15.031 1 96.94 314 ALA B N 1
ATOM 6137 C CA . ALA B 1 314 ? -0.564 16.25 14.227 1 96.94 314 ALA B CA 1
ATOM 6138 C C . ALA B 1 314 ? -1.555 17.219 13.594 1 96.94 314 ALA B C 1
ATOM 6140 O O . ALA B 1 314 ? -2.588 16.797 13.062 1 96.94 314 ALA B O 1
ATOM 6141 N N . ILE B 1 315 ? -1.254 18.453 13.672 1 95.69 315 ILE B N 1
ATOM 6142 C CA . ILE B 1 315 ? -2.043 19.516 13.055 1 95.69 315 ILE B CA 1
ATOM 6143 C C . ILE B 1 315 ? -1.118 20.625 12.555 1 95.69 315 ILE B C 1
ATOM 6145 O O . ILE B 1 315 ? -0.17 21 13.25 1 95.69 315 ILE B O 1
ATOM 6149 N N . ARG B 1 316 ? -1.295 21.031 11.352 1 94.19 316 ARG B N 1
ATOM 6150 C CA . ARG B 1 316 ? -0.71 22.281 10.875 1 94.19 316 ARG B CA 1
ATOM 6151 C C . ARG B 1 316 ? -1.695 23.438 11.016 1 94.19 316 ARG B C 1
ATOM 6153 O O . ARG B 1 316 ? -2.779 23.406 10.43 1 94.19 316 ARG B O 1
ATOM 6160 N N . VAL B 1 317 ? -1.338 24.375 11.805 1 94.94 317 VAL B N 1
ATOM 6161 C CA . VAL B 1 317 ? -2.232 25.5 12.07 1 94.94 317 VAL B CA 1
ATOM 6162 C C . VAL B 1 317 ? -2.098 26.547 10.961 1 94.94 317 VAL B C 1
ATOM 6164 O O . VAL B 1 317 ? -1.509 27.609 11.172 1 94.94 317 VAL B O 1
ATOM 6167 N N . ASN B 1 318 ? -2.656 26.203 9.805 1 90.69 318 ASN B N 1
ATOM 6168 C CA . ASN B 1 318 ? -2.496 27.094 8.656 1 90.69 318 ASN B CA 1
ATOM 6169 C C . ASN B 1 318 ? -3.844 27.484 8.055 1 90.69 318 ASN B C 1
ATOM 6171 O O . ASN B 1 318 ? -3.9 28.234 7.086 1 90.69 318 ASN B O 1
ATOM 6175 N N . THR B 1 319 ? -4.914 27 8.609 1 89.38 319 THR B N 1
ATOM 6176 C CA . THR B 1 319 ? -6.277 27.391 8.25 1 89.38 319 THR B CA 1
ATOM 6177 C C . THR B 1 319 ? -7.09 27.703 9.5 1 89.38 319 THR B C 1
ATOM 6179 O O . THR B 1 319 ? -6.672 27.406 10.617 1 89.38 319 THR B O 1
ATOM 6182 N N . LEU B 1 320 ? -8.227 28.359 9.25 1 91.12 320 LEU B N 1
ATOM 6183 C CA . LEU B 1 320 ? -9.109 28.656 10.383 1 91.12 320 LEU B CA 1
ATOM 6184 C C . LEU B 1 320 ? -9.586 27.359 11.039 1 91.12 320 LEU B C 1
ATOM 6186 O O . LEU B 1 320 ? -9.648 27.266 12.266 1 91.12 320 LEU B O 1
ATOM 6190 N N . SER B 1 321 ? -9.875 26.453 10.203 1 91.12 321 SER B N 1
ATOM 6191 C CA . SER B 1 321 ? -10.352 25.156 10.703 1 91.12 321 SER B CA 1
ATOM 6192 C C . SER B 1 321 ? -9.305 24.5 11.594 1 91.12 321 SER B C 1
ATOM 6194 O O . SER B 1 321 ? -9.617 24.078 12.711 1 91.12 321 SER B O 1
ATOM 6196 N N . SER B 1 322 ? -8.102 24.406 11.102 1 92.31 322 SER B N 1
ATOM 6197 C CA . SER B 1 322 ? -7.051 23.766 11.883 1 92.31 322 SER B CA 1
ATOM 6198 C C . SER B 1 322 ? -6.742 24.562 13.148 1 92.31 322 SER B C 1
ATOM 6200 O O . SER B 1 322 ? -6.418 24 14.188 1 92.31 322 SER B O 1
ATOM 6202 N N . PHE B 1 323 ? -6.824 25.859 13.102 1 94.62 323 PHE B N 1
ATOM 6203 C CA . PHE B 1 323 ? -6.617 26.719 14.266 1 94.62 323 PHE B CA 1
ATOM 6204 C C . PHE B 1 323 ? -7.664 26.438 15.336 1 94.62 323 PHE B C 1
ATOM 6206 O O . PHE B 1 323 ? -7.328 26.203 16.5 1 94.62 323 PHE B O 1
ATOM 6213 N N . TYR B 1 324 ? -8.836 26.453 14.883 1 94.19 324 TYR B N 1
ATOM 6214 C CA . TYR B 1 324 ? -9.953 26.219 15.789 1 94.19 324 TYR B CA 1
ATOM 6215 C C . TYR B 1 324 ? -9.898 24.797 16.359 1 94.19 324 TYR B C 1
ATOM 6217 O O . TYR B 1 324 ? -10.062 24.609 17.578 1 94.19 324 TYR B O 1
ATOM 6225 N N . LEU B 1 325 ? -9.609 23.875 15.547 1 93.12 325 LEU B N 1
ATOM 6226 C CA . LEU B 1 325 ? -9.531 22.469 15.961 1 93.12 325 LEU B CA 1
ATOM 6227 C C . LEU B 1 325 ? -8.391 22.266 16.953 1 93.12 325 LEU B C 1
ATOM 6229 O O . LEU B 1 325 ? -8.531 21.5 17.922 1 93.12 325 LEU B O 1
ATOM 6233 N N . SER B 1 326 ? -7.285 22.875 16.672 1 95.5 326 SER B N 1
ATOM 6234 C CA . SER B 1 326 ? -6.145 22.734 17.578 1 95.5 326 SER B CA 1
ATOM 6235 C C . SER B 1 326 ? -6.492 23.219 18.984 1 95.5 326 SER B C 1
ATOM 6237 O O . SER B 1 326 ? -6.098 22.594 19.969 1 95.5 326 SER B O 1
ATOM 6239 N N . ASN B 1 327 ? -7.195 24.281 19.062 1 95.38 327 ASN B N 1
ATOM 6240 C CA . ASN B 1 327 ? -7.566 24.812 20.375 1 95.38 327 ASN B CA 1
ATOM 6241 C C . ASN B 1 327 ? -8.586 23.922 21.078 1 95.38 327 ASN B C 1
ATOM 6243 O O . ASN B 1 327 ? -8.602 23.828 22.297 1 95.38 327 ASN B O 1
ATOM 6247 N N . ASN B 1 328 ? -9.367 23.281 20.297 1 92.5 328 ASN B N 1
ATOM 6248 C CA . ASN B 1 328 ? -10.352 22.359 20.859 1 92.5 328 ASN B CA 1
ATOM 6249 C C . ASN B 1 328 ? -9.688 21.109 21.422 1 92.5 328 ASN B C 1
ATOM 6251 O O . ASN B 1 328 ? -10.203 20.484 22.344 1 92.5 328 ASN B O 1
ATOM 6255 N N . LYS B 1 329 ? -8.547 20.828 20.938 1 93.62 329 LYS B N 1
ATOM 6256 C CA . LYS B 1 329 ? -7.945 19.531 21.266 1 93.62 329 LYS B CA 1
ATOM 6257 C C . LYS B 1 329 ? -6.703 19.719 22.141 1 93.62 329 LYS B C 1
ATOM 6259 O O . LYS B 1 329 ? -6.242 18.766 22.781 1 93.62 329 LYS B O 1
ATOM 6264 N N . ILE B 1 330 ? -6.141 20.828 22.234 1 95.19 330 ILE B N 1
ATOM 6265 C CA . ILE B 1 330 ? -4.793 21.062 22.734 1 95.19 330 ILE B CA 1
ATOM 6266 C C . ILE B 1 330 ? -4.703 20.609 24.203 1 95.19 330 ILE B C 1
ATOM 6268 O O . ILE B 1 330 ? -3.723 19.984 24.594 1 95.19 330 ILE B O 1
ATOM 6272 N N . LEU B 1 331 ? -5.695 20.859 25.016 1 93.88 331 LEU B N 1
ATOM 6273 C CA . LEU B 1 331 ? -5.629 20.531 26.438 1 93.88 331 LEU B CA 1
ATOM 6274 C C . LEU B 1 331 ? -5.691 19.031 26.641 1 93.88 331 LEU B C 1
ATOM 6276 O O . LEU B 1 331 ? -4.969 18.484 27.484 1 93.88 331 LEU B O 1
ATOM 6280 N N . SER B 1 332 ? -6.602 18.391 25.906 1 92.69 332 SER B N 1
ATOM 6281 C CA . SER B 1 332 ? -6.715 16.938 26.016 1 92.69 332 SER B CA 1
ATOM 6282 C C . SER B 1 332 ? -5.434 16.25 25.547 1 92.69 332 SER B C 1
ATOM 6284 O O . SER B 1 332 ? -5.129 15.133 25.984 1 92.69 332 SER B O 1
ATOM 6286 N N . LYS B 1 333 ? -4.656 16.906 24.719 1 94.88 333 LYS B N 1
ATOM 6287 C CA . LYS B 1 333 ? -3.443 16.312 24.172 1 94.88 333 LYS B CA 1
ATOM 6288 C C . LYS B 1 333 ? -2.197 16.875 24.844 1 94.88 333 LYS B C 1
ATOM 6290 O O . LYS B 1 333 ? -1.072 16.562 24.453 1 94.88 333 LYS B O 1
ATOM 6295 N N . TRP B 1 334 ? -2.369 17.641 25.859 1 95.12 334 TRP B N 1
ATOM 6296 C CA . TRP B 1 334 ? -1.285 18.422 26.453 1 95.12 334 TRP B CA 1
ATOM 6297 C C . TRP B 1 334 ? -0.189 17.5 26.984 1 95.12 334 TRP B C 1
ATOM 6299 O O . TRP B 1 334 ? 0.991 17.688 26.688 1 95.12 334 TRP B O 1
ATOM 6309 N N . GLN B 1 335 ? -0.586 16.484 27.688 1 93.81 335 GLN B N 1
ATOM 6310 C CA . GLN B 1 335 ? 0.383 15.57 28.297 1 93.81 335 GLN B CA 1
ATOM 6311 C C . GLN B 1 335 ? 1.187 14.844 27.219 1 93.81 335 GLN B C 1
ATOM 6313 O O . GLN B 1 335 ? 2.402 14.68 27.359 1 93.81 335 GLN B O 1
ATOM 6318 N N . ASP B 1 336 ? 0.541 14.43 26.219 1 93.81 336 ASP B N 1
ATOM 6319 C CA . ASP B 1 336 ? 1.204 13.727 25.125 1 93.81 336 ASP B CA 1
ATOM 6320 C C . ASP B 1 336 ? 2.178 14.648 24.391 1 93.81 336 ASP B C 1
ATOM 6322 O O . ASP B 1 336 ? 3.213 14.195 23.891 1 93.81 336 ASP B O 1
ATOM 6326 N N . LEU B 1 337 ? 1.834 15.891 24.281 1 94.38 337 LEU B N 1
ATOM 6327 C CA . LEU B 1 337 ? 2.604 16.859 23.516 1 94.38 337 LEU B CA 1
ATOM 6328 C C . LEU B 1 337 ? 3.824 17.328 24.297 1 94.38 337 LEU B C 1
ATOM 6330 O O . LEU B 1 337 ? 4.914 17.469 23.734 1 94.38 337 LEU B O 1
ATOM 6334 N N . THR B 1 338 ? 3.631 17.562 25.609 1 91.88 338 THR B N 1
ATOM 6335 C CA . THR B 1 338 ? 4.664 18.25 26.375 1 91.88 338 THR B CA 1
ATOM 6336 C C . THR B 1 338 ? 5.355 17.312 27.344 1 91.88 338 THR B C 1
ATOM 6338 O O . THR B 1 338 ? 6.438 17.609 27.844 1 91.88 338 THR B O 1
ATOM 6341 N N . GLY B 1 339 ? 4.73 16.234 27.625 1 89.56 339 GLY B N 1
ATOM 6342 C CA . GLY B 1 339 ? 5.285 15.297 28.594 1 89.56 339 GLY B CA 1
ATOM 6343 C C . GLY B 1 339 ? 5.023 15.711 30.031 1 89.56 339 GLY B C 1
ATOM 6344 O O . GLY B 1 339 ? 5.457 15.039 30.969 1 89.56 339 GLY B O 1
ATOM 6345 N N . SER B 1 340 ? 4.348 16.859 30.188 1 87.12 340 SER B N 1
ATOM 6346 C CA . SER B 1 340 ? 4.047 17.359 31.516 1 87.12 340 SER B CA 1
ATOM 6347 C C . SER B 1 340 ? 2.617 17.891 31.609 1 87.12 340 SER B C 1
ATOM 6349 O O . SER B 1 340 ? 1.969 18.109 30.594 1 87.12 340 SER B O 1
ATOM 6351 N N . SER B 1 341 ? 2.154 17.906 32.844 1 86.88 341 SER B N 1
ATOM 6352 C CA . SER B 1 341 ? 0.825 18.469 33.031 1 86.88 341 SER B CA 1
ATOM 6353 C C . SER B 1 341 ? 0.854 19.984 32.969 1 86.88 341 SER B C 1
ATOM 6355 O O . SER B 1 341 ? 1.895 20.609 33.188 1 86.88 341 SER B O 1
ATOM 6357 N N . LEU B 1 342 ? -0.22 20.484 32.531 1 86 342 LEU B N 1
ATOM 6358 C CA . LEU B 1 342 ? -0.356 21.938 32.531 1 86 342 LEU B CA 1
ATOM 6359 C C . LEU B 1 342 ? -0.633 22.453 33.938 1 86 342 LEU B C 1
ATOM 6361 O O . LEU B 1 342 ? -1.713 22.219 34.5 1 86 342 LEU B O 1
ATOM 6365 N N . PHE B 1 343 ? 0.306 22.938 34.594 1 76.25 343 PHE B N 1
ATOM 6366 C CA . PHE B 1 343 ? 0.179 23.297 36 1 76.25 343 PHE B CA 1
ATOM 6367 C C . PHE B 1 343 ? -0.411 24.688 36.188 1 76.25 343 PHE B C 1
ATOM 6369 O O . PHE B 1 343 ? -1.266 24.906 37.031 1 76.25 343 PHE B O 1
ATOM 6376 N N . GLU B 1 344 ? -0.013 25.609 35.438 1 83.12 344 GLU B N 1
ATOM 6377 C CA . GLU B 1 344 ? -0.461 26.984 35.594 1 83.12 344 GLU B CA 1
ATOM 6378 C C . GLU B 1 344 ? -1.403 27.406 34.469 1 83.12 344 GLU B C 1
ATOM 6380 O O . GLU B 1 344 ? -0.996 28.094 33.562 1 83.12 344 GLU B O 1
ATOM 6385 N N . ARG B 1 345 ? -2.695 27.016 34.688 1 90.69 345 ARG B N 1
ATOM 6386 C CA . ARG B 1 345 ? -3.701 27.406 33.719 1 90.69 345 ARG B CA 1
ATOM 6387 C C . ARG B 1 345 ? -3.975 28.891 33.781 1 90.69 345 ARG B C 1
ATOM 6389 O O . ARG B 1 345 ? -4.203 29.531 32.75 1 90.69 345 ARG B O 1
ATOM 6396 N N . PHE B 1 346 ? -3.949 29.406 35.031 1 94.12 346 PHE B N 1
ATOM 6397 C CA . PHE B 1 346 ? -4.109 30.844 35.219 1 94.12 346 PHE B CA 1
ATOM 6398 C C . PHE B 1 346 ? -2.777 31.484 35.594 1 94.12 346 PHE B C 1
ATOM 6400 O O . PHE B 1 346 ? -2.109 31.062 36.531 1 94.12 346 PHE B O 1
ATOM 6407 N N . HIS B 1 347 ? -2.389 32.469 34.844 1 92.75 347 HIS B N 1
ATOM 6408 C CA . HIS B 1 347 ? -1.151 33.188 35.156 1 92.75 347 HIS B CA 1
ATOM 6409 C C . HIS B 1 347 ? -1.207 33.781 36.562 1 92.75 347 HIS B C 1
ATOM 6411 O O . HIS B 1 347 ? -2.242 34.312 37 1 92.75 347 HIS B O 1
ATOM 6417 N N . PRO B 1 348 ? -0.083 33.781 37.25 1 92.06 348 PRO B N 1
ATOM 6418 C CA . PRO B 1 348 ? -0.064 34.281 38.625 1 92.06 348 PRO B CA 1
ATOM 6419 C C . PRO B 1 348 ? -0.427 35.75 38.75 1 92.06 348 PRO B C 1
ATOM 6421 O O . PRO B 1 348 ? -0.965 36.188 39.781 1 92.06 348 PRO B O 1
ATOM 6424 N N . ASN B 1 349 ? -0.221 36.469 37.719 1 94.69 349 ASN B N 1
ATOM 6425 C CA . ASN B 1 349 ? -0.477 37.906 37.75 1 94.69 349 ASN B CA 1
ATOM 6426 C C . ASN B 1 349 ? -1.874 38.25 37.219 1 94.69 349 ASN B C 1
ATOM 6428 O O . ASN B 1 349 ? -2.207 39.406 37 1 94.69 349 ASN B O 1
ATOM 6432 N N . SER B 1 350 ? -2.619 37.188 37 1 95.75 350 SER B N 1
ATOM 6433 C CA . SER B 1 350 ? -3.994 37.438 36.594 1 95.75 350 SER B CA 1
ATOM 6434 C C . SER B 1 350 ? -4.93 37.562 37.781 1 95.75 350 SER B C 1
ATOM 6436 O O . SER B 1 350 ? -4.566 37.188 38.906 1 95.75 350 SER B O 1
ATOM 6438 N N . GLU B 1 351 ? -6.047 38.25 37.594 1 97.75 351 GLU B N 1
ATOM 6439 C CA . GLU B 1 351 ? -7.082 38.406 38.594 1 97.75 351 GLU B CA 1
ATOM 6440 C C . GLU B 1 351 ? -8.391 37.75 38.156 1 97.75 351 GLU B C 1
ATOM 6442 O O . GLU B 1 351 ? -9.164 38.375 37.406 1 97.75 351 GLU B O 1
ATOM 6447 N N . VAL B 1 352 ? -8.625 36.562 38.688 1 97.06 352 VAL B N 1
ATOM 6448 C CA . VAL B 1 352 ? -9.844 35.812 38.344 1 97.06 352 VAL B CA 1
ATOM 6449 C C . VAL B 1 352 ? -10.812 35.844 39.5 1 97.06 352 VAL B C 1
ATOM 6451 O O . VAL B 1 352 ? -10.664 35.062 40.469 1 97.06 352 VAL B O 1
ATOM 6454 N N . LYS B 1 353 ? -11.844 36.656 39.312 1 97.06 353 LYS B N 1
ATOM 6455 C CA . LYS B 1 353 ? -12.766 36.875 40.438 1 97.06 353 LYS B CA 1
ATOM 6456 C C . LYS B 1 353 ? -13.977 35.938 40.344 1 97.06 353 LYS B C 1
ATOM 6458 O O . LYS B 1 353 ? -14.703 35.781 41.312 1 97.06 353 LYS B O 1
ATOM 6463 N N . THR B 1 354 ? -14.156 35.375 39.219 1 95.5 354 THR B N 1
ATOM 6464 C CA . THR B 1 354 ? -15.305 34.5 39.031 1 95.5 354 THR B CA 1
ATOM 6465 C C . THR B 1 354 ? -15.047 33.125 39.625 1 95.5 354 THR B C 1
ATOM 6467 O O . THR B 1 354 ? -13.891 32.688 39.688 1 95.5 354 THR B O 1
ATOM 6470 N N . LYS B 1 355 ? -16.141 32.406 40 1 94.19 355 LYS B N 1
ATOM 6471 C CA . LYS B 1 355 ? -16.078 31.016 40.469 1 94.19 355 LYS B CA 1
ATOM 6472 C C . LYS B 1 355 ? -16.594 30.047 39.406 1 94.19 355 LYS B C 1
ATOM 6474 O O . LYS B 1 355 ? -16.469 28.828 39.562 1 94.19 355 LYS B O 1
ATOM 6479 N N . GLN B 1 356 ? -17.109 30.609 38.344 1 96.62 356 GLN B N 1
ATOM 6480 C CA . GLN B 1 356 ? -17.703 29.797 37.312 1 96.62 356 GLN B CA 1
ATOM 6481 C C . GLN B 1 356 ? -16.781 29.734 36.094 1 96.62 356 GLN B C 1
ATOM 6483 O O . GLN B 1 356 ? -17.156 30.188 35 1 96.62 356 GLN B O 1
ATOM 6488 N N . ILE B 1 357 ? -15.672 29.188 36.219 1 95.69 357 ILE B N 1
ATOM 6489 C CA . ILE B 1 357 ? -14.688 28.969 35.156 1 95.69 357 ILE B CA 1
ATOM 6490 C C . ILE B 1 357 ? -14.25 27.5 35.156 1 95.69 357 ILE B C 1
ATOM 6492 O O . ILE B 1 357 ? -13.875 26.969 36.219 1 95.69 357 ILE B O 1
ATOM 6496 N N . ASP B 1 358 ? -14.406 26.844 34.125 1 94.44 358 ASP B N 1
ATOM 6497 C CA . ASP B 1 358 ? -14.188 25.406 34.094 1 94.44 358 ASP B CA 1
ATOM 6498 C C . ASP B 1 358 ? -12.703 25.078 33.906 1 94.44 358 ASP B C 1
ATOM 6500 O O . ASP B 1 358 ? -11.875 25.984 33.812 1 94.44 358 ASP B O 1
ATOM 6504 N N . ASP B 1 359 ? -12.375 23.734 33.875 1 91.69 359 ASP B N 1
ATOM 6505 C CA . ASP B 1 359 ? -10.992 23.25 33.906 1 91.69 359 ASP B CA 1
ATOM 6506 C C . ASP B 1 359 ? -10.367 23.344 32.5 1 91.69 359 ASP B C 1
ATOM 6508 O O . ASP B 1 359 ? -9.156 23.156 32.375 1 91.69 359 ASP B O 1
ATOM 6512 N N . ASN B 1 360 ? -11.094 23.703 31.5 1 93.19 360 ASN B N 1
ATOM 6513 C CA . ASN B 1 360 ? -10.586 23.766 30.125 1 93.19 360 ASN B CA 1
ATOM 6514 C C . ASN B 1 360 ? -10.336 25.203 29.672 1 93.19 360 ASN B C 1
ATOM 6516 O O . ASN B 1 360 ? -10.461 25.516 28.5 1 93.19 360 ASN B O 1
ATOM 6520 N N . CYS B 1 361 ? -10.094 26.062 30.641 1 94.69 361 CYS B N 1
ATOM 6521 C CA . CYS B 1 361 ? -9.828 27.469 30.344 1 94.69 361 CYS B CA 1
ATOM 6522 C C . CYS B 1 361 ? -8.414 27.859 30.75 1 94.69 361 CYS B C 1
ATOM 6524 O O . CYS B 1 361 ? -7.844 27.266 31.672 1 94.69 361 CYS B O 1
ATOM 6526 N N . THR B 1 362 ? -7.855 28.75 30.031 1 95.44 362 THR B N 1
ATOM 6527 C CA . THR B 1 362 ? -6.59 29.375 30.391 1 95.44 362 THR B CA 1
ATOM 6528 C C . THR B 1 362 ? -6.73 30.906 30.438 1 95.44 362 THR B C 1
ATOM 6530 O O . THR B 1 362 ? -7.555 31.469 29.719 1 95.44 362 THR B O 1
ATOM 6533 N N . VAL B 1 363 ? -5.973 31.531 31.375 1 96.69 363 VAL B N 1
ATOM 6534 C CA . VAL B 1 363 ? -6.008 32.969 31.531 1 96.69 363 VAL B CA 1
ATOM 6535 C C . VAL B 1 363 ? -4.586 33.531 31.516 1 96.69 363 VAL B C 1
ATOM 6537 O O . VAL B 1 363 ? -3.732 33.094 32.281 1 96.69 363 VAL B O 1
ATOM 6540 N N . GLY B 1 364 ? -4.32 34.5 30.656 1 94.75 364 GLY B N 1
ATOM 6541 C CA . GLY B 1 364 ? -2.986 35.062 30.469 1 94.75 364 GLY B CA 1
ATOM 6542 C C . GLY B 1 364 ? -2.607 36.094 31.516 1 94.75 364 GLY B C 1
ATOM 6543 O O . GLY B 1 364 ? -3.381 36.344 32.438 1 94.75 364 GLY B O 1
ATOM 6544 N N . GLU B 1 365 ? -1.469 36.656 31.328 1 94.06 365 GLU B N 1
ATOM 6545 C CA . GLU B 1 365 ? -0.878 37.594 32.281 1 94.06 365 GLU B CA 1
ATOM 6546 C C . GLU B 1 365 ? -1.666 38.875 32.344 1 94.06 365 GLU B C 1
ATOM 6548 O O . GLU B 1 365 ? -2.082 39.406 31.297 1 94.06 365 GLU B O 1
ATOM 6553 N N . LYS B 1 366 ? -1.964 39.406 33.5 1 96.69 366 LYS B N 1
ATOM 6554 C CA . LYS B 1 366 ? -2.543 40.719 33.75 1 96.69 366 LYS B CA 1
ATOM 6555 C C . LYS B 1 366 ? -3.984 40.781 33.25 1 96.69 366 LYS B C 1
ATOM 6557 O O . LYS B 1 366 ? -4.512 41.875 33 1 96.69 366 LYS B O 1
ATOM 6562 N N . THR B 1 367 ? -4.523 39.656 33.031 1 97.69 367 THR B N 1
ATOM 6563 C CA . THR B 1 367 ? -5.93 39.594 32.625 1 97.69 367 THR B CA 1
ATOM 6564 C C . THR B 1 367 ? -6.832 39.656 33.875 1 97.69 367 THR B C 1
ATOM 6566 O O . THR B 1 367 ? -6.531 39.062 34.906 1 97.69 367 THR B O 1
ATOM 6569 N N . ILE B 1 368 ? -7.914 40.469 33.719 1 98.56 368 ILE B N 1
ATOM 6570 C CA . ILE B 1 368 ? -8.875 40.625 34.812 1 98.56 368 ILE B CA 1
ATOM 6571 C C . ILE B 1 368 ? -10.227 40.031 34.375 1 98.56 368 ILE B C 1
ATOM 6573 O O . ILE B 1 368 ? -10.797 40.438 33.375 1 98.56 368 ILE B O 1
ATOM 6577 N N . ILE B 1 369 ? -10.703 39.062 35.125 1 98.25 369 ILE B N 1
ATOM 6578 C CA . ILE B 1 369 ? -12.031 38.5 34.938 1 98.25 369 ILE B CA 1
ATOM 6579 C C . ILE B 1 369 ? -12.906 38.812 36.156 1 98.25 369 ILE B C 1
ATOM 6581 O O . ILE B 1 369 ? -12.648 38.344 37.25 1 98.25 369 ILE B O 1
ATOM 6585 N N . ASN B 1 370 ? -13.914 39.594 35.906 1 97.75 370 ASN B N 1
ATOM 6586 C CA . ASN B 1 370 ? -14.75 40.094 37 1 97.75 370 ASN B CA 1
ATOM 6587 C C . ASN B 1 370 ? -15.773 39.062 37.438 1 97.75 370 ASN B C 1
ATOM 6589 O O . ASN B 1 370 ? -15.844 37.969 36.875 1 97.75 370 ASN B O 1
ATOM 6593 N N . GLU B 1 371 ? -16.547 39.344 38.531 1 96 371 GLU B N 1
ATOM 6594 C CA . GLU B 1 371 ? -17.5 38.438 39.156 1 96 371 GLU B CA 1
ATOM 6595 C C . GLU B 1 371 ? -18.719 38.188 38.281 1 96 371 GLU B C 1
ATOM 6597 O O . GLU B 1 371 ? -18.906 38.906 37.281 1 96 371 GLU B O 1
ATOM 6602 N N . LYS B 1 372 ? -19.469 37.188 38.531 1 96.19 372 LYS B N 1
ATOM 6603 C CA . LYS B 1 372 ? -20.719 36.844 37.844 1 96.19 372 LYS B CA 1
ATOM 6604 C C . LYS B 1 372 ? -20.484 36.531 36.375 1 96.19 372 LYS B C 1
ATOM 6606 O O . LYS B 1 372 ? -21.281 36.969 35.531 1 96.19 372 LYS B O 1
ATOM 6611 N N . THR B 1 373 ? -19.375 36.031 36.094 1 96.69 373 THR B N 1
ATOM 6612 C CA . THR B 1 373 ? -19.031 35.625 34.75 1 96.69 373 THR B CA 1
ATOM 6613 C C . THR B 1 373 ? -18.906 34.125 34.625 1 96.69 373 THR B C 1
ATOM 6615 O O . THR B 1 373 ? -18.484 33.438 35.562 1 96.69 373 THR B O 1
ATOM 6618 N N . SER B 1 374 ? -19.391 33.594 33.562 1 98.06 374 SER B N 1
ATOM 6619 C CA . SER B 1 374 ? -19.297 32.188 33.281 1 98.06 374 SER B CA 1
ATOM 6620 C C . SER B 1 374 ? -18.391 31.922 32.062 1 98.06 374 SER B C 1
ATOM 6622 O O . SER B 1 374 ? -18.688 32.375 30.969 1 98.06 374 SER B O 1
ATOM 6624 N N . ILE B 1 375 ? -17.328 31.203 32.281 1 97.75 375 ILE B N 1
ATOM 6625 C CA . ILE B 1 375 ? -16.359 30.953 31.219 1 97.75 375 ILE B CA 1
ATOM 6626 C C . ILE B 1 375 ? -16.141 29.438 31.062 1 97.75 375 ILE B C 1
ATOM 6628 O O . ILE B 1 375 ? -15.75 28.766 32 1 97.75 375 ILE B O 1
ATOM 6632 N N . LYS B 1 376 ? -16.422 28.984 29.891 1 97.12 376 LYS B N 1
ATOM 6633 C CA . LYS B 1 376 ? -16.312 27.547 29.609 1 97.12 376 LYS B CA 1
ATOM 6634 C C . LYS B 1 376 ? -15.469 27.297 28.359 1 97.12 376 LYS B C 1
ATOM 6636 O O . LYS B 1 376 ? -15.672 27.938 27.328 1 97.12 376 LYS B O 1
ATOM 6641 N N . ASN B 1 377 ? -14.508 26.375 28.469 1 95.88 377 ASN B N 1
ATOM 6642 C CA . ASN B 1 377 ? -13.711 25.906 27.344 1 95.88 377 ASN B CA 1
ATOM 6643 C C . ASN B 1 377 ? -13.188 27.078 26.516 1 95.88 377 ASN B C 1
ATOM 6645 O O . ASN B 1 377 ? -13.406 27.125 25.297 1 95.88 377 ASN B O 1
ATOM 6649 N N . SER B 1 378 ? -12.539 28 27.141 1 96.88 378 SER B N 1
ATOM 6650 C CA . SER B 1 378 ? -12.117 29.219 26.469 1 96.88 378 SER B CA 1
ATOM 6651 C C . SER B 1 378 ? -10.68 29.578 26.828 1 96.88 378 SER B C 1
ATOM 6653 O O . SER B 1 378 ? -10.234 29.328 27.953 1 96.88 378 SER B O 1
ATOM 6655 N N . PHE B 1 379 ? -10.039 30.125 25.906 1 97.06 379 PHE B N 1
ATOM 6656 C CA . PHE B 1 379 ? -8.672 30.594 26.094 1 97.06 379 PHE B CA 1
ATOM 6657 C C . PHE B 1 379 ? -8.602 32.125 26.062 1 97.06 379 PHE B C 1
ATOM 6659 O O . PHE B 1 379 ? -8.93 32.719 25.047 1 97.06 379 PHE B O 1
ATOM 6666 N N . ILE B 1 380 ? -8.164 32.656 27.141 1 97.56 380 ILE B N 1
ATOM 6667 C CA . ILE B 1 380 ? -8.117 34.094 27.266 1 97.56 380 ILE B CA 1
ATOM 6668 C C . ILE B 1 380 ? -6.66 34.562 27.328 1 97.56 380 ILE B C 1
ATOM 6670 O O . ILE B 1 380 ? -5.902 34.125 28.203 1 97.56 380 ILE B O 1
ATOM 6674 N N . GLY B 1 381 ? -6.238 35.438 26.484 1 95.88 381 GLY B N 1
ATOM 6675 C CA . GLY B 1 381 ? -4.871 35.906 26.375 1 95.88 381 GLY B CA 1
ATOM 6676 C C . GLY B 1 381 ? -4.5 36.875 27.5 1 95.88 381 GLY B C 1
ATOM 6677 O O . GLY B 1 381 ? -5.133 36.906 28.547 1 95.88 381 GLY B O 1
ATOM 6678 N N . SER B 1 382 ? -3.436 37.656 27.266 1 95.75 382 SER B N 1
ATOM 6679 C CA . SER B 1 382 ? -2.908 38.594 28.25 1 95.75 382 SER B CA 1
ATOM 6680 C C . SER B 1 382 ? -3.562 39.969 28.141 1 95.75 382 SER B C 1
ATOM 6682 O O . SER B 1 382 ? -4.004 40.344 27.062 1 95.75 382 SER B O 1
ATOM 6684 N N . ASN B 1 383 ? -3.648 40.594 29.234 1 97.06 383 ASN B N 1
ATOM 6685 C CA . ASN B 1 383 ? -4.105 42 29.312 1 97.06 383 ASN B CA 1
ATOM 6686 C C . ASN B 1 383 ? -5.547 42.125 28.828 1 97.06 383 ASN B C 1
ATOM 6688 O O . ASN B 1 383 ? -5.871 43.062 28.094 1 97.06 383 ASN B O 1
ATOM 6692 N N . CYS B 1 384 ? -6.285 41.125 29.141 1 98.06 384 CYS B N 1
ATOM 6693 C CA . CYS B 1 384 ? -7.699 41.188 28.797 1 98.06 384 CYS B CA 1
ATOM 6694 C C . CYS B 1 384 ? -8.523 41.688 29.969 1 98.06 384 CYS B C 1
ATOM 6696 O O . CYS B 1 384 ? -8.086 41.625 31.109 1 98.06 384 CYS B O 1
ATOM 6698 N N . ASN B 1 385 ? -9.648 42.312 29.625 1 98.75 385 ASN B N 1
ATOM 6699 C CA . ASN B 1 385 ? -10.617 42.75 30.625 1 98.75 385 ASN B CA 1
ATOM 6700 C C . ASN B 1 385 ? -12.016 42.219 30.328 1 98.75 385 ASN B C 1
ATOM 6702 O O . ASN B 1 385 ? -12.664 42.656 29.375 1 98.75 385 ASN B O 1
ATOM 6706 N N . ILE B 1 386 ? -12.445 41.281 31.156 1 98.69 386 ILE B N 1
ATOM 6707 C CA . ILE B 1 386 ? -13.781 40.688 31.031 1 98.69 386 ILE B CA 1
ATOM 6708 C C . ILE B 1 386 ? -14.688 41.25 32.125 1 98.69 386 ILE B C 1
ATOM 6710 O O . ILE B 1 386 ? -14.531 40.906 33.312 1 98.69 386 ILE B O 1
ATOM 6714 N N . GLU B 1 387 ? -15.617 42.062 31.75 1 98.25 387 GLU B N 1
ATOM 6715 C CA . GLU B 1 387 ? -16.484 42.719 32.719 1 98.25 387 GLU B CA 1
ATOM 6716 C C . GLU B 1 387 ? -17.547 41.781 33.281 1 98.25 387 GLU B C 1
ATOM 6718 O O . GLU B 1 387 ? -17.516 40.594 33 1 98.25 387 GLU B O 1
ATOM 6723 N N . ASN B 1 388 ? -18.453 42.375 34.156 1 97.56 388 ASN B N 1
ATOM 6724 C CA . ASN B 1 388 ? -19.438 41.562 34.875 1 97.56 388 ASN B CA 1
ATOM 6725 C C . ASN B 1 388 ? -20.5 41 33.969 1 97.56 388 ASN B C 1
ATOM 6727 O O . ASN B 1 388 ? -20.781 41.562 32.906 1 97.56 388 ASN B O 1
ATOM 6731 N N . LYS B 1 389 ? -21.062 39.812 34.312 1 97.5 389 LYS B N 1
ATOM 6732 C CA . LYS B 1 389 ? -22.219 39.188 33.688 1 97.5 389 LYS B CA 1
ATOM 6733 C C . LYS B 1 389 ? -21.891 38.781 32.25 1 97.5 389 LYS B C 1
ATOM 6735 O O . LYS B 1 389 ? -22.719 38.938 31.344 1 97.5 389 LYS B O 1
ATOM 6740 N N . VAL B 1 390 ? -20.688 38.344 32.031 1 98.38 390 VAL B N 1
ATOM 6741 C CA . VAL B 1 390 ? -20.266 37.875 30.719 1 98.38 390 VAL B CA 1
ATOM 6742 C C . VAL B 1 390 ? -20.281 36.344 30.688 1 98.38 390 VAL B C 1
ATOM 6744 O O . VAL B 1 390 ? -19.969 35.688 31.688 1 98.38 390 VAL B O 1
ATOM 6747 N N . ARG B 1 391 ? -20.734 35.781 29.578 1 98.56 391 ARG B N 1
ATOM 6748 C CA . ARG B 1 391 ? -20.688 34.344 29.328 1 98.56 391 ARG B CA 1
ATOM 6749 C C . ARG B 1 391 ? -19.859 34.031 28.094 1 98.56 391 ARG B C 1
ATOM 6751 O O . ARG B 1 391 ? -20.203 34.438 26.984 1 98.56 391 ARG B O 1
ATOM 6758 N N . LEU B 1 392 ? -18.812 33.312 28.266 1 98.31 392 LEU B N 1
ATOM 6759 C CA . LEU B 1 392 ? -17.953 32.875 27.172 1 98.31 392 LEU B CA 1
ATOM 6760 C C . LEU B 1 392 ? -17.938 31.344 27.078 1 98.31 392 LEU B C 1
ATOM 6762 O O . LEU B 1 392 ? -17.656 30.656 28.062 1 98.31 392 LEU B O 1
ATOM 6766 N N . THR B 1 393 ? -18.328 30.828 25.922 1 98 393 THR B N 1
ATOM 6767 C CA . THR B 1 393 ? -18.297 29.391 25.672 1 98 393 THR B CA 1
ATOM 6768 C C . THR B 1 393 ? -17.531 29.078 24.391 1 98 393 THR B C 1
ATOM 6770 O O . THR B 1 393 ? -17.938 29.516 23.312 1 98 393 THR B O 1
ATOM 6773 N N . ASN B 1 394 ? -16.422 28.297 24.5 1 96.88 394 ASN B N 1
ATOM 6774 C CA . ASN B 1 394 ? -15.625 27.875 23.344 1 96.88 394 ASN B CA 1
ATOM 6775 C C . ASN B 1 394 ? -15.062 29.078 22.594 1 96.88 394 ASN B C 1
ATOM 6777 O O . ASN B 1 394 ? -15.219 29.188 21.375 1 96.88 394 ASN B O 1
ATOM 6781 N N . CYS B 1 395 ? -14.469 30 23.328 1 97.88 395 CYS B N 1
ATOM 6782 C CA . CYS B 1 395 ? -13.961 31.234 22.719 1 97.88 395 CYS B CA 1
ATOM 6783 C C . CYS B 1 395 ? -12.438 31.281 22.797 1 97.88 395 CYS B C 1
ATOM 6785 O O . CYS B 1 395 ? -11.836 30.672 23.672 1 97.88 395 CYS B O 1
ATOM 6787 N N . ILE B 1 396 ? -11.922 31.938 21.859 1 98 396 ILE B N 1
ATOM 6788 C CA . ILE B 1 396 ? -10.508 32.281 21.844 1 98 396 ILE B CA 1
ATOM 6789 C C . ILE B 1 396 ? -10.336 33.781 21.844 1 98 396 ILE B C 1
ATOM 6791 O O . ILE B 1 396 ? -10.672 34.469 20.875 1 98 396 ILE B O 1
ATOM 6795 N N . LEU B 1 397 ? -9.867 34.312 22.938 1 98 397 LEU B N 1
ATOM 6796 C CA . LEU B 1 397 ? -9.57 35.75 23.047 1 98 397 LEU B CA 1
ATOM 6797 C C . LEU B 1 397 ? -8.062 36 23 1 98 397 LEU B C 1
ATOM 6799 O O . LEU B 1 397 ? -7.32 35.5 23.859 1 98 397 LEU B O 1
ATOM 6803 N N . MET B 1 398 ? -7.629 36.75 22.062 1 95.94 398 MET B N 1
ATOM 6804 C CA . MET B 1 398 ? -6.215 37.094 21.984 1 95.94 398 MET B CA 1
ATOM 6805 C C . MET B 1 398 ? -5.863 38.188 22.984 1 95.94 398 MET B C 1
ATOM 6807 O O . MET B 1 398 ? -6.57 38.375 23.984 1 95.94 398 MET B O 1
ATOM 6811 N N . ASN B 1 399 ? -4.734 38.812 22.828 1 94.94 399 ASN B N 1
ATOM 6812 C CA . ASN B 1 399 ? -4.258 39.75 23.828 1 94.94 399 ASN B CA 1
ATOM 6813 C C . ASN B 1 399 ? -4.992 41.094 23.734 1 94.94 399 ASN B C 1
ATOM 6815 O O . ASN B 1 399 ? -5.469 41.469 22.672 1 94.94 399 ASN B O 1
ATOM 6819 N N . ASN B 1 400 ? -5.145 41.75 24.859 1 96.81 400 ASN B N 1
ATOM 6820 C CA . ASN B 1 400 ? -5.637 43.125 24.938 1 96.81 400 ASN B CA 1
ATOM 6821 C C . ASN B 1 400 ? -7.094 43.219 24.5 1 96.81 400 ASN B C 1
ATOM 6823 O O . ASN B 1 400 ? -7.48 44.188 23.844 1 96.81 400 ASN B O 1
ATOM 6827 N N . VAL B 1 401 ? -7.812 42.219 24.812 1 98 401 VAL B N 1
ATOM 6828 C CA . VAL B 1 401 ? -9.227 42.188 24.438 1 98 401 VAL B CA 1
ATOM 6829 C C . VAL B 1 401 ? -10.078 42.656 25.609 1 98 401 VAL B C 1
ATOM 6831 O O . VAL B 1 401 ? -9.773 42.375 26.766 1 98 401 VAL B O 1
ATOM 6834 N N . THR B 1 402 ? -11.109 43.438 25.266 1 98.81 402 THR B N 1
ATOM 6835 C CA . THR B 1 402 ? -12.07 43.875 26.266 1 98.81 402 THR B CA 1
ATOM 6836 C C . THR B 1 402 ? -13.477 43.375 25.922 1 98.81 402 THR B C 1
ATOM 6838 O O . THR B 1 402 ? -13.984 43.656 24.828 1 98.81 402 THR B O 1
ATOM 6841 N N . ILE B 1 403 ? -14.062 42.656 26.828 1 98.81 403 ILE B N 1
ATOM 6842 C CA . ILE B 1 403 ? -15.461 42.25 26.719 1 98.81 403 ILE B CA 1
ATOM 6843 C C . ILE B 1 403 ? -16.297 42.969 27.75 1 98.81 403 ILE B C 1
ATOM 6845 O O . ILE B 1 403 ? -16.156 42.75 28.953 1 98.81 403 ILE B O 1
ATOM 6849 N N . LYS B 1 404 ? -17.188 43.781 27.328 1 98.44 404 LYS B N 1
ATOM 6850 C CA . LYS B 1 404 ? -17.969 44.625 28.219 1 98.44 404 LYS B CA 1
ATOM 6851 C C . LYS B 1 404 ? -19.109 43.844 28.859 1 98.44 404 LYS B C 1
ATOM 6853 O O . LYS B 1 404 ? -19.297 42.656 28.562 1 98.44 404 LYS B O 1
ATOM 6858 N N . GLU B 1 405 ? -19.844 44.562 29.672 1 98 405 GLU B N 1
ATOM 6859 C CA . GLU B 1 405 ? -20.812 43.969 30.578 1 98 405 GLU B CA 1
ATOM 6860 C C . GLU B 1 405 ? -21.922 43.25 29.797 1 98 405 GLU B C 1
ATOM 6862 O O . GLU B 1 405 ? -22.391 43.781 28.766 1 98 405 GLU B O 1
ATOM 6867 N N . SER B 1 406 ? -22.375 42.125 30.234 1 97.81 406 SER B N 1
ATOM 6868 C CA . SER B 1 406 ? -23.594 41.406 29.828 1 97.81 406 SER B CA 1
ATOM 6869 C C . SER B 1 406 ? -23.469 40.875 28.406 1 97.81 406 SER B C 1
ATOM 6871 O O . SER B 1 406 ? -24.469 40.844 27.672 1 97.81 406 SER B O 1
ATOM 6873 N N . CYS B 1 407 ? -22.25 40.5 27.984 1 98.44 407 CYS B N 1
ATOM 6874 C CA . CYS B 1 407 ? -22.047 39.906 26.672 1 98.44 407 CYS B CA 1
ATOM 6875 C C . CYS B 1 407 ? -22.156 38.406 26.75 1 98.44 407 CYS B C 1
ATOM 6877 O O . CYS B 1 407 ? -21.812 37.781 27.766 1 98.44 407 CYS B O 1
ATOM 6879 N N . VAL B 1 408 ? -22.703 37.781 25.719 1 98.69 408 VAL B N 1
ATOM 6880 C CA . VAL B 1 408 ? -22.75 36.344 25.547 1 98.69 408 VAL B CA 1
ATOM 6881 C C . VAL B 1 408 ? -22.062 35.938 24.25 1 98.69 408 VAL B C 1
ATOM 6883 O O . VAL B 1 408 ? -22.578 36.188 23.156 1 98.69 408 VAL B O 1
ATOM 6886 N N . LEU B 1 409 ? -20.906 35.344 24.344 1 98.44 409 LEU B N 1
ATOM 6887 C CA . LEU B 1 409 ? -20.141 34.906 23.172 1 98.44 409 LEU B CA 1
ATOM 6888 C C . LEU B 1 409 ? -20 33.406 23.156 1 98.44 409 LEU B C 1
ATOM 6890 O O . LEU B 1 409 ? -19.625 32.812 24.156 1 98.44 409 LEU B O 1
ATOM 6894 N N . GLN B 1 410 ? -20.344 32.812 22.094 1 98.25 410 GLN B N 1
ATOM 6895 C CA . GLN B 1 410 ? -20.203 31.375 21.891 1 98.25 410 GLN B CA 1
ATOM 6896 C C . GLN B 1 410 ? -19.484 31.062 20.578 1 98.25 410 GLN B C 1
ATOM 6898 O O . GLN B 1 410 ? -19.891 31.531 19.516 1 98.25 410 GLN B O 1
ATOM 6903 N N . ASP B 1 411 ? -18.406 30.281 20.641 1 97.5 411 ASP B N 1
ATOM 6904 C CA . ASP B 1 411 ? -17.672 29.844 19.469 1 97.5 411 ASP B CA 1
ATOM 6905 C C . ASP B 1 411 ? -17.188 31.047 18.656 1 97.5 411 ASP B C 1
ATOM 6907 O O . ASP B 1 411 ? -17.391 31.109 17.438 1 97.5 411 ASP B O 1
ATOM 6911 N N . CYS B 1 412 ? -16.516 31.953 19.344 1 97.75 412 CYS B N 1
ATOM 6912 C CA . CYS B 1 412 ? -16.016 33.188 18.703 1 97.75 412 CYS B CA 1
ATOM 6913 C C . CYS B 1 412 ? -14.492 33.281 18.844 1 97.75 412 CYS B C 1
ATOM 6915 O O . CYS B 1 412 ? -13.922 32.719 19.797 1 97.75 412 CYS B O 1
ATOM 6917 N N . VAL B 1 413 ? -13.945 33.875 17.891 1 97.31 413 VAL B N 1
ATOM 6918 C CA . VAL B 1 413 ? -12.539 34.281 17.953 1 97.31 413 VAL B CA 1
ATOM 6919 C C . VAL B 1 413 ? -12.414 35.781 17.969 1 97.31 413 VAL B C 1
ATOM 6921 O O . VAL B 1 413 ? -12.883 36.469 17.047 1 97.31 413 VAL B O 1
ATOM 6924 N N . VAL B 1 414 ? -11.867 36.25 19.047 1 97.38 414 VAL B N 1
ATOM 6925 C CA . VAL B 1 414 ? -11.68 37.688 19.203 1 97.38 414 VAL B CA 1
ATOM 6926 C C . VAL B 1 414 ? -10.195 38.062 19.094 1 97.38 414 VAL B C 1
ATOM 6928 O O . VAL B 1 414 ? -9.414 37.688 19.984 1 97.38 414 VAL B O 1
ATOM 6931 N N . TYR B 1 415 ? -9.789 38.781 18.094 1 95.5 415 TYR B N 1
ATOM 6932 C CA . TYR B 1 415 ? -8.391 39.062 17.812 1 95.5 415 TYR B CA 1
ATOM 6933 C C . TYR B 1 415 ? -7.871 40.188 18.703 1 95.5 415 TYR B C 1
ATOM 6935 O O . TYR B 1 415 ? -8.641 40.781 19.453 1 95.5 415 TYR B O 1
ATOM 6943 N N . THR B 1 416 ? -6.621 40.406 18.578 1 94.62 416 THR B N 1
ATOM 6944 C CA . THR B 1 416 ? -5.875 41.25 19.5 1 94.62 416 THR B CA 1
ATOM 6945 C C . THR B 1 416 ? -6.449 42.656 19.5 1 94.62 416 THR B C 1
ATOM 6947 O O . THR B 1 416 ? -6.711 43.25 18.422 1 94.62 416 THR B O 1
ATOM 6950 N N . GLY B 1 417 ? -6.738 43.156 20.625 1 95.12 417 GLY B N 1
ATOM 6951 C CA . GLY B 1 417 ? -7.074 44.562 20.797 1 95.12 417 GLY B CA 1
ATOM 6952 C C . GLY B 1 417 ? -8.539 44.875 20.547 1 95.12 417 GLY B C 1
ATOM 6953 O O . GLY B 1 417 ? -8.977 46.031 20.688 1 95.12 417 GLY B O 1
ATOM 6954 N N . ALA B 1 418 ? -9.297 43.938 20.297 1 96.56 418 ALA B N 1
ATOM 6955 C CA . ALA B 1 418 ? -10.711 44.156 19.984 1 96.56 418 ALA B CA 1
ATOM 6956 C C . ALA B 1 418 ? -11.516 44.438 21.25 1 96.56 418 ALA B C 1
ATOM 6958 O O . ALA B 1 418 ? -11.102 44.094 22.344 1 96.56 418 ALA B O 1
ATOM 6959 N N . THR B 1 419 ? -12.609 45.156 21.047 1 98.38 419 THR B N 1
ATOM 6960 C CA . THR B 1 419 ? -13.547 45.469 22.125 1 98.38 419 THR B CA 1
ATOM 6961 C C . THR B 1 419 ? -14.969 45.094 21.734 1 98.38 419 THR B C 1
ATOM 6963 O O . THR B 1 419 ? -15.445 45.469 20.656 1 98.38 419 THR B O 1
ATOM 6966 N N . VAL B 1 420 ? -15.578 44.344 22.562 1 98.38 420 VAL B N 1
ATOM 6967 C CA . VAL B 1 420 ? -16.984 44 22.359 1 98.38 420 VAL B CA 1
ATOM 6968 C C . VAL B 1 420 ? -17.859 44.812 23.281 1 98.38 420 VAL B C 1
ATOM 6970 O O . VAL B 1 420 ? -17.75 44.719 24.5 1 98.38 420 VAL B O 1
ATOM 6973 N N . GLY B 1 421 ? -18.781 45.562 22.734 1 98 421 GLY B N 1
ATOM 6974 C CA . GLY B 1 421 ? -19.625 46.469 23.5 1 98 421 GLY B CA 1
ATOM 6975 C C . GLY B 1 421 ? -20.594 45.75 24.422 1 98 421 GLY B C 1
ATOM 6976 O O . GLY B 1 421 ? -20.703 44.5 24.359 1 98 421 GLY B O 1
ATOM 6977 N N . THR B 1 422 ? -21.281 46.625 25.234 1 98 422 THR B N 1
ATOM 6978 C CA . THR B 1 422 ? -22.156 46.094 26.266 1 98 422 THR B CA 1
ATOM 6979 C C . THR B 1 422 ? -23.344 45.344 25.625 1 98 422 THR B C 1
ATOM 6981 O O . THR B 1 422 ? -23.828 45.75 24.578 1 98 422 THR B O 1
ATOM 6984 N N . ASN B 1 423 ? -23.734 44.281 26.188 1 97.94 423 ASN B N 1
ATOM 6985 C CA . ASN B 1 423 ? -24.969 43.594 25.891 1 97.94 423 ASN B CA 1
ATOM 6986 C C . ASN B 1 423 ? -24.953 43 24.469 1 97.94 423 ASN B C 1
ATOM 6988 O O . ASN B 1 423 ? -25.938 43.094 23.75 1 97.94 423 ASN B O 1
ATOM 6992 N N . CYS B 1 424 ? -23.781 42.469 24.062 1 98.31 424 CYS B N 1
ATOM 6993 C CA . CYS B 1 424 ? -23.672 41.812 22.766 1 98.31 424 CYS B CA 1
ATOM 6994 C C . CYS B 1 424 ? -23.922 40.312 22.875 1 98.31 424 CYS B C 1
ATOM 6996 O O . CYS B 1 424 ? -23.609 39.688 23.891 1 98.31 424 CYS B O 1
ATOM 6998 N N . SER B 1 425 ? -24.609 39.719 21.922 1 98.5 425 SER B N 1
ATOM 6999 C CA . SER B 1 425 ? -24.828 38.312 21.766 1 98.5 425 SER B CA 1
ATOM 7000 C C . SER B 1 425 ? -24.281 37.781 20.422 1 98.5 425 SER B C 1
ATOM 7002 O O . SER B 1 425 ? -24.859 38.062 19.375 1 98.5 425 SER B O 1
ATOM 7004 N N . MET B 1 426 ? -23.203 37.031 20.484 1 98 426 MET B N 1
ATOM 7005 C CA . MET B 1 426 ? -22.516 36.625 19.25 1 98 426 MET B CA 1
ATOM 7006 C C . MET B 1 426 ? -22.234 35.125 19.234 1 98 426 MET B C 1
ATOM 7008 O O . MET B 1 426 ? -21.781 34.594 20.25 1 98 426 MET B O 1
ATOM 7012 N N . GLN B 1 427 ? -22.547 34.469 18.156 1 97.69 427 GLN B N 1
ATOM 7013 C CA . GLN B 1 427 ? -22.281 33.062 17.953 1 97.69 427 GLN B CA 1
ATOM 7014 C C . GLN B 1 427 ? -21.547 32.812 16.641 1 97.69 427 GLN B C 1
ATOM 7016 O O . GLN B 1 427 ? -21.969 33.312 15.586 1 97.69 427 GLN B O 1
ATOM 7021 N N . TYR B 1 428 ? -20.5 32.094 16.734 1 97.06 428 TYR B N 1
ATOM 7022 C CA . TYR B 1 428 ? -19.703 31.75 15.57 1 97.06 428 TYR B CA 1
ATOM 7023 C C . TYR B 1 428 ? -19.25 33 14.828 1 97.06 428 TYR B C 1
ATOM 7025 O O . TYR B 1 428 ? -19.438 33.125 13.609 1 97.06 428 TYR B O 1
ATOM 7033 N N . CYS B 1 429 ? -18.609 33.875 15.547 1 97.12 429 CYS B N 1
ATOM 7034 C CA . CYS B 1 429 ? -18.188 35.125 14.945 1 97.12 429 CYS B CA 1
ATOM 7035 C C . CYS B 1 429 ? -16.672 35.312 15.047 1 97.12 429 CYS B C 1
ATOM 7037 O O . CYS B 1 429 ? -16.031 34.75 15.93 1 97.12 429 CYS B O 1
ATOM 7039 N N . LEU B 1 430 ? -16.219 36.062 14.094 1 96.12 430 LEU B N 1
ATOM 7040 C CA . LEU B 1 430 ? -14.844 36.562 14.117 1 96.12 430 LEU B CA 1
ATOM 7041 C C . LEU B 1 430 ? -14.82 38.062 14.344 1 96.12 430 LEU B C 1
ATOM 7043 O O . LEU B 1 430 ? -15.547 38.812 13.672 1 96.12 430 LEU B O 1
ATOM 7047 N N . ILE B 1 431 ? -14.086 38.438 15.344 1 96.44 431 ILE B N 1
ATOM 7048 C CA . ILE B 1 431 ? -13.922 39.844 15.586 1 96.44 431 ILE B CA 1
ATOM 7049 C C . ILE B 1 431 ? -12.484 40.25 15.297 1 96.44 431 ILE B C 1
ATOM 7051 O O . ILE B 1 431 ? -11.562 39.875 16.016 1 96.44 431 ILE B O 1
ATOM 7055 N N . GLY B 1 432 ? -12.25 41.094 14.305 1 94.25 432 GLY B N 1
ATOM 7056 C CA . GLY B 1 432 ? -10.922 41.469 13.82 1 94.25 432 GLY B CA 1
ATOM 7057 C C . GLY B 1 432 ? -10.125 42.25 14.828 1 94.25 432 GLY B C 1
ATOM 7058 O O . GLY B 1 432 ? -10.656 42.688 15.852 1 94.25 432 GLY B O 1
ATOM 7059 N N . PRO B 1 433 ? -8.844 42.438 14.508 1 93.5 433 PRO B N 1
ATOM 7060 C CA . PRO B 1 433 ? -7.965 43.156 15.43 1 93.5 433 PRO B CA 1
ATOM 7061 C C . PRO B 1 433 ? -8.375 44.625 15.609 1 93.5 433 PRO B C 1
ATOM 7063 O O . PRO B 1 433 ? -8.672 45.312 14.633 1 93.5 433 PRO B O 1
ATOM 7066 N N . HIS B 1 434 ? -8.461 45.062 16.875 1 93.69 434 HIS B N 1
ATOM 7067 C CA . HIS B 1 434 ? -8.703 46.438 17.266 1 93.69 434 HIS B CA 1
ATOM 7068 C C . HIS B 1 434 ? -10.086 46.906 16.812 1 93.69 434 HIS B C 1
ATOM 7070 O O . HIS B 1 434 ? -10.336 48.094 16.703 1 93.69 434 HIS B O 1
ATOM 7076 N N . HIS B 1 435 ? -10.883 46 16.5 1 94.88 435 HIS B N 1
ATOM 7077 C CA . HIS B 1 435 ? -12.234 46.344 16.094 1 94.88 435 HIS B CA 1
ATOM 7078 C C . HIS B 1 435 ? -13.141 46.562 17.297 1 94.88 435 HIS B C 1
ATOM 7080 O O . HIS B 1 435 ? -13.023 45.875 18.297 1 94.88 435 HIS B O 1
ATOM 7086 N N . LEU B 1 436 ? -14.023 47.5 17.094 1 96.81 436 LEU B N 1
ATOM 7087 C CA . LEU B 1 436 ? -15.023 47.781 18.125 1 96.81 436 LEU B CA 1
ATOM 7088 C C . LEU B 1 436 ? -16.406 47.312 17.688 1 96.81 436 LEU B C 1
ATOM 7090 O O . LEU B 1 436 ? -16.953 47.844 16.719 1 96.81 436 LEU B O 1
ATOM 7094 N N . VAL B 1 437 ? -16.906 46.375 18.406 1 97.25 437 VAL B N 1
ATOM 7095 C CA . VAL B 1 437 ? -18.266 45.938 18.141 1 97.25 437 VAL B CA 1
ATOM 7096 C C . VAL B 1 437 ? -19.266 46.812 18.891 1 97.25 437 VAL B C 1
ATOM 7098 O O . VAL B 1 437 ? -19.188 46.938 20.109 1 97.25 437 VAL B O 1
ATOM 7101 N N . PRO B 1 438 ? -20.172 47.375 18.203 1 96.88 438 PRO B N 1
ATOM 7102 C CA . PRO B 1 438 ? -21.156 48.25 18.859 1 96.88 438 PRO B CA 1
ATOM 7103 C C . PRO B 1 438 ? -21.984 47.5 19.906 1 96.88 438 PRO B C 1
ATOM 7105 O O . PRO B 1 438 ? -22.203 46.281 19.797 1 96.88 438 PRO B O 1
ATOM 7108 N N . GLU B 1 439 ? -22.5 48.344 20.906 1 97 439 GLU B N 1
ATOM 7109 C CA . GLU B 1 439 ? -23.312 47.781 21.984 1 97 439 GLU B CA 1
ATOM 7110 C C . GLU B 1 439 ? -24.578 47.125 21.453 1 97 439 GLU B C 1
ATOM 7112 O O . GLU B 1 439 ? -25.125 47.531 20.438 1 97 439 GLU B O 1
ATOM 7117 N N . SER B 1 440 ? -25.016 46.156 22.047 1 97.38 440 SER B N 1
ATOM 7118 C CA . SER B 1 440 ? -26.266 45.469 21.797 1 97.38 440 SER B CA 1
ATOM 7119 C C . SER B 1 440 ? -26.281 44.812 20.422 1 97.38 440 SER B C 1
ATOM 7121 O O . SER B 1 440 ? -27.328 44.75 19.781 1 97.38 440 SER B O 1
ATOM 7123 N N . THR B 1 441 ? -25.109 44.438 19.938 1 97.19 441 THR B N 1
ATOM 7124 C CA . THR B 1 441 ? -25.016 43.75 18.641 1 97.19 441 THR B CA 1
ATOM 7125 C C . THR B 1 441 ? -25.344 42.281 18.781 1 97.19 441 THR B C 1
ATOM 7127 O O . THR B 1 441 ? -24.844 41.594 19.688 1 97.19 441 THR B O 1
ATOM 7130 N N . LYS B 1 442 ? -26.25 41.75 18 1 97.56 442 LYS B N 1
ATOM 7131 C CA . LYS B 1 442 ? -26.547 40.312 17.859 1 97.56 442 LYS B CA 1
ATOM 7132 C C . LYS B 1 442 ? -26.062 39.781 16.5 1 97.56 442 LYS B C 1
ATOM 7134 O O . LYS B 1 442 ? -26.453 40.312 15.453 1 97.56 442 LYS B O 1
ATOM 7139 N N . SER B 1 443 ? -25.188 38.812 16.547 1 96.12 443 SER B N 1
ATOM 7140 C CA . SER B 1 443 ? -24.578 38.375 15.305 1 96.12 443 SER B CA 1
ATOM 7141 C C . SER B 1 443 ? -24.344 36.844 15.32 1 96.12 443 SER B C 1
ATOM 7143 O O . SER B 1 443 ? -24.141 36.281 16.391 1 96.12 443 SER B O 1
ATOM 7145 N N . ASN B 1 444 ? -24.453 36.25 14.18 1 96.44 444 ASN B N 1
ATOM 7146 C CA . ASN B 1 444 ? -24.219 34.844 13.953 1 96.44 444 ASN B CA 1
ATOM 7147 C C . ASN B 1 444 ? -23.469 34.594 12.656 1 96.44 444 ASN B C 1
ATOM 7149 O O . ASN B 1 444 ? -23.906 35 11.586 1 96.44 444 ASN B O 1
ATOM 7153 N N . HIS B 1 445 ? -22.391 33.938 12.797 1 95.69 445 HIS B N 1
ATOM 7154 C CA . HIS B 1 445 ? -21.578 33.594 11.641 1 95.69 445 HIS B CA 1
ATOM 7155 C C . HIS B 1 445 ? -21.172 34.812 10.844 1 95.69 445 HIS B C 1
ATOM 7157 O O . HIS B 1 445 ? -21.359 34.875 9.625 1 95.69 445 HIS B O 1
ATOM 7163 N N . GLN B 1 446 ? -20.625 35.75 11.562 1 94.62 446 GLN B N 1
ATOM 7164 C CA . GLN B 1 446 ? -20.219 37 10.922 1 94.62 446 GLN B CA 1
ATOM 7165 C C . GLN B 1 446 ? -18.766 37.344 11.234 1 94.62 446 GLN B C 1
ATOM 7167 O O . GLN B 1 446 ? -18.203 36.844 12.219 1 94.62 446 GLN B O 1
ATOM 7172 N N . LEU B 1 447 ? -18.234 38.094 10.359 1 94.5 447 LEU B N 1
ATOM 7173 C CA . LEU B 1 447 ? -16.938 38.719 10.578 1 94.5 447 LEU B CA 1
ATOM 7174 C C . LEU B 1 447 ? -17.094 40.219 10.883 1 94.5 447 LEU B C 1
ATOM 7176 O O . LEU B 1 447 ? -17.703 40.938 10.094 1 94.5 447 LEU B O 1
ATOM 7180 N N . HIS B 1 448 ? -16.703 40.594 12.062 1 94.62 448 HIS B N 1
ATOM 7181 C CA . HIS B 1 448 ? -16.703 42 12.445 1 94.62 448 HIS B CA 1
ATOM 7182 C C . HIS B 1 448 ? -15.305 42.594 12.32 1 94.62 448 HIS B C 1
ATOM 7184 O O . HIS B 1 448 ? -14.453 42.375 13.18 1 94.62 448 HIS B O 1
ATOM 7190 N N . ALA B 1 449 ? -14.984 43.219 11.234 1 89.94 449 ALA B N 1
ATOM 7191 C CA . ALA B 1 449 ? -13.664 43.781 10.969 1 89.94 449 ALA B CA 1
ATOM 7192 C C . ALA B 1 449 ? -13.781 45.062 10.164 1 89.94 449 ALA B C 1
ATOM 7194 O O . ALA B 1 449 ? -14.859 45.406 9.648 1 89.94 449 ALA B O 1
ATOM 7195 N N . GLU B 1 450 ? -12.797 46 10.258 1 74.5 450 GLU B N 1
ATOM 7196 C CA . GLU B 1 450 ? -12.773 47.188 9.391 1 74.5 450 GLU B CA 1
ATOM 7197 C C . GLU B 1 450 ? -12.602 46.781 7.93 1 74.5 450 GLU B C 1
ATOM 7199 O O . GLU B 1 450 ? -11.758 45.938 7.605 1 74.5 450 GLU B O 1
ATOM 7204 N N . THR B 1 451 ? -13.68 46.344 7.336 1 57.62 451 THR B N 1
ATOM 7205 C CA . THR B 1 451 ? -13.523 46 5.926 1 57.62 451 THR B CA 1
ATOM 7206 C C . THR B 1 451 ? -12.891 47.156 5.164 1 57.62 451 THR B C 1
ATOM 7208 O O . THR B 1 451 ? -13.297 48.312 5.328 1 57.62 451 THR B O 1
ATOM 7211 N N . THR B 1 452 ? -11.672 47.219 4.973 1 45.75 452 THR B N 1
ATOM 7212 C CA . THR B 1 452 ? -11.266 48.156 3.939 1 45.75 452 THR B CA 1
ATOM 7213 C C . THR B 1 452 ? -12.188 48.062 2.727 1 45.75 452 THR B C 1
ATOM 7215 O O . THR B 1 452 ? -12.188 47.062 2.01 1 45.75 452 THR B O 1
ATOM 7218 N N . ASP B 1 453 ? -13.406 48.344 2.748 1 38.75 453 ASP B N 1
ATOM 7219 C CA . ASP B 1 453 ? -14.203 48.594 1.546 1 38.75 453 ASP B CA 1
ATOM 7220 C C . ASP B 1 453 ? -13.344 49.156 0.423 1 38.75 453 ASP B C 1
ATOM 7222 O O . ASP B 1 453 ? -13.781 49.219 -0.729 1 38.75 453 ASP B O 1
ATOM 7226 N N . ASN B 1 454 ? -12.359 50.125 0.724 1 33.91 454 ASN B N 1
ATOM 7227 C CA . ASN B 1 454 ? -11.805 50.875 -0.409 1 33.91 454 ASN B CA 1
ATOM 7228 C C . ASN B 1 454 ? -10.977 49.969 -1.319 1 33.91 454 ASN B C 1
ATOM 7230 O O . ASN B 1 454 ? -10.227 50.469 -2.162 1 33.91 454 ASN B O 1
ATOM 7234 N N . MET B 1 455 ? -10.508 48.875 -1.056 1 31.73 455 MET B N 1
ATOM 7235 C CA . MET B 1 455 ? -9.945 48.344 -2.305 1 31.73 455 MET B CA 1
ATOM 7236 C C . MET B 1 455 ? -11.047 48.062 -3.316 1 31.73 455 MET B C 1
ATOM 7238 O O . MET B 1 455 ? -11.836 47.125 -3.127 1 31.73 455 MET B O 1
ATOM 7242 N N . ILE B 1 456 ? -11.562 49 -3.947 1 29.45 456 ILE B N 1
ATOM 7243 C CA . ILE B 1 456 ? -12.211 49.125 -5.25 1 29.45 456 ILE B CA 1
ATOM 7244 C C . ILE B 1 456 ? -11.695 48.031 -6.184 1 29.45 456 ILE B C 1
ATOM 7246 O O . ILE B 1 456 ? -10.5 47.969 -6.48 1 29.45 456 ILE B O 1
ATOM 7250 N N . THR B 1 457 ? -12.156 46.875 -6.215 1 24.78 457 THR B N 1
ATOM 7251 C CA . THR B 1 457 ? -12.078 46.312 -7.555 1 24.78 457 THR B CA 1
ATOM 7252 C C . THR B 1 457 ? -12.445 47.344 -8.609 1 24.78 457 THR B C 1
ATOM 7254 O O . THR B 1 457 ? -13.555 47.875 -8.617 1 24.78 457 THR B O 1
ATOM 7257 N N . LEU B 1 458 ? -11.555 48.188 -9.086 1 22.19 458 LEU B N 1
ATOM 7258 C CA . LEU B 1 458 ? -11.617 48.625 -10.477 1 22.19 458 LEU B CA 1
ATOM 7259 C C . LEU B 1 458 ? -12.039 47.469 -11.383 1 22.19 458 LEU B C 1
ATOM 7261 O O . LEU B 1 458 ? -11.383 46.406 -11.406 1 22.19 458 LEU B O 1
ATOM 7265 N N . GLY B 1 459 ? -13.281 47.375 -11.656 1 18.78 459 GLY B N 1
ATOM 7266 C CA . GLY B 1 459 ? -13.672 46.969 -13 1 18.78 459 GLY B CA 1
ATOM 7267 C C . GLY B 1 459 ? -12.977 47.781 -14.078 1 18.78 459 GLY B C 1
ATOM 7268 O O . GLY B 1 459 ? -12.602 48.938 -13.859 1 18.78 459 GLY B O 1
#

Foldseek 3Di:
DDADPQAAEEEEQADQLPQADDQFDGDRLLQQDFAAAGQLVQVQLLCVVLHYAEHEYEYEPVCVVVVVVRVVPDPGRHHYDYDYDYPVDDFAPLRSLLVCLVVGDHWYKYAYSQKHWLDNCVVQVCLCVVVVAQKEFEKEDQDDDDDDDFFAADDDDDDWWKKWKAQPQSQFTQAIATPVVDDPDDDDDVVCVVVGVDMDIDTDIHGRRIMTHGSLLSVLSNLDPPDRYCRHPSVRPLSNCQSPDDDPPPPVVPDDPDDPPPSDDSLNSLVVVPPPPVVQQVVQPDDDPDDPQTRVSSGSHTYGYDYDDNPIDMARSSYSSSSLVSNQCCQVCVCSSNVDHDDPQEDPQEAAAEPAADPQEREEHPEYAHYQEHAENEYAYYCEYEEHQEYEASEYHYAQEYEDENEYEYNEYEDAQEYEAANEYEYSHYEHHNFYHDHNHYYYNHRHHPPPPPPPPPD/DDADPQAAEEEEQADQLPQADDQFDGDRLLQQDFAAAGQLVQVQLLCVVLHYAEHEYEYEPVCVVVVVVRVVPDPGRHHYDYDYDYPVDDFAPLRSLLVCLVVGDHWYKYAYSQKHWLDNCVVQVCLCVVVVAQKEFEKEDQDDDDDDDFFAADDDDDDWWKKWKAQPQSQFTQAIATPVVDDPDDDDDVVCVVVGVDMDIDTDIHGRRIMTHGSLLSVLSNLDPPDRYCRHPSVRPLSNCQSPDDDPPPPVPPDDPDDPPPSDDSLNSLVVVPPCPVVQQVVQPDDDPDDPQTRVSSGSHTYGYDYDDNPIDMARSSYSSSSLVSNQCCQVCVCSSNVDHDDPQEDPQEAAAEPAADPQERHEHPEYAHYQEHAENEYAYECEYEDHQEYEASEYHYAQEYEDANEYEYNEYEDYQEYEAAQEYEYSHYEHHNFYHDHNHYYYNHRHHPPPPPPPPPD

Organism: Bombyx mandarina (NCBI:txid7092)